Protein AF-A0AB35L772-F1 (afdb_monomer)

Organism: Providencia rettgeri (NCBI:txid587)

Radius of gyration: 48.25 Å; Cα contacts (8 Å, |Δi|>4): 2368; chains: 1; bounding box: 120×100×138 Å

Secondary structure (DSSP, 8-state):
----PPP-PPSS---HHHHHHHHHHHHHHHH--SSEEE-TTS-EEE-HHHHHHHHHHHHHHHHHHHHHHHHHTT-EEEEETTTEEEE-STTEEEE--TTTS-S-EEEE-SSSSEEE-TT--TGGGT-BSTTSEEESSSSHHHHHHTSTTGGGTS-SS-EETT-TTTTT----EEEEE-HHHHHHHHHHHHHHT--EE--TT-EEEEEES--EEE-S-EE-TT-EEEEEEE-S-EEE--SSPPEEEETTSHHHHHHHHH-SB-TT--TTTTT-TTTTTEEEEEEEEEEEEEETTEEEEEEEEEEE-GGG-BSS--SS-B-GGGEEEEEEEEPPSS-EEEEEEEEEEET----S-SEEEES--EEEEEEEEEE-S---SS--BSEEEES-EEEEEES-EEEPPPP-S-----EEEEEEEEEEEEEES-EEE-SSSEEEEEEEEEEEEEES-EES-EEESSPEEEEEEEES-EE-TT-EEE-EEEEEEEESSEEEE---TT-S--EEEEE-GGGTT---SEEEEES-EEEE--TTSPEEEEE---SS--PPPTT--S--BS-SEEEEES-EEEES-EE-SPBPPTT--PBPPSEEEEES--BS-EEEEE--TTTSBPSSPPP-BSS--TTSPPSEEEEEES-BEEEEEEEE--TT-S-BS--EEEEEES-B---SSS-SEEEESSEEEEEES-EES-EE-BSSSB--S-EEEEEESSEEEE--SSSS-SEET--TTEEEEEES-EEEESSHHHHHGGGGSEEES-EEEETTEEESSEEEE---SSEEEE-S--TTS-EEEEE--GGG--PEEEEEPPPPTT-EEEEE-SSS-EEEEEEETTEEEEEESSSPEEEEEE-

Sequence (855 aa):
MREVKPTQKPVPSSDIKDLFFNSGLLDIWATSLEHKYIDRFGNCHLTAAGMEWIFNELITKFKIDSEQALLAAGYAPAGTFQDGAEVVSRNGTVLWKLPDGDGDHYRWDGELPKQVPAGSTPQSTGGIGKGAWVSVGDASLRQELGTVSGADLVGGLGVYITGVKYSGGAKGDGVTDDFAALKSATEYANANKLPIMCPPGLTVKIKGSESITIKHGFDFNGSILDVSEYGGTINILRDEQTTVYNASSTVVQQLVAGGELNGRYFAGWSDNETLVNSFIRMKTSQPYYRYRGDIVNRQEMNVVIREGAMEAPLMFPLNPSLITEISVNPLPKKKLEYKNISIYVGSNENHSELLYIENSMSTYSNWTFIQDNYIYGSNPVFGSVLNSSHLIFENWNYSFPNINAEMKFTYGLYVGDSFDVVFKNVRGDGDGWGIFGGNSIQRLTFDNCKLNRIDCHKPFIEWMRILYCDIGLWGVLFTAIGDLSVIGGTHTLGRLKRKSTGAILQTRDELNGLCWGNLLVQDVAVRNYSNKYTMNMLAHSSIGTDDLPAGSPIPYTLFKTIKYENVSCLSGRVNLAPAIFEGSTIKYPESITADNCNVGEFIFNEQNYANIMPAFELPKVPTGSVDTPANCFITLNNVKINQLVSIVDSPSKATSRWLFHVKMNGVHGFNGKNPSIQLLVRGKADIDKSSIDGFNFYFGNSNNKHLDVNMSGGIINFTGTIANTILNGINTYTQVNLSGVSINAESVELLRLMSSAMMQGCTFSTNEGKLAWLTLNNDGTTSFTVPSLLAQNRYALCTGSQQNGTFKITPFAMPLDGCSAYIPVTSSTTCYVSRSGNTMSVTTNGDPIRYIIML

pLDDT: mean 86.58, std 11.35, range [39.56, 98.81]

Solvent-accessible surface area (backbone atoms only — not comparable to full-atom values): 42325 Å² total; per-residue (Å²): 129,84,86,69,76,55,63,90,66,61,89,87,51,90,48,69,47,37,47,53,45,51,51,54,50,50,49,44,28,72,68,34,78,52,43,58,49,68,50,92,85,70,51,79,43,71,10,52,46,25,50,52,51,53,51,54,51,50,56,52,50,53,53,53,54,52,56,50,52,39,46,75,72,65,33,42,84,44,40,27,28,59,77,21,30,60,33,74,49,75,46,20,23,34,33,29,53,66,88,90,40,86,59,48,36,30,26,58,54,48,79,72,68,38,80,39,60,57,70,48,45,60,63,82,70,64,26,76,43,93,58,18,28,37,75,68,81,75,69,66,66,61,59,50,49,70,41,96,56,12,60,72,76,54,78,86,86,51,39,53,31,57,31,57,88,17,78,65,18,31,77,32,76,60,74,59,73,22,37,64,7,44,45,47,33,33,54,51,17,52,77,68,72,31,26,40,30,39,68,64,82,30,26,37,19,32,55,52,54,75,64,44,62,45,56,48,37,33,38,27,53,62,13,33,41,34,39,46,60,34,45,31,30,44,32,40,43,58,87,76,67,72,44,77,38,44,48,88,31,69,77,44,45,30,33,43,75,46,41,74,38,49,53,37,63,42,76,40,27,45,83,42,72,89,50,43,49,14,42,34,38,39,36,34,73,43,37,39,38,40,55,81,83,44,80,40,50,38,66,49,61,46,37,25,35,76,60,34,22,40,78,55,57,51,94,59,76,39,65,42,82,40,41,50,34,37,41,38,32,70,55,73,99,59,74,40,47,42,29,28,34,28,40,33,34,42,73,49,73,64,46,58,44,36,34,40,35,34,61,41,48,32,38,37,36,43,38,35,41,43,44,41,84,58,79,60,96,55,61,34,32,43,20,41,35,33,57,26,37,62,35,37,40,30,46,33,39,42,48,54,40,81,78,73,96,75,80,45,54,33,27,52,32,35,39,32,56,26,27,41,39,37,37,31,44,31,36,34,51,60,79,58,56,18,51,35,34,37,28,43,30,30,34,38,37,39,34,52,22,35,35,27,21,44,32,20,68,40,36,34,27,62,27,39,38,38,33,44,28,34,31,24,53,66,21,37,34,27,22,32,48,26,31,41,38,39,35,35,36,42,40,35,36,50,83,58,101,81,70,96,77,66,26,52,33,26,30,27,35,63,38,46,20,44,22,22,38,39,38,40,39,31,53,28,36,33,35,33,65,43,86,86,55,76,31,32,47,32,29,45,30,56,77,57,70,78,63,69,42,83,76,30,86,70,64,63,21,54,23,50,34,39,38,38,32,49,35,29,32,79,33,48,36,40,24,70,34,69,44,71,50,84,68,36,79,56,11,40,44,38,29,40,37,36,36,48,34,51,49,57,36,32,32,33,63,46,72,55,52,61,58,48,39,55,59,53,81,49,79,71,38,65,70,67,78,72,84,59,87,57,43,30,36,39,37,34,33,40,25,24,35,52,63,38,41,35,44,28,34,46,54,87,51,44,50,43,52,60,29,34,37,36,37,31,37,37,30,28,59,54,79,24,45,46,44,23,40,30,50,25,47,33,21,40,35,44,34,36,51,24,42,40,17,27,36,25,21,54,62,102,34,49,39,61,25,47,24,44,36,41,34,39,38,36,35,34,42,29,54,68,69,76,46,98,50,49,58,29,47,68,47,97,30,44,48,44,40,38,34,47,26,37,40,35,22,68,39,61,74,57,51,36,58,55,40,52,35,45,65,40,79,56,46,44,32,34,82,90,43,79,46,96,56,52,54,62,43,79,52,79,41,44,61,54,73,44,69,58,40,39,66,88,44,52,34,28,44,30,40,60,59,82,90,76,77,58,72,48,78,47,74,50,77,61,46,56,74,76,32,70,38,81,46,89,73,53,100,79,26,54,33,39,40,33,22,52,80,42,26,41,36,39,40,37,81,49,68,34,35,43,35,35,31,45,102

InterPro domains:
  IPR011050 Pectin lyase fold/virulence factor [SSF51126] (164-570)
  IPR012334 Pectin lyase fold [G3DSA:2.160.20.10] (161-542)
  IPR040775 Tail spike TSP1/Gp66, N-terminal domain [PF18668] (79-138)

Nearest PDB structures (foldseek):
  8x8m-assembly1_B  TM=8.184E-01  e=3.444E-30  Klebsiella phage SH-Kp 152410
  5w6f-assembly1_C  TM=2.751E-01  e=7.595E-09  Kuttervirus CBA120
  4oj6-assembly1_C  TM=2.227E-01  e=5.811E-09  Kuttervirus CBA120
  5w6h-assembly1_C  TM=1.840E-01  e=4.861E-09  Kuttervirus CBA120
  1nhc-assembly6_F  TM=2.523E-01  e=1.799E+00  Aspergillus niger

Mean predicted aligned error: 14.22 Å

Structure (mmCIF, N/CA/C/O backbone):
data_AF-A0AB35L772-F1
#
_entry.id   AF-A0AB35L772-F1
#
loop_
_atom_site.group_PDB
_atom_site.id
_atom_site.type_symbol
_atom_site.label_atom_id
_atom_site.label_alt_id
_atom_site.label_comp_id
_atom_site.label_asym_id
_atom_site.label_entity_id
_atom_site.label_seq_id
_atom_site.pdbx_PDB_ins_code
_atom_site.Cartn_x
_atom_site.Cartn_y
_atom_site.Cartn_z
_atom_site.occupancy
_atom_site.B_iso_or_equiv
_atom_site.auth_seq_id
_atom_site.auth_comp_id
_atom_site.auth_asym_id
_atom_site.auth_atom_id
_atom_site.pdbx_PDB_model_num
ATOM 1 N N . MET A 1 1 ? -75.647 -71.895 58.885 1.00 47.03 1 MET A N 1
ATOM 2 C CA . MET A 1 1 ? -75.825 -72.043 57.421 1.00 47.03 1 MET A CA 1
ATOM 3 C C . MET A 1 1 ? -74.970 -73.214 56.953 1.00 47.03 1 MET A C 1
ATOM 5 O O . MET A 1 1 ? -73.902 -73.388 57.520 1.00 47.03 1 MET A O 1
ATOM 9 N N . ARG A 1 2 ? -75.439 -74.051 56.009 1.00 49.44 2 ARG A N 1
ATOM 10 C CA . ARG A 1 2 ? -74.635 -75.163 55.453 1.00 49.44 2 ARG A CA 1
ATOM 11 C C . ARG A 1 2 ? -73.313 -74.597 54.919 1.00 49.44 2 ARG A C 1
ATOM 13 O O . ARG A 1 2 ? -73.364 -73.677 54.111 1.00 49.44 2 ARG A O 1
ATOM 20 N N . GLU A 1 3 ? -72.168 -75.125 55.351 1.00 61.16 3 GLU A N 1
ATOM 21 C CA . GLU A 1 3 ? -70.870 -74.774 54.762 1.00 61.16 3 GLU A CA 1
ATOM 22 C C . GLU A 1 3 ? -70.886 -75.115 53.266 1.00 61.16 3 GLU A C 1
ATOM 24 O O . GLU A 1 3 ? -70.922 -76.285 52.875 1.00 61.16 3 GLU A O 1
ATOM 29 N N . VAL A 1 4 ? -70.895 -74.091 52.413 1.00 70.19 4 VAL A N 1
ATOM 30 C CA . VAL A 1 4 ? -70.734 -74.253 50.967 1.00 70.19 4 VAL A CA 1
ATOM 31 C C . VAL A 1 4 ? -69.250 -74.091 50.661 1.00 70.19 4 VAL A C 1
ATOM 33 O O . VAL A 1 4 ? -68.729 -72.982 50.696 1.00 70.19 4 VAL A O 1
ATOM 36 N N . LYS A 1 5 ? -68.556 -75.199 50.370 1.00 82.31 5 LYS A N 1
ATOM 37 C CA . LYS A 1 5 ? -67.177 -75.140 49.863 1.00 82.31 5 LYS A CA 1
ATOM 38 C C . LYS A 1 5 ? -67.194 -74.628 48.412 1.00 82.31 5 LYS A C 1
ATOM 40 O O . LYS A 1 5 ? -67.820 -75.298 47.579 1.00 82.31 5 LYS A O 1
ATOM 45 N N . PRO A 1 6 ? -66.549 -73.484 48.102 1.00 84.94 6 PRO A N 1
ATOM 46 C CA . PRO A 1 6 ? -66.444 -72.987 46.733 1.00 84.94 6 PRO A CA 1
ATOM 47 C C . PRO A 1 6 ? -65.616 -73.947 45.872 1.00 84.94 6 PRO A C 1
ATOM 49 O O . PRO A 1 6 ? -64.837 -74.762 46.374 1.00 84.94 6 PRO A O 1
ATOM 52 N N . THR A 1 7 ? -65.799 -73.868 44.561 1.00 85.75 7 THR A N 1
ATOM 53 C CA . THR A 1 7 ? -64.991 -74.598 43.586 1.00 85.75 7 THR A CA 1
ATOM 54 C C . THR A 1 7 ? -63.706 -73.829 43.263 1.00 85.75 7 THR A C 1
ATOM 56 O O . THR A 1 7 ? -63.577 -72.641 43.546 1.00 85.75 7 THR A O 1
ATOM 59 N N . GLN A 1 8 ? -62.741 -74.504 42.636 1.00 87.75 8 GLN A N 1
ATOM 60 C CA . GLN A 1 8 ? -61.509 -73.882 42.130 1.00 87.75 8 GLN A CA 1
ATOM 61 C C . GLN A 1 8 ? -61.640 -73.446 40.657 1.00 87.75 8 GLN A C 1
ATOM 63 O O . GLN A 1 8 ? -60.650 -73.368 39.934 1.00 87.75 8 GLN A O 1
ATOM 68 N N . LYS A 1 9 ? -62.864 -73.188 40.172 1.00 86.31 9 LYS A N 1
ATOM 69 C CA . LYS A 1 9 ? -63.074 -72.666 38.814 1.00 86.31 9 LYS A CA 1
ATOM 70 C C . LYS A 1 9 ? -62.546 -71.227 38.702 1.00 86.31 9 LYS A C 1
ATOM 72 O O . LYS A 1 9 ? -62.683 -70.471 39.670 1.00 86.31 9 LYS A O 1
ATOM 77 N N . PRO A 1 10 ? -62.009 -70.821 37.534 1.00 85.00 10 PRO A N 1
ATOM 78 C CA . PRO A 1 10 ? -61.502 -69.467 37.301 1.00 85.00 10 PRO A CA 1
ATOM 79 C C . PRO A 1 10 ? -62.515 -68.365 37.647 1.00 85.00 10 PRO A C 1
ATOM 81 O O . PRO A 1 10 ? -63.722 -68.603 37.673 1.00 85.00 10 PRO A O 1
ATOM 84 N N . VAL A 1 11 ? -62.038 -67.148 37.918 1.00 81.00 11 VAL A N 1
ATOM 85 C CA . VAL A 1 11 ? -62.904 -65.959 38.023 1.00 81.00 11 VAL A CA 1
ATOM 86 C C . VAL A 1 11 ? -63.038 -65.316 36.636 1.00 81.00 11 VAL A C 1
ATOM 88 O O . VAL A 1 11 ? -62.009 -65.044 36.021 1.00 81.00 11 VAL A O 1
ATOM 91 N N . PRO A 1 12 ? -64.268 -65.057 36.141 1.00 82.81 12 PRO A N 1
ATOM 92 C CA . PRO A 1 12 ? -65.560 -65.318 36.785 1.00 82.81 12 PRO A CA 1
ATOM 93 C C . PRO A 1 12 ? -65.997 -66.791 36.680 1.00 82.81 12 PRO A C 1
ATOM 95 O O . PRO A 1 12 ? -65.724 -67.466 35.692 1.00 82.81 12 PRO A O 1
ATOM 98 N N . SER A 1 13 ? -66.739 -67.271 37.684 1.00 83.75 13 SER A N 1
ATOM 99 C CA . SER A 1 13 ? -67.372 -68.598 37.668 1.00 83.75 13 SER A CA 1
ATOM 100 C C . SER A 1 13 ? -68.880 -68.436 37.799 1.00 83.75 13 SER A C 1
ATOM 102 O O . SER A 1 13 ? -69.347 -67.737 38.697 1.00 83.75 13 SER A O 1
ATOM 104 N N . SER A 1 14 ? -69.630 -69.090 36.912 1.00 87.31 14 SER A N 1
ATOM 105 C CA . SER A 1 14 ? -71.092 -69.195 36.976 1.00 87.31 14 SER A CA 1
ATOM 106 C C . SER A 1 14 ? -71.567 -70.373 37.834 1.00 87.31 14 SER A C 1
ATOM 108 O O . SER A 1 14 ? -72.765 -70.648 37.894 1.00 87.31 14 SER A O 1
ATOM 110 N N . ASP A 1 15 ? -70.649 -71.091 38.495 1.00 87.56 15 ASP A N 1
ATOM 111 C CA . ASP A 1 15 ? -71.013 -72.160 39.420 1.00 87.56 15 ASP A CA 1
ATOM 112 C C . ASP A 1 15 ? -71.770 -71.590 40.621 1.00 87.56 15 ASP A C 1
ATOM 114 O O . ASP A 1 15 ? -71.321 -70.644 41.269 1.00 87.56 15 ASP A O 1
ATOM 118 N N . ILE A 1 16 ? -72.916 -72.186 40.945 1.00 86.88 16 ILE A N 1
ATOM 119 C CA . ILE A 1 16 ? -73.789 -71.688 42.009 1.00 86.88 16 ILE A CA 1
ATOM 120 C C . ILE A 1 16 ? -73.091 -71.649 43.377 1.00 86.88 16 ILE A C 1
ATOM 122 O O . ILE A 1 16 ? -73.386 -70.768 44.184 1.00 86.88 16 ILE A O 1
ATOM 126 N N . LYS A 1 17 ? -72.133 -72.555 43.636 1.00 87.12 17 LYS A N 1
ATOM 127 C CA . LYS A 1 17 ? -71.352 -72.555 44.884 1.00 87.12 17 LYS A CA 1
ATOM 128 C C . LYS A 1 17 ? -70.397 -71.367 44.952 1.00 87.12 17 LYS A C 1
ATOM 130 O O . LYS A 1 17 ? -70.234 -70.781 46.017 1.00 87.12 17 LYS A O 1
ATOM 135 N N . ASP A 1 18 ? -69.809 -71.000 43.817 1.00 88.56 18 ASP A N 1
ATOM 136 C CA . ASP A 1 18 ? -68.897 -69.864 43.697 1.00 88.56 18 ASP A CA 1
ATOM 137 C C . ASP A 1 18 ? -69.645 -68.537 43.768 1.00 88.56 18 ASP A C 1
ATOM 139 O O . ASP A 1 18 ? -69.179 -67.614 44.428 1.00 88.56 18 ASP A O 1
ATOM 143 N N . LEU A 1 19 ? -70.818 -68.450 43.134 1.00 84.81 19 LEU A N 1
ATOM 144 C CA . LEU A 1 19 ? -71.688 -67.277 43.214 1.00 84.81 19 LEU A CA 1
ATOM 145 C C . LEU A 1 19 ? -72.156 -67.035 44.653 1.00 84.81 19 LEU A C 1
ATOM 147 O O . LEU A 1 19 ? -72.074 -65.910 45.144 1.00 84.81 19 LEU A O 1
ATOM 151 N N . PHE A 1 20 ? -72.578 -68.093 45.353 1.00 84.81 20 PHE A N 1
ATOM 152 C CA . PHE A 1 20 ? -72.980 -67.999 46.755 1.00 84.81 20 PHE A CA 1
ATOM 153 C C . PHE A 1 20 ? -71.806 -67.594 47.661 1.00 84.81 20 PHE A C 1
ATOM 155 O O . PHE A 1 20 ? -71.939 -66.657 48.446 1.00 84.81 20 PHE A O 1
ATOM 162 N N . PHE A 1 21 ? -70.636 -68.225 47.518 1.00 86.62 21 PHE A N 1
ATOM 163 C CA . PHE A 1 21 ? -69.445 -67.867 48.295 1.00 86.62 21 PHE A CA 1
ATOM 164 C C . PHE A 1 21 ? -69.003 -66.417 48.040 1.00 86.62 21 PHE A C 1
ATOM 166 O O . PHE A 1 21 ? -68.782 -65.660 48.983 1.00 86.62 21 PHE A O 1
ATOM 173 N N . ASN A 1 22 ? -68.957 -65.997 46.773 1.00 85.12 22 ASN A N 1
ATOM 174 C CA . ASN A 1 22 ? -68.596 -64.632 46.395 1.00 85.12 22 ASN A CA 1
ATOM 175 C C . ASN A 1 22 ? -69.590 -63.594 46.943 1.00 85.12 22 ASN A C 1
ATOM 177 O O . ASN A 1 22 ? -69.170 -62.499 47.303 1.00 85.12 22 ASN A O 1
ATOM 181 N N . SER A 1 23 ? -70.885 -63.925 47.041 1.00 84.25 23 SER A N 1
ATOM 182 C CA . SER A 1 23 ? -71.880 -63.022 47.640 1.00 84.25 23 SER A CA 1
ATOM 183 C C . SER A 1 23 ? -71.626 -62.768 49.131 1.00 84.25 23 SER A C 1
ATOM 185 O O . SER A 1 23 ? -71.763 -61.635 49.582 1.00 84.25 23 SER A O 1
ATOM 187 N N . GLY A 1 24 ? -71.155 -63.778 49.873 1.00 84.81 24 GLY A N 1
ATOM 188 C CA . GLY A 1 24 ? -70.724 -63.606 51.264 1.00 84.81 24 GLY A CA 1
ATOM 189 C C . GLY A 1 24 ? -69.434 -62.790 51.391 1.00 84.81 24 GLY A C 1
ATOM 190 O O . GLY A 1 24 ? -69.296 -61.999 52.317 1.00 84.81 24 GLY A O 1
ATOM 191 N N . LEU A 1 25 ? -68.504 -62.916 50.438 1.00 88.31 25 LEU A N 1
ATOM 192 C CA . LEU A 1 25 ? -67.306 -62.068 50.410 1.00 88.31 25 LEU A CA 1
ATOM 193 C C . LEU A 1 25 ? -67.618 -60.605 50.078 1.00 88.31 25 LEU A C 1
ATOM 195 O O . LEU A 1 25 ? -66.948 -59.720 50.597 1.00 88.31 25 LEU A O 1
ATOM 199 N N . LEU A 1 26 ? -68.629 -60.343 49.245 1.00 87.50 26 LEU A N 1
ATOM 200 C CA . LEU A 1 26 ? -69.126 -58.989 48.983 1.00 87.50 26 LEU A CA 1
ATOM 201 C C . LEU A 1 26 ? -69.721 -58.350 50.242 1.00 87.50 26 LEU A C 1
ATOM 203 O O . LEU A 1 26 ? -69.469 -57.175 50.494 1.00 87.50 26 LEU A O 1
ATOM 207 N N . ASP A 1 27 ? -70.453 -59.127 51.043 1.00 86.31 27 ASP A N 1
ATOM 208 C CA . ASP A 1 27 ? -70.955 -58.683 52.346 1.00 86.31 27 ASP A CA 1
ATOM 209 C C . ASP A 1 27 ? -69.798 -58.339 53.297 1.00 86.31 27 ASP A C 1
ATOM 211 O O . ASP A 1 27 ? -69.771 -57.249 53.863 1.00 86.31 27 ASP A O 1
ATOM 215 N N . ILE A 1 28 ? -68.768 -59.194 53.381 1.00 88.38 28 ILE A N 1
ATOM 216 C CA . ILE A 1 28 ? -67.540 -58.912 54.149 1.00 88.38 28 ILE A CA 1
ATOM 217 C C . ILE A 1 28 ? -66.827 -57.663 53.617 1.00 88.38 28 ILE A C 1
ATOM 219 O O . ILE A 1 28 ? -66.419 -56.816 54.404 1.00 88.38 28 ILE A O 1
ATOM 223 N N . TRP A 1 29 ? -66.673 -57.516 52.301 1.00 92.31 29 TRP A N 1
ATOM 224 C CA . TRP A 1 29 ? -66.039 -56.339 51.709 1.00 92.31 29 TRP A CA 1
ATOM 225 C C . TRP A 1 29 ? -66.769 -55.047 52.089 1.00 92.31 29 TRP A C 1
ATOM 227 O O . TRP A 1 29 ? -66.108 -54.061 52.412 1.00 92.31 29 TRP A O 1
ATOM 237 N N . ALA A 1 30 ? -68.105 -55.061 52.061 1.00 87.88 30 ALA A N 1
ATOM 238 C CA . ALA A 1 30 ? -68.930 -53.884 52.309 1.00 87.88 30 ALA A CA 1
ATOM 239 C C . ALA A 1 30 ? -69.108 -53.557 53.799 1.00 87.88 30 ALA A C 1
ATOM 241 O O . ALA A 1 30 ? -69.227 -52.384 54.143 1.00 87.88 30 ALA A O 1
ATOM 242 N N . THR A 1 31 ? -69.165 -54.568 54.671 1.00 86.31 31 THR A N 1
ATOM 243 C CA . THR A 1 31 ? -69.598 -54.395 56.072 1.00 86.31 31 THR A CA 1
ATOM 244 C C . THR A 1 31 ? -68.518 -54.681 57.108 1.00 86.31 31 THR A C 1
ATOM 246 O O . THR A 1 31 ? -68.645 -54.241 58.251 1.00 86.31 31 THR A O 1
ATOM 249 N N . SER A 1 32 ? -67.457 -55.407 56.747 1.00 89.88 32 SER A N 1
ATOM 250 C CA . SER A 1 32 ? -66.405 -55.747 57.702 1.00 89.88 32 SER A CA 1
ATOM 251 C C . SER A 1 32 ? -65.544 -54.533 58.034 1.00 89.88 32 SER A C 1
ATOM 253 O O . SER A 1 32 ? -65.130 -53.784 57.150 1.00 89.88 32 SER A O 1
ATOM 255 N N . LEU A 1 33 ? -65.219 -54.392 59.320 1.00 89.75 33 LEU A N 1
ATOM 256 C CA . LEU A 1 33 ? -64.250 -53.413 59.816 1.00 89.75 33 LEU A CA 1
ATOM 257 C C . LEU A 1 33 ? -62.800 -53.902 59.675 1.00 89.75 33 LEU A C 1
ATOM 259 O O . LEU A 1 33 ? -61.869 -53.109 59.776 1.00 89.75 33 LEU A O 1
ATOM 263 N N . GLU A 1 34 ? -62.594 -55.197 59.423 1.00 91.06 34 GLU A N 1
ATOM 264 C CA . GLU A 1 34 ? -61.271 -55.735 59.106 1.00 91.06 34 GLU A CA 1
ATOM 265 C C . GLU A 1 34 ? -60.792 -55.157 57.778 1.00 91.06 34 GLU A C 1
ATOM 267 O O . GLU A 1 34 ? -61.561 -55.096 56.824 1.00 91.06 34 GLU A O 1
ATOM 272 N N . HIS A 1 35 ? -59.518 -54.781 57.658 1.00 91.38 35 HIS A N 1
ATOM 273 C CA . HIS A 1 35 ? -59.015 -54.123 56.443 1.00 91.38 35 HIS A CA 1
ATOM 274 C C . HIS A 1 35 ? -58.939 -55.046 55.223 1.00 91.38 35 HIS A C 1
ATOM 276 O O . HIS A 1 35 ? -58.760 -54.580 54.096 1.00 91.38 35 HIS A O 1
ATOM 282 N N . LYS A 1 36 ? -58.996 -56.361 55.437 1.00 92.12 36 LYS A N 1
ATOM 283 C CA . LYS A 1 36 ? -58.699 -57.366 54.420 1.00 92.12 36 LYS A CA 1
ATOM 284 C C . LYS A 1 36 ? -59.625 -58.569 54.533 1.00 92.12 36 LYS A C 1
ATOM 286 O O . LYS A 1 36 ? -60.038 -58.941 55.626 1.00 92.12 36 LYS A O 1
ATOM 291 N N . TYR A 1 37 ? -59.880 -59.219 53.405 1.00 89.81 37 TYR A N 1
ATOM 292 C CA . TYR A 1 37 ? -60.526 -60.528 53.333 1.00 89.81 37 TYR A CA 1
ATOM 293 C C . TYR A 1 37 ? -59.767 -61.449 52.372 1.00 89.81 37 TYR A C 1
ATOM 295 O O . TYR A 1 37 ? -58.948 -60.990 51.573 1.00 89.81 37 TYR A O 1
ATOM 303 N N . ILE A 1 38 ? -60.006 -62.756 52.480 1.00 88.50 38 ILE A N 1
ATOM 304 C CA . ILE A 1 38 ? -59.361 -63.780 51.650 1.00 88.50 38 ILE A CA 1
ATOM 305 C C . ILE A 1 38 ? -60.389 -64.356 50.672 1.00 88.50 38 ILE A C 1
ATOM 307 O O . ILE A 1 38 ? -61.493 -64.722 51.077 1.00 88.50 38 ILE A O 1
ATOM 311 N N . ASP A 1 39 ? -60.037 -64.428 49.388 1.00 87.06 39 ASP A N 1
ATOM 312 C CA . ASP A 1 39 ? -60.889 -65.022 48.359 1.00 87.06 39 ASP A CA 1
ATOM 313 C C . ASP A 1 39 ? -60.828 -66.562 48.342 1.00 87.06 39 ASP A C 1
ATOM 315 O O . ASP A 1 39 ? -60.085 -67.203 49.086 1.00 87.06 39 ASP A O 1
ATOM 319 N N . ARG A 1 40 ? -61.612 -67.190 47.456 1.00 84.62 40 ARG A N 1
ATOM 320 C CA . ARG A 1 40 ? -61.686 -68.661 47.352 1.00 84.62 40 ARG A CA 1
ATOM 321 C C . ARG A 1 40 ? -60.396 -69.346 46.881 1.00 84.62 40 ARG A C 1
ATOM 323 O O . ARG A 1 40 ? -60.307 -70.572 46.964 1.00 84.62 40 ARG A O 1
ATOM 330 N N . PHE A 1 41 ? -59.430 -68.590 46.366 1.00 88.31 41 PHE A N 1
ATOM 331 C CA . PHE A 1 41 ? -58.117 -69.090 45.952 1.00 88.31 41 PHE A CA 1
ATOM 332 C C . PHE A 1 41 ? -57.030 -68.792 46.991 1.00 88.31 41 PHE A C 1
ATOM 334 O O . PHE A 1 41 ? -55.878 -69.161 46.782 1.00 88.31 41 PHE A O 1
ATOM 341 N N . GLY A 1 42 ? -57.378 -68.142 48.106 1.00 86.50 42 GLY A N 1
ATOM 342 C CA . GLY A 1 42 ? -56.426 -67.752 49.139 1.00 86.50 42 GLY A CA 1
ATOM 343 C C . GLY A 1 42 ? -55.790 -66.376 48.924 1.00 86.50 42 GLY A C 1
ATOM 344 O O . GLY A 1 42 ? -54.901 -66.014 49.693 1.00 86.50 42 GLY A O 1
ATOM 345 N N . ASN A 1 43 ? -56.221 -65.590 47.927 1.00 87.88 43 ASN A N 1
ATOM 346 C CA . ASN A 1 43 ? -55.662 -64.253 47.715 1.00 87.88 43 ASN A CA 1
ATOM 347 C C . ASN A 1 43 ? -56.296 -63.236 48.657 1.00 87.88 43 ASN A C 1
ATOM 349 O O . ASN A 1 43 ? -57.493 -63.276 48.937 1.00 87.88 43 ASN A O 1
ATOM 353 N N . CYS A 1 44 ? -55.482 -62.290 49.107 1.00 89.31 44 CYS A N 1
ATOM 354 C CA . CYS A 1 44 ? -55.897 -61.239 50.017 1.00 89.31 44 CYS A CA 1
ATOM 355 C C . CYS A 1 44 ? -56.348 -59.985 49.259 1.00 89.31 44 CYS A C 1
ATOM 357 O O . CYS A 1 44 ? -55.619 -59.481 48.408 1.00 89.31 44 CYS A O 1
ATOM 359 N N . HIS A 1 45 ? -57.517 -59.460 49.618 1.00 89.25 45 HIS A N 1
ATOM 360 C CA . HIS A 1 45 ? -58.123 -58.257 49.043 1.00 89.25 45 HIS A CA 1
ATOM 361 C C . HIS A 1 45 ? -58.478 -57.266 50.148 1.00 89.25 45 HIS A C 1
ATOM 363 O O . HIS A 1 45 ? -58.722 -57.671 51.283 1.00 89.25 45 HIS A O 1
ATOM 369 N N . LEU A 1 46 ? -58.519 -55.972 49.828 1.00 91.00 46 LEU A N 1
ATOM 370 C CA . LEU A 1 46 ? -58.954 -54.938 50.771 1.00 91.00 46 LEU A CA 1
ATOM 371 C C . LEU A 1 46 ? -60.478 -54.898 50.868 1.00 91.00 46 LEU A C 1
ATOM 373 O O . LEU A 1 46 ? -61.156 -55.006 49.849 1.00 91.00 46 LEU A O 1
ATOM 377 N N . THR A 1 47 ? -61.000 -54.697 52.074 1.00 93.62 47 THR A N 1
ATOM 378 C CA . THR A 1 47 ? -62.402 -54.312 52.315 1.00 93.62 47 THR A CA 1
ATOM 379 C C . THR A 1 47 ? -62.603 -52.816 52.046 1.00 93.62 47 THR A C 1
ATOM 381 O O . THR A 1 47 ? -61.632 -52.078 51.854 1.00 93.62 47 THR A O 1
ATOM 384 N N . ALA A 1 48 ? -63.851 -52.338 52.059 1.00 90.00 48 ALA A N 1
ATOM 385 C CA . ALA A 1 48 ? -64.154 -50.907 52.009 1.00 90.00 48 ALA A CA 1
ATOM 386 C C . ALA A 1 48 ? -63.473 -50.138 53.158 1.00 90.00 48 ALA A C 1
ATOM 388 O O . ALA A 1 48 ? -62.799 -49.139 52.904 1.00 90.00 48 ALA A O 1
ATOM 389 N N . ALA A 1 49 ? -63.538 -50.668 54.386 1.00 89.88 49 ALA A N 1
ATOM 390 C CA . ALA A 1 49 ? -62.850 -50.105 55.551 1.00 89.88 49 ALA A CA 1
ATOM 391 C C . ALA A 1 49 ? -61.321 -50.066 55.366 1.00 89.88 49 ALA A C 1
ATOM 393 O O . ALA A 1 49 ? -60.672 -49.076 55.698 1.00 89.88 49 ALA A O 1
ATOM 394 N N . GLY A 1 50 ? -60.731 -51.112 54.774 1.00 90.94 50 GLY A N 1
ATOM 395 C CA . GLY A 1 50 ? -59.299 -51.145 54.470 1.00 90.94 50 GLY A CA 1
ATOM 396 C C . GLY A 1 50 ? -58.861 -50.100 53.443 1.00 90.94 50 GLY A C 1
ATOM 397 O O . GLY A 1 50 ? -57.773 -49.539 53.566 1.00 90.94 50 GLY A O 1
ATOM 398 N N . MET A 1 51 ? -59.698 -49.811 52.443 1.00 91.19 51 MET A N 1
ATOM 399 C CA . MET A 1 51 ? -59.424 -48.754 51.462 1.00 91.19 51 MET A CA 1
ATOM 400 C C . MET A 1 51 ? -59.543 -47.354 52.070 1.00 91.19 51 MET A C 1
ATOM 402 O O . MET A 1 51 ? -58.685 -46.510 51.813 1.00 91.19 51 MET A O 1
ATOM 406 N N . GLU A 1 52 ? -60.558 -47.116 52.903 1.00 90.25 52 GLU A N 1
ATOM 407 C CA . GLU A 1 52 ? -60.724 -45.849 53.623 1.00 90.25 52 GLU A CA 1
ATOM 408 C C . GLU A 1 52 ? -59.558 -45.589 54.589 1.00 90.25 52 GLU A C 1
ATOM 410 O O . GLU A 1 52 ? -59.022 -44.480 54.634 1.00 90.25 52 GLU A O 1
ATOM 415 N N . TRP A 1 53 ? -59.093 -46.624 55.295 1.00 89.38 53 TRP A N 1
ATOM 416 C CA . TRP A 1 53 ? -57.913 -46.534 56.154 1.00 89.38 53 TRP A CA 1
ATOM 417 C C . TRP A 1 53 ? -56.660 -46.106 55.373 1.00 89.38 53 TRP A C 1
ATOM 419 O O . TRP A 1 53 ? -56.007 -45.137 55.758 1.00 89.38 53 TRP A O 1
ATOM 429 N N . ILE A 1 54 ? -56.360 -46.756 54.239 1.00 87.50 54 ILE A N 1
ATOM 430 C CA . ILE A 1 54 ? -55.213 -46.380 53.388 1.00 87.50 54 ILE A CA 1
ATOM 431 C C . ILE A 1 54 ? -55.333 -44.931 52.903 1.00 87.50 54 ILE A C 1
ATOM 433 O O . ILE A 1 54 ? -54.340 -44.201 52.886 1.00 87.50 54 ILE A O 1
ATOM 437 N N . PHE A 1 55 ? -56.533 -44.501 52.508 1.00 83.50 55 PHE A N 1
ATOM 438 C CA . PHE A 1 55 ? -56.762 -43.133 52.051 1.00 83.50 55 PHE A CA 1
ATOM 439 C C . PHE A 1 55 ? -56.493 -42.109 53.164 1.00 83.50 55 PHE A C 1
ATOM 441 O O . PHE A 1 55 ? -55.772 -41.135 52.947 1.00 83.50 55 PHE A O 1
ATOM 448 N N . ASN A 1 56 ? -56.997 -42.355 54.374 1.00 85.31 56 ASN A N 1
ATOM 449 C CA . ASN A 1 56 ? -56.786 -41.470 55.521 1.00 85.31 56 ASN A CA 1
ATOM 450 C C . ASN A 1 56 ? -55.311 -41.408 55.957 1.00 85.31 56 ASN A C 1
ATOM 452 O O . ASN A 1 56 ? -54.808 -40.328 56.284 1.00 85.31 56 ASN A O 1
ATOM 456 N N . GLU A 1 57 ? -54.591 -42.531 55.897 1.00 84.31 57 GLU A N 1
ATOM 457 C CA . GLU A 1 57 ? -53.142 -42.578 56.132 1.00 84.31 57 GLU A CA 1
ATOM 458 C C . GLU A 1 57 ? -52.370 -41.748 55.095 1.00 84.31 57 GLU A C 1
ATOM 460 O O . GLU A 1 57 ? -51.506 -40.946 55.455 1.00 84.31 57 GLU A O 1
ATOM 465 N N . LEU A 1 58 ? -52.718 -41.860 53.807 1.00 79.81 58 LEU A N 1
ATOM 466 C CA . LEU A 1 58 ? -52.101 -41.072 52.732 1.00 79.81 58 LEU A CA 1
ATOM 467 C C . LEU A 1 58 ? -52.320 -39.566 52.912 1.00 79.81 58 LEU A C 1
ATOM 469 O O . LEU A 1 58 ? -51.376 -38.789 52.760 1.00 79.81 58 LEU A O 1
ATOM 473 N N . ILE A 1 59 ? -53.535 -39.147 53.276 1.00 80.00 59 ILE A N 1
ATOM 474 C CA . ILE A 1 59 ? -53.844 -37.735 53.548 1.00 80.00 59 ILE A CA 1
ATOM 475 C C . ILE A 1 59 ? -53.051 -37.222 54.754 1.00 80.00 59 ILE A C 1
ATOM 477 O O . ILE A 1 59 ? -52.513 -36.114 54.717 1.00 80.00 59 ILE A O 1
ATOM 481 N N . THR A 1 60 ? -52.950 -38.022 55.816 1.00 79.25 60 THR A N 1
ATOM 482 C CA . THR A 1 60 ? -52.184 -37.659 57.017 1.00 79.25 60 THR A CA 1
ATOM 483 C C . THR A 1 60 ? -50.700 -37.516 56.693 1.00 79.25 60 THR A C 1
ATOM 485 O O . THR A 1 60 ? -50.077 -36.519 57.059 1.00 79.25 60 THR A O 1
ATOM 488 N N . LYS A 1 61 ? -50.145 -38.456 55.923 1.00 77.56 61 LYS A N 1
ATOM 489 C CA . LYS A 1 61 ? -48.750 -38.415 55.484 1.00 77.56 61 LYS A CA 1
ATOM 490 C C . LYS A 1 61 ? -48.447 -37.206 54.598 1.00 77.56 61 LYS A C 1
ATOM 492 O O . LYS A 1 61 ? -47.434 -36.548 54.809 1.00 77.56 61 LYS A O 1
ATOM 497 N N . PHE A 1 62 ? -49.333 -36.872 53.662 1.00 75.44 62 PHE A N 1
ATOM 498 C CA . PHE A 1 62 ? -49.160 -35.706 52.793 1.00 75.44 62 PHE A CA 1
ATOM 499 C C . PHE A 1 62 ? -49.094 -34.388 53.585 1.00 75.44 62 PHE A C 1
ATOM 501 O O . PHE A 1 62 ? -48.270 -33.523 53.282 1.00 75.44 62 PHE A O 1
ATOM 508 N N . LYS A 1 63 ? -49.922 -34.247 54.633 1.00 73.44 63 LYS A N 1
ATOM 509 C CA . LYS A 1 63 ? -49.886 -33.080 55.533 1.00 73.44 63 LYS A CA 1
ATOM 510 C C . LYS A 1 63 ? -48.550 -32.969 56.270 1.00 73.44 63 LYS A C 1
ATOM 512 O O . LYS A 1 63 ? -47.940 -31.906 56.249 1.00 73.44 63 LYS A O 1
ATOM 517 N N . ILE A 1 64 ? -48.077 -34.075 56.850 1.00 75.31 64 ILE A N 1
ATOM 518 C CA . ILE A 1 64 ? -46.800 -34.123 57.579 1.00 75.31 64 ILE A CA 1
ATOM 519 C C . ILE A 1 64 ? -45.626 -33.789 56.650 1.00 75.31 64 ILE A C 1
ATOM 521 O O . ILE A 1 64 ? -44.790 -32.955 56.991 1.00 75.31 64 ILE A O 1
ATOM 525 N N . ASP A 1 65 ? -45.570 -34.404 55.467 1.00 75.81 65 ASP A N 1
ATOM 526 C CA . ASP A 1 65 ? -44.466 -34.206 54.523 1.00 75.81 65 ASP A CA 1
ATOM 527 C C . ASP A 1 65 ? -44.418 -32.746 54.010 1.00 75.81 65 ASP A C 1
ATOM 529 O O . ASP A 1 65 ? -43.335 -32.183 53.843 1.00 75.81 65 ASP A O 1
ATOM 533 N N . SER A 1 66 ? -45.577 -32.097 53.839 1.00 70.31 66 SER A N 1
ATOM 534 C CA . SER A 1 66 ? -45.665 -30.684 53.439 1.00 70.31 66 SER A CA 1
ATOM 535 C C . SER A 1 66 ? -45.150 -29.734 54.530 1.00 70.31 66 SER A C 1
ATOM 537 O O . SER A 1 66 ? -44.364 -28.833 54.242 1.00 70.31 66 SER A O 1
ATOM 539 N N . GLU A 1 67 ? -45.533 -29.950 55.794 1.00 72.88 67 GLU A N 1
ATOM 540 C CA . GLU A 1 67 ? -45.042 -29.151 56.929 1.00 72.88 67 GLU A CA 1
ATOM 541 C C . GLU A 1 67 ? -43.531 -29.331 57.148 1.00 72.88 67 GLU A C 1
ATOM 543 O O . GLU A 1 67 ? -42.814 -28.364 57.414 1.00 72.88 67 GLU A O 1
ATOM 548 N N . GLN A 1 68 ? -43.018 -30.553 56.970 1.00 76.00 68 GLN A N 1
ATOM 549 C CA . GLN A 1 68 ? -41.583 -30.835 57.050 1.00 76.00 68 GLN A CA 1
ATOM 550 C C . GLN A 1 68 ? -40.790 -30.158 55.927 1.00 76.00 68 GLN A C 1
ATOM 552 O O . GLN A 1 68 ? -39.691 -29.666 56.177 1.00 76.00 68 GLN A O 1
ATOM 557 N N . ALA A 1 69 ? -41.335 -30.077 54.710 1.00 70.69 69 ALA A N 1
ATOM 558 C CA . ALA A 1 69 ? -40.684 -29.378 53.601 1.00 70.69 69 ALA A CA 1
ATOM 559 C C . ALA A 1 69 ? -40.524 -27.869 53.873 1.00 70.69 69 ALA A C 1
ATOM 561 O O . ALA A 1 69 ? -39.466 -27.305 53.590 1.00 70.69 69 ALA A O 1
ATOM 562 N N . LEU A 1 70 ? -41.528 -27.226 54.483 1.00 74.56 70 LEU A N 1
ATOM 563 C CA . LEU A 1 70 ? -41.458 -25.819 54.909 1.00 74.56 70 LEU A CA 1
ATOM 564 C C . LEU A 1 70 ? -40.392 -25.592 55.985 1.00 74.56 70 LEU A C 1
ATOM 566 O O . LEU A 1 70 ? -39.578 -24.674 55.861 1.00 74.56 70 LEU A O 1
ATOM 570 N N . LEU A 1 71 ? -40.351 -26.465 56.997 1.00 78.88 71 LEU A N 1
ATOM 571 C CA . LEU A 1 71 ? -39.344 -26.412 58.059 1.00 78.88 71 LEU A CA 1
ATOM 572 C C . LEU A 1 71 ? -37.928 -26.642 57.517 1.00 78.88 71 LEU A C 1
ATOM 574 O O . LEU A 1 71 ? -37.006 -25.908 57.875 1.00 78.88 71 LEU A O 1
ATOM 578 N N . ALA A 1 72 ? -37.750 -27.610 56.614 1.00 73.00 72 ALA A N 1
ATOM 579 C CA . ALA A 1 72 ? -36.472 -27.875 55.953 1.00 73.00 72 ALA A CA 1
ATOM 580 C C . ALA A 1 72 ? -36.003 -26.693 55.084 1.00 73.00 72 ALA A C 1
ATOM 582 O O . ALA A 1 72 ? -34.803 -26.443 54.985 1.00 73.00 72 ALA A O 1
ATOM 583 N N . ALA A 1 73 ? -36.936 -25.932 54.505 1.00 69.44 73 ALA A N 1
ATOM 584 C CA . ALA A 1 73 ? -36.659 -24.693 53.779 1.00 69.44 73 ALA A CA 1
ATOM 585 C C . ALA A 1 73 ? -36.396 -23.478 54.699 1.00 69.44 73 ALA A C 1
ATOM 587 O O . ALA A 1 73 ? -36.173 -22.372 54.207 1.00 69.44 73 ALA A O 1
ATOM 588 N N . GLY A 1 74 ? -36.397 -23.663 56.026 1.00 80.69 74 GLY A N 1
ATOM 589 C CA . GLY A 1 74 ? -36.097 -22.622 57.014 1.00 80.69 74 GLY A CA 1
ATOM 590 C C . GLY A 1 74 ? -37.286 -21.737 57.402 1.00 80.69 74 GLY A C 1
ATOM 591 O O . GLY A 1 74 ? -37.105 -20.766 58.145 1.00 80.69 74 GLY A O 1
ATOM 592 N N . TYR A 1 75 ? -38.494 -22.068 56.940 1.00 84.25 75 TYR A N 1
ATOM 593 C CA . TYR A 1 75 ? -39.728 -21.354 57.260 1.00 84.25 75 TYR A CA 1
ATOM 594 C C . TYR A 1 75 ? -40.504 -22.054 58.374 1.00 84.25 75 TYR A C 1
ATOM 596 O O . TYR A 1 75 ? -40.578 -23.277 58.434 1.00 84.25 75 TYR A O 1
ATOM 604 N N . ALA A 1 76 ? -41.111 -21.266 59.258 1.00 86.56 76 ALA A N 1
ATOM 605 C CA . ALA A 1 76 ? -41.958 -21.762 60.334 1.00 86.56 76 ALA A CA 1
ATOM 606 C C . ALA A 1 76 ? -43.425 -21.431 60.016 1.00 86.56 76 ALA A C 1
ATOM 608 O O . ALA A 1 76 ? -43.763 -20.250 59.905 1.00 86.56 76 ALA A O 1
ATOM 609 N N . PRO A 1 77 ? -44.313 -22.422 59.849 1.00 87.00 77 PRO A N 1
ATOM 610 C CA . PRO A 1 77 ? -45.744 -22.162 59.728 1.00 87.00 77 PRO A CA 1
ATOM 611 C C . PRO A 1 77 ? -46.272 -21.504 61.012 1.00 87.00 77 PRO A C 1
ATOM 613 O O . PRO A 1 77 ? -46.167 -22.070 62.097 1.00 87.00 77 PRO A O 1
ATOM 616 N N . ALA A 1 78 ? -46.808 -20.290 60.897 1.00 89.31 78 ALA A N 1
ATOM 617 C CA . ALA A 1 78 ? -47.361 -19.509 62.008 1.00 89.31 78 ALA A CA 1
ATOM 618 C C . ALA A 1 78 ? -48.893 -19.620 62.103 1.00 89.31 78 ALA A C 1
ATOM 620 O O . ALA A 1 78 ? -49.476 -19.302 63.136 1.00 89.31 78 ALA A O 1
ATOM 621 N N . GLY A 1 79 ? -49.553 -20.056 61.030 1.00 89.69 79 GLY A N 1
ATOM 622 C CA . GLY A 1 79 ? -51.004 -20.194 60.961 1.00 89.69 79 GLY A CA 1
ATOM 623 C C . GLY A 1 79 ? -51.513 -19.936 59.551 1.00 89.69 79 GLY A C 1
ATOM 624 O O . GLY A 1 79 ? -50.758 -20.035 58.582 1.00 89.69 79 GLY A O 1
ATOM 625 N N . THR A 1 80 ? -52.799 -19.607 59.426 1.00 93.50 80 THR A N 1
ATOM 626 C CA . THR A 1 80 ? -53.429 -19.333 58.126 1.00 93.50 80 THR A CA 1
ATOM 627 C C . THR A 1 80 ? -54.262 -18.064 58.168 1.00 93.50 80 THR A C 1
ATOM 629 O O . THR A 1 80 ? -54.695 -17.640 59.236 1.00 93.50 80 THR A O 1
ATOM 632 N N . PHE A 1 81 ? -54.495 -17.440 57.017 1.00 94.25 81 PHE A N 1
ATOM 633 C CA . PHE A 1 81 ? -55.292 -16.212 56.954 1.00 94.25 81 PHE A CA 1
ATOM 634 C C . PHE A 1 81 ? -56.757 -16.439 57.359 1.00 94.25 81 PHE A C 1
ATOM 636 O O . PHE A 1 81 ? -57.391 -15.554 57.936 1.00 94.25 81 PHE A O 1
ATOM 643 N N . GLN A 1 82 ? -57.280 -17.640 57.105 1.00 93.06 82 GLN A N 1
ATOM 644 C CA . GLN A 1 82 ? -58.637 -18.035 57.470 1.00 93.06 82 GLN A CA 1
ATOM 645 C C . GLN A 1 82 ? -58.808 -18.183 58.982 1.00 93.06 82 GLN A C 1
ATOM 647 O O . GLN A 1 82 ? -59.752 -17.631 59.541 1.00 93.06 82 GLN A O 1
ATOM 652 N N . ASP A 1 83 ? -57.876 -18.870 59.643 1.00 91.56 83 ASP A N 1
ATOM 653 C CA . ASP A 1 83 ? -57.964 -19.142 61.085 1.00 91.56 83 ASP A CA 1
ATOM 654 C C . ASP A 1 83 ? -57.397 -17.990 61.937 1.00 91.56 83 ASP A C 1
ATOM 656 O O . ASP A 1 83 ? -57.646 -17.910 63.140 1.00 91.56 83 ASP A O 1
ATOM 660 N N . GLY A 1 84 ? -56.660 -17.074 61.304 1.00 90.88 84 GLY A N 1
ATOM 661 C CA . GLY A 1 84 ? -55.861 -16.056 61.969 1.00 90.88 84 GLY A CA 1
ATOM 662 C C . GLY A 1 84 ? -54.492 -16.592 62.395 1.00 90.88 84 GLY A C 1
ATOM 663 O O . GLY A 1 84 ? -54.260 -17.799 62.494 1.00 90.88 84 GLY A O 1
ATOM 664 N N . ALA A 1 85 ? -53.553 -15.676 62.613 1.00 92.94 85 ALA A N 1
ATOM 665 C CA . ALA A 1 85 ? -52.186 -16.002 63.004 1.00 92.94 85 ALA A CA 1
ATOM 666 C C . ALA A 1 85 ? -51.507 -14.820 63.705 1.00 92.94 85 ALA A C 1
ATOM 668 O O . ALA A 1 85 ? -51.816 -13.657 63.440 1.00 92.94 85 ALA A O 1
ATOM 669 N N . GLU A 1 86 ? -50.516 -15.118 64.539 1.00 93.94 86 GLU A N 1
ATOM 670 C CA . GLU A 1 86 ? -49.553 -14.131 65.017 1.00 93.94 86 GLU A CA 1
ATOM 671 C C . GLU A 1 86 ? -48.174 -14.471 64.452 1.00 93.94 86 GLU A C 1
ATOM 673 O O . GLU A 1 86 ? -47.577 -15.498 64.772 1.00 93.94 86 GLU A O 1
ATOM 678 N N . VAL A 1 87 ? -47.649 -13.596 63.599 1.00 92.25 87 VAL A N 1
ATOM 679 C CA . VAL A 1 87 ? -46.300 -13.742 63.058 1.00 92.25 87 VAL A CA 1
ATOM 680 C C . VAL A 1 87 ? -45.338 -13.011 63.985 1.00 92.25 87 VAL A C 1
ATOM 682 O O . VAL A 1 87 ? -45.284 -11.783 63.992 1.00 92.25 87 VAL A O 1
ATOM 685 N N . VAL A 1 88 ? -44.583 -13.768 64.780 1.00 91.44 88 VAL A N 1
ATOM 686 C CA . VAL A 1 88 ? -43.609 -13.233 65.754 1.00 91.44 88 VAL A CA 1
ATOM 687 C C . VAL A 1 88 ? -42.164 -13.250 65.251 1.00 91.44 88 VAL A C 1
ATOM 689 O O . VAL A 1 88 ? -41.300 -12.599 65.834 1.00 91.44 88 VAL A O 1
ATOM 692 N N . SER A 1 89 ? -41.878 -13.979 64.170 1.00 88.81 89 SER A N 1
ATOM 693 C CA . SER A 1 89 ? -40.533 -14.133 63.610 1.00 88.81 89 SER A CA 1
ATOM 694 C C . SER A 1 89 ? -40.504 -13.844 62.111 1.00 88.81 89 SER A C 1
ATOM 696 O O . SER A 1 89 ? -41.495 -13.995 61.399 1.00 88.81 89 SER A O 1
ATOM 698 N N . ARG A 1 90 ? -39.328 -13.452 61.604 1.00 87.75 90 ARG A N 1
ATOM 699 C CA . ARG A 1 90 ? -39.132 -13.095 60.187 1.00 87.75 90 ARG A CA 1
ATOM 700 C C . ARG A 1 90 ? -39.316 -14.277 59.229 1.00 87.75 90 ARG A C 1
ATOM 702 O O . ARG A 1 90 ? -39.634 -14.078 58.061 1.00 87.75 90 ARG A O 1
ATOM 709 N N . ASN A 1 91 ? -39.094 -15.493 59.720 1.00 86.69 91 ASN A N 1
ATOM 710 C CA . ASN A 1 91 ? -39.303 -16.732 58.978 1.00 86.69 91 ASN A CA 1
ATOM 711 C C . ASN A 1 91 ? -40.688 -17.353 59.223 1.00 86.69 91 ASN A C 1
ATOM 713 O O . ASN A 1 91 ? -40.958 -18.435 58.706 1.00 86.69 91 ASN A O 1
ATOM 717 N N . GLY A 1 92 ? -41.549 -16.688 60.001 1.00 89.31 92 GLY A N 1
ATOM 718 C CA . GLY A 1 92 ? -42.938 -17.078 60.183 1.00 89.31 92 GLY A CA 1
ATOM 719 C C . GLY A 1 92 ? -43.725 -16.893 58.886 1.00 89.31 92 GLY A C 1
ATOM 720 O O . GLY A 1 92 ? -43.640 -15.843 58.244 1.00 89.31 92 GLY A O 1
ATOM 721 N N . THR A 1 93 ? -44.485 -17.913 58.499 1.00 91.88 93 THR A N 1
ATOM 722 C CA . THR A 1 93 ? -45.303 -17.907 57.282 1.00 91.88 93 THR A CA 1
ATOM 723 C C . THR A 1 93 ? -46.765 -18.159 57.599 1.00 91.88 93 THR A C 1
ATOM 725 O O . THR A 1 93 ? -47.095 -18.942 58.486 1.00 91.88 93 THR A O 1
ATOM 728 N N . VAL A 1 94 ? -47.647 -17.490 56.869 1.00 93.38 94 VAL A N 1
ATOM 729 C CA . VAL A 1 94 ? -49.093 -17.646 56.980 1.00 93.38 94 VAL A CA 1
ATOM 730 C C . VAL A 1 94 ? -49.610 -18.189 55.657 1.00 93.38 94 VAL A C 1
ATOM 732 O O . VAL A 1 94 ? -49.380 -17.585 54.611 1.00 93.38 94 VAL A O 1
ATOM 735 N N . LEU A 1 95 ? -50.272 -19.343 55.693 1.00 91.81 95 LEU A N 1
ATOM 736 C CA . LEU A 1 95 ? -50.860 -19.970 54.508 1.00 91.81 95 LEU A CA 1
ATOM 737 C C . LEU A 1 95 ? -52.195 -19.309 54.162 1.00 91.81 95 LEU A C 1
ATOM 739 O O . LEU A 1 95 ? -53.044 -19.118 55.035 1.00 91.81 95 LEU A O 1
ATOM 743 N N . TRP A 1 96 ? -52.420 -19.015 52.886 1.00 91.50 96 TRP A N 1
ATOM 744 C CA . TRP A 1 96 ? -53.735 -18.633 52.387 1.00 91.50 96 TRP A CA 1
ATOM 745 C C . TRP A 1 96 ? -54.427 -19.857 51.773 1.00 91.50 96 TRP A C 1
ATOM 747 O O . TRP A 1 96 ? -54.216 -20.198 50.615 1.00 91.50 96 TRP A O 1
ATOM 757 N N . LYS A 1 97 ? -55.222 -20.579 52.577 1.00 88.56 97 LYS A N 1
ATOM 758 C CA . LYS A 1 97 ? -55.791 -21.884 52.181 1.00 88.56 97 LYS A CA 1
ATOM 759 C C . LYS A 1 97 ? -56.749 -21.764 50.988 1.00 88.56 97 LYS A C 1
ATOM 761 O O . LYS A 1 97 ? -57.576 -20.856 50.955 1.00 88.56 97 LYS A O 1
ATOM 766 N N . LEU A 1 98 ? -56.722 -22.744 50.083 1.00 79.06 98 LEU A N 1
ATOM 767 C CA . LEU A 1 98 ? -57.813 -22.988 49.129 1.00 79.06 98 LEU A CA 1
ATOM 768 C C . LEU A 1 98 ? -59.085 -23.459 49.872 1.00 79.06 98 LEU A C 1
ATOM 770 O O . LEU A 1 98 ? -58.963 -24.135 50.898 1.00 79.06 98 LEU A O 1
ATOM 774 N N . PRO A 1 99 ? -60.298 -23.165 49.362 1.00 73.69 99 PRO A N 1
ATOM 775 C CA . PRO A 1 99 ? -60.583 -22.469 48.101 1.00 73.69 99 PRO A CA 1
ATOM 776 C C . PRO A 1 99 ? -60.593 -20.934 48.206 1.00 73.69 99 PRO A C 1
ATOM 778 O O . PRO A 1 99 ? -60.671 -20.272 47.178 1.00 73.69 99 PRO A O 1
ATOM 781 N N . ASP A 1 100 ? -60.527 -20.369 49.415 1.00 80.81 100 ASP A N 1
ATOM 782 C CA . ASP A 1 100 ? -60.688 -18.920 49.640 1.00 80.81 100 ASP A CA 1
ATOM 783 C C . ASP A 1 100 ? -59.429 -18.097 49.303 1.00 80.81 100 ASP A C 1
ATOM 785 O O . ASP A 1 100 ? -59.477 -16.867 49.264 1.00 80.81 100 ASP A O 1
ATOM 789 N N . GLY A 1 101 ? -58.296 -18.772 49.107 1.00 83.75 101 GLY A N 1
ATOM 790 C CA . GLY A 1 101 ? -57.004 -18.205 48.734 1.00 83.75 101 GLY A CA 1
ATOM 791 C C . GLY A 1 101 ? -56.353 -18.915 47.558 1.00 83.75 101 GLY A C 1
ATOM 792 O O . GLY A 1 101 ? -57.009 -19.631 46.810 1.00 83.75 101 GLY A O 1
ATOM 793 N N . ASP A 1 102 ? -55.051 -18.721 47.395 1.00 84.00 102 ASP A N 1
ATOM 794 C CA . ASP A 1 102 ? -54.244 -19.290 46.307 1.00 84.00 102 ASP A CA 1
ATOM 795 C C . ASP A 1 102 ? -53.512 -20.588 46.688 1.00 84.00 102 ASP A C 1
ATOM 797 O O . ASP A 1 102 ? -52.993 -21.280 45.816 1.00 84.00 102 ASP A O 1
ATOM 801 N N . GLY A 1 103 ? -53.520 -20.966 47.968 1.00 84.50 103 GLY A N 1
ATOM 802 C CA . GLY A 1 103 ? -52.776 -22.114 48.482 1.00 84.50 103 GLY A CA 1
ATOM 803 C C . GLY A 1 103 ? -51.316 -21.804 48.823 1.00 84.50 103 GLY A C 1
ATOM 804 O O . GLY A 1 103 ? -50.595 -22.728 49.204 1.00 84.50 103 GLY A O 1
ATOM 805 N N . ASP A 1 104 ? -50.889 -20.539 48.746 1.00 86.38 104 ASP A N 1
ATOM 806 C CA . ASP A 1 104 ? -49.501 -20.135 48.968 1.00 86.38 104 ASP A CA 1
ATOM 807 C C . ASP A 1 104 ? -49.222 -19.687 50.410 1.00 86.38 104 ASP A C 1
ATOM 809 O O . ASP A 1 104 ? -50.092 -19.226 51.159 1.00 86.38 104 ASP A O 1
ATOM 813 N N . HIS A 1 105 ? -47.952 -19.802 50.805 1.00 89.19 105 HIS A N 1
ATOM 814 C CA . HIS A 1 105 ? -47.443 -19.291 52.075 1.00 89.19 105 HIS A CA 1
ATOM 815 C C . HIS A 1 105 ? -46.904 -17.868 51.912 1.00 89.19 105 HIS A C 1
ATOM 817 O O . HIS A 1 105 ? -46.154 -17.577 50.983 1.00 89.19 105 HIS A O 1
ATOM 823 N N . TYR A 1 106 ? -47.215 -16.990 52.863 1.00 90.44 106 TYR A N 1
ATOM 824 C CA . TYR A 1 106 ? -46.770 -15.598 52.876 1.00 90.44 106 TYR A CA 1
ATOM 825 C C . TYR A 1 106 ? -45.959 -15.293 54.131 1.00 90.44 106 TYR A C 1
ATOM 827 O O . TYR A 1 106 ? -46.395 -15.582 55.243 1.00 90.44 106 TYR A O 1
ATOM 835 N N . ARG A 1 107 ? -44.797 -14.654 53.980 1.00 91.81 107 ARG A N 1
ATOM 836 C CA . ARG A 1 107 ? -44.012 -14.116 55.103 1.00 91.81 107 ARG A CA 1
ATOM 837 C C . ARG A 1 107 ? -44.253 -12.618 55.260 1.00 91.81 107 ARG A C 1
ATOM 839 O O . ARG A 1 107 ? -44.433 -11.914 54.266 1.00 91.81 107 ARG A O 1
ATOM 846 N N . TRP A 1 108 ? -44.207 -12.118 56.491 1.00 93.50 108 TRP A N 1
ATOM 847 C CA . TRP A 1 108 ? -44.332 -10.684 56.760 1.00 93.50 108 TRP A CA 1
ATOM 848 C C . TRP A 1 108 ? -42.966 -9.992 56.724 1.00 93.50 108 TRP A C 1
ATOM 850 O O . TRP A 1 108 ? -42.032 -10.379 57.428 1.00 93.50 108 TRP A O 1
ATOM 860 N N . ASP A 1 109 ? -42.842 -8.962 55.892 1.00 90.12 109 ASP A N 1
ATOM 861 C CA . ASP A 1 109 ? -41.613 -8.192 55.688 1.00 90.12 109 ASP A CA 1
ATOM 862 C C . ASP A 1 109 ? -41.623 -6.830 56.419 1.00 90.12 109 ASP A C 1
ATOM 864 O O . ASP A 1 109 ? -40.631 -6.099 56.378 1.00 90.12 109 ASP A O 1
ATOM 868 N N . GLY A 1 110 ? -42.716 -6.496 57.113 1.00 89.12 110 GLY A N 1
ATOM 869 C CA . GLY A 1 110 ? -42.855 -5.287 57.934 1.00 89.12 110 GLY A CA 1
ATOM 870 C C . GLY A 1 110 ? -42.363 -5.451 59.380 1.00 89.12 110 GLY A C 1
ATOM 871 O O . GLY A 1 110 ? -41.561 -6.339 59.688 1.00 89.12 110 GLY A O 1
ATOM 872 N N . GLU A 1 111 ? -42.844 -4.584 60.278 1.00 92.00 111 GLU A N 1
ATOM 873 C CA . GLU A 1 111 ? -42.556 -4.659 61.720 1.00 92.00 111 GLU A CA 1
ATOM 874 C C . GLU A 1 111 ? -43.286 -5.837 62.387 1.00 92.00 111 GLU A C 1
ATOM 876 O O . GLU A 1 111 ? -44.415 -6.169 62.018 1.00 92.00 111 GLU A O 1
ATOM 881 N N . LEU A 1 112 ? -42.622 -6.476 63.356 1.00 91.75 112 LEU A N 1
ATOM 882 C CA . LEU A 1 112 ? -43.110 -7.641 64.103 1.00 91.75 112 LEU A CA 1
ATOM 883 C C . LEU A 1 112 ? -43.358 -7.264 65.581 1.00 91.75 112 LEU A C 1
ATOM 885 O O . LEU A 1 112 ? -42.619 -6.428 66.105 1.00 91.75 112 LEU A O 1
ATOM 889 N N . PRO A 1 113 ? -44.327 -7.897 66.276 1.00 92.62 113 PRO A N 1
ATOM 890 C CA . PRO A 1 113 ? -45.185 -8.983 65.797 1.00 92.62 113 PRO A CA 1
ATOM 891 C C . PRO A 1 113 ? -46.304 -8.488 64.871 1.00 92.62 113 PRO A C 1
ATOM 893 O O . PRO A 1 113 ? -46.838 -7.391 65.035 1.00 92.62 113 PRO A O 1
ATOM 896 N N . LYS A 1 114 ? -46.685 -9.320 63.898 1.00 94.56 114 LYS A N 1
ATOM 897 C CA . LYS A 1 114 ? -47.789 -9.044 62.978 1.00 94.56 114 LYS A CA 1
ATOM 898 C C . LYS A 1 114 ? -49.001 -9.900 63.318 1.00 94.56 114 LYS A C 1
ATOM 900 O O . LYS A 1 114 ? -48.987 -11.114 63.146 1.00 94.56 114 LYS A O 1
ATOM 905 N N . GLN A 1 115 ? -50.067 -9.229 63.736 1.00 94.75 115 GLN A N 1
ATOM 906 C CA . GLN A 1 115 ? -51.376 -9.834 63.954 1.00 94.75 115 GLN A CA 1
ATOM 907 C C . GLN A 1 115 ? -52.141 -9.980 62.633 1.00 94.75 115 GLN A C 1
ATOM 909 O O . GLN A 1 115 ? -52.263 -9.019 61.861 1.00 94.75 115 GLN A O 1
ATOM 914 N N . VAL A 1 116 ? -52.659 -11.183 62.396 1.00 95.31 116 VAL A N 1
ATOM 915 C CA . VAL A 1 116 ? -53.482 -11.562 61.244 1.00 95.31 116 VAL A CA 1
ATOM 916 C C . VAL A 1 116 ? -54.856 -11.977 61.765 1.00 95.31 116 VAL A C 1
ATOM 918 O O . VAL A 1 116 ? -54.990 -13.071 62.314 1.00 95.31 116 VAL A O 1
ATOM 921 N N . PRO A 1 117 ? -55.884 -11.120 61.638 1.00 93.81 117 PRO A N 1
ATOM 922 C CA . PRO A 1 117 ? -57.245 -11.477 62.024 1.00 93.81 117 PRO A CA 1
ATOM 923 C C . PRO A 1 117 ? -57.766 -12.681 61.229 1.00 93.81 117 PRO A C 1
ATOM 925 O O . PRO A 1 117 ? -57.430 -12.839 60.054 1.00 93.81 117 PRO A O 1
ATOM 928 N N . ALA A 1 118 ? -58.616 -13.498 61.851 1.00 94.06 118 ALA A N 1
ATOM 929 C CA . ALA A 1 118 ? -59.303 -14.592 61.167 1.00 94.06 118 ALA A CA 1
ATOM 930 C C . ALA A 1 118 ? -60.186 -14.072 60.016 1.00 94.06 118 ALA A C 1
ATOM 932 O O . ALA A 1 118 ? -60.777 -12.992 60.112 1.00 94.06 118 ALA A O 1
ATOM 933 N N . GLY A 1 119 ? -60.269 -14.840 58.928 1.00 90.94 119 GLY A N 1
ATOM 934 C CA . GLY A 1 119 ? -61.014 -14.492 57.711 1.00 90.94 119 GLY A CA 1
ATOM 935 C C . GLY A 1 119 ? -60.395 -13.363 56.879 1.00 90.94 119 GLY A C 1
ATOM 936 O O . GLY A 1 119 ? -61.085 -12.752 56.064 1.00 90.94 119 GLY A O 1
ATOM 937 N N . SER A 1 120 ? -59.120 -13.042 57.099 1.00 93.31 120 SER A N 1
ATOM 938 C CA . SER A 1 120 ? -58.438 -11.964 56.384 1.00 93.31 120 SER A CA 1
ATOM 939 C C . SER A 1 120 ? -57.713 -12.457 55.123 1.00 93.31 120 SER A C 1
ATOM 941 O O . SER A 1 120 ? -57.807 -13.621 54.752 1.00 93.31 120 SER A O 1
ATOM 943 N N . THR A 1 121 ? -57.024 -11.561 54.414 1.00 93.38 121 THR A N 1
ATOM 944 C CA . THR A 1 121 ? -56.194 -11.873 53.237 1.00 93.38 121 THR A CA 1
ATOM 945 C C . THR A 1 121 ? -54.857 -11.135 53.345 1.00 93.38 121 THR A C 1
ATOM 947 O O . THR A 1 121 ? -54.772 -10.144 54.091 1.00 93.38 121 THR A O 1
ATOM 950 N N . PRO A 1 122 ? -53.818 -11.529 52.582 1.00 92.12 122 PRO A N 1
ATOM 951 C CA . PRO A 1 122 ? -52.586 -10.745 52.498 1.00 92.12 122 PRO A CA 1
ATOM 952 C C . PRO A 1 122 ? -52.879 -9.279 52.136 1.00 92.12 122 PRO A C 1
ATOM 954 O O . PRO A 1 122 ? -52.407 -8.342 52.784 1.00 92.12 122 PRO A O 1
ATOM 957 N N . GLN A 1 123 ? -53.768 -9.063 51.162 1.00 91.44 123 GLN A N 1
ATOM 958 C CA . GLN A 1 123 ? -54.136 -7.723 50.719 1.00 91.44 123 GLN A CA 1
ATOM 959 C C . GLN A 1 123 ? -54.827 -6.911 51.826 1.00 91.44 123 GLN A C 1
ATOM 961 O O . GLN A 1 123 ? -54.459 -5.763 52.067 1.00 91.44 123 GLN A O 1
ATOM 966 N N . SER A 1 124 ? -55.788 -7.503 52.542 1.00 92.06 124 SER A N 1
ATOM 967 C CA . SER A 1 124 ? -56.572 -6.802 53.569 1.00 92.06 124 SER A CA 1
ATOM 968 C C . SER A 1 124 ? -55.819 -6.568 54.882 1.00 92.06 124 SER A C 1
ATOM 970 O O . SER A 1 124 ? -56.320 -5.854 55.747 1.00 92.06 124 SER A O 1
ATOM 972 N N . THR A 1 125 ? -54.634 -7.160 55.060 1.00 91.19 125 THR A N 1
ATOM 973 C CA . THR A 1 125 ? -53.851 -7.064 56.306 1.00 91.19 125 THR A CA 1
ATOM 974 C C . THR A 1 125 ? -52.480 -6.431 56.127 1.00 91.19 125 THR A C 1
ATOM 976 O O . THR A 1 125 ? -51.657 -6.509 57.035 1.00 91.19 125 THR A O 1
ATOM 979 N N . GLY A 1 126 ? -52.221 -5.753 55.014 1.00 88.38 126 GLY A N 1
ATOM 980 C CA . GLY A 1 126 ? -50.972 -5.008 54.836 1.00 88.38 126 GLY A CA 1
ATOM 981 C C . GLY A 1 126 ? -50.526 -4.840 53.391 1.00 88.38 126 GLY A C 1
ATOM 982 O O . GLY A 1 126 ? -49.613 -4.059 53.150 1.00 88.38 126 GLY A O 1
ATOM 983 N N . GLY A 1 127 ? -51.169 -5.527 52.444 1.00 89.69 127 GLY A N 1
ATOM 984 C CA . GLY A 1 127 ? -50.762 -5.528 51.040 1.00 89.69 127 GLY A CA 1
ATOM 985 C C . GLY A 1 127 ? -49.652 -6.540 50.756 1.00 89.69 127 GLY A C 1
ATOM 986 O O . GLY A 1 127 ? -49.074 -7.129 51.671 1.00 89.69 127 GLY A O 1
ATOM 987 N N . ILE A 1 128 ? -49.365 -6.748 49.473 1.00 88.50 128 ILE A N 1
ATOM 988 C CA . ILE A 1 128 ? -48.305 -7.642 48.994 1.00 88.50 128 ILE A CA 1
ATOM 989 C C . ILE A 1 128 ? -47.153 -6.787 48.444 1.00 88.50 128 ILE A C 1
ATOM 991 O O . ILE A 1 128 ? -47.382 -5.924 47.597 1.00 88.50 128 ILE A O 1
ATOM 995 N N . GLY A 1 129 ? -45.923 -7.003 48.919 1.00 80.25 129 GLY A N 1
ATOM 996 C CA . GLY A 1 129 ? -44.733 -6.260 48.489 1.00 80.25 129 GLY A CA 1
ATOM 997 C C . GLY A 1 129 ? -43.670 -6.076 49.578 1.00 80.25 129 GLY A C 1
ATOM 998 O O . GLY A 1 129 ? -43.786 -6.585 50.692 1.00 80.25 129 GLY A O 1
ATOM 999 N N . LYS A 1 130 ? -42.607 -5.328 49.251 1.00 78.81 130 LYS A N 1
ATOM 1000 C CA . LYS A 1 130 ? -41.513 -5.010 50.187 1.00 78.81 130 LYS A CA 1
ATOM 1001 C C . LYS A 1 130 ? -42.045 -4.222 51.388 1.00 78.81 130 LYS A C 1
ATOM 1003 O O . LYS A 1 130 ? -42.735 -3.223 51.206 1.00 78.81 130 LYS A O 1
ATOM 1008 N N . GLY A 1 131 ? -41.705 -4.655 52.602 1.00 85.94 131 GLY A N 1
ATOM 1009 C CA . GLY A 1 131 ? -42.258 -4.093 53.842 1.00 85.94 131 GLY A CA 1
ATOM 1010 C C . GLY A 1 131 ? -43.680 -4.562 54.196 1.00 85.94 131 GLY A C 1
ATOM 1011 O O . GLY A 1 131 ? -44.219 -4.104 55.201 1.00 85.94 131 GLY A O 1
ATOM 1012 N N . ALA A 1 132 ? -44.273 -5.470 53.412 1.00 91.56 132 ALA A N 1
ATOM 1013 C CA . ALA A 1 132 ? -45.609 -6.036 53.616 1.00 91.56 132 ALA A CA 1
ATOM 1014 C C . ALA A 1 132 ? -45.587 -7.576 53.472 1.00 91.56 132 ALA A C 1
ATOM 1016 O O . ALA A 1 132 ? -44.590 -8.207 53.826 1.00 91.56 132 ALA A O 1
ATOM 1017 N N . TRP A 1 133 ? -46.662 -8.218 52.999 1.00 92.44 133 TRP A N 1
ATOM 1018 C CA . TRP A 1 133 ? -46.657 -9.665 52.753 1.00 92.44 133 TRP A CA 1
ATOM 1019 C C . TRP A 1 133 ? -45.851 -10.023 51.503 1.00 92.44 133 TRP A C 1
ATOM 1021 O O . TRP A 1 133 ? -45.988 -9.391 50.459 1.00 92.44 133 TRP A O 1
ATOM 1031 N N . VAL A 1 134 ? -45.036 -11.072 51.584 1.00 87.50 134 VAL A N 1
ATOM 1032 C CA . VAL A 1 134 ? -44.235 -11.585 50.463 1.00 87.50 134 VAL A CA 1
ATOM 1033 C C . VAL A 1 134 ? -44.507 -13.078 50.311 1.00 87.50 134 VAL A C 1
ATOM 1035 O O . VAL A 1 134 ? -44.339 -13.823 51.277 1.00 87.50 134 VAL A O 1
ATOM 1038 N N . SER A 1 135 ? -44.922 -13.512 49.117 1.00 86.06 135 SER A N 1
ATOM 1039 C CA . SER A 1 135 ? -45.132 -14.936 48.816 1.00 86.06 135 SER A CA 1
ATOM 1040 C C . SER A 1 135 ? -43.810 -15.707 48.906 1.00 86.06 135 SER A C 1
ATOM 1042 O O . SER A 1 135 ? -42.761 -15.253 48.437 1.00 86.06 135 SER A O 1
ATOM 1044 N N . VAL A 1 136 ? -43.864 -16.868 49.549 1.00 78.38 136 VAL A N 1
ATOM 1045 C CA . VAL A 1 136 ? -42.775 -17.834 49.675 1.00 78.38 136 VAL A CA 1
ATOM 1046 C C . VAL A 1 136 ? -42.966 -18.850 48.549 1.00 78.38 136 VAL A C 1
ATOM 1048 O O . VAL A 1 136 ? -43.649 -19.852 48.730 1.00 78.38 136 VAL A O 1
ATOM 1051 N N . GLY A 1 137 ? -42.449 -18.546 47.352 1.00 66.75 137 GLY A N 1
ATOM 1052 C CA . GLY A 1 137 ? -42.843 -19.296 46.153 1.00 66.75 137 GLY A CA 1
ATOM 1053 C C . GLY A 1 137 ? -42.219 -18.839 44.834 1.00 66.75 137 GLY A C 1
ATOM 1054 O O . GLY A 1 137 ? -41.150 -19.328 44.496 1.00 66.75 137 GLY A O 1
ATOM 1055 N N . ASP A 1 138 ? -42.882 -17.992 44.026 1.00 60.91 138 ASP A N 1
ATOM 1056 C CA . ASP A 1 138 ? -42.528 -17.920 42.583 1.00 60.91 138 ASP A CA 1
ATOM 1057 C C . ASP A 1 138 ? -42.966 -16.666 41.761 1.00 60.91 138 ASP A C 1
ATOM 1059 O O . ASP A 1 138 ? -42.759 -16.647 40.551 1.00 60.91 138 ASP A O 1
ATOM 1063 N N . ALA A 1 139 ? -43.553 -15.585 42.306 1.00 53.00 139 ALA A N 1
ATOM 1064 C CA . ALA A 1 139 ? -44.191 -14.569 41.429 1.00 53.00 139 ALA A CA 1
ATOM 1065 C C . ALA A 1 139 ? -43.310 -13.389 40.942 1.00 53.00 139 ALA A C 1
ATOM 1067 O O . ALA A 1 139 ? -43.415 -12.988 39.782 1.00 53.00 139 ALA A O 1
ATOM 1068 N N . SER A 1 140 ? -42.444 -12.802 41.776 1.00 60.72 140 SER A N 1
ATOM 1069 C CA . SER A 1 140 ? -41.789 -11.526 41.421 1.00 60.72 140 SER A CA 1
ATOM 1070 C C . SER A 1 140 ? -40.661 -11.680 40.393 1.00 60.72 140 SER A C 1
ATOM 1072 O O . SER A 1 140 ? -40.619 -10.946 39.409 1.00 60.72 140 SER A O 1
ATOM 1074 N N . LEU A 1 141 ? -39.790 -12.683 40.549 1.00 64.94 141 LEU A N 1
ATOM 1075 C CA . LEU A 1 141 ? -38.616 -12.847 39.683 1.00 64.94 141 LEU A CA 1
ATOM 1076 C C . LEU A 1 141 ? -38.991 -13.170 38.224 1.00 64.94 141 LEU A C 1
ATOM 1078 O O . LEU A 1 141 ? -38.385 -12.634 37.302 1.00 64.94 141 LEU A O 1
ATOM 1082 N N . ARG A 1 142 ? -40.010 -14.006 37.979 1.00 65.62 142 ARG A N 1
ATOM 1083 C CA . ARG A 1 142 ? -40.450 -14.343 36.608 1.00 65.62 142 ARG A CA 1
ATOM 1084 C C . ARG A 1 142 ? -41.054 -13.149 35.878 1.00 65.62 142 ARG A C 1
ATOM 1086 O O . ARG A 1 142 ? -40.846 -12.996 34.677 1.00 65.62 142 ARG A O 1
ATOM 1093 N N . GLN A 1 143 ? -41.797 -12.315 36.601 1.00 64.25 143 GLN A N 1
ATOM 1094 C CA . GLN A 1 143 ? -42.423 -11.121 36.046 1.00 64.25 143 GLN A CA 1
ATOM 1095 C C . GLN A 1 143 ? -41.370 -10.055 35.720 1.00 64.25 143 GLN A C 1
ATOM 1097 O O . GLN A 1 143 ? -41.424 -9.441 34.657 1.00 64.25 143 GLN A O 1
ATOM 1102 N N . GLU A 1 144 ? -40.363 -9.907 36.582 1.00 63.31 144 GLU A N 1
ATOM 1103 C CA . GLU A 1 144 ? -39.219 -9.021 36.363 1.00 63.31 144 GLU A CA 1
ATOM 1104 C C . GLU A 1 144 ? -38.358 -9.472 35.160 1.00 63.31 144 GLU A C 1
ATOM 1106 O O . GLU A 1 144 ? -38.009 -8.646 34.310 1.00 63.31 144 GLU A O 1
ATOM 1111 N N . LEU A 1 145 ? -38.114 -10.784 35.008 1.00 69.62 145 LEU A N 1
ATOM 1112 C CA . LEU A 1 145 ? -37.398 -11.381 33.865 1.00 69.62 145 LEU A CA 1
ATOM 1113 C C . LEU A 1 145 ? -38.134 -11.258 32.517 1.00 69.62 145 LEU A C 1
ATOM 1115 O O . LEU A 1 145 ? -37.491 -11.309 31.472 1.00 69.62 145 LEU A O 1
ATOM 1119 N N . GLY A 1 146 ? -39.461 -11.098 32.519 1.00 60.97 146 GLY A N 1
ATOM 1120 C CA . GLY A 1 146 ? -40.277 -10.968 31.304 1.00 60.97 146 GLY A CA 1
ATOM 1121 C C . GLY A 1 146 ? -40.325 -9.558 30.700 1.00 60.97 146 GLY A C 1
ATOM 1122 O O . GLY A 1 146 ? -40.915 -9.369 29.637 1.00 60.97 146 GLY A O 1
ATOM 1123 N N . THR A 1 147 ? -39.740 -8.557 31.365 1.00 64.62 147 THR A N 1
ATOM 1124 C CA . THR A 1 147 ? -39.693 -7.170 30.870 1.00 64.62 147 THR A CA 1
ATOM 1125 C C . THR A 1 147 ? -38.525 -6.944 29.903 1.00 64.62 147 THR A C 1
ATOM 1127 O O . THR A 1 147 ? -37.581 -7.730 29.861 1.00 64.62 147 THR A O 1
ATOM 1130 N N . VAL A 1 148 ? -38.520 -5.823 29.166 1.00 54.72 148 VAL A N 1
ATOM 1131 C CA . VAL A 1 148 ? -37.361 -5.407 28.339 1.00 54.72 148 VAL A CA 1
ATOM 1132 C C . VAL A 1 148 ? -36.084 -5.262 29.188 1.00 54.72 148 VAL A C 1
ATOM 1134 O O . VAL A 1 148 ? -34.985 -5.500 28.699 1.00 54.72 148 VAL A O 1
ATOM 1137 N N . SER A 1 149 ? -36.224 -4.940 30.479 1.00 58.34 149 SER A N 1
ATOM 1138 C CA . SER A 1 149 ? -35.123 -4.877 31.452 1.00 58.34 149 SER A CA 1
ATOM 1139 C C . SER A 1 149 ? -34.857 -6.208 32.168 1.00 58.34 149 SER A C 1
ATOM 1141 O O . SER A 1 149 ? -33.976 -6.277 33.017 1.00 58.34 149 SER A O 1
ATOM 1143 N N . GLY A 1 150 ? -35.567 -7.286 31.826 1.00 60.94 150 GLY A N 1
ATOM 1144 C CA . GLY A 1 150 ? -35.383 -8.601 32.439 1.00 60.94 150 GLY A CA 1
ATOM 1145 C C . GLY A 1 150 ? -34.000 -9.199 32.174 1.00 60.94 150 GLY A C 1
ATOM 1146 O O . GLY A 1 150 ? -33.433 -9.861 33.039 1.00 60.94 150 GLY A O 1
ATOM 1147 N N . ALA A 1 151 ? -33.396 -8.881 31.024 1.00 61.69 151 ALA A N 1
ATOM 1148 C CA . ALA A 1 151 ? -32.025 -9.275 30.701 1.00 61.69 151 ALA A CA 1
ATOM 1149 C C . ALA A 1 151 ? -30.974 -8.636 31.632 1.00 61.69 151 ALA A C 1
ATOM 1151 O O . ALA A 1 151 ? -29.924 -9.230 31.851 1.00 61.69 151 ALA A O 1
ATOM 1152 N N . ASP A 1 152 ? -31.258 -7.473 32.236 1.00 59.38 152 ASP A N 1
ATOM 1153 C CA . ASP A 1 152 ? -30.360 -6.830 33.208 1.00 59.38 152 ASP A CA 1
ATOM 1154 C C . ASP A 1 152 ? -30.290 -7.584 34.547 1.00 59.38 152 ASP A C 1
ATOM 1156 O O . ASP A 1 152 ? -29.346 -7.394 35.315 1.00 59.38 152 ASP A O 1
ATOM 1160 N N . LEU A 1 153 ? -31.291 -8.423 34.833 1.0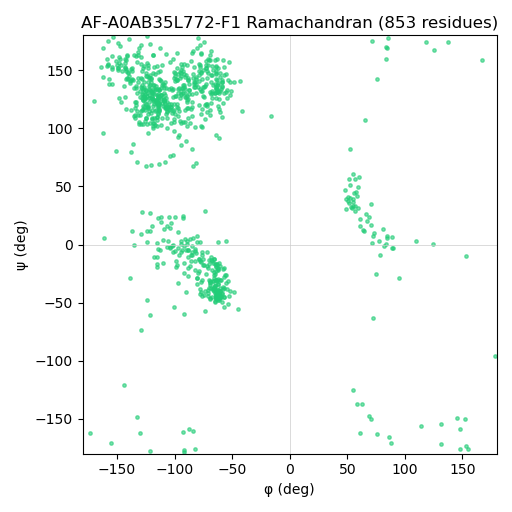0 61.97 153 LEU A N 1
ATOM 1161 C CA . LEU A 1 153 ? -31.384 -9.243 36.045 1.00 61.97 153 LEU A CA 1
ATOM 1162 C C . LEU A 1 153 ? -30.659 -10.584 35.883 1.00 61.97 153 LEU A C 1
ATOM 1164 O O . LEU A 1 153 ? -30.297 -11.222 36.870 1.00 61.97 153 LEU A O 1
ATOM 1168 N N . VAL A 1 154 ? -30.402 -10.986 34.634 1.00 61.44 154 VAL A N 1
ATOM 1169 C CA . VAL A 1 154 ? -29.580 -12.142 34.266 1.00 61.44 154 VAL A CA 1
ATOM 1170 C C . VAL A 1 154 ? -28.212 -11.614 33.846 1.00 61.44 154 VAL A C 1
ATOM 1172 O O . VAL A 1 154 ? -27.914 -11.469 32.663 1.00 61.44 154 VAL A O 1
ATOM 1175 N N . GLY A 1 155 ? -27.391 -11.236 34.828 1.00 51.16 155 GLY A N 1
ATOM 1176 C CA . GLY A 1 155 ? -26.088 -10.618 34.573 1.00 51.16 155 GLY A CA 1
ATOM 1177 C C . GLY A 1 155 ? -25.243 -11.385 33.541 1.00 51.16 155 GLY A C 1
ATOM 1178 O O . GLY A 1 155 ? -25.188 -12.612 33.564 1.00 51.16 155 GLY A O 1
ATOM 1179 N N . GLY A 1 156 ? -24.554 -10.652 32.654 1.00 57.59 156 GLY A N 1
ATOM 1180 C CA . GLY A 1 156 ? -23.473 -11.204 31.822 1.00 57.59 156 GLY A CA 1
ATOM 1181 C C . GLY A 1 156 ? -23.586 -11.055 30.299 1.00 57.59 156 GLY A C 1
ATOM 1182 O O . GLY A 1 156 ? -22.671 -11.500 29.613 1.00 57.59 156 GLY A O 1
ATOM 1183 N N . LEU A 1 157 ? -24.640 -10.434 29.750 1.00 66.38 157 LEU A N 1
ATOM 1184 C CA . LEU A 1 157 ? -24.838 -10.332 28.287 1.00 66.38 157 LEU A CA 1
ATOM 1185 C C . LEU A 1 157 ? -24.460 -8.973 27.656 1.00 66.38 157 LEU A C 1
ATOM 1187 O O . LEU A 1 157 ? -24.443 -8.863 26.434 1.00 66.38 157 LEU A O 1
ATOM 1191 N N . GLY A 1 158 ? -24.116 -7.964 28.463 1.00 80.88 158 GLY A N 1
ATOM 1192 C CA . GLY A 1 158 ? -23.812 -6.596 28.015 1.00 80.88 158 GLY A CA 1
ATOM 1193 C C . GLY A 1 158 ? -24.771 -5.558 28.605 1.00 80.88 158 GLY A C 1
ATOM 1194 O O . GLY A 1 158 ? -25.714 -5.904 29.313 1.00 80.88 158 GLY A O 1
ATOM 1195 N N . VAL A 1 159 ? -24.504 -4.278 28.354 1.00 90.19 159 VAL A N 1
ATOM 1196 C CA . VAL A 1 159 ? -25.285 -3.141 28.859 1.00 90.19 159 VAL A CA 1
ATOM 1197 C C . VAL A 1 159 ? -26.221 -2.633 27.769 1.00 90.19 159 VAL A C 1
ATOM 1199 O O . VAL A 1 159 ? -25.770 -2.008 26.812 1.00 90.19 159 VAL A O 1
ATOM 1202 N N . TYR A 1 160 ? -27.523 -2.881 27.917 1.00 91.38 160 TYR A N 1
ATOM 1203 C CA . TYR A 1 160 ? -28.528 -2.393 26.973 1.00 91.38 160 TYR A CA 1
ATOM 1204 C C . TYR A 1 160 ? -28.846 -0.918 27.220 1.00 91.38 160 TYR A C 1
ATOM 1206 O O . TYR A 1 160 ? -29.344 -0.558 28.286 1.00 91.38 160 TYR A O 1
ATOM 1214 N N . ILE A 1 161 ? -28.618 -0.061 26.222 1.00 92.38 161 ILE A N 1
ATOM 1215 C CA . ILE A 1 161 ? -28.808 1.399 26.357 1.00 92.38 161 ILE A CA 1
ATOM 1216 C C . ILE A 1 161 ? -30.259 1.810 26.665 1.00 92.38 161 ILE A C 1
ATOM 1218 O O . ILE A 1 161 ? -30.500 2.887 27.204 1.00 92.38 161 ILE A O 1
ATOM 1222 N N . THR A 1 162 ? -31.232 0.947 26.364 1.00 90.50 162 THR A N 1
ATOM 1223 C CA . THR A 1 162 ? -32.663 1.148 26.646 1.00 90.50 162 THR A CA 1
ATOM 1224 C C . THR A 1 162 ? -33.052 0.795 28.085 1.00 90.50 162 THR A C 1
ATOM 1226 O O . THR A 1 162 ? -34.212 0.949 28.467 1.00 90.50 162 THR A O 1
ATOM 1229 N N . GLY A 1 163 ? -32.117 0.284 28.894 1.00 83.06 163 GLY A N 1
ATOM 1230 C CA . GLY A 1 163 ? -32.366 -0.061 30.289 1.00 83.06 163 GLY A CA 1
ATOM 1231 C C . GLY A 1 163 ? -32.771 1.170 31.102 1.00 83.06 163 GLY A C 1
ATOM 1232 O O . GLY A 1 163 ? -32.039 2.157 31.163 1.00 83.06 163 GLY A O 1
ATOM 1233 N N . VAL A 1 164 ? -33.919 1.108 31.783 1.00 80.06 164 VAL A N 1
ATOM 1234 C CA . VAL A 1 164 ? -34.491 2.250 32.529 1.00 80.06 164 VAL A CA 1
ATOM 1235 C C . VAL A 1 164 ? -33.584 2.784 33.646 1.00 80.06 164 VAL A C 1
ATOM 1237 O O . VAL A 1 164 ? -33.732 3.928 34.070 1.00 80.06 164 VAL A O 1
ATOM 1240 N N . LYS A 1 165 ? -32.607 1.983 34.092 1.00 80.62 165 LYS A N 1
ATOM 1241 C CA . LYS A 1 165 ? -31.594 2.366 35.088 1.00 80.62 165 LYS A CA 1
ATOM 1242 C C . LYS A 1 165 ? -30.586 3.414 34.588 1.00 80.62 165 LYS A C 1
ATOM 1244 O O . LYS A 1 165 ? -29.872 3.989 35.402 1.00 80.62 165 LYS A O 1
ATOM 1249 N N . TYR A 1 166 ? -30.532 3.685 33.283 1.00 84.25 166 TYR A N 1
ATOM 1250 C CA . TYR A 1 166 ? -29.593 4.623 32.661 1.00 84.25 166 TYR A CA 1
ATOM 1251 C C . TYR A 1 166 ? -30.296 5.933 32.296 1.00 84.25 166 TYR A C 1
ATOM 1253 O O . TYR A 1 166 ? -30.651 6.154 31.143 1.00 84.25 166 TYR A O 1
ATOM 1261 N N . SER A 1 167 ? -30.563 6.787 33.288 1.00 85.94 167 SER A N 1
ATOM 1262 C CA . SER A 1 167 ? -31.234 8.086 33.079 1.00 85.94 167 SER A CA 1
ATOM 1263 C C . SER A 1 167 ? -32.586 7.980 32.348 1.00 85.94 167 SER A C 1
ATOM 1265 O O . SER A 1 167 ? -32.919 8.805 31.504 1.00 85.94 167 SER A O 1
ATOM 1267 N N . GLY A 1 168 ? -3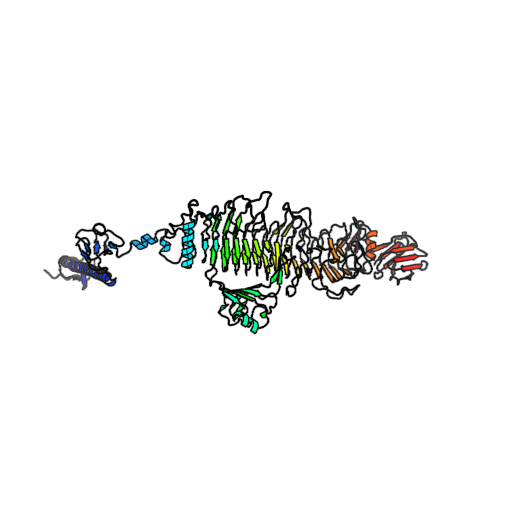3.376 6.947 32.667 1.00 84.12 168 GLY A N 1
ATOM 1268 C CA . GLY A 1 168 ? -34.674 6.682 32.033 1.00 84.12 168 GLY A CA 1
ATOM 1269 C C . GLY A 1 168 ? -34.616 5.802 30.777 1.00 84.12 168 GLY A C 1
ATOM 1270 O O . GLY A 1 168 ? -35.680 5.443 30.263 1.00 84.12 168 GLY A O 1
ATOM 1271 N N . GLY A 1 169 ? -33.411 5.408 30.345 1.00 90.12 169 GLY A N 1
ATOM 1272 C CA . GLY A 1 169 ? -33.155 4.558 29.181 1.00 90.12 169 GLY A CA 1
ATOM 1273 C C . GLY A 1 169 ? -33.322 5.304 27.857 1.00 90.12 169 GLY A C 1
ATOM 1274 O O . GLY A 1 169 ? -34.223 6.132 27.712 1.00 90.12 169 GLY A O 1
ATOM 1275 N N . ALA A 1 170 ? -32.466 4.992 26.881 1.00 94.25 170 ALA A N 1
ATOM 1276 C CA . ALA A 1 170 ? -32.581 5.551 25.538 1.00 94.25 170 ALA A CA 1
ATOM 1277 C C . ALA A 1 170 ? -33.934 5.155 24.929 1.00 94.25 170 ALA A C 1
ATOM 1279 O O . ALA A 1 170 ? -34.332 3.987 24.995 1.00 94.25 170 ALA A O 1
ATOM 1280 N N . LYS A 1 171 ? -34.649 6.121 24.350 1.00 95.38 171 LYS A N 1
ATOM 1281 C CA . LYS A 1 171 ? -35.914 5.884 23.649 1.00 95.38 171 LYS A CA 1
ATOM 1282 C C . LYS A 1 171 ? -35.677 5.305 22.265 1.00 95.38 171 LYS A C 1
ATOM 1284 O O . LYS A 1 171 ? -36.431 4.422 21.863 1.00 95.38 171 LYS A O 1
ATOM 1289 N N . GLY A 1 172 ? -34.636 5.757 21.563 1.00 95.50 172 GLY A N 1
ATOM 1290 C CA . GLY A 1 172 ? -34.302 5.247 20.238 1.00 95.50 172 GLY A CA 1
ATOM 1291 C C . GLY A 1 172 ? -35.355 5.568 19.171 1.00 95.50 172 GLY A C 1
ATOM 1292 O O . GLY A 1 172 ? -35.484 4.815 18.205 1.00 95.50 172 GLY A O 1
ATOM 1293 N N . ASP A 1 173 ? -36.126 6.644 19.354 1.00 96.69 173 ASP A N 1
ATOM 1294 C CA . ASP A 1 173 ? -37.229 7.063 18.476 1.00 96.69 173 ASP A CA 1
ATOM 1295 C C . ASP A 1 173 ? -36.802 8.056 17.374 1.00 96.69 173 ASP A C 1
ATOM 1297 O O . ASP A 1 173 ? -37.627 8.475 16.563 1.00 96.69 173 ASP A O 1
ATOM 1301 N N . GLY A 1 174 ? -35.521 8.440 17.337 1.00 96.06 174 GLY A N 1
ATOM 1302 C CA . GLY A 1 174 ? -34.966 9.422 16.403 1.00 96.06 174 GLY A CA 1
ATOM 1303 C C . GLY A 1 174 ? -35.370 10.875 16.675 1.00 96.06 174 GLY A C 1
ATOM 1304 O O . GLY A 1 174 ? -35.060 11.751 15.868 1.00 96.06 174 GLY A O 1
ATOM 1305 N N . VAL A 1 175 ? -36.052 11.155 17.789 1.00 96.44 175 VAL A N 1
ATOM 1306 C CA . VAL A 1 175 ? -36.554 12.492 18.148 1.00 96.44 175 VAL A CA 1
ATOM 1307 C C . VAL A 1 175 ? -36.040 12.922 19.518 1.00 96.44 175 VAL A C 1
ATOM 1309 O O . VAL A 1 175 ? -35.560 14.048 19.675 1.00 96.44 175 VAL A O 1
ATOM 1312 N N . THR A 1 176 ? -36.142 12.030 20.499 1.00 96.56 176 THR A N 1
ATOM 1313 C CA . THR A 1 176 ? -35.682 12.227 21.869 1.00 96.56 176 THR A CA 1
ATOM 1314 C C . THR A 1 176 ? -34.157 12.332 21.902 1.00 96.56 176 THR A C 1
ATOM 1316 O O . THR A 1 176 ? -33.464 11.578 21.226 1.00 96.56 176 THR A O 1
ATOM 1319 N N . ASP A 1 177 ? -33.626 13.276 22.686 1.00 97.38 177 ASP A N 1
ATOM 1320 C CA . ASP A 1 177 ? -32.188 13.346 22.954 1.00 97.38 177 ASP A CA 1
ATOM 1321 C C . ASP A 1 177 ? -31.793 12.262 23.966 1.00 97.38 177 ASP A C 1
ATOM 1323 O O . ASP A 1 177 ? -32.005 12.389 25.173 1.00 97.38 177 ASP A O 1
ATOM 1327 N N . ASP A 1 178 ? -31.224 11.183 23.447 1.00 98.00 178 ASP A N 1
ATOM 1328 C CA . ASP A 1 178 ? -30.774 10.012 24.186 1.00 98.00 178 ASP A CA 1
ATOM 1329 C C . ASP A 1 178 ? -29.360 10.190 24.774 1.00 98.00 178 ASP A C 1
ATOM 1331 O O . ASP A 1 178 ? -28.824 9.242 25.356 1.00 98.00 178 ASP A O 1
ATOM 1335 N N . PHE A 1 179 ? -28.739 11.377 24.662 1.00 97.69 179 PHE A N 1
ATOM 1336 C CA . PHE A 1 179 ? -27.357 11.613 25.105 1.00 97.69 179 PHE A CA 1
ATOM 1337 C C . PHE A 1 179 ? -27.128 11.199 26.564 1.00 97.69 179 PHE A C 1
ATOM 1339 O O . PHE A 1 179 ? -26.215 10.425 26.851 1.00 97.69 179 PHE A O 1
ATOM 1346 N N . ALA A 1 180 ? -27.981 11.660 27.485 1.00 97.31 180 ALA A N 1
ATOM 1347 C CA . ALA A 1 180 ? -27.838 11.361 28.911 1.00 97.31 180 ALA A CA 1
ATOM 1348 C C . ALA A 1 180 ? -27.960 9.856 29.208 1.00 97.31 180 ALA A C 1
ATOM 1350 O O . ALA A 1 180 ? -27.207 9.320 30.024 1.00 97.31 180 ALA A O 1
ATOM 1351 N N . ALA A 1 181 ? -28.872 9.160 28.524 1.00 95.94 181 ALA A N 1
ATOM 1352 C CA . ALA A 1 181 ? -29.054 7.723 28.690 1.00 95.94 181 ALA A CA 1
ATOM 1353 C C . ALA A 1 181 ? -27.864 6.930 28.135 1.00 95.94 181 ALA A C 1
ATOM 1355 O O . ALA A 1 181 ? -27.331 6.056 28.823 1.00 95.94 181 ALA A O 1
ATOM 1356 N N . LEU A 1 182 ? -27.394 7.277 26.930 1.00 97.19 182 LEU A N 1
ATOM 1357 C CA . LEU A 1 182 ? -26.214 6.662 26.327 1.00 97.19 182 LEU A CA 1
ATOM 1358 C C . LEU A 1 182 ? -24.971 6.898 27.193 1.00 97.19 182 LEU A C 1
ATOM 1360 O O . LEU A 1 182 ? -24.251 5.948 27.495 1.00 97.19 182 LEU A O 1
ATOM 1364 N N . LYS A 1 183 ? -24.748 8.131 27.663 1.00 97.38 183 LYS A N 1
ATOM 1365 C CA . LYS A 1 183 ? -23.625 8.475 28.544 1.00 97.38 183 LYS A CA 1
ATOM 1366 C C . LYS A 1 183 ? -23.638 7.627 29.818 1.00 97.38 183 LYS A C 1
ATOM 1368 O O . LYS A 1 183 ? -22.663 6.921 30.075 1.00 97.38 183 LYS A O 1
ATOM 1373 N N . SER A 1 184 ? -24.749 7.602 30.557 1.00 96.19 184 SER A N 1
ATOM 1374 C CA . SER A 1 184 ? -24.865 6.792 31.779 1.00 96.19 184 SER A CA 1
ATOM 1375 C C . SER A 1 184 ? -24.674 5.292 31.519 1.00 96.19 184 SER A C 1
ATOM 1377 O O . SER A 1 184 ? -24.038 4.602 32.319 1.00 96.19 184 SER A O 1
ATOM 1379 N N . ALA A 1 185 ? -25.176 4.775 30.392 1.00 95.00 185 ALA A N 1
ATOM 1380 C CA . ALA A 1 185 ? -24.958 3.387 29.994 1.00 95.00 185 ALA A CA 1
ATOM 1381 C C . ALA A 1 185 ? -23.469 3.103 29.723 1.00 95.00 185 ALA A C 1
ATOM 1383 O O . ALA A 1 185 ? -22.939 2.114 30.229 1.00 95.00 185 ALA A O 1
ATOM 1384 N N . THR A 1 186 ? -22.771 3.986 28.997 1.00 96.44 186 THR A N 1
ATOM 1385 C CA . THR A 1 186 ? -21.324 3.852 28.733 1.00 96.44 186 THR A CA 1
ATOM 1386 C C . THR A 1 186 ? -20.475 3.914 29.996 1.00 96.44 186 THR A C 1
ATOM 1388 O O . THR A 1 186 ? -19.571 3.097 30.162 1.00 96.44 186 THR A O 1
ATOM 1391 N N . GLU A 1 187 ? -20.782 4.811 30.931 1.00 95.88 187 GLU A N 1
ATOM 1392 C CA . GLU A 1 187 ? -20.074 4.910 32.211 1.00 95.88 187 GLU A CA 1
ATOM 1393 C C . GLU A 1 187 ? -20.238 3.640 33.045 1.00 95.88 187 GLU A C 1
ATOM 1395 O O . GLU A 1 187 ? -19.256 3.097 33.556 1.00 95.88 187 GLU A O 1
ATOM 1400 N N . TYR A 1 188 ? -21.462 3.112 33.118 1.00 93.62 188 TYR A N 1
ATOM 1401 C CA . TYR A 1 188 ? -21.727 1.852 33.800 1.00 93.62 188 TYR A CA 1
ATOM 1402 C C . TYR A 1 188 ? -21.026 0.673 33.113 1.00 93.62 188 TYR A C 1
ATOM 1404 O O . TYR A 1 188 ? -20.419 -0.160 33.788 1.00 93.62 188 TYR A O 1
ATOM 1412 N N . ALA A 1 189 ? -21.076 0.597 31.782 1.00 93.69 189 ALA A N 1
ATOM 1413 C CA . ALA A 1 189 ? -20.415 -0.450 31.008 1.00 93.69 189 ALA A CA 1
ATOM 1414 C C . ALA A 1 189 ? -18.897 -0.444 31.218 1.00 93.69 189 ALA A C 1
ATOM 1416 O O . ALA A 1 189 ? -18.310 -1.496 31.472 1.00 93.69 189 ALA A O 1
ATOM 1417 N N . ASN A 1 190 ? -18.278 0.739 31.217 1.00 94.88 190 ASN A N 1
ATOM 1418 C CA . ASN A 1 190 ? -16.857 0.912 31.511 1.00 94.88 190 ASN A CA 1
ATOM 1419 C C . ASN A 1 190 ? -16.513 0.499 32.948 1.00 94.88 190 ASN A C 1
ATOM 1421 O O . ASN A 1 190 ? -15.568 -0.253 33.159 1.00 94.88 190 ASN A O 1
ATOM 1425 N N . ALA A 1 191 ? -17.303 0.922 33.939 1.00 93.56 191 ALA A N 1
ATOM 1426 C CA . ALA A 1 191 ? -17.070 0.555 35.338 1.00 93.56 191 ALA A CA 1
ATOM 1427 C C . ALA A 1 191 ? -17.173 -0.963 35.586 1.00 93.56 191 ALA A C 1
ATOM 1429 O O . ALA A 1 191 ? -16.499 -1.493 36.468 1.00 93.56 191 ALA A O 1
ATOM 1430 N N . ASN A 1 192 ? -17.993 -1.663 34.796 1.00 90.75 192 ASN A N 1
ATOM 1431 C CA . ASN A 1 192 ? -18.267 -3.094 34.955 1.00 90.75 192 ASN A CA 1
ATOM 1432 C C . ASN A 1 192 ? -17.591 -3.984 33.901 1.00 90.75 192 ASN A C 1
ATOM 1434 O O . ASN A 1 192 ? -17.769 -5.200 33.936 1.00 90.75 192 ASN A O 1
ATOM 1438 N N . LYS A 1 193 ? -16.793 -3.411 32.992 1.00 91.44 193 LYS A N 1
ATOM 1439 C CA . LYS A 1 193 ? -16.074 -4.132 31.928 1.00 91.44 193 LYS A CA 1
ATOM 1440 C C . LYS A 1 193 ? -16.987 -4.933 30.995 1.00 91.44 193 LYS A C 1
ATOM 1442 O O . LYS A 1 193 ? -16.680 -6.068 30.631 1.00 91.44 193 LYS A O 1
ATOM 1447 N N . LEU A 1 194 ? -18.119 -4.341 30.624 1.00 90.94 194 LEU A N 1
ATOM 1448 C CA . LEU A 1 194 ? -19.139 -4.952 29.770 1.00 90.94 194 LEU A CA 1
ATOM 1449 C C . LEU A 1 194 ? -19.249 -4.215 28.428 1.00 90.94 194 LEU A C 1
ATOM 1451 O O . LEU A 1 194 ? -19.052 -3.000 28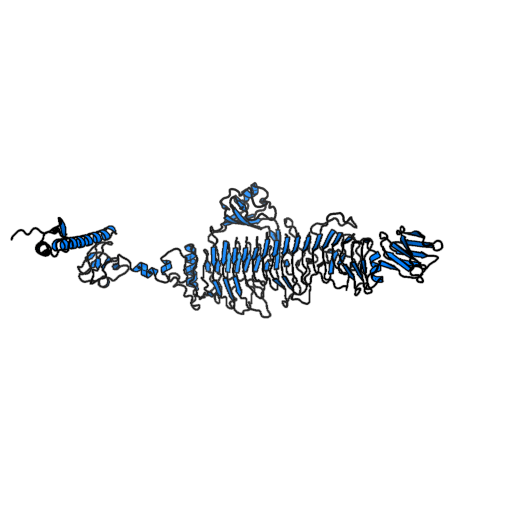.397 1.00 90.94 194 LEU A O 1
ATOM 1455 N N . PRO A 1 195 ? -19.596 -4.909 27.330 1.00 93.31 195 PRO A N 1
ATOM 1456 C CA . PRO A 1 195 ? -19.893 -4.253 26.062 1.00 93.31 195 PRO A CA 1
ATOM 1457 C C . PRO A 1 195 ? -21.223 -3.495 26.128 1.00 93.31 195 PRO A C 1
ATOM 1459 O O . PRO A 1 195 ? -22.128 -3.866 26.882 1.00 93.31 195 PRO A O 1
ATOM 1462 N N . ILE A 1 196 ? -21.360 -2.463 25.297 1.00 95.56 196 ILE A N 1
ATOM 1463 C CA . ILE A 1 196 ? -22.634 -1.770 25.071 1.00 95.56 196 ILE A CA 1
ATOM 1464 C C . ILE A 1 196 ? -23.465 -2.526 24.035 1.00 95.56 196 ILE A C 1
ATOM 1466 O O . ILE A 1 196 ? -22.953 -2.919 22.991 1.00 95.56 196 ILE A O 1
ATOM 1470 N N . MET A 1 197 ? -24.756 -2.685 24.301 1.00 94.12 197 MET A N 1
ATOM 1471 C CA . MET A 1 197 ? -25.705 -3.361 23.423 1.00 94.12 197 MET A CA 1
ATOM 1472 C C . MET A 1 197 ? -26.845 -2.410 23.052 1.00 94.12 197 MET A C 1
ATOM 1474 O O . MET A 1 197 ? -27.389 -1.703 23.905 1.00 94.12 197 MET A O 1
ATOM 1478 N N . CYS A 1 198 ? -27.245 -2.421 21.784 1.00 93.81 198 CYS A N 1
ATOM 1479 C CA . CYS A 1 198 ? -28.454 -1.755 21.310 1.00 93.81 198 CYS A CA 1
ATOM 1480 C C . CYS A 1 198 ? -29.436 -2.801 20.758 1.00 93.81 198 CYS A C 1
ATOM 1482 O O . CYS A 1 198 ? -29.024 -3.679 19.994 1.00 93.81 198 CYS A O 1
ATOM 1484 N N . PRO A 1 199 ? -30.732 -2.742 21.109 1.00 91.12 199 PRO A N 1
ATOM 1485 C CA . PRO A 1 199 ? -31.758 -3.485 20.387 1.00 91.12 199 PRO A CA 1
ATOM 1486 C C . PRO A 1 199 ? -31.768 -3.115 18.893 1.00 91.12 199 PRO A C 1
ATOM 1488 O O . PRO A 1 199 ? -31.397 -1.993 18.542 1.00 91.12 199 PRO A O 1
ATOM 1491 N N . PRO A 1 200 ? -32.198 -4.025 18.003 1.00 92.88 200 PRO A N 1
ATOM 1492 C CA . PRO A 1 200 ? -32.247 -3.738 16.575 1.00 92.88 200 PRO A CA 1
ATOM 1493 C C . PRO A 1 200 ? -33.371 -2.747 16.242 1.00 92.88 200 PRO A C 1
ATOM 1495 O O . PRO A 1 200 ? -34.429 -2.761 16.871 1.00 92.88 200 PRO A O 1
ATOM 1498 N N . GLY A 1 201 ? -33.169 -1.939 15.199 1.00 92.62 201 GLY A N 1
ATOM 1499 C CA . GLY A 1 201 ? -34.206 -1.072 14.625 1.00 92.62 201 GLY A CA 1
ATOM 1500 C C . GLY A 1 201 ? -34.439 0.252 15.358 1.00 92.62 201 GLY A C 1
ATOM 1501 O O . GLY A 1 201 ? -35.442 0.911 15.095 1.00 92.62 201 GLY A O 1
ATOM 1502 N N . LEU A 1 202 ? -33.535 0.650 16.256 1.00 96.62 202 LEU A N 1
ATOM 1503 C CA . LEU A 1 202 ? -33.607 1.936 16.949 1.00 96.62 202 LEU A CA 1
ATOM 1504 C C . LEU A 1 202 ? -32.882 3.042 16.174 1.00 96.62 202 LEU A C 1
ATOM 1506 O O . LEU A 1 202 ? -31.930 2.788 15.434 1.00 96.62 202 LEU A O 1
ATOM 1510 N N . THR A 1 203 ? -33.306 4.285 16.396 1.00 98.12 203 THR A N 1
ATOM 1511 C CA . THR A 1 203 ? -32.562 5.496 16.023 1.00 98.12 203 THR A CA 1
ATOM 1512 C C . THR A 1 203 ? -32.244 6.285 17.287 1.00 98.12 203 THR A C 1
ATOM 1514 O O . THR A 1 203 ? -33.098 6.974 17.837 1.00 98.12 203 THR A O 1
ATOM 1517 N N . VAL A 1 204 ? -31.014 6.156 17.771 1.00 98.06 204 VAL A N 1
ATOM 1518 C CA . VAL A 1 204 ? -30.515 6.803 18.987 1.00 98.06 204 VAL A CA 1
ATOM 1519 C C . VAL A 1 204 ? -30.009 8.187 18.608 1.00 98.06 204 VAL A C 1
ATOM 1521 O O . VAL A 1 204 ? -28.947 8.304 17.997 1.00 98.06 204 VAL A O 1
ATOM 1524 N N . LYS A 1 205 ? -30.766 9.233 18.932 1.00 97.88 205 LYS A N 1
ATOM 1525 C CA . LYS A 1 205 ? -30.387 10.613 18.610 1.00 97.88 205 LYS A CA 1
ATOM 1526 C C . LYS A 1 205 ? -29.679 11.249 19.792 1.00 97.88 205 LYS A C 1
ATOM 1528 O O . LYS A 1 205 ? -30.223 11.254 20.886 1.00 97.88 205 LYS A O 1
ATOM 1533 N N . ILE A 1 206 ? -28.485 11.797 19.581 1.00 96.81 206 ILE A N 1
ATOM 1534 C CA . ILE A 1 206 ? -27.720 12.478 20.633 1.00 96.81 206 ILE A CA 1
ATOM 1535 C C . ILE A 1 206 ? -27.409 13.924 20.249 1.00 96.81 206 ILE A C 1
ATOM 1537 O O . ILE A 1 206 ? -27.174 14.231 19.078 1.00 96.81 206 ILE A O 1
ATOM 1541 N N . LYS A 1 207 ? -27.411 14.820 21.240 1.00 94.88 207 LYS A N 1
ATOM 1542 C CA . LYS A 1 207 ? -27.124 16.252 21.062 1.00 94.88 207 LYS A CA 1
ATOM 1543 C C . LYS A 1 207 ? -26.060 16.750 22.042 1.00 94.88 207 LYS A C 1
ATOM 1545 O O . LYS A 1 207 ? -25.647 16.043 22.956 1.00 94.88 207 LYS A O 1
ATOM 1550 N N . GLY A 1 208 ? -25.614 17.991 21.846 1.00 93.06 208 GLY A N 1
ATOM 1551 C CA . GLY A 1 208 ? -24.628 18.646 22.715 1.00 93.06 208 GLY A CA 1
ATOM 1552 C C . GLY A 1 208 ? -23.186 18.373 22.289 1.00 93.06 208 GLY A C 1
ATOM 1553 O O . GLY A 1 208 ? -22.950 17.858 21.205 1.00 93.06 208 GLY A O 1
ATOM 1554 N N . SER A 1 209 ? -22.205 18.753 23.108 1.00 93.19 209 SER A N 1
ATOM 1555 C CA . SER A 1 209 ? -20.775 18.715 22.743 1.00 93.19 209 SER A CA 1
ATOM 1556 C C . SER A 1 209 ? -19.893 17.907 23.696 1.00 93.19 209 SER A C 1
ATOM 1558 O O . SER A 1 209 ? -18.678 17.850 23.520 1.00 93.19 209 SER A O 1
ATOM 1560 N N . GLU A 1 210 ? -20.471 17.285 24.722 1.00 95.25 210 GLU A N 1
ATOM 1561 C CA . GLU A 1 210 ? -19.701 16.496 25.679 1.00 95.25 210 GLU A CA 1
ATOM 1562 C C . GLU A 1 210 ? -19.345 15.120 25.094 1.00 95.25 210 GLU A C 1
ATOM 1564 O O . GLU A 1 210 ? -20.195 14.432 24.533 1.00 95.25 210 GLU A O 1
ATOM 1569 N N . SER A 1 211 ? -18.089 14.696 25.245 1.00 95.69 211 SER A N 1
ATOM 1570 C CA . SER A 1 211 ? -17.589 13.422 24.719 1.00 95.69 211 SER A CA 1
ATOM 1571 C C . SER A 1 211 ? -18.125 12.186 25.457 1.00 95.69 211 SER A C 1
ATOM 1573 O O . SER A 1 211 ? -18.318 12.176 26.679 1.00 95.69 211 SER A O 1
ATOM 1575 N N . ILE A 1 212 ? -18.287 11.092 24.714 1.00 96.94 212 ILE A N 1
ATOM 1576 C CA . ILE A 1 212 ? -18.669 9.766 25.218 1.00 96.94 212 ILE A CA 1
ATOM 1577 C C . ILE A 1 212 ? -17.454 8.844 25.117 1.00 96.94 212 ILE A C 1
ATOM 1579 O O . ILE A 1 212 ? -16.768 8.850 24.103 1.00 96.94 212 ILE A O 1
ATOM 1583 N N . THR A 1 213 ? -17.187 8.032 26.141 1.00 97.38 213 THR A N 1
ATOM 1584 C CA . THR A 1 213 ? -16.047 7.098 26.145 1.00 97.38 213 THR A CA 1
ATOM 1585 C C . THR A 1 213 ? -16.533 5.660 26.252 1.00 97.38 213 THR A C 1
ATOM 1587 O O . THR A 1 213 ? -17.297 5.336 27.157 1.00 97.38 213 THR A O 1
ATOM 1590 N N . ILE A 1 214 ? -16.052 4.778 25.376 1.00 96.75 214 ILE A N 1
ATOM 1591 C CA . ILE A 1 214 ? -16.392 3.350 25.324 1.00 96.75 214 ILE A CA 1
ATOM 1592 C C . ILE A 1 214 ? -15.103 2.529 25.374 1.00 96.75 214 ILE A C 1
ATOM 1594 O O . ILE A 1 214 ? -14.215 2.726 24.545 1.00 96.75 214 ILE A O 1
ATOM 1598 N N . LYS A 1 215 ? -15.004 1.578 26.312 1.00 94.00 215 LYS A N 1
ATOM 1599 C CA . LYS A 1 215 ? -13.765 0.806 26.520 1.00 94.00 215 LYS A CA 1
ATOM 1600 C C . LYS A 1 215 ? -13.824 -0.693 26.243 1.00 94.00 215 LYS A C 1
ATOM 1602 O O . LYS A 1 215 ? -12.780 -1.322 26.106 1.00 94.00 215 LYS A O 1
ATOM 1607 N N . HIS A 1 216 ? -15.018 -1.279 26.165 1.00 92.81 216 HIS A N 1
ATOM 1608 C CA . HIS A 1 216 ? -15.180 -2.743 26.158 1.00 92.81 216 HIS A CA 1
ATOM 1609 C C . HIS A 1 216 ? -16.029 -3.268 24.996 1.00 92.81 216 HIS A C 1
ATOM 1611 O O . HIS A 1 216 ? -16.638 -4.329 25.104 1.00 92.81 216 HIS A O 1
ATOM 1617 N N . GLY A 1 217 ? -16.034 -2.546 23.875 1.00 94.44 217 GLY A N 1
ATOM 1618 C CA . GLY A 1 217 ? -16.772 -2.929 22.673 1.00 94.44 217 GLY A CA 1
ATOM 1619 C C . GLY A 1 217 ? -18.241 -2.511 22.678 1.00 94.44 217 GLY A C 1
ATOM 1620 O O . GLY A 1 217 ? -18.794 -2.077 23.695 1.00 94.44 217 GLY A O 1
ATOM 1621 N N . PHE A 1 218 ? -18.870 -2.645 21.514 1.00 96.81 218 PHE A N 1
ATOM 1622 C CA . PHE A 1 218 ? -20.313 -2.500 21.371 1.00 96.81 218 PHE A CA 1
ATOM 1623 C C . PHE A 1 218 ? -20.873 -3.344 20.227 1.00 96.81 218 PHE A C 1
ATOM 1625 O O . PHE A 1 218 ? -20.177 -3.644 19.254 1.00 96.81 218 PHE A O 1
ATOM 1632 N N . ASP A 1 219 ? -22.167 -3.630 20.308 1.00 97.06 219 ASP A N 1
ATOM 1633 C CA . ASP A 1 219 ? -22.981 -4.087 19.187 1.00 97.06 219 ASP A CA 1
ATOM 1634 C C . ASP A 1 219 ? -24.258 -3.243 19.115 1.00 97.06 219 ASP A C 1
ATOM 1636 O O . ASP A 1 219 ? -25.113 -3.310 20.003 1.00 97.06 219 ASP A O 1
ATOM 1640 N N . PHE A 1 220 ? -24.381 -2.424 18.067 1.00 97.00 220 PHE A N 1
ATOM 1641 C CA . PHE A 1 220 ? -25.582 -1.612 17.851 1.00 97.00 220 PHE A CA 1
ATOM 1642 C C . PHE A 1 220 ? -26.691 -2.377 17.113 1.00 97.00 220 PHE A C 1
ATOM 1644 O O . PHE A 1 220 ? -27.774 -1.836 16.904 1.00 97.00 220 PHE A O 1
ATOM 1651 N N . ASN A 1 221 ? -26.443 -3.633 16.734 1.00 95.31 221 ASN A N 1
ATOM 1652 C CA . ASN A 1 221 ? -27.404 -4.531 16.102 1.00 95.31 221 ASN A CA 1
ATOM 1653 C C . ASN A 1 221 ? -28.117 -3.925 14.874 1.00 95.31 221 ASN A C 1
ATOM 1655 O O . ASN A 1 221 ? -29.306 -4.140 14.640 1.00 95.31 221 ASN A O 1
ATOM 1659 N N . GLY A 1 222 ? -27.382 -3.120 14.102 1.00 94.88 222 GLY A N 1
ATOM 1660 C CA . GLY A 1 222 ? -27.854 -2.439 12.897 1.00 94.88 222 GLY A CA 1
ATOM 1661 C C . GLY A 1 222 ? -28.585 -1.116 13.146 1.00 94.88 222 GLY A C 1
ATOM 1662 O O . GLY A 1 222 ? -29.005 -0.482 12.181 1.00 94.88 222 GLY A O 1
ATOM 1663 N N . SER A 1 223 ? -28.735 -0.688 14.400 1.00 97.56 223 SER A N 1
ATOM 1664 C CA . SER A 1 223 ? -29.394 0.570 14.762 1.00 97.56 223 SER A CA 1
ATOM 1665 C C . SER A 1 223 ? -28.590 1.807 14.342 1.00 97.56 223 SER A C 1
ATOM 1667 O O . SER A 1 223 ? -27.376 1.752 14.107 1.00 97.56 223 SER A O 1
ATOM 1669 N N . ILE A 1 224 ? -29.292 2.936 14.240 1.00 97.81 224 ILE A N 1
ATOM 1670 C CA . ILE A 1 224 ? -28.733 4.223 13.822 1.00 97.81 224 ILE A CA 1
ATOM 1671 C C . ILE A 1 224 ? -28.334 5.033 15.059 1.00 97.81 224 ILE A C 1
ATOM 1673 O O . ILE A 1 224 ? -29.127 5.178 15.984 1.00 97.81 224 ILE A O 1
ATOM 1677 N N . LEU A 1 225 ? -27.128 5.595 15.055 1.00 97.38 225 LEU A N 1
ATOM 1678 C CA . LEU A 1 225 ? -26.698 6.668 15.944 1.00 97.38 225 LEU A CA 1
ATOM 1679 C C . LEU A 1 225 ? -26.770 7.993 15.168 1.00 97.38 225 LEU A C 1
ATOM 1681 O O . LEU A 1 225 ? -25.946 8.246 14.287 1.00 97.38 225 LEU A O 1
ATOM 1685 N N . ASP A 1 226 ? -27.774 8.815 15.465 1.00 96.25 226 ASP A N 1
ATOM 1686 C CA . ASP A 1 226 ? -27.949 10.149 14.884 1.00 96.25 226 ASP A CA 1
ATOM 1687 C C . ASP A 1 226 ? -27.119 11.174 15.674 1.00 96.25 226 ASP A C 1
ATOM 1689 O O . ASP A 1 226 ? -27.418 11.491 16.827 1.00 96.25 226 ASP A O 1
ATOM 1693 N N . VAL A 1 227 ? -26.071 11.685 15.020 1.00 94.00 227 VAL A N 1
ATOM 1694 C CA . VAL A 1 227 ? -25.127 12.698 15.524 1.00 94.00 227 VAL A CA 1
ATOM 1695 C C . VAL A 1 227 ? -25.256 14.035 14.776 1.00 94.00 227 VAL A C 1
ATOM 1697 O O . VAL A 1 227 ? -24.347 14.872 14.811 1.00 94.00 227 VAL A O 1
ATOM 1700 N N . SER A 1 228 ? -26.382 14.264 14.094 1.00 91.31 228 SER A N 1
ATOM 1701 C CA . SER A 1 228 ? -26.638 15.475 13.295 1.00 91.31 228 SER A CA 1
ATOM 1702 C C . SER A 1 228 ? -26.689 16.774 14.108 1.00 91.31 228 SER A C 1
ATOM 1704 O O . SER A 1 228 ? -26.497 17.851 13.553 1.00 91.31 228 SER A O 1
ATOM 1706 N N . GLU A 1 229 ? -26.876 16.682 15.426 1.00 92.31 229 GLU A N 1
ATOM 1707 C CA . GLU A 1 229 ? -26.873 17.814 16.369 1.00 92.31 229 GLU A CA 1
ATOM 1708 C C . GLU A 1 229 ? -25.846 17.638 17.507 1.00 92.31 229 GLU A C 1
ATOM 1710 O O . GLU A 1 229 ? -25.859 18.367 18.502 1.00 92.31 229 GLU A O 1
ATOM 1715 N N . TYR A 1 230 ? -24.953 16.657 17.376 1.00 92.25 230 TYR A N 1
ATOM 1716 C CA . TYR A 1 230 ? -23.877 16.389 18.325 1.00 92.25 230 TYR A CA 1
ATOM 1717 C C . TYR A 1 230 ? -22.591 17.088 17.872 1.00 92.25 230 TYR A C 1
ATOM 1719 O O . TYR A 1 230 ? -22.355 17.226 16.683 1.00 92.25 230 TYR A O 1
ATOM 1727 N N . GLY A 1 231 ? -21.744 17.536 18.786 1.00 89.94 231 GLY A N 1
ATOM 1728 C CA . GLY A 1 231 ? -20.449 18.157 18.487 1.00 89.94 231 GLY A CA 1
ATOM 1729 C C . GLY A 1 231 ? -19.328 17.667 19.399 1.00 89.94 231 GLY A C 1
ATOM 1730 O O . GLY A 1 231 ? -18.281 18.300 19.459 1.00 89.94 231 GLY A O 1
ATOM 1731 N N . GLY A 1 232 ? -19.575 16.599 20.166 1.00 92.56 232 GLY A N 1
ATOM 1732 C CA . GLY A 1 232 ? -18.562 15.947 20.992 1.00 92.56 232 GLY A CA 1
ATOM 1733 C C . GLY A 1 232 ? -17.862 14.812 20.248 1.00 92.56 232 GLY A C 1
ATOM 1734 O O . GLY A 1 232 ? -18.152 14.534 19.084 1.00 92.56 232 GLY A O 1
ATOM 1735 N N . THR A 1 233 ? -16.966 14.120 20.948 1.00 94.75 233 THR A N 1
ATOM 1736 C CA . THR A 1 233 ? -16.199 12.992 20.396 1.00 94.75 233 THR A CA 1
ATOM 1737 C C . THR A 1 233 ? -16.634 11.673 21.028 1.00 94.75 233 THR A C 1
ATOM 1739 O O . THR A 1 233 ? -16.802 11.569 22.245 1.00 94.75 233 THR A O 1
ATOM 1742 N N . ILE A 1 234 ? -16.768 10.637 20.207 1.00 95.75 234 ILE A N 1
ATOM 1743 C CA . ILE A 1 234 ? -16.920 9.247 20.628 1.00 95.75 234 ILE A CA 1
ATOM 1744 C C . ILE A 1 234 ? -15.516 8.651 20.749 1.00 95.75 234 ILE A C 1
ATOM 1746 O O . ILE A 1 234 ? -14.872 8.303 19.759 1.00 95.75 234 ILE A O 1
ATOM 1750 N N . ASN A 1 235 ? -15.038 8.547 21.982 1.00 96.44 235 ASN A N 1
ATOM 1751 C CA . ASN A 1 235 ? -13.732 8.003 22.310 1.00 96.44 235 ASN A CA 1
ATOM 1752 C C . ASN A 1 235 ? -13.816 6.485 22.493 1.00 96.44 235 ASN A C 1
ATOM 1754 O O . ASN A 1 235 ? -14.553 5.986 23.344 1.00 96.44 235 ASN A O 1
ATOM 1758 N N . ILE A 1 236 ? -12.999 5.749 21.753 1.00 95.81 236 ILE A N 1
ATOM 1759 C CA . ILE A 1 236 ? -12.753 4.324 21.930 1.00 95.81 236 ILE A CA 1
ATOM 1760 C C . ILE A 1 236 ? -11.356 4.170 22.528 1.00 95.81 236 ILE A C 1
ATOM 1762 O O . ILE A 1 236 ? -10.345 4.268 21.834 1.00 95.81 236 ILE A O 1
ATOM 1766 N N . LEU A 1 237 ? -11.320 3.963 23.843 1.00 92.75 237 LEU A N 1
ATOM 1767 C CA . LEU A 1 237 ? -10.097 3.935 24.653 1.00 92.75 237 LEU A CA 1
ATOM 1768 C C . LEU A 1 237 ? -9.964 2.591 25.373 1.00 92.75 237 LEU A C 1
ATOM 1770 O O . LEU A 1 237 ? -10.896 1.794 25.379 1.00 92.75 237 LEU A O 1
ATOM 1774 N N . ARG A 1 238 ? -8.832 2.344 26.038 1.00 85.94 238 ARG A N 1
ATOM 1775 C CA . ARG A 1 238 ? -8.653 1.165 26.906 1.00 85.94 238 ARG A CA 1
ATOM 1776 C C . ARG A 1 238 ? -8.530 1.544 28.382 1.00 85.94 238 ARG A C 1
ATOM 1778 O O . ARG A 1 238 ? -8.445 2.720 28.738 1.00 85.94 238 ARG A O 1
ATOM 1785 N N . ASP A 1 239 ? -8.584 0.539 29.255 1.00 84.69 239 ASP A N 1
ATOM 1786 C CA . ASP A 1 239 ? -8.337 0.721 30.690 1.00 84.69 239 ASP A CA 1
ATOM 1787 C C . ASP A 1 239 ? -6.844 0.846 30.988 1.00 84.69 239 ASP A C 1
ATOM 1789 O O . ASP A 1 239 ? -6.427 1.655 31.821 1.00 84.69 239 ASP A O 1
ATOM 1793 N N . GLU A 1 240 ? -6.055 0.026 30.303 1.00 84.25 240 GLU A N 1
ATOM 1794 C CA . GLU A 1 240 ? -4.625 -0.099 30.489 1.00 84.25 240 GLU A CA 1
ATOM 1795 C C . GLU A 1 240 ? -3.919 1.200 30.111 1.00 84.25 240 GLU A C 1
ATOM 1797 O O . GLU A 1 240 ? -4.141 1.777 29.047 1.00 84.25 240 GLU A O 1
ATOM 1802 N N . GLN A 1 241 ? -3.061 1.653 31.018 1.00 82.69 241 GLN A N 1
ATOM 1803 C CA . GLN A 1 241 ? -2.284 2.867 30.848 1.00 82.69 241 GLN A CA 1
ATOM 1804 C C . GLN A 1 241 ? -0.949 2.550 30.181 1.00 82.69 241 GLN A C 1
ATOM 1806 O O . GLN A 1 241 ? -0.334 1.513 30.445 1.00 82.69 241 GLN A O 1
ATOM 1811 N N . THR A 1 242 ? -0.478 3.482 29.359 1.00 90.94 242 THR A N 1
ATOM 1812 C CA . THR A 1 242 ? 0.878 3.457 28.816 1.00 90.94 242 THR A CA 1
ATOM 1813 C C . THR A 1 242 ? 1.892 3.592 29.945 1.00 90.94 242 THR A C 1
ATOM 1815 O O . THR A 1 242 ? 1.850 4.551 30.716 1.00 90.94 242 THR A O 1
ATOM 1818 N N . THR A 1 243 ? 2.842 2.663 30.022 1.00 94.75 243 THR A N 1
ATOM 1819 C CA . THR A 1 243 ? 4.017 2.800 30.892 1.00 94.75 243 THR A CA 1
ATOM 1820 C C . THR A 1 243 ? 5.190 3.325 30.076 1.00 94.75 243 THR A C 1
ATOM 1822 O O . THR A 1 243 ? 5.485 2.796 29.008 1.00 94.75 243 THR A O 1
ATOM 1825 N N . VAL A 1 244 ? 5.863 4.366 30.565 1.00 96.50 244 VAL A N 1
ATOM 1826 C CA . VAL A 1 244 ? 6.978 5.011 29.861 1.00 96.50 244 VAL A CA 1
ATOM 1827 C C . VAL A 1 244 ? 8.291 4.731 30.585 1.00 96.50 244 VAL A C 1
ATOM 1829 O O . VAL A 1 244 ? 8.464 5.080 31.751 1.00 96.50 244 VAL A O 1
ATOM 1832 N N . TYR A 1 245 ? 9.233 4.124 29.870 1.00 97.00 245 TYR A N 1
ATOM 1833 C CA . TYR A 1 245 ? 10.568 3.784 30.341 1.00 97.00 245 TYR A CA 1
ATOM 1834 C C . TYR A 1 245 ? 11.593 4.711 29.692 1.00 97.00 245 TYR A C 1
ATOM 1836 O O . TYR A 1 245 ? 11.817 4.656 28.486 1.00 97.00 245 TYR A O 1
ATOM 1844 N N . ASN A 1 246 ? 12.221 5.577 30.484 1.00 97.81 246 ASN A N 1
ATOM 1845 C CA . ASN A 1 246 ? 13.275 6.466 29.992 1.00 97.81 246 ASN A CA 1
ATOM 1846 C C . ASN A 1 246 ? 14.598 5.708 29.750 1.00 97.81 246 ASN A C 1
ATOM 1848 O O . ASN A 1 246 ? 14.744 4.536 30.110 1.00 97.81 246 ASN A O 1
ATOM 1852 N N . ALA A 1 247 ? 15.586 6.406 29.190 1.00 97.31 247 ALA A N 1
ATOM 1853 C CA . ALA A 1 247 ? 16.898 5.846 28.874 1.00 97.31 247 ALA A CA 1
ATOM 1854 C C . ALA A 1 247 ? 17.616 5.162 30.057 1.00 97.31 247 ALA A C 1
ATOM 1856 O O . ALA A 1 247 ? 18.355 4.209 29.833 1.00 97.31 247 ALA A O 1
ATOM 1857 N N . SER A 1 248 ? 17.417 5.600 31.308 1.00 97.12 248 SER A N 1
ATOM 1858 C CA . SER A 1 248 ? 18.082 5.013 32.487 1.00 97.12 248 SER A CA 1
ATOM 1859 C C . SER A 1 248 ? 17.324 3.841 33.119 1.00 97.12 248 SER A C 1
ATOM 1861 O O . SER A 1 248 ? 17.832 3.213 34.048 1.00 97.12 248 SER A O 1
ATOM 1863 N N . SER A 1 249 ? 16.124 3.526 32.630 1.00 96.81 249 SER A N 1
ATOM 1864 C CA . SER A 1 249 ? 15.318 2.409 33.124 1.00 96.81 249 SER A CA 1
ATOM 1865 C C . SER A 1 249 ? 15.982 1.048 32.890 1.00 96.81 249 SER A C 1
ATOM 1867 O O . SER A 1 249 ? 16.707 0.847 31.916 1.00 96.81 249 SER A O 1
ATOM 1869 N N . THR A 1 250 ? 15.668 0.067 33.739 1.00 94.62 250 THR A N 1
ATOM 1870 C CA . THR A 1 250 ? 16.165 -1.312 33.589 1.00 94.62 250 THR A CA 1
ATOM 1871 C C . THR A 1 250 ? 15.789 -1.925 32.240 1.00 94.62 250 THR A C 1
ATOM 1873 O O . THR A 1 250 ? 16.620 -2.595 31.637 1.00 94.62 250 THR A O 1
ATOM 1876 N N . VAL A 1 251 ? 14.587 -1.632 31.731 1.00 94.38 251 VAL A N 1
ATOM 1877 C CA . VAL A 1 251 ? 14.098 -2.085 30.417 1.00 94.38 251 VAL A CA 1
ATOM 1878 C C . VAL A 1 251 ? 15.031 -1.652 29.284 1.00 94.38 251 VAL A C 1
ATOM 1880 O O . VAL A 1 251 ? 15.363 -2.466 28.423 1.00 94.38 251 VAL A O 1
ATOM 1883 N N . VAL A 1 252 ? 15.479 -0.392 29.284 1.00 95.75 252 VAL A N 1
ATOM 1884 C CA . VAL A 1 252 ? 16.396 0.127 28.256 1.00 95.75 252 VAL A CA 1
ATOM 1885 C C . VAL A 1 252 ? 17.830 -0.337 28.515 1.00 95.75 252 VAL A C 1
ATOM 1887 O O . VAL A 1 252 ? 18.513 -0.770 27.591 1.00 95.75 252 VAL A O 1
ATOM 1890 N N . GLN A 1 253 ? 18.290 -0.314 29.768 1.00 96.25 253 GLN A N 1
ATOM 1891 C CA . GLN A 1 253 ? 19.659 -0.714 30.118 1.00 96.25 253 GLN A CA 1
ATOM 1892 C C . GLN A 1 253 ? 19.946 -2.193 29.813 1.00 96.25 253 GLN A C 1
ATOM 1894 O O . GLN A 1 253 ? 21.066 -2.533 29.435 1.00 96.25 253 GLN A O 1
ATOM 1899 N N . GLN A 1 254 ? 18.935 -3.062 29.890 1.00 94.19 254 GLN A N 1
ATOM 1900 C CA . GLN A 1 254 ? 19.036 -4.450 29.436 1.00 94.19 254 GLN A CA 1
ATOM 1901 C C . GLN A 1 254 ? 19.343 -4.558 27.935 1.00 94.19 254 GLN A C 1
ATOM 1903 O O . GLN A 1 254 ? 20.195 -5.356 27.545 1.00 94.19 254 GLN A O 1
ATOM 1908 N N . LEU A 1 255 ? 18.703 -3.740 27.089 1.00 94.06 255 LEU A N 1
ATOM 1909 C CA . LEU A 1 255 ? 19.014 -3.692 25.655 1.00 94.06 255 LEU A CA 1
ATOM 1910 C C . LEU A 1 255 ? 20.438 -3.197 25.412 1.00 94.06 255 LEU A C 1
ATOM 1912 O O . LEU A 1 255 ? 21.159 -3.785 24.614 1.00 94.06 255 LEU A O 1
ATOM 1916 N N . VAL A 1 256 ? 20.860 -2.155 26.135 1.00 96.00 256 VAL A N 1
ATOM 1917 C CA . VAL A 1 256 ? 22.221 -1.605 26.031 1.00 96.00 256 VAL A CA 1
ATOM 1918 C C . VAL A 1 256 ? 23.275 -2.658 26.371 1.00 96.00 256 VAL A C 1
ATOM 1920 O O . VAL A 1 256 ? 24.243 -2.811 25.629 1.00 96.00 256 VAL A O 1
ATOM 1923 N N . ALA A 1 257 ? 23.072 -3.425 27.445 1.00 94.81 257 ALA A N 1
ATOM 1924 C CA . ALA A 1 257 ? 23.959 -4.524 27.820 1.00 94.81 257 ALA A CA 1
ATOM 1925 C C . ALA A 1 257 ? 23.955 -5.678 26.796 1.00 94.81 257 ALA A C 1
ATOM 1927 O O . ALA A 1 257 ? 24.965 -6.362 26.644 1.00 94.81 257 ALA A O 1
ATOM 1928 N N . GLY A 1 258 ? 22.836 -5.878 26.090 1.00 91.50 258 GLY A N 1
ATOM 1929 C CA . GLY A 1 258 ? 22.667 -6.899 25.054 1.00 91.50 258 GLY A CA 1
ATOM 1930 C C . GLY A 1 258 ? 23.348 -6.592 23.713 1.00 91.50 258 GLY A C 1
ATOM 1931 O O . GLY A 1 258 ? 23.476 -7.498 22.892 1.00 91.50 258 GLY A O 1
ATOM 1932 N N . GLY A 1 259 ? 23.813 -5.358 23.494 1.00 92.88 259 GLY A N 1
ATOM 1933 C CA . GLY A 1 259 ? 24.505 -4.945 22.269 1.00 92.88 259 GLY A CA 1
ATOM 1934 C C . GLY A 1 259 ? 23.576 -4.486 21.139 1.00 92.88 259 GLY A C 1
ATOM 1935 O O . GLY A 1 259 ? 22.409 -4.175 21.358 1.00 92.88 259 GLY A O 1
ATOM 1936 N N . GLU A 1 260 ? 24.117 -4.379 19.920 1.00 94.75 260 GLU A N 1
ATOM 1937 C CA . GLU A 1 260 ? 23.375 -3.883 18.751 1.00 94.75 260 GLU A CA 1
ATOM 1938 C C . GLU A 1 260 ? 22.086 -4.682 18.509 1.00 94.75 260 GLU A C 1
ATOM 1940 O O . GLU A 1 260 ? 22.089 -5.913 18.465 1.00 94.75 260 GLU A O 1
ATOM 1945 N N . LEU A 1 261 ? 20.977 -3.966 18.327 1.00 94.44 261 LEU A N 1
ATOM 1946 C CA . LEU A 1 261 ? 19.677 -4.566 18.072 1.00 94.44 261 LEU A CA 1
ATOM 1947 C C . LEU A 1 261 ? 19.536 -4.847 16.580 1.00 94.44 261 LEU A C 1
ATOM 1949 O O . LEU A 1 261 ? 19.619 -3.934 15.757 1.00 94.44 261 LEU A O 1
ATOM 1953 N N . ASN A 1 262 ? 19.288 -6.106 16.233 1.00 93.19 262 ASN A N 1
ATOM 1954 C CA . ASN A 1 262 ? 19.079 -6.533 14.856 1.00 93.19 262 ASN A CA 1
ATOM 1955 C C . ASN A 1 262 ? 18.055 -7.674 14.789 1.00 93.19 262 ASN A C 1
ATOM 1957 O O . ASN A 1 262 ? 17.929 -8.482 15.710 1.00 93.19 262 ASN A O 1
ATOM 1961 N N . GLY A 1 263 ? 17.313 -7.752 13.686 1.00 92.94 263 GLY A N 1
ATOM 1962 C CA . GLY A 1 263 ? 16.258 -8.740 13.510 1.00 92.94 263 GLY A CA 1
ATOM 1963 C C . GLY A 1 263 ? 15.139 -8.566 14.537 1.00 92.94 263 GLY A C 1
ATOM 1964 O O . GLY A 1 263 ? 14.679 -7.450 14.769 1.00 92.94 263 GLY A O 1
ATOM 1965 N N . ARG A 1 264 ? 14.665 -9.683 15.103 1.00 92.69 264 ARG A N 1
ATOM 1966 C CA . ARG A 1 264 ? 13.475 -9.725 15.973 1.00 92.69 264 ARG A CA 1
ATOM 1967 C C . ARG A 1 264 ? 13.744 -10.135 17.425 1.00 92.69 264 ARG A C 1
ATOM 1969 O O . ARG A 1 264 ? 12.834 -10.055 18.236 1.00 92.69 264 ARG A O 1
ATOM 1976 N N . TYR A 1 265 ? 14.941 -10.624 17.744 1.00 90.94 265 TYR A N 1
ATOM 1977 C CA . TYR A 1 265 ? 15.280 -11.134 19.077 1.00 90.94 265 TYR A CA 1
ATOM 1978 C C . TYR A 1 265 ? 16.317 -10.220 19.715 1.00 90.94 265 TYR A C 1
ATOM 1980 O O . TYR A 1 265 ? 17.411 -10.068 19.174 1.00 90.94 265 TYR A O 1
ATOM 1988 N N . PHE A 1 266 ? 15.985 -9.627 20.861 1.00 90.69 266 PHE A N 1
ATOM 1989 C CA . PHE A 1 266 ? 16.892 -8.743 21.589 1.00 90.69 266 PHE A CA 1
ATOM 1990 C C . PHE A 1 266 ? 17.382 -9.432 22.859 1.00 90.69 266 PHE A C 1
ATOM 1992 O O . PHE A 1 266 ? 16.587 -9.763 23.736 1.00 90.69 266 PHE A O 1
ATOM 1999 N N . ALA A 1 267 ? 18.698 -9.627 22.969 1.00 86.75 267 ALA A N 1
ATOM 2000 C CA . ALA A 1 267 ? 19.318 -10.397 24.050 1.00 86.75 267 ALA A CA 1
ATOM 2001 C C . ALA A 1 267 ? 18.969 -9.890 25.465 1.00 86.75 267 ALA A C 1
ATOM 2003 O O . ALA A 1 267 ? 18.965 -10.670 26.407 1.00 86.75 267 ALA A O 1
ATOM 2004 N N . GLY A 1 268 ? 18.645 -8.603 25.625 1.00 85.38 268 GLY A N 1
ATOM 2005 C CA . GLY A 1 268 ? 18.255 -8.023 26.914 1.00 85.38 268 GLY A CA 1
ATOM 2006 C C . GLY A 1 268 ? 16.817 -8.310 27.357 1.00 85.38 268 GLY A C 1
ATOM 2007 O O . GLY A 1 268 ? 16.478 -8.054 28.509 1.00 85.38 268 GLY A O 1
ATOM 2008 N N . TRP A 1 269 ? 15.952 -8.795 26.466 1.00 91.25 269 TRP A N 1
ATOM 2009 C CA . TRP A 1 269 ? 14.509 -8.889 26.715 1.00 91.25 269 TRP A CA 1
ATOM 2010 C C . TRP A 1 269 ? 13.964 -10.313 26.811 1.00 91.25 269 TRP A C 1
ATOM 2012 O O . TRP A 1 269 ? 12.795 -10.460 27.159 1.00 91.25 269 TRP A O 1
ATOM 2022 N N . SER A 1 270 ? 14.785 -11.343 26.575 1.00 82.56 270 SER A N 1
ATOM 2023 C CA . SER A 1 270 ? 14.364 -12.756 26.575 1.00 82.56 270 SER A CA 1
ATOM 2024 C C . SER A 1 270 ? 13.532 -13.154 27.793 1.00 82.56 270 SER A C 1
ATOM 2026 O O . SER A 1 270 ? 12.521 -13.837 27.658 1.00 82.56 270 SER A O 1
ATOM 2028 N N . ASP A 1 271 ? 13.920 -12.662 28.968 1.00 79.56 271 ASP A N 1
ATOM 2029 C CA . ASP A 1 271 ? 13.326 -13.030 30.256 1.00 79.56 271 ASP A CA 1
ATOM 2030 C C . ASP A 1 271 ? 12.487 -11.895 30.872 1.00 79.56 271 ASP A C 1
ATOM 2032 O O . ASP A 1 271 ? 12.142 -11.927 32.054 1.00 79.56 271 ASP A O 1
ATOM 2036 N N . ASN A 1 272 ? 12.165 -10.849 30.098 1.00 82.12 272 ASN A N 1
ATOM 2037 C CA . ASN A 1 272 ? 11.435 -9.692 30.610 1.00 82.12 272 ASN A CA 1
ATOM 2038 C C . ASN A 1 272 ? 9.912 -9.869 30.481 1.00 82.12 272 ASN A C 1
ATOM 2040 O O . ASN A 1 272 ? 9.289 -9.444 29.506 1.00 82.12 272 ASN A O 1
ATOM 2044 N N . GLU A 1 273 ? 9.295 -10.450 31.514 1.00 79.69 273 GLU A N 1
ATOM 2045 C CA . GLU A 1 273 ? 7.845 -10.693 31.568 1.00 79.69 273 GLU A CA 1
ATOM 2046 C C . GLU A 1 273 ? 6.990 -9.414 31.526 1.00 79.69 273 GLU A C 1
ATOM 2048 O O . GLU A 1 273 ? 5.828 -9.473 31.130 1.00 79.69 273 GLU A O 1
ATOM 2053 N N . THR A 1 274 ? 7.546 -8.249 31.885 1.00 80.06 274 THR A N 1
ATOM 2054 C CA . THR A 1 274 ? 6.781 -6.985 31.937 1.00 80.06 274 THR A CA 1
ATOM 2055 C C . THR A 1 274 ? 6.420 -6.433 30.560 1.00 80.06 274 THR A C 1
ATOM 2057 O O . THR A 1 274 ? 5.513 -5.613 30.447 1.00 80.06 274 THR A O 1
ATOM 2060 N N . LEU A 1 275 ? 7.114 -6.889 29.514 1.00 87.88 275 LEU A N 1
ATOM 2061 C CA . LEU A 1 275 ? 6.924 -6.424 28.140 1.00 87.88 275 LEU A CA 1
ATOM 2062 C C . LEU A 1 275 ? 6.040 -7.365 27.321 1.00 87.88 275 LEU A C 1
ATOM 2064 O O . LEU A 1 275 ? 5.502 -6.963 26.293 1.00 87.88 275 LEU A O 1
ATOM 2068 N N . VAL A 1 276 ? 5.893 -8.616 27.761 1.00 87.38 276 VAL A N 1
ATOM 2069 C CA . VAL A 1 276 ? 5.208 -9.662 26.998 1.00 87.38 276 VAL A CA 1
ATOM 2070 C C . VAL A 1 276 ? 3.767 -9.254 26.703 1.00 87.38 276 VAL A C 1
ATOM 2072 O O . VAL A 1 276 ? 3.042 -8.798 27.585 1.00 87.38 276 VAL A O 1
ATOM 2075 N N . ASN A 1 277 ? 3.341 -9.477 25.458 1.00 89.44 277 ASN A N 1
ATOM 2076 C CA . ASN A 1 277 ? 2.007 -9.145 24.966 1.00 89.44 277 ASN A CA 1
ATOM 2077 C C . ASN A 1 277 ? 1.697 -7.646 25.095 1.00 89.44 277 ASN A C 1
ATOM 2079 O O . ASN A 1 277 ? 0.651 -7.265 25.621 1.00 89.44 277 ASN A O 1
ATOM 2083 N N . SER A 1 278 ? 2.620 -6.805 24.627 1.00 92.94 278 SER A N 1
ATOM 2084 C CA . SER A 1 278 ? 2.474 -5.347 24.637 1.00 92.94 278 SER A CA 1
ATOM 2085 C C . SER A 1 278 ? 2.822 -4.744 23.281 1.00 92.94 278 SER A C 1
ATOM 2087 O O . SER A 1 278 ? 3.808 -5.132 22.654 1.00 92.94 278 SER A O 1
ATOM 2089 N N . PHE A 1 279 ? 2.044 -3.754 22.850 1.00 94.94 279 PHE A N 1
ATOM 2090 C CA . PHE A 1 279 ? 2.457 -2.832 21.802 1.00 94.94 279 PHE A CA 1
ATOM 2091 C C . PHE A 1 279 ? 3.448 -1.837 22.391 1.00 94.94 279 PHE A C 1
ATOM 2093 O O . PHE A 1 279 ? 3.220 -1.267 23.457 1.00 94.94 279 PHE A O 1
ATOM 2100 N N . ILE A 1 280 ? 4.563 -1.631 21.708 1.00 95.00 280 ILE A N 1
ATOM 2101 C CA . ILE A 1 280 ? 5.619 -0.746 22.164 1.00 95.00 280 ILE A CA 1
ATOM 2102 C C . ILE A 1 280 ? 5.937 0.324 21.134 1.00 95.00 280 ILE A C 1
ATOM 2104 O O . ILE A 1 280 ? 5.769 0.148 19.924 1.00 95.00 280 ILE A O 1
ATOM 2108 N N . ARG A 1 281 ? 6.495 1.417 21.639 1.00 95.56 281 ARG A N 1
ATOM 2109 C CA . ARG A 1 281 ? 7.106 2.459 20.831 1.00 95.56 281 ARG A CA 1
ATOM 2110 C C . ARG A 1 281 ? 8.462 2.825 21.398 1.00 95.56 281 ARG A C 1
ATOM 2112 O O . ARG A 1 281 ? 8.524 3.373 22.495 1.00 95.56 281 ARG A O 1
ATOM 2119 N N . MET A 1 282 ? 9.528 2.565 20.648 1.00 95.75 282 MET A N 1
ATOM 2120 C CA . MET A 1 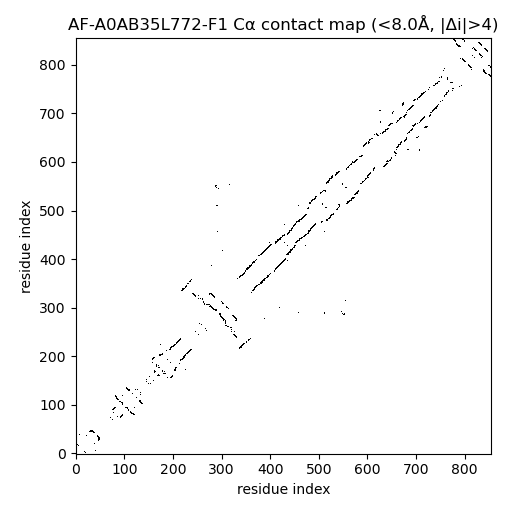282 ? 10.871 3.011 21.016 1.00 95.75 282 MET A CA 1
ATOM 2121 C C . MET A 1 282 ? 11.188 4.310 20.288 1.00 95.75 282 MET A C 1
ATOM 2123 O O . MET A 1 282 ? 11.245 4.330 19.061 1.00 95.75 282 MET A O 1
ATOM 2127 N N . LYS A 1 283 ? 11.408 5.391 21.031 1.00 97.75 283 LYS A N 1
ATOM 2128 C CA . LYS A 1 283 ? 11.932 6.650 20.497 1.00 97.75 283 LYS A CA 1
ATOM 2129 C C . LYS A 1 283 ? 13.443 6.680 20.674 1.00 97.75 283 LYS A C 1
ATOM 2131 O O . LYS A 1 283 ? 13.978 6.184 21.668 1.00 97.75 283 LYS A O 1
ATOM 2136 N N . THR A 1 284 ? 14.132 7.285 19.714 1.00 98.38 284 THR A N 1
ATOM 2137 C CA . THR A 1 284 ? 15.593 7.376 19.721 1.00 98.38 284 THR A CA 1
ATOM 2138 C C . THR A 1 284 ? 16.074 8.800 19.451 1.00 98.38 284 THR A C 1
ATOM 2140 O O . THR A 1 284 ? 15.308 9.673 19.038 1.00 98.38 284 THR A O 1
ATOM 2143 N N . SER A 1 285 ? 17.365 9.035 19.661 1.00 97.81 285 SER A N 1
ATOM 2144 C CA . SER A 1 285 ? 18.081 10.226 19.203 1.00 97.81 285 SER A CA 1
ATOM 2145 C C . SER A 1 285 ? 18.678 10.072 17.796 1.00 97.81 285 SER A C 1
ATOM 2147 O O . SER A 1 285 ? 19.306 11.011 17.313 1.00 97.81 285 SER A O 1
ATOM 2149 N N . GLN A 1 286 ? 18.495 8.924 17.125 1.00 98.00 286 GLN A N 1
ATOM 2150 C CA . GLN A 1 286 ? 19.015 8.687 15.775 1.00 98.00 286 GLN A CA 1
ATOM 2151 C C . GLN A 1 286 ? 18.194 9.485 14.747 1.00 98.00 286 GLN A C 1
ATOM 2153 O O . GLN A 1 286 ? 16.997 9.222 14.624 1.00 98.00 286 GLN A O 1
ATOM 2158 N N . PRO A 1 287 ? 18.787 10.409 13.968 1.00 97.00 287 PRO A N 1
ATOM 2159 C CA . PRO A 1 287 ? 18.080 11.070 12.872 1.00 97.00 287 PRO A CA 1
ATOM 2160 C C . PRO A 1 287 ? 17.572 10.048 11.851 1.00 97.00 287 PRO A C 1
ATOM 2162 O O . PRO A 1 287 ? 18.289 9.101 11.531 1.00 97.00 287 PRO A O 1
ATOM 2165 N N . TYR A 1 288 ? 16.360 10.233 11.322 1.00 94.75 288 TYR A N 1
ATOM 2166 C CA . TYR A 1 288 ? 15.764 9.278 10.382 1.00 94.75 288 TYR A CA 1
ATOM 2167 C C . TYR A 1 288 ? 15.418 9.922 9.044 1.00 94.75 288 TYR A C 1
ATOM 2169 O O . TYR A 1 288 ? 16.005 9.566 8.027 1.00 94.75 288 TYR A O 1
ATOM 2177 N N . TYR A 1 289 ? 14.540 10.920 9.034 1.00 93.50 289 TYR A N 1
ATOM 2178 C CA . TYR A 1 289 ? 14.169 11.662 7.826 1.00 93.50 289 TYR A CA 1
ATOM 2179 C C . TYR A 1 289 ? 13.796 13.106 8.160 1.00 93.50 289 TYR A C 1
ATOM 2181 O O . TYR A 1 289 ? 13.719 13.477 9.331 1.00 93.50 289 TYR A O 1
ATOM 2189 N N . ARG A 1 290 ? 13.574 13.934 7.134 1.00 90.50 290 ARG A N 1
ATOM 2190 C CA . ARG A 1 290 ? 13.045 15.293 7.297 1.00 90.50 290 ARG A CA 1
ATOM 2191 C C . ARG A 1 290 ? 11.572 15.341 6.930 1.00 90.50 290 ARG A C 1
ATOM 2193 O O . ARG A 1 290 ? 11.179 14.791 5.907 1.00 90.50 290 ARG A O 1
ATOM 2200 N N . TYR A 1 291 ? 10.772 16.003 7.756 1.00 89.44 291 TYR A N 1
ATOM 2201 C CA . TYR A 1 291 ? 9.366 16.277 7.477 1.00 89.44 291 TYR A CA 1
ATOM 2202 C C . TYR A 1 291 ? 9.144 17.782 7.531 1.00 89.44 291 TYR A C 1
ATOM 2204 O O . TYR A 1 291 ? 9.260 18.377 8.598 1.00 89.44 291 TYR A O 1
ATOM 2212 N N . ARG A 1 292 ? 8.845 18.400 6.378 1.00 85.62 292 ARG A N 1
ATOM 2213 C CA . ARG A 1 292 ? 8.659 19.862 6.258 1.00 85.62 292 ARG A CA 1
ATOM 2214 C C . ARG A 1 292 ? 9.835 20.680 6.832 1.00 85.62 292 ARG A C 1
ATOM 2216 O O . ARG A 1 292 ? 9.627 21.708 7.465 1.00 85.62 292 ARG A O 1
ATOM 2223 N N . GLY A 1 293 ? 11.063 20.210 6.599 1.00 84.44 293 GLY A N 1
ATOM 2224 C CA . GLY A 1 293 ? 12.320 20.836 7.040 1.00 84.44 293 GLY A CA 1
ATOM 2225 C C . GLY A 1 293 ? 12.877 20.296 8.365 1.00 84.44 293 GLY A C 1
ATOM 2226 O O . GLY A 1 293 ? 14.100 20.230 8.539 1.00 84.44 293 GLY A O 1
ATOM 2227 N N . ASP A 1 294 ? 12.010 19.814 9.257 1.00 90.31 294 ASP A N 1
ATOM 2228 C CA . ASP A 1 294 ? 12.400 19.358 10.594 1.00 90.31 294 ASP A CA 1
ATOM 2229 C C . ASP A 1 294 ? 12.931 17.924 10.594 1.00 90.31 294 ASP A C 1
ATOM 2231 O O . ASP A 1 294 ? 12.393 17.043 9.918 1.00 90.31 294 ASP A O 1
ATOM 2235 N N . ILE A 1 295 ? 13.981 17.671 11.383 1.00 93.19 295 ILE A N 1
ATOM 2236 C CA . ILE A 1 295 ? 14.521 16.320 11.581 1.00 93.19 295 ILE A CA 1
ATOM 2237 C C . ILE A 1 295 ? 13.553 15.521 12.452 1.00 93.19 295 ILE A C 1
ATOM 2239 O O . ILE A 1 295 ? 13.295 15.866 13.603 1.00 93.19 295 ILE A O 1
ATOM 2243 N N . VAL A 1 296 ? 13.075 14.408 11.906 1.00 94.31 296 VAL A N 1
ATOM 2244 C CA . VAL A 1 296 ? 12.334 13.383 12.634 1.00 94.31 296 VAL A CA 1
ATOM 2245 C C . VAL A 1 296 ? 13.309 12.272 13.003 1.00 94.31 296 VAL A C 1
ATOM 2247 O O . VAL A 1 296 ? 13.948 11.671 12.133 1.00 94.31 296 VAL A O 1
ATOM 2250 N N . ASN A 1 297 ? 13.433 12.009 14.302 1.00 97.12 297 ASN A N 1
ATOM 2251 C CA . ASN A 1 297 ? 14.251 10.911 14.802 1.00 97.12 297 ASN A CA 1
ATOM 2252 C C . ASN A 1 297 ? 13.527 9.572 14.664 1.00 97.12 297 ASN A C 1
ATOM 2254 O O . ASN A 1 297 ? 12.298 9.497 14.621 1.00 97.12 297 ASN A O 1
ATOM 2258 N N . ARG A 1 298 ? 14.318 8.505 14.604 1.00 96.19 298 ARG A N 1
ATOM 2259 C CA . ARG A 1 298 ? 13.854 7.144 14.392 1.00 96.19 298 ARG A CA 1
ATOM 2260 C C . ARG A 1 298 ? 12.968 6.709 15.551 1.00 96.19 298 ARG A C 1
ATOM 2262 O O . ARG A 1 298 ? 13.341 6.845 16.722 1.00 96.19 298 ARG A O 1
ATOM 2269 N N . GLN A 1 299 ? 11.820 6.159 15.181 1.00 95.19 299 GLN A N 1
ATOM 2270 C CA . GLN A 1 299 ? 10.845 5.567 16.077 1.00 95.19 299 GLN A CA 1
ATOM 2271 C C . GLN A 1 299 ? 10.530 4.153 15.594 1.00 95.19 299 GLN A C 1
ATOM 2273 O O . GLN A 1 299 ? 10.204 3.966 14.424 1.00 95.19 299 GLN A O 1
ATOM 2278 N N . GLU A 1 300 ? 10.601 3.184 16.499 1.00 94.44 300 GLU A N 1
ATOM 2279 C CA . GLU A 1 300 ? 10.193 1.799 16.248 1.00 94.44 300 GLU A CA 1
ATOM 2280 C C . GLU A 1 300 ? 8.816 1.555 16.862 1.00 94.44 300 GLU A C 1
ATOM 2282 O O . GLU A 1 300 ? 8.590 1.945 18.008 1.00 94.44 300 GLU A O 1
ATOM 2287 N N . MET A 1 301 ? 7.901 0.920 16.126 1.00 95.25 301 MET A N 1
ATOM 2288 C CA . MET A 1 301 ? 6.543 0.594 16.586 1.00 95.25 301 MET A CA 1
ATOM 2289 C C . MET A 1 301 ? 6.280 -0.876 16.344 1.00 95.25 301 MET A C 1
ATOM 2291 O O . MET A 1 301 ? 6.293 -1.324 15.208 1.00 95.25 301 MET A O 1
ATOM 2295 N N . ASN A 1 302 ? 6.078 -1.660 17.390 1.00 95.25 302 ASN A N 1
ATOM 2296 C CA . ASN A 1 302 ? 6.097 -3.108 17.222 1.00 95.25 302 ASN A CA 1
ATOM 2297 C C . ASN A 1 302 ? 5.425 -3.783 18.417 1.00 95.25 302 ASN A C 1
ATOM 2299 O O . ASN A 1 302 ? 5.135 -3.129 19.417 1.00 95.25 302 ASN A O 1
ATOM 2303 N N . VAL A 1 303 ? 5.166 -5.079 18.321 1.00 95.12 303 VAL A N 1
ATOM 2304 C CA . VAL A 1 303 ? 4.543 -5.852 19.394 1.00 95.12 303 VAL A CA 1
ATOM 2305 C C . VAL A 1 303 ? 5.554 -6.836 19.952 1.00 95.12 303 VAL A C 1
ATOM 2307 O O . VAL A 1 303 ? 6.199 -7.573 19.206 1.00 95.12 303 VAL A O 1
ATOM 2310 N N . VAL A 1 304 ? 5.702 -6.827 21.275 1.00 93.38 304 VAL A N 1
ATOM 2311 C CA . VAL A 1 304 ? 6.529 -7.789 22.000 1.00 93.38 304 VAL A CA 1
ATOM 2312 C C . VAL A 1 304 ? 5.679 -9.022 22.285 1.00 93.38 304 VAL A C 1
ATOM 2314 O O . VAL A 1 304 ? 4.671 -8.957 22.993 1.00 93.38 304 VAL A O 1
ATOM 2317 N N . ILE A 1 305 ? 6.082 -10.154 21.720 1.00 88.12 305 ILE A N 1
ATOM 2318 C CA . ILE A 1 305 ? 5.469 -11.463 21.947 1.00 88.12 305 ILE A CA 1
ATOM 2319 C C . ILE A 1 305 ? 6.196 -12.194 23.093 1.00 88.12 305 ILE A C 1
ATOM 2321 O O . ILE A 1 305 ? 6.850 -11.579 23.935 1.00 88.12 305 ILE A O 1
ATOM 2325 N N . ARG A 1 306 ? 6.032 -13.518 23.195 1.00 83.19 306 ARG A N 1
ATOM 2326 C CA . ARG A 1 306 ? 6.699 -14.330 24.224 1.00 83.19 306 ARG A CA 1
ATOM 2327 C C . ARG A 1 306 ? 8.229 -14.271 24.062 1.00 83.19 306 ARG A C 1
ATOM 2329 O O . ARG A 1 306 ? 8.720 -14.092 22.951 1.00 83.19 306 ARG A O 1
ATOM 2336 N N . GLU A 1 307 ? 8.955 -14.436 25.171 1.00 79.31 307 GLU A N 1
ATOM 2337 C CA . GLU A 1 307 ? 10.431 -14.436 25.214 1.00 79.31 307 GLU A CA 1
ATOM 2338 C C . GLU A 1 307 ? 11.059 -13.123 24.704 1.00 79.31 307 GLU A C 1
ATOM 2340 O O . GLU A 1 307 ? 12.120 -13.123 24.085 1.00 79.31 307 GLU A O 1
ATOM 2345 N N . GLY A 1 308 ? 10.371 -11.989 24.890 1.00 77.88 308 GLY A N 1
ATOM 2346 C CA . GLY A 1 308 ? 10.885 -10.667 24.511 1.00 77.88 308 GLY A CA 1
ATOM 2347 C C . GLY A 1 308 ? 11.111 -10.460 23.012 1.00 77.88 308 GLY A C 1
ATOM 2348 O O . GLY A 1 308 ? 11.761 -9.490 22.621 1.00 77.88 308 GLY A O 1
ATOM 2349 N N . ALA A 1 309 ? 10.612 -11.369 22.172 1.00 87.88 309 ALA A N 1
ATOM 2350 C CA . ALA A 1 309 ? 10.755 -11.279 20.731 1.00 87.88 309 ALA A CA 1
ATOM 2351 C C . ALA A 1 309 ? 9.777 -10.257 20.144 1.00 87.88 309 ALA A C 1
ATOM 2353 O O . ALA A 1 309 ? 8.663 -10.080 20.631 1.00 87.88 309 ALA A O 1
ATOM 2354 N N . MET A 1 310 ? 10.187 -9.615 19.059 1.00 92.69 310 MET A N 1
ATOM 2355 C CA . MET A 1 310 ? 9.374 -8.676 18.299 1.00 92.69 310 MET A CA 1
ATOM 2356 C C . MET A 1 310 ? 8.568 -9.409 17.220 1.00 92.69 310 MET A C 1
ATOM 2358 O O . MET A 1 310 ? 9.064 -10.336 16.574 1.00 92.69 310 MET A O 1
ATOM 2362 N N . GLU A 1 311 ? 7.336 -8.972 16.971 1.00 95.44 311 GLU A N 1
ATOM 2363 C CA . GLU A 1 311 ? 6.496 -9.525 15.904 1.00 95.44 311 GLU A CA 1
ATOM 2364 C C . GLU A 1 311 ? 7.020 -9.177 14.498 1.00 95.44 311 GLU A C 1
ATOM 2366 O O . GLU A 1 311 ? 6.885 -9.961 13.549 1.00 95.44 311 GLU A O 1
ATOM 2371 N N . ALA A 1 312 ? 7.655 -8.013 14.359 1.00 94.69 312 ALA A N 1
ATOM 2372 C CA . ALA A 1 312 ? 8.383 -7.608 13.161 1.00 94.69 312 ALA A CA 1
ATOM 2373 C C . ALA A 1 312 ? 9.891 -7.500 13.421 1.00 94.69 312 ALA A C 1
ATOM 2375 O O . ALA A 1 312 ? 10.285 -7.031 14.491 1.00 94.69 312 ALA A O 1
ATOM 2376 N N . PRO A 1 313 ? 10.758 -7.889 12.467 1.00 93.19 313 PRO A N 1
ATOM 2377 C CA . PRO A 1 313 ? 12.173 -7.554 12.558 1.00 93.19 313 PRO A CA 1
ATOM 2378 C C . PRO A 1 313 ? 12.385 -6.041 12.395 1.00 93.19 313 PRO A C 1
ATOM 2380 O O . PRO A 1 313 ? 11.608 -5.370 11.717 1.00 93.19 313 PRO A O 1
ATOM 2383 N N . LEU A 1 314 ? 13.466 -5.504 12.966 1.00 94.00 314 LEU A N 1
ATOM 2384 C CA . LEU A 1 314 ? 13.900 -4.142 12.651 1.00 94.00 314 LEU A CA 1
ATOM 2385 C C . LEU A 1 314 ? 14.290 -4.031 11.170 1.00 94.00 314 LEU A C 1
ATOM 2387 O O . LEU A 1 314 ? 15.009 -4.888 10.654 1.00 94.00 314 LEU A O 1
ATOM 2391 N N . MET A 1 315 ? 13.880 -2.941 10.511 1.00 93.75 315 MET A N 1
ATOM 2392 C CA . MET A 1 315 ? 14.272 -2.664 9.118 1.00 93.75 315 MET A CA 1
ATOM 2393 C C . MET A 1 315 ? 15.773 -2.378 8.984 1.00 93.75 315 MET A C 1
ATOM 2395 O O . MET A 1 315 ? 16.383 -2.699 7.967 1.00 93.75 315 MET A O 1
ATOM 2399 N N . PHE A 1 316 ? 16.364 -1.784 10.023 1.00 95.12 316 PHE A N 1
ATOM 2400 C CA . PHE A 1 316 ? 17.783 -1.445 10.101 1.00 95.12 316 PHE A CA 1
ATOM 2401 C C . PHE A 1 316 ? 18.326 -1.803 11.490 1.00 95.12 316 PHE A C 1
ATOM 2403 O O . PHE A 1 316 ? 17.582 -1.682 12.467 1.00 95.12 316 PHE A O 1
ATOM 2410 N N . PRO A 1 317 ? 19.608 -2.173 11.637 1.00 96.06 317 PRO A N 1
ATOM 2411 C CA . PRO A 1 317 ? 20.219 -2.311 12.956 1.00 96.06 317 PRO A CA 1
ATOM 2412 C C . PRO A 1 317 ? 20.091 -1.021 13.781 1.00 96.06 317 PRO A C 1
ATOM 2414 O O . PRO A 1 317 ? 20.079 0.083 13.225 1.00 96.06 317 PRO A O 1
ATOM 2417 N N . LEU A 1 318 ? 19.957 -1.140 15.100 1.00 96.44 318 LEU A N 1
ATOM 2418 C CA . LEU A 1 318 ? 19.835 -0.009 16.023 1.00 96.44 318 LEU A CA 1
ATOM 2419 C C . LEU A 1 318 ? 20.848 -0.143 17.159 1.00 96.44 318 LEU A C 1
ATOM 2421 O O . LEU A 1 318 ? 20.852 -1.132 17.887 1.00 96.44 318 LEU A O 1
ATOM 2425 N N . ASN A 1 319 ? 21.662 0.894 17.359 1.00 96.56 319 ASN A N 1
ATOM 2426 C CA . ASN A 1 319 ? 22.456 1.021 18.574 1.00 96.56 319 ASN A CA 1
ATOM 2427 C C . ASN A 1 319 ? 21.522 1.369 19.754 1.00 96.56 319 ASN A C 1
ATOM 2429 O O . ASN A 1 319 ? 20.965 2.473 19.766 1.00 96.56 319 ASN A O 1
ATOM 2433 N N . PRO A 1 320 ? 21.353 0.481 20.751 1.00 96.44 320 PRO A N 1
ATOM 2434 C CA . PRO A 1 320 ? 20.418 0.700 21.854 1.00 96.44 320 PRO A CA 1
ATOM 2435 C C . PRO A 1 320 ? 20.777 1.902 22.738 1.00 96.44 320 PRO A C 1
ATOM 2437 O O . PRO A 1 320 ? 19.896 2.425 23.413 1.00 96.44 320 PRO A O 1
ATOM 2440 N N . SER A 1 321 ? 22.024 2.396 22.721 1.00 96.94 321 SER A N 1
ATOM 2441 C CA . SER A 1 321 ? 22.398 3.596 23.489 1.00 96.94 321 SER A CA 1
ATOM 2442 C C . SER A 1 321 ? 21.744 4.883 22.972 1.00 96.94 321 SER A C 1
ATOM 2444 O O . SER A 1 321 ? 21.748 5.897 23.668 1.00 96.94 321 SER A O 1
ATOM 2446 N N . LEU A 1 322 ? 21.173 4.848 21.763 1.00 97.88 322 LEU A N 1
ATOM 2447 C CA . LEU A 1 322 ? 20.418 5.955 21.180 1.00 97.88 322 LEU A CA 1
ATOM 2448 C C . LEU A 1 322 ? 18.950 5.967 21.627 1.00 97.88 322 LEU A C 1
ATOM 2450 O O . LEU A 1 322 ? 18.245 6.926 21.318 1.00 97.88 322 LEU A O 1
ATOM 2454 N N . ILE A 1 323 ? 18.464 4.931 22.319 1.00 98.25 323 ILE A N 1
ATOM 2455 C CA . ILE A 1 323 ? 17.084 4.871 22.814 1.00 98.25 323 ILE A CA 1
ATOM 2456 C C . ILE A 1 323 ? 16.906 5.908 23.923 1.00 98.25 323 ILE A C 1
ATOM 2458 O O . ILE A 1 323 ? 17.595 5.886 24.942 1.00 98.25 323 ILE A O 1
ATOM 2462 N N . THR A 1 324 ? 15.956 6.816 23.727 1.00 98.31 324 THR A N 1
ATOM 2463 C CA . THR A 1 324 ? 15.628 7.864 24.700 1.00 98.31 324 THR A CA 1
ATOM 2464 C C . THR A 1 324 ? 14.445 7.468 25.573 1.00 98.31 324 THR A C 1
ATOM 2466 O O . THR A 1 324 ? 14.401 7.822 26.754 1.00 98.31 324 THR A O 1
ATOM 2469 N N . GLU A 1 325 ? 13.502 6.715 25.005 1.00 97.88 325 GLU A N 1
ATOM 2470 C CA . GLU A 1 325 ? 12.252 6.330 25.651 1.00 97.88 325 GLU A CA 1
ATOM 2471 C C . GLU A 1 325 ? 11.663 5.067 25.010 1.00 97.88 325 GLU A C 1
ATOM 2473 O O . GLU A 1 325 ? 11.683 4.921 23.788 1.00 97.88 325 GLU A O 1
ATOM 2478 N N . ILE A 1 326 ? 11.073 4.189 25.822 1.00 96.75 326 ILE A N 1
ATOM 2479 C CA . ILE A 1 326 ? 10.205 3.099 25.373 1.00 96.75 326 ILE A CA 1
ATOM 2480 C C . ILE A 1 326 ? 8.847 3.250 26.052 1.00 96.75 326 ILE A C 1
ATOM 2482 O O . ILE A 1 326 ? 8.734 3.138 27.270 1.00 96.75 326 ILE A O 1
ATOM 2486 N N . SER A 1 327 ? 7.811 3.506 25.260 1.00 95.94 327 SER A N 1
ATOM 2487 C CA . SER A 1 327 ? 6.421 3.432 25.714 1.00 95.94 327 SER A CA 1
ATOM 2488 C C . SER A 1 327 ? 5.916 2.002 25.548 1.00 95.94 327 SER A C 1
ATOM 2490 O O . SER A 1 327 ? 6.121 1.407 24.491 1.00 95.94 327 SER A O 1
ATOM 2492 N N . VAL A 1 328 ? 5.263 1.461 26.573 1.00 94.75 328 VAL A N 1
ATOM 2493 C CA . VAL A 1 328 ? 4.731 0.096 26.616 1.00 94.75 328 VAL A CA 1
ATOM 2494 C C . VAL A 1 328 ? 3.238 0.156 26.908 1.00 94.75 328 VAL A C 1
ATOM 2496 O O . VAL A 1 328 ? 2.814 0.639 27.958 1.00 94.75 328 VAL A O 1
ATOM 2499 N N . ASN A 1 329 ? 2.456 -0.357 25.965 1.00 92.50 329 ASN A N 1
ATOM 2500 C CA . ASN A 1 329 ? 1.009 -0.492 26.018 1.00 92.50 329 ASN A CA 1
ATOM 2501 C C . ASN A 1 329 ? 0.665 -1.982 26.093 1.00 92.50 329 ASN A C 1
ATOM 2503 O O . ASN A 1 329 ? 0.723 -2.659 25.063 1.00 92.50 329 ASN A O 1
ATOM 2507 N N . PRO A 1 330 ? 0.296 -2.516 27.270 1.00 90.44 330 PRO A N 1
ATOM 2508 C CA . PRO A 1 330 ? -0.174 -3.893 27.374 1.00 90.44 330 PRO A CA 1
ATOM 2509 C C . PRO A 1 330 ? -1.317 -4.142 26.391 1.00 90.44 330 PRO A C 1
ATOM 2511 O O . PRO A 1 330 ? -2.154 -3.260 26.200 1.00 90.44 330 PRO A O 1
ATOM 2514 N N . LEU A 1 331 ? -1.372 -5.318 25.768 1.00 88.31 331 LEU A N 1
ATOM 2515 C CA . LEU A 1 331 ? -2.459 -5.712 24.872 1.00 88.31 331 LEU A CA 1
ATOM 2516 C C . LEU A 1 331 ? -3.555 -6.464 25.635 1.00 88.31 331 LEU A C 1
ATOM 2518 O O . LEU A 1 331 ? -3.259 -7.200 26.585 1.00 88.31 331 LEU A O 1
ATOM 2522 N N . PRO A 1 332 ? -4.832 -6.322 25.232 1.00 84.00 332 PRO A N 1
ATOM 2523 C CA . PRO A 1 332 ? -5.901 -7.093 25.841 1.00 84.00 332 PRO A CA 1
ATOM 2524 C C . PRO A 1 332 ? -5.703 -8.588 25.576 1.00 84.00 332 PRO A C 1
ATOM 2526 O O . PRO A 1 332 ? -5.165 -9.006 24.554 1.00 84.00 332 PRO A O 1
ATOM 2529 N N . LYS A 1 333 ? -6.230 -9.424 26.476 1.00 82.19 333 LYS A N 1
ATOM 2530 C CA . LYS A 1 333 ? -6.218 -10.889 26.300 1.00 82.19 333 LYS A CA 1
ATOM 2531 C C . LYS A 1 333 ? -7.039 -11.359 25.095 1.00 82.19 333 LYS A C 1
ATOM 2533 O O . LYS A 1 333 ? -6.861 -12.482 24.634 1.00 82.19 333 LYS A O 1
ATOM 2538 N N . LYS A 1 334 ? -7.997 -10.543 24.652 1.00 85.12 334 LYS A N 1
ATOM 2539 C CA . LYS A 1 334 ? -8.879 -10.807 23.517 1.00 85.12 334 LYS A CA 1
ATOM 2540 C C . LYS A 1 334 ? -9.097 -9.516 22.749 1.00 85.12 334 LYS A C 1
ATOM 2542 O O . LYS A 1 334 ? -9.232 -8.456 23.356 1.00 85.12 334 LYS A O 1
ATOM 2547 N N . LYS A 1 335 ? -9.182 -9.636 21.431 1.00 89.81 335 LYS A N 1
ATOM 2548 C CA . LYS A 1 335 ? -9.549 -8.532 20.553 1.00 89.81 335 LYS A CA 1
ATOM 2549 C C . LYS A 1 335 ? -10.966 -8.061 20.884 1.00 89.81 335 LYS A C 1
ATOM 2551 O O . LYS A 1 335 ? -11.855 -8.896 21.041 1.00 89.81 335 LYS A O 1
ATOM 2556 N N . LEU A 1 336 ? -11.155 -6.752 21.029 1.00 92.31 336 LEU A N 1
ATOM 2557 C CA . LEU A 1 336 ? -12.478 -6.167 21.255 1.00 92.31 336 LEU A CA 1
ATOM 2558 C C . LEU A 1 336 ? -13.210 -5.973 19.924 1.00 92.31 336 LEU A C 1
ATOM 2560 O O . LEU A 1 336 ? -12.579 -5.797 18.881 1.00 92.31 336 LEU A O 1
ATOM 2564 N N . GLU A 1 337 ? -14.540 -5.994 19.967 1.00 95.12 337 GLU A N 1
ATOM 2565 C CA . GLU A 1 337 ? -15.397 -5.826 18.793 1.00 95.12 337 GLU A CA 1
ATOM 2566 C C . GLU A 1 337 ? -16.293 -4.596 18.946 1.00 95.12 337 GLU A C 1
ATOM 2568 O O . GLU A 1 337 ? -16.927 -4.396 19.983 1.00 95.12 337 GLU A O 1
ATOM 2573 N N . TYR A 1 338 ? -16.360 -3.788 17.891 1.00 97.25 338 TYR A N 1
ATOM 2574 C CA . TYR A 1 338 ? -17.230 -2.620 17.790 1.00 97.25 338 TYR A CA 1
ATOM 2575 C C . TYR A 1 338 ? -17.994 -2.735 16.476 1.00 97.25 338 TYR A C 1
ATOM 2577 O O . TYR A 1 338 ? -17.406 -2.558 15.405 1.00 97.25 338 TYR A O 1
ATOM 2585 N N . LYS A 1 339 ? -19.272 -3.118 16.518 1.00 97.62 339 LYS A N 1
ATOM 2586 C CA . LYS A 1 339 ? -19.947 -3.619 15.314 1.00 97.62 339 LYS A CA 1
ATOM 2587 C C . LYS A 1 339 ? -21.397 -3.190 15.131 1.00 97.62 339 LYS A C 1
ATOM 2589 O O . LYS A 1 339 ? -22.074 -2.783 16.074 1.00 97.62 339 LYS A O 1
ATOM 2594 N N . ASN A 1 340 ? -21.846 -3.343 13.884 1.00 98.00 340 ASN A N 1
ATOM 2595 C CA . ASN A 1 340 ? -23.231 -3.229 13.428 1.00 98.00 340 ASN A CA 1
ATOM 2596 C C . ASN A 1 340 ? -23.867 -1.873 13.758 1.00 98.00 340 ASN A C 1
ATOM 2598 O O . ASN A 1 340 ? -24.902 -1.816 14.419 1.00 98.00 340 ASN A O 1
ATOM 2602 N N . ILE A 1 341 ? -23.250 -0.785 13.303 1.00 97.00 341 ILE A N 1
ATOM 2603 C CA . ILE A 1 341 ? -23.728 0.577 13.560 1.00 97.00 341 ILE A CA 1
ATOM 2604 C C . ILE A 1 341 ? -23.883 1.360 12.259 1.00 97.00 341 ILE A C 1
ATOM 2606 O O . ILE A 1 341 ? -23.041 1.289 11.362 1.00 97.00 341 ILE A O 1
ATOM 2610 N N . SER A 1 342 ? -24.950 2.148 12.177 1.00 95.88 342 SER A N 1
ATOM 2611 C CA . SER A 1 342 ? -25.067 3.214 11.183 1.00 95.88 342 SER A CA 1
ATOM 2612 C C . SER A 1 342 ? -24.948 4.559 11.886 1.00 95.88 342 SER A C 1
ATOM 2614 O O . SER A 1 342 ? -25.681 4.819 12.829 1.00 95.88 342 SER A O 1
ATOM 2616 N N . ILE A 1 343 ? -24.034 5.418 11.457 1.00 93.56 343 ILE A N 1
ATOM 2617 C CA . ILE A 1 343 ? -23.846 6.757 12.013 1.00 93.56 343 ILE A CA 1
ATOM 2618 C C . ILE A 1 343 ? -24.425 7.760 11.024 1.00 93.56 343 ILE A C 1
ATOM 2620 O O . ILE A 1 343 ? -23.934 7.887 9.902 1.00 93.56 343 ILE A O 1
ATOM 2624 N N . TYR A 1 344 ? -25.472 8.466 11.443 1.00 91.94 344 TYR A N 1
ATOM 2625 C CA . TYR A 1 344 ? -26.096 9.526 10.663 1.00 91.94 344 TYR A CA 1
ATOM 2626 C C . TYR A 1 344 ? -25.550 10.885 11.101 1.00 91.94 344 TYR A C 1
ATOM 2628 O O . TYR A 1 344 ? -25.810 11.349 12.207 1.00 91.94 344 TYR A O 1
ATOM 2636 N N . VAL A 1 345 ? -24.765 11.510 10.226 1.00 85.94 345 VAL A N 1
ATOM 2637 C CA . VAL A 1 345 ? -24.077 12.789 10.469 1.00 85.94 345 VAL A CA 1
ATOM 2638 C C . VAL A 1 345 ? -24.925 13.976 10.004 1.00 85.94 345 VAL A C 1
ATOM 2640 O O . VAL A 1 345 ? -24.763 15.091 10.498 1.00 85.94 345 VAL A O 1
ATOM 2643 N N . GLY A 1 346 ? -25.839 13.752 9.056 1.00 82.19 346 GLY A N 1
ATOM 2644 C CA . GLY A 1 346 ? -26.634 14.807 8.429 1.00 82.19 346 GLY A CA 1
ATOM 2645 C C . GLY A 1 346 ? -25.758 15.865 7.745 1.00 82.19 346 GLY A C 1
ATOM 2646 O O . GLY A 1 346 ? -24.759 15.535 7.104 1.00 82.19 346 GLY A O 1
ATOM 2647 N N . SER A 1 347 ? -26.108 17.144 7.907 1.00 77.56 347 SER A N 1
ATOM 2648 C CA . SER A 1 347 ? -25.353 18.307 7.409 1.00 77.56 347 SER A CA 1
ATOM 2649 C C . SER A 1 347 ? -24.480 18.980 8.482 1.00 77.56 347 SER A C 1
ATOM 2651 O O . SER A 1 347 ? -24.226 20.182 8.414 1.00 77.56 347 SER A O 1
ATOM 2653 N N . ASN A 1 348 ? -24.092 18.246 9.526 1.00 75.31 348 ASN A N 1
ATOM 2654 C CA . ASN A 1 348 ? -23.408 18.812 10.684 1.00 75.31 348 ASN A CA 1
ATOM 2655 C C . ASN A 1 348 ? -21.929 19.120 10.395 1.00 75.31 348 ASN A C 1
ATOM 2657 O O . ASN A 1 348 ? -21.127 18.215 10.151 1.00 75.31 348 ASN A O 1
ATOM 2661 N N . GLU A 1 349 ? -21.561 20.400 10.464 1.00 72.00 349 GLU A N 1
ATOM 2662 C CA . GLU A 1 349 ? -20.189 20.880 10.251 1.00 72.00 349 GLU A CA 1
ATOM 2663 C C . GLU A 1 349 ? -19.361 21.032 11.533 1.00 72.00 349 GLU A C 1
ATOM 2665 O O . GLU A 1 349 ? -18.162 21.298 11.457 1.00 72.00 349 GLU A O 1
ATOM 2670 N N . ASN A 1 350 ? -19.971 20.844 12.706 1.00 69.31 350 ASN A N 1
ATOM 2671 C CA . ASN A 1 350 ? -19.301 21.047 13.992 1.00 69.31 350 ASN A CA 1
ATOM 2672 C C . ASN A 1 350 ? -18.342 19.905 14.363 1.00 69.31 350 ASN A C 1
ATOM 2674 O O . ASN A 1 350 ? -17.611 20.009 15.345 1.00 69.31 350 ASN A O 1
ATOM 2678 N N . HIS A 1 351 ? -18.320 18.820 13.586 1.00 72.25 351 HIS A N 1
ATOM 2679 C CA . HIS A 1 351 ? -17.438 17.682 13.823 1.00 72.25 351 HIS A CA 1
ATOM 2680 C C . HIS A 1 351 ? -16.044 17.940 13.254 1.00 72.25 351 HIS A C 1
ATOM 2682 O O . HIS A 1 351 ? -15.813 17.769 12.057 1.00 72.25 351 HIS A O 1
ATOM 2688 N N . SER A 1 352 ? -15.094 18.310 14.115 1.00 70.94 352 SER A N 1
ATOM 2689 C CA . SER A 1 352 ? -13.668 18.290 13.758 1.00 70.94 352 SER A CA 1
ATOM 2690 C C . SER A 1 352 ? -13.052 16.892 13.860 1.00 70.94 352 SER A C 1
ATOM 2692 O O . SER A 1 352 ? -12.098 16.626 13.133 1.00 70.94 352 SER A O 1
ATOM 2694 N N . GLU A 1 353 ? -13.593 16.047 14.752 1.00 85.38 353 GLU A N 1
ATOM 2695 C CA . GLU A 1 353 ? -13.211 14.650 15.015 1.00 85.38 353 GLU A CA 1
ATOM 2696 C C . GLU A 1 353 ? -14.342 13.928 15.774 1.00 85.38 353 GLU A C 1
ATOM 2698 O O . GLU A 1 353 ? -14.460 14.052 16.995 1.00 85.38 353 GLU A O 1
ATOM 2703 N N . LEU A 1 354 ? -15.210 13.200 15.055 1.00 88.69 354 LEU A N 1
ATOM 2704 C CA . LEU A 1 354 ? -16.329 12.476 15.677 1.00 88.69 354 LEU A CA 1
ATOM 2705 C C . LEU A 1 354 ? -15.838 11.228 16.411 1.00 88.69 354 LEU A C 1
ATOM 2707 O O . LEU A 1 354 ? -16.318 10.927 17.499 1.00 88.69 354 LEU A O 1
ATOM 2711 N N . LEU A 1 355 ? -14.930 10.470 15.798 1.00 93.19 355 LEU A N 1
ATOM 2712 C CA . LEU A 1 355 ? -14.450 9.196 16.325 1.00 93.19 355 LEU A CA 1
ATOM 2713 C C . LEU A 1 355 ? -12.971 9.300 16.688 1.00 93.19 355 LEU A C 1
ATOM 2715 O O . LEU A 1 355 ? -12.149 9.593 15.829 1.00 93.19 355 LEU A O 1
ATOM 2719 N N . TYR A 1 356 ? -12.614 8.982 17.927 1.00 95.94 356 TYR A N 1
ATOM 2720 C CA . TYR A 1 356 ? -11.217 8.933 18.356 1.00 95.94 356 TYR A CA 1
ATOM 2721 C C . TYR A 1 356 ? -10.893 7.559 18.936 1.00 95.94 356 TYR A C 1
ATOM 2723 O O . TYR A 1 356 ? -11.498 7.134 19.916 1.00 95.94 356 TYR A O 1
ATOM 2731 N N . ILE A 1 357 ? -9.957 6.844 18.318 1.00 95.50 357 ILE A N 1
ATOM 2732 C CA . ILE A 1 357 ? -9.503 5.512 18.719 1.00 95.50 357 ILE A CA 1
ATOM 2733 C C . ILE A 1 357 ? -8.048 5.619 19.165 1.00 95.50 357 ILE A C 1
ATOM 2735 O O . ILE A 1 357 ? -7.189 6.042 18.394 1.00 95.50 357 ILE A O 1
ATOM 2739 N N . GLU A 1 358 ? -7.742 5.159 20.374 1.00 93.62 358 GLU A N 1
ATOM 2740 C CA . GLU A 1 358 ? -6.367 5.163 20.873 1.00 93.62 358 GLU A CA 1
ATOM 2741 C C . GLU A 1 358 ? -6.028 3.904 21.672 1.00 93.62 358 GLU A C 1
ATOM 2743 O O . GLU A 1 358 ? -6.879 3.338 22.362 1.00 93.62 358 GLU A O 1
ATOM 2748 N N . ASN A 1 359 ? -4.760 3.474 21.590 1.00 90.44 359 ASN A N 1
ATOM 2749 C CA . ASN A 1 359 ? -4.215 2.331 22.332 1.00 90.44 359 ASN A CA 1
ATOM 2750 C C . ASN A 1 359 ? -5.019 1.040 22.120 1.00 90.44 359 ASN A C 1
ATOM 2752 O O . ASN A 1 359 ? -5.121 0.204 23.017 1.00 90.44 359 ASN A O 1
ATOM 2756 N N . SER A 1 360 ? -5.612 0.887 20.937 1.00 90.88 360 SER A N 1
ATOM 2757 C CA . SER A 1 360 ? -6.617 -0.127 20.644 1.00 90.88 360 SER A CA 1
ATOM 2758 C C . SER A 1 360 ? -6.016 -1.379 20.005 1.00 90.88 360 SER A C 1
ATOM 2760 O O . SER A 1 360 ? -5.052 -1.306 19.246 1.00 90.88 360 SER A O 1
ATOM 2762 N N . MET A 1 361 ? -6.639 -2.525 20.291 1.00 92.94 361 MET A N 1
ATOM 2763 C CA . MET A 1 361 ? -6.437 -3.805 19.607 1.00 92.94 361 MET A CA 1
ATOM 2764 C C . MET A 1 361 ? -7.813 -4.424 19.359 1.00 92.94 361 MET A C 1
ATOM 2766 O O . MET A 1 361 ? -8.342 -5.173 20.187 1.00 92.94 361 MET A O 1
ATOM 2770 N N . SER A 1 362 ? -8.425 -4.041 18.239 1.00 95.00 362 SER A N 1
ATOM 2771 C CA . SER A 1 362 ? -9.865 -4.223 18.033 1.00 95.00 362 SER A CA 1
ATOM 2772 C C . SER A 1 362 ? -10.234 -4.480 16.575 1.00 95.00 362 SER A C 1
ATOM 2774 O O . SER A 1 362 ? -9.476 -4.167 15.652 1.00 95.00 362 SER A O 1
ATOM 2776 N N . THR A 1 363 ? -11.412 -5.066 16.383 1.00 97.44 363 THR A N 1
ATOM 2777 C CA . THR A 1 363 ? -12.083 -5.197 15.090 1.00 97.44 363 THR A CA 1
ATOM 2778 C C . THR A 1 363 ? -13.300 -4.275 15.065 1.00 97.44 363 THR A C 1
ATOM 2780 O O . THR A 1 363 ? -14.085 -4.246 16.016 1.00 97.44 363 THR A O 1
ATOM 2783 N N . TYR A 1 364 ? -13.464 -3.544 13.966 1.00 97.12 364 TYR A N 1
ATOM 2784 C CA . TYR A 1 364 ? -14.586 -2.653 13.722 1.00 97.12 364 TYR A CA 1
ATOM 2785 C C . TYR A 1 364 ? -15.357 -3.125 12.491 1.00 97.12 364 TYR A C 1
ATOM 2787 O O . TYR A 1 364 ? -14.865 -2.985 11.369 1.00 97.12 364 TYR A O 1
ATOM 2795 N N . SER A 1 365 ? -16.560 -3.664 12.686 1.00 98.12 365 SER A N 1
ATOM 2796 C CA . SER A 1 365 ? -17.264 -4.426 11.643 1.00 98.12 365 SER A CA 1
ATOM 2797 C C . SER A 1 365 ? -18.629 -3.850 11.302 1.00 98.12 365 SER A C 1
ATOM 2799 O O . SER A 1 365 ? -19.415 -3.551 12.199 1.00 98.12 365 SER A O 1
ATOM 2801 N N . ASN A 1 366 ? -18.954 -3.766 10.013 1.00 97.75 366 ASN A N 1
ATOM 2802 C CA . ASN A 1 366 ? -20.283 -3.376 9.523 1.00 97.75 366 ASN A CA 1
ATOM 2803 C C . ASN A 1 366 ? -20.691 -1.965 9.986 1.00 97.75 366 ASN A C 1
ATOM 2805 O O . ASN A 1 366 ? -21.702 -1.785 10.669 1.00 97.75 366 ASN A O 1
ATOM 2809 N N . TRP A 1 367 ? -19.870 -0.972 9.639 1.00 95.25 367 TRP A N 1
ATOM 2810 C CA . TRP A 1 367 ? -20.147 0.437 9.921 1.00 95.25 367 TRP A CA 1
ATOM 2811 C C . TRP A 1 367 ? -20.636 1.138 8.661 1.00 95.25 367 TRP A C 1
ATOM 2813 O O . TRP A 1 367 ? -20.025 1.019 7.600 1.00 95.25 367 TRP A O 1
ATOM 2823 N N . THR A 1 368 ? -21.710 1.909 8.781 1.00 92.62 368 THR A N 1
ATOM 2824 C CA . THR A 1 368 ? -22.186 2.775 7.698 1.00 92.62 368 THR A CA 1
ATOM 2825 C C . THR A 1 368 ? -22.170 4.222 8.154 1.00 92.62 368 THR A C 1
ATOM 2827 O O . THR A 1 368 ? -22.753 4.541 9.181 1.00 92.62 368 THR A O 1
ATOM 2830 N N . PHE A 1 369 ? -21.538 5.105 7.387 1.00 87.94 369 PHE A N 1
ATOM 2831 C CA . PHE A 1 369 ? -21.549 6.546 7.630 1.00 87.94 369 PHE A CA 1
ATOM 2832 C C . PHE A 1 369 ? -22.454 7.210 6.602 1.00 87.94 369 PHE A C 1
ATOM 2834 O O . PHE A 1 369 ? -22.197 7.115 5.399 1.00 87.94 369 PHE A O 1
ATOM 2841 N N . ILE A 1 370 ? -23.512 7.855 7.091 1.00 85.19 370 ILE A N 1
ATOM 2842 C CA . ILE A 1 370 ? -24.549 8.497 6.288 1.00 85.19 370 ILE A CA 1
ATOM 2843 C C . ILE A 1 370 ? -24.414 10.008 6.451 1.00 85.19 370 ILE A C 1
ATOM 2845 O O . ILE A 1 370 ? -24.544 10.532 7.559 1.00 85.19 370 ILE A O 1
ATOM 2849 N N . GLN A 1 371 ? -24.164 10.701 5.345 1.00 78.50 371 GLN A N 1
ATOM 2850 C CA . GLN A 1 371 ? -23.994 12.146 5.308 1.00 78.50 371 GLN A CA 1
ATOM 2851 C C . GLN A 1 371 ? -24.901 12.764 4.237 1.00 78.50 371 GLN A C 1
ATOM 2853 O O . GLN A 1 371 ? -24.993 12.242 3.125 1.00 78.50 371 GLN A O 1
ATOM 2858 N N . ASP A 1 372 ? -25.550 13.882 4.569 1.00 76.88 372 ASP A N 1
ATOM 2859 C CA . ASP A 1 372 ? -26.395 14.627 3.629 1.00 76.88 372 ASP A CA 1
ATOM 2860 C C . ASP A 1 372 ? -25.549 15.453 2.650 1.00 76.88 372 ASP A C 1
ATOM 2862 O O . ASP A 1 372 ? -24.377 15.723 2.901 1.00 76.88 372 ASP A O 1
ATOM 2866 N N . ASN A 1 373 ? -26.147 15.914 1.543 1.00 69.12 373 ASN A N 1
ATOM 2867 C CA . ASN A 1 373 ? -25.488 16.798 0.574 1.00 69.12 373 ASN A CA 1
ATOM 2868 C C . ASN A 1 373 ? -25.060 18.136 1.194 1.00 69.12 373 ASN A C 1
ATOM 2870 O O . ASN A 1 373 ? -25.818 19.104 1.187 1.00 69.12 373 ASN A O 1
ATOM 2874 N N . TYR A 1 374 ? -23.827 18.186 1.698 1.00 65.38 374 TYR A N 1
ATOM 2875 C CA . TYR A 1 374 ? -23.277 19.326 2.417 1.00 65.38 374 TYR A CA 1
ATOM 2876 C C . TYR A 1 374 ? -21.824 19.623 2.020 1.00 65.38 374 TYR A C 1
ATOM 2878 O O . TYR A 1 374 ? -21.070 18.731 1.634 1.00 65.38 374 TYR A O 1
ATOM 2886 N N . ILE A 1 375 ? -21.429 20.896 2.120 1.00 63.19 375 ILE A N 1
ATOM 2887 C CA . ILE A 1 375 ? -20.075 21.375 1.819 1.00 63.19 375 ILE A CA 1
ATOM 2888 C C . ILE A 1 375 ? -19.472 21.950 3.087 1.00 63.19 375 ILE A C 1
ATOM 2890 O O . ILE A 1 375 ? -19.928 22.979 3.574 1.00 63.19 375 ILE A O 1
ATOM 2894 N N . TYR A 1 376 ? -18.416 21.311 3.580 1.00 63.66 376 TYR A N 1
ATOM 2895 C CA . TYR A 1 376 ? -17.687 21.786 4.748 1.00 63.66 376 TYR A CA 1
ATOM 2896 C C . TYR A 1 376 ? -17.030 23.149 4.503 1.00 63.66 376 TYR A C 1
ATOM 2898 O O . TYR A 1 376 ? -16.339 23.347 3.502 1.00 63.66 376 TYR A O 1
ATOM 2906 N N . GLY A 1 377 ? -17.180 24.070 5.460 1.00 61.81 377 GLY A N 1
ATOM 2907 C CA . GLY A 1 377 ? -16.393 25.307 5.518 1.00 61.81 377 GLY A CA 1
ATOM 2908 C C . GLY A 1 377 ? -14.938 25.094 5.976 1.00 61.81 377 GLY A C 1
ATOM 2909 O O . GLY A 1 377 ? -14.080 25.947 5.724 1.00 61.81 377 GLY A O 1
ATOM 2910 N N . SER A 1 378 ? -14.645 23.950 6.607 1.00 68.25 378 SER A N 1
ATOM 2911 C CA . SER A 1 378 ? -13.358 23.570 7.209 1.00 68.25 378 SER A CA 1
ATOM 2912 C C . SER A 1 378 ? -12.776 22.277 6.596 1.00 68.25 378 SER A C 1
ATOM 2914 O O . SER A 1 378 ? -13.339 21.718 5.658 1.00 68.25 378 SER A O 1
ATOM 2916 N N . ASN A 1 379 ? -11.625 21.816 7.104 1.00 72.06 379 ASN A N 1
ATOM 2917 C CA . ASN A 1 379 ? -10.948 20.573 6.703 1.00 72.06 379 ASN A CA 1
ATOM 2918 C C . ASN A 1 379 ? -11.066 19.510 7.824 1.00 72.06 379 ASN A C 1
ATOM 2920 O O . ASN A 1 379 ? -10.076 19.282 8.525 1.00 72.06 379 ASN A O 1
ATOM 2924 N N . PRO A 1 380 ? -12.251 18.921 8.083 1.00 73.50 380 PRO A N 1
ATOM 2925 C CA . PRO A 1 380 ? -12.416 17.989 9.197 1.00 73.50 380 PRO A CA 1
ATOM 2926 C C . PRO A 1 380 ? -11.703 16.652 8.959 1.00 73.50 380 PRO A C 1
ATOM 2928 O O . PRO A 1 380 ? -11.427 16.256 7.823 1.00 73.50 380 PRO A O 1
ATOM 2931 N N . VAL A 1 381 ? -11.445 15.931 10.048 1.00 78.94 381 VAL A N 1
ATOM 2932 C CA . VAL A 1 381 ? -11.078 14.513 10.033 1.00 78.94 381 VAL A CA 1
ATOM 2933 C C . VAL A 1 381 ? -12.196 13.783 10.750 1.00 78.94 381 VAL A C 1
ATOM 2935 O O . VAL A 1 381 ? -12.430 14.028 11.921 1.00 78.94 381 VAL A O 1
ATOM 2938 N N . PHE A 1 382 ? -12.933 12.917 10.064 1.00 81.75 382 PHE A N 1
ATOM 2939 C CA . PHE A 1 382 ? -14.132 12.341 10.668 1.00 81.75 382 PHE A CA 1
ATOM 2940 C C . PHE A 1 382 ? -13.803 11.391 11.830 1.00 81.75 382 PHE A C 1
ATOM 2942 O O . PHE A 1 382 ? -14.481 11.409 12.859 1.00 81.75 382 PHE A O 1
ATOM 2949 N N . GLY A 1 383 ? -12.724 10.619 11.711 1.00 89.25 383 GLY A N 1
ATOM 2950 C CA . GLY A 1 383 ? -12.165 9.909 12.849 1.00 89.25 383 GLY A CA 1
ATOM 2951 C C . GLY A 1 383 ? -10.658 9.737 12.791 1.00 89.25 383 GLY A C 1
ATOM 2952 O O . GLY A 1 383 ? -10.071 9.725 11.710 1.00 89.25 383 GLY A O 1
ATOM 2953 N N . SER A 1 384 ? -10.053 9.552 13.957 1.00 94.25 384 SER A N 1
ATOM 2954 C CA . SER A 1 384 ? -8.622 9.326 14.122 1.00 94.25 384 SER A CA 1
ATOM 2955 C C . SER A 1 384 ? -8.346 8.040 14.876 1.00 94.25 384 SER A C 1
ATOM 2957 O O . SER A 1 384 ? -9.059 7.670 15.805 1.00 94.25 384 SER A O 1
ATOM 2959 N N . VAL A 1 385 ? -7.263 7.379 14.488 1.00 95.75 385 VAL A N 1
ATOM 2960 C CA . VAL A 1 385 ? -6.735 6.187 15.137 1.00 95.75 385 VAL A CA 1
ATOM 2961 C C . VAL A 1 385 ? -5.271 6.424 15.449 1.00 95.75 385 VAL A C 1
ATOM 2963 O O . VAL A 1 385 ? -4.476 6.633 14.536 1.00 95.75 385 VAL A O 1
ATOM 2966 N N . LEU A 1 386 ? -4.907 6.374 16.723 1.00 94.62 386 LEU A N 1
ATOM 2967 C CA . LEU A 1 386 ? -3.548 6.622 17.184 1.00 94.62 386 LEU A CA 1
ATOM 2968 C C . LEU A 1 386 ? -3.042 5.478 18.058 1.00 94.62 386 LEU A C 1
ATOM 2970 O O . LEU A 1 386 ? -3.808 4.805 18.748 1.00 94.62 386 LEU A O 1
ATOM 2974 N N . ASN A 1 387 ? -1.725 5.282 18.064 1.00 93.00 387 ASN A N 1
ATOM 2975 C CA . ASN A 1 387 ? -1.029 4.486 19.079 1.00 93.00 387 ASN A CA 1
ATOM 2976 C C . ASN A 1 387 ? -1.571 3.053 19.250 1.00 93.00 387 ASN A C 1
ATOM 2978 O O . ASN A 1 387 ? -1.578 2.517 20.354 1.00 93.00 387 ASN A O 1
ATOM 2982 N N . SER A 1 388 ? -2.042 2.435 18.170 1.00 94.62 388 SER A N 1
ATOM 2983 C CA . SER A 1 388 ? -2.819 1.194 18.214 1.00 94.62 388 SER A CA 1
ATOM 2984 C C . SER A 1 388 ? -2.123 0.056 17.467 1.00 94.62 388 SER A C 1
ATOM 2986 O O . SER A 1 388 ? -1.230 0.294 16.652 1.00 94.62 388 SER A O 1
ATOM 2988 N N . SER A 1 389 ? -2.534 -1.187 17.721 1.00 95.44 389 SER A N 1
ATOM 2989 C CA . SER A 1 389 ? -1.973 -2.361 17.047 1.00 95.44 389 SER A CA 1
ATOM 2990 C C . SER A 1 389 ? -3.027 -3.381 16.622 1.00 95.44 389 SER A C 1
ATOM 2992 O O . SER A 1 389 ? -4.065 -3.517 17.267 1.00 95.44 389 SER A O 1
ATOM 2994 N N . HIS A 1 390 ? -2.748 -4.147 15.565 1.00 96.12 390 HIS A N 1
ATOM 2995 C CA . HIS A 1 390 ? -3.605 -5.229 15.061 1.00 96.12 390 HIS A CA 1
ATOM 2996 C C . HIS A 1 390 ? -5.049 -4.782 14.828 1.00 96.12 390 HIS A C 1
ATOM 2998 O O . HIS A 1 390 ? -5.997 -5.416 15.303 1.00 96.12 390 HIS A O 1
ATOM 3004 N N . LEU A 1 391 ? -5.246 -3.686 14.107 1.00 97.12 391 LEU A N 1
ATOM 3005 C CA . LEU A 1 391 ? -6.573 -3.140 13.832 1.00 97.12 391 LEU A CA 1
ATOM 3006 C C . LEU A 1 391 ? -7.176 -3.766 12.580 1.00 97.12 391 LEU A C 1
ATOM 3008 O O . LEU A 1 391 ? -6.497 -3.929 11.568 1.00 97.12 391 LEU A O 1
ATOM 3012 N N . ILE A 1 392 ? -8.469 -4.087 12.636 1.00 98.06 392 ILE A N 1
ATOM 3013 C CA . ILE A 1 392 ? -9.228 -4.532 11.462 1.00 98.06 392 ILE A CA 1
ATOM 3014 C C . ILE A 1 392 ? -10.465 -3.652 11.314 1.00 98.06 392 ILE A C 1
ATOM 3016 O O . ILE A 1 392 ? -11.302 -3.619 12.209 1.00 98.06 392 ILE A O 1
ATOM 3020 N N . PHE A 1 393 ? -10.590 -2.987 10.172 1.00 97.44 393 PHE A N 1
ATOM 3021 C CA . PHE A 1 393 ? -11.794 -2.286 9.733 1.00 97.44 393 PHE A CA 1
ATOM 3022 C C . PHE A 1 393 ? -12.427 -3.106 8.611 1.00 97.44 393 PHE A C 1
ATOM 3024 O O . PHE A 1 393 ? -11.811 -3.266 7.557 1.00 97.44 393 PHE A O 1
ATOM 3031 N N . GLU A 1 394 ? -13.619 -3.659 8.828 1.00 97.94 394 GLU A N 1
ATOM 3032 C CA . GLU A 1 394 ? -14.258 -4.563 7.867 1.00 97.94 394 GLU A CA 1
ATOM 3033 C C . GLU A 1 394 ? -15.695 -4.165 7.521 1.00 97.94 394 GLU A C 1
ATOM 3035 O O . GLU A 1 394 ? -16.506 -3.865 8.397 1.00 97.94 394 GLU A O 1
ATOM 3040 N N . ASN A 1 395 ? -16.024 -4.194 6.226 1.00 97.38 395 ASN A N 1
ATOM 3041 C CA . ASN A 1 395 ? -17.353 -3.855 5.702 1.00 97.38 395 ASN A CA 1
ATOM 3042 C C . ASN A 1 395 ? -17.804 -2.438 6.087 1.00 97.38 395 ASN A C 1
ATOM 3044 O O . ASN A 1 395 ? -18.933 -2.227 6.535 1.00 97.38 395 ASN A O 1
ATOM 3048 N N . TRP A 1 396 ? -16.903 -1.467 5.953 1.00 94.19 396 TRP A N 1
ATOM 3049 C CA . TRP A 1 396 ? -17.235 -0.063 6.176 1.00 94.19 396 TRP A CA 1
ATOM 3050 C C . TRP A 1 396 ? -17.766 0.557 4.890 1.00 94.19 396 TRP A C 1
ATOM 3052 O O . TRP A 1 396 ? -17.160 0.399 3.830 1.00 94.19 396 TRP A O 1
ATOM 3062 N N . ASN A 1 397 ? -18.871 1.290 4.982 1.00 91.25 397 ASN A N 1
ATOM 3063 C CA . ASN A 1 397 ? -19.440 2.025 3.863 1.00 91.25 397 ASN A CA 1
ATOM 3064 C C . ASN A 1 397 ? -19.578 3.508 4.203 1.00 91.25 397 ASN A C 1
ATOM 3066 O O . ASN A 1 397 ? -20.335 3.885 5.094 1.00 91.25 397 ASN A O 1
ATOM 3070 N N . TYR A 1 398 ? -18.883 4.346 3.445 1.00 85.19 398 TYR A N 1
ATOM 3071 C CA . TYR A 1 398 ? -19.006 5.793 3.504 1.00 85.19 398 TYR A CA 1
ATOM 3072 C C . TYR A 1 398 ? -19.834 6.288 2.319 1.00 85.19 398 TYR A C 1
ATOM 3074 O O . TYR A 1 398 ? -19.420 6.134 1.166 1.00 85.19 398 TYR A O 1
ATOM 3082 N N . SER A 1 399 ? -20.982 6.913 2.581 1.00 72.31 399 SER A N 1
ATOM 3083 C CA . SER A 1 399 ? -21.698 7.689 1.566 1.00 72.31 399 SER A CA 1
ATOM 3084 C C . SER A 1 399 ? -21.329 9.166 1.713 1.00 72.31 399 SER A C 1
ATOM 3086 O O . SER A 1 399 ? -21.937 9.857 2.530 1.00 72.31 399 SER A O 1
ATOM 3088 N N . PHE A 1 400 ? -20.334 9.647 0.958 1.00 68.06 400 PHE A N 1
ATOM 3089 C CA . PHE A 1 400 ? -20.055 11.083 0.900 1.00 68.06 400 PHE A CA 1
ATOM 3090 C C . PHE A 1 400 ? -20.880 11.752 -0.209 1.00 68.06 400 PHE A C 1
ATOM 3092 O O . PHE A 1 400 ? -21.058 11.178 -1.288 1.00 68.06 400 PHE A O 1
ATOM 3099 N N . PRO A 1 401 ? -21.376 12.971 0.030 1.00 55.44 401 PRO A N 1
ATOM 3100 C CA . PRO A 1 401 ? -22.080 13.749 -0.978 1.00 55.44 401 PRO A CA 1
ATOM 3101 C C . PRO A 1 401 ? -21.167 14.319 -2.080 1.00 55.44 401 PRO A C 1
ATOM 3103 O O . PRO A 1 401 ? -19.968 14.520 -1.891 1.00 55.44 401 PRO A O 1
ATOM 3106 N N . ASN A 1 402 ? -21.771 14.633 -3.234 1.00 53.12 402 ASN A N 1
ATOM 3107 C CA . ASN A 1 402 ? -21.121 15.274 -4.390 1.00 53.12 402 ASN A CA 1
ATOM 3108 C C . ASN A 1 402 ? -20.942 16.795 -4.196 1.00 53.12 402 ASN A C 1
ATOM 3110 O O . ASN A 1 402 ? -21.804 17.464 -3.629 1.00 53.12 402 ASN A O 1
ATOM 3114 N N . ILE A 1 403 ? -19.847 17.352 -4.728 1.00 52.62 403 ILE A N 1
ATOM 3115 C CA . ILE A 1 403 ? -19.373 18.715 -4.427 1.00 52.62 403 ILE A CA 1
ATOM 3116 C C . ILE A 1 403 ? -19.854 19.808 -5.402 1.00 52.62 403 ILE A C 1
ATOM 3118 O O . ILE A 1 403 ? -19.963 19.598 -6.614 1.00 52.62 403 ILE A O 1
ATOM 3122 N N . ASN A 1 404 ? -19.942 21.041 -4.880 1.00 50.19 404 ASN A N 1
ATOM 3123 C CA . ASN A 1 404 ? -19.840 22.294 -5.644 1.00 50.19 404 ASN A CA 1
ATOM 3124 C C . ASN A 1 404 ? -18.359 22.709 -5.892 1.00 50.19 404 ASN A C 1
ATOM 3126 O O . ASN A 1 404 ? -17.409 22.008 -5.559 1.00 50.19 404 ASN A O 1
ATOM 3130 N N . ALA A 1 405 ? -18.126 23.873 -6.512 1.00 50.22 405 ALA A N 1
ATOM 3131 C CA . ALA A 1 405 ? -16.820 24.294 -7.049 1.00 50.22 405 ALA A CA 1
ATOM 3132 C C . ALA A 1 405 ? -15.720 24.676 -6.020 1.00 50.22 405 ALA A C 1
ATOM 3134 O O . ALA A 1 405 ? -14.574 24.914 -6.420 1.00 50.22 405 ALA A O 1
ATOM 3135 N N . GLU A 1 406 ? -16.032 24.731 -4.723 1.00 55.16 406 GLU A N 1
ATOM 3136 C CA . GLU A 1 406 ? -15.145 25.200 -3.645 1.00 55.16 406 GLU A CA 1
ATOM 3137 C C . GLU A 1 406 ? -14.771 24.058 -2.684 1.00 55.16 406 GLU A C 1
ATOM 3139 O O . GLU A 1 406 ? -15.206 24.009 -1.541 1.00 55.16 406 GLU A O 1
ATOM 3144 N N . MET A 1 407 ? -13.974 23.100 -3.166 1.00 54.72 407 MET A N 1
ATOM 3145 C CA . MET A 1 407 ? -13.501 21.960 -2.365 1.00 54.72 407 MET A CA 1
ATOM 3146 C C . MET A 1 407 ? -12.688 22.388 -1.130 1.00 54.72 407 MET A C 1
ATOM 3148 O O . MET A 1 407 ? -11.734 23.166 -1.251 1.00 54.72 407 MET A O 1
ATOM 3152 N N . LYS A 1 408 ? -13.000 21.778 0.019 1.00 60.12 408 LYS A N 1
ATOM 3153 C CA . LYS A 1 408 ? -12.145 21.678 1.214 1.00 60.12 408 LYS A CA 1
ATOM 3154 C C . LYS A 1 408 ? -11.622 20.241 1.373 1.00 60.12 408 LYS A C 1
ATOM 3156 O O . LYS A 1 408 ? -12.078 19.333 0.681 1.00 60.12 408 LYS A O 1
ATOM 3161 N N . PHE A 1 409 ? -10.597 20.048 2.196 1.00 68.31 409 PHE A N 1
ATOM 3162 C CA . PHE A 1 409 ? -9.797 18.825 2.254 1.00 68.31 409 PHE A CA 1
ATOM 3163 C C . PHE A 1 409 ? -10.098 17.998 3.518 1.00 68.31 409 PHE A C 1
ATOM 3165 O O . PHE A 1 409 ? -9.694 18.389 4.606 1.00 68.31 409 PHE A O 1
ATOM 3172 N N . THR A 1 410 ? -10.771 16.854 3.373 1.00 69.25 410 THR A N 1
ATOM 3173 C CA . THR A 1 410 ? -11.274 16.028 4.494 1.00 69.25 410 THR A CA 1
ATOM 3174 C C . THR A 1 410 ? -10.766 14.588 4.416 1.00 69.25 410 THR A C 1
ATOM 3176 O O . THR A 1 410 ? -10.615 14.063 3.307 1.00 69.25 410 THR A O 1
ATOM 3179 N N . TYR A 1 411 ? -10.552 13.955 5.578 1.00 79.81 411 TYR A N 1
ATOM 3180 C CA . TYR A 1 411 ? -10.359 12.503 5.705 1.00 79.81 411 TYR A CA 1
ATOM 3181 C C . TYR A 1 411 ? -11.563 11.827 6.361 1.00 79.81 411 TYR A C 1
ATOM 3183 O O . TYR A 1 411 ? -12.094 12.332 7.349 1.00 79.81 411 TYR A O 1
ATOM 3191 N N . GLY A 1 412 ? -11.940 10.647 5.859 1.00 80.69 412 GLY A N 1
ATOM 3192 C CA . GLY A 1 412 ? -12.891 9.766 6.546 1.00 80.69 412 GLY A CA 1
ATOM 3193 C C . GLY A 1 412 ? -12.285 9.122 7.799 1.00 80.69 412 GLY A C 1
ATOM 3194 O O . GLY A 1 412 ? -12.900 9.105 8.859 1.00 80.69 412 GLY A O 1
ATOM 3195 N N . LEU A 1 413 ? -11.057 8.626 7.694 1.00 88.50 413 LEU A N 1
ATOM 3196 C CA . LEU A 1 413 ? -10.296 8.074 8.799 1.00 88.50 413 LEU A CA 1
ATOM 3197 C C . LEU A 1 413 ? -8.820 8.434 8.645 1.00 88.50 413 LEU A C 1
ATOM 3199 O O . LEU A 1 413 ? -8.196 8.174 7.613 1.00 88.50 413 LEU A O 1
ATOM 3203 N N . TYR A 1 414 ? -8.270 9.015 9.698 1.00 92.81 414 TYR A N 1
ATOM 3204 C CA . TYR A 1 414 ? -6.850 9.222 9.879 1.00 92.81 414 TYR A CA 1
ATOM 3205 C C . TYR A 1 414 ? -6.266 8.100 10.741 1.00 92.81 414 TYR A C 1
ATOM 3207 O O . TYR A 1 414 ? -6.820 7.772 11.786 1.00 92.81 414 TYR A O 1
ATOM 3215 N N . VAL A 1 415 ? -5.138 7.520 10.336 1.00 95.69 415 VAL A N 1
ATOM 3216 C CA . VAL A 1 415 ? -4.425 6.498 11.110 1.00 95.69 415 VAL A CA 1
ATOM 3217 C C . VAL A 1 415 ? -2.973 6.915 11.306 1.00 95.69 415 VAL A C 1
ATOM 3219 O O . VAL A 1 415 ? -2.254 7.193 10.346 1.00 95.69 415 VAL A O 1
ATOM 3222 N N . GLY A 1 416 ? -2.543 6.956 12.563 1.00 95.94 416 GLY A N 1
ATOM 3223 C CA . GLY A 1 416 ? -1.245 7.448 12.995 1.00 95.94 416 GLY A CA 1
ATOM 3224 C C . GLY A 1 416 ? -0.538 6.501 13.961 1.00 95.94 416 GLY A C 1
ATOM 3225 O O . GLY A 1 416 ? -1.174 5.887 14.819 1.00 95.94 416 GLY A O 1
ATOM 3226 N N . ASP A 1 417 ? 0.785 6.409 13.847 1.00 95.31 417 ASP A N 1
ATOM 3227 C CA . ASP A 1 417 ? 1.682 5.801 14.841 1.00 95.31 417 ASP A CA 1
ATOM 3228 C C . ASP A 1 417 ? 1.227 4.414 15.347 1.00 95.31 417 ASP A C 1
ATOM 3230 O O . ASP A 1 417 ? 1.168 4.150 16.555 1.00 95.31 417 ASP A O 1
ATOM 3234 N N . SER A 1 418 ? 0.858 3.543 14.408 1.00 96.56 418 SER A N 1
ATOM 3235 C CA . SER A 1 418 ? 0.183 2.267 14.670 1.00 96.56 418 SER A CA 1
ATOM 3236 C C . SER A 1 418 ? 0.870 1.091 13.965 1.00 96.56 418 SER A C 1
ATOM 3238 O O . SER A 1 418 ? 1.636 1.278 13.018 1.00 96.56 418 SER A O 1
ATOM 3240 N N . PHE A 1 419 ? 0.591 -0.127 14.429 1.00 97.75 419 PHE A N 1
ATOM 3241 C CA . PHE A 1 419 ? 1.177 -1.373 13.923 1.00 97.75 419 PHE A CA 1
ATOM 3242 C C . PHE A 1 419 ? 0.103 -2.345 13.423 1.00 97.75 419 PHE A C 1
ATOM 3244 O O . PHE A 1 419 ? -0.867 -2.600 14.120 1.00 97.75 419 PHE A O 1
ATOM 3251 N N . ASP A 1 420 ? 0.289 -2.925 12.244 1.00 97.88 420 ASP A N 1
ATOM 3252 C CA . ASP A 1 420 ? -0.605 -3.895 11.607 1.00 97.88 420 ASP A CA 1
ATOM 3253 C C . ASP A 1 420 ? -2.065 -3.426 11.520 1.00 97.88 420 ASP A C 1
ATOM 3255 O O . ASP A 1 420 ? -2.922 -3.750 12.346 1.00 97.88 420 ASP A O 1
ATOM 3259 N N . VAL A 1 421 ? -2.340 -2.616 10.497 1.00 98.38 421 VAL A N 1
ATOM 3260 C CA . VAL A 1 421 ? -3.666 -2.045 10.234 1.00 98.38 421 VAL A CA 1
ATOM 3261 C C . VAL A 1 421 ? -4.225 -2.615 8.937 1.00 98.38 421 VAL A C 1
ATOM 3263 O O . VAL A 1 421 ? -3.590 -2.539 7.883 1.00 98.38 421 VAL A O 1
ATOM 3266 N N . VAL A 1 422 ? -5.438 -3.164 9.006 1.00 98.56 422 VAL A N 1
ATOM 3267 C CA . VAL A 1 422 ? -6.087 -3.838 7.880 1.00 98.56 422 VAL A CA 1
ATOM 3268 C C . VAL A 1 422 ? -7.465 -3.242 7.603 1.00 98.56 422 VAL A C 1
ATOM 3270 O O . VAL A 1 422 ? -8.328 -3.216 8.476 1.00 98.56 422 VAL A O 1
ATOM 3273 N N . PHE A 1 423 ? -7.691 -2.834 6.359 1.00 98.25 423 PHE A N 1
ATOM 3274 C CA . PHE A 1 423 ? -8.990 -2.446 5.817 1.00 98.25 423 PHE A CA 1
ATOM 3275 C C . PHE A 1 423 ? -9.482 -3.543 4.874 1.00 98.25 423 PHE A C 1
ATOM 3277 O O . PHE A 1 423 ? -8.789 -3.875 3.913 1.00 98.25 423 PHE A O 1
ATOM 3284 N N . LYS A 1 424 ? -10.667 -4.101 5.133 1.00 98.31 424 LYS A N 1
ATOM 3285 C CA . LYS A 1 424 ? -11.279 -5.164 4.325 1.00 98.31 424 LYS A CA 1
ATOM 3286 C C . LYS A 1 424 ? -12.656 -4.756 3.839 1.00 98.31 424 LYS A C 1
ATOM 3288 O O . LYS A 1 424 ? -13.510 -4.400 4.649 1.00 98.31 424 LYS A O 1
ATOM 3293 N N . ASN A 1 425 ? -12.897 -4.859 2.535 1.00 97.50 425 ASN A N 1
ATOM 3294 C CA . ASN A 1 425 ? -14.195 -4.530 1.943 1.00 97.50 425 ASN A CA 1
ATOM 3295 C C . ASN A 1 425 ? -14.699 -3.140 2.382 1.00 97.50 425 ASN A C 1
ATOM 3297 O O . ASN A 1 425 ? -15.864 -2.953 2.734 1.00 97.50 425 ASN A O 1
ATOM 3301 N N . VAL A 1 426 ? -13.785 -2.169 2.433 1.00 94.88 426 VAL A N 1
ATOM 3302 C CA . VAL A 1 426 ? -14.117 -0.786 2.771 1.00 94.88 426 VAL A CA 1
ATOM 3303 C C . VAL A 1 426 ? -14.438 -0.039 1.494 1.00 94.88 426 VAL A C 1
ATOM 3305 O O . VAL A 1 426 ? -13.657 -0.039 0.540 1.00 94.88 426 VAL A O 1
ATOM 3308 N N . ARG A 1 427 ? -15.600 0.604 1.483 1.00 91.00 427 ARG A N 1
ATOM 3309 C CA . ARG A 1 427 ? -16.079 1.411 0.376 1.00 91.00 427 ARG A CA 1
ATOM 3310 C C . ARG A 1 427 ? -16.235 2.853 0.811 1.00 91.00 427 ARG A C 1
ATOM 3312 O O . ARG A 1 427 ? -16.895 3.150 1.800 1.00 91.00 427 ARG A O 1
ATOM 3319 N N . GLY A 1 428 ? -15.730 3.748 -0.015 1.00 83.25 428 GLY A N 1
ATOM 3320 C CA . GLY A 1 428 ? -16.209 5.113 -0.050 1.00 83.25 428 GLY A CA 1
ATOM 3321 C C . GLY A 1 428 ? -15.859 5.763 -1.377 1.00 83.25 428 GLY A C 1
ATOM 3322 O O . GLY A 1 428 ? -14.896 5.399 -2.054 1.00 83.25 428 GLY A O 1
ATOM 3323 N N . ASP A 1 429 ? -16.665 6.742 -1.731 1.00 69.81 429 ASP A N 1
ATOM 3324 C CA . ASP A 1 429 ? -16.492 7.567 -2.915 1.00 69.81 429 ASP A CA 1
ATOM 3325 C C . ASP A 1 429 ? -16.794 9.008 -2.508 1.00 69.81 429 ASP A C 1
ATOM 3327 O O . ASP A 1 429 ? -17.667 9.209 -1.667 1.00 69.81 429 ASP A O 1
ATOM 3331 N N . GLY A 1 430 ? -16.046 9.984 -3.024 1.00 63.91 430 GLY A N 1
ATOM 3332 C CA . GLY A 1 430 ? -16.189 11.385 -2.627 1.00 63.91 430 GLY A CA 1
ATOM 3333 C C . GLY A 1 430 ? -15.058 12.316 -3.078 1.00 63.91 430 GLY A C 1
ATOM 3334 O O . GLY A 1 430 ? -13.936 11.896 -3.373 1.00 63.91 430 GLY A O 1
ATOM 3335 N N . ASP A 1 431 ? -15.387 13.605 -3.111 1.00 60.81 431 ASP A N 1
ATOM 3336 C CA . ASP A 1 431 ? -14.525 14.778 -3.278 1.00 60.81 431 ASP A CA 1
ATOM 3337 C C . ASP A 1 431 ? -13.574 15.096 -2.095 1.00 60.81 431 ASP A C 1
ATOM 3339 O O . ASP A 1 431 ? -14.075 15.468 -1.040 1.00 60.81 431 ASP A O 1
ATOM 3343 N N . GLY A 1 432 ? -12.232 15.045 -2.210 1.00 65.62 432 GLY A N 1
ATOM 3344 C CA . GLY A 1 432 ? -11.337 15.531 -1.134 1.00 65.62 432 GLY A CA 1
ATOM 3345 C C . GLY A 1 432 ? -9.955 14.869 -1.033 1.00 65.62 432 GLY A C 1
ATOM 3346 O O . GLY A 1 432 ? -9.381 14.447 -2.038 1.00 65.62 432 GLY A O 1
ATOM 3347 N N . TRP A 1 433 ? -9.393 14.806 0.187 1.00 69.50 433 TRP A N 1
ATOM 3348 C CA . TRP A 1 433 ? -8.114 14.126 0.471 1.00 69.50 433 TRP A CA 1
ATOM 3349 C C . TRP A 1 433 ? -8.227 12.599 0.538 1.00 69.50 433 TRP A C 1
ATOM 3351 O O . TRP A 1 433 ? -7.205 11.932 0.416 1.00 69.50 433 TRP A O 1
ATOM 3361 N N . GLY A 1 434 ? -9.434 12.043 0.641 1.00 74.88 434 GLY A N 1
ATOM 3362 C CA . GLY A 1 434 ? -9.654 10.598 0.599 1.00 74.88 434 GLY A CA 1
ATOM 3363 C C . GLY A 1 434 ? -10.419 10.079 1.807 1.00 74.88 434 GLY A C 1
ATOM 3364 O O . GLY A 1 434 ? -10.547 10.760 2.818 1.00 74.88 434 GLY A O 1
ATOM 3365 N N . ILE A 1 435 ? -10.893 8.839 1.736 1.00 79.31 435 ILE A N 1
ATOM 3366 C CA . ILE A 1 435 ? -11.404 8.146 2.933 1.00 79.31 435 ILE A CA 1
ATOM 3367 C C . ILE A 1 435 ? -10.274 7.871 3.914 1.00 79.31 435 ILE A C 1
ATOM 3369 O O . ILE A 1 435 ? -10.510 7.884 5.112 1.00 79.31 435 ILE A O 1
ATOM 3373 N N . PHE A 1 436 ? -9.058 7.645 3.422 1.00 90.00 436 PHE A N 1
ATOM 3374 C CA . PHE A 1 436 ? -7.935 7.229 4.244 1.00 90.00 436 PHE A CA 1
ATOM 3375 C C . PHE A 1 436 ? -6.785 8.238 4.200 1.00 90.00 436 PHE A C 1
ATOM 3377 O O . PHE A 1 436 ? -6.267 8.548 3.124 1.00 90.00 436 PHE A O 1
ATOM 3384 N N . GLY A 1 437 ? -6.363 8.678 5.387 1.00 90.56 437 GLY A N 1
ATOM 3385 C CA . GLY A 1 437 ? -5.109 9.383 5.632 1.00 90.56 437 GLY A CA 1
ATOM 3386 C C . GLY A 1 437 ? -4.220 8.575 6.578 1.00 90.56 437 GLY A C 1
ATOM 3387 O O . GLY A 1 437 ? -4.675 8.163 7.639 1.00 90.56 437 GLY A O 1
ATOM 3388 N N . GLY A 1 438 ? -2.955 8.351 6.230 1.00 91.69 438 GLY A N 1
ATOM 3389 C CA . GLY A 1 438 ? -2.018 7.557 7.029 1.00 91.69 438 GLY A CA 1
ATOM 3390 C C . GLY A 1 438 ? -0.732 8.301 7.385 1.00 91.69 438 GLY A C 1
ATOM 3391 O O . GLY A 1 438 ? -0.214 9.078 6.584 1.00 91.69 438 GLY A O 1
ATOM 3392 N N . ASN A 1 439 ? -0.186 8.042 8.572 1.00 92.75 439 ASN A N 1
ATOM 3393 C CA . ASN A 1 439 ? 1.106 8.563 9.018 1.00 92.75 439 ASN A CA 1
ATOM 3394 C C . ASN A 1 439 ? 1.810 7.572 9.949 1.00 92.75 439 ASN A C 1
ATOM 3396 O O . ASN A 1 439 ? 1.255 7.216 10.981 1.00 92.75 439 ASN A O 1
ATOM 3400 N N . SER A 1 440 ? 3.057 7.194 9.655 1.00 94.81 440 SER A N 1
ATOM 3401 C CA . SER A 1 440 ? 3.855 6.339 10.551 1.00 94.81 440 SER A CA 1
ATOM 3402 C C . SER A 1 440 ? 3.128 5.029 10.897 1.00 94.81 440 SER A C 1
ATOM 3404 O O . SER A 1 440 ? 2.809 4.767 12.054 1.00 94.81 440 SER A O 1
ATOM 3406 N N . ILE A 1 441 ? 2.814 4.214 9.891 1.00 96.81 441 ILE A N 1
ATOM 3407 C CA . ILE A 1 441 ? 2.106 2.941 10.095 1.00 96.81 441 ILE A CA 1
ATOM 3408 C C . ILE A 1 441 ? 3.040 1.805 9.715 1.00 96.81 441 ILE A C 1
ATOM 3410 O O . ILE A 1 441 ? 3.469 1.719 8.566 1.00 96.81 441 ILE A O 1
ATOM 3414 N N . GLN A 1 442 ? 3.351 0.925 10.659 1.00 96.00 442 GLN A N 1
ATOM 3415 C CA . GLN A 1 442 ? 4.108 -0.283 10.363 1.00 96.00 442 GLN A CA 1
ATOM 3416 C C . GLN A 1 442 ? 3.135 -1.387 9.958 1.00 96.00 442 GLN A C 1
ATOM 3418 O O . GLN A 1 442 ? 2.310 -1.774 10.771 1.00 96.00 442 GLN A O 1
ATOM 3423 N N . ARG A 1 443 ? 3.235 -1.886 8.720 1.00 97.88 443 ARG A N 1
ATOM 3424 C CA . ARG A 1 443 ? 2.310 -2.852 8.090 1.00 97.88 443 ARG A CA 1
ATOM 3425 C C . ARG A 1 443 ? 0.898 -2.293 7.874 1.00 97.88 443 ARG A C 1
ATOM 3427 O O . ARG A 1 443 ? 0.096 -2.167 8.797 1.00 97.88 443 ARG A O 1
ATOM 3434 N N . LEU A 1 444 ? 0.573 -2.008 6.617 1.00 98.44 444 LEU A N 1
ATOM 3435 C CA . LEU A 1 444 ? -0.739 -1.505 6.206 1.00 98.44 444 LEU A CA 1
ATOM 3436 C C . LEU A 1 444 ? -1.308 -2.357 5.069 1.00 98.44 444 LEU A C 1
ATOM 3438 O O . LEU A 1 444 ? -0.625 -2.601 4.077 1.00 98.44 444 LEU A O 1
ATOM 3442 N N . THR A 1 445 ? -2.552 -2.814 5.198 1.00 98.81 445 THR A N 1
ATOM 3443 C CA . THR A 1 445 ? -3.210 -3.645 4.178 1.00 98.81 445 THR A CA 1
ATOM 3444 C C . THR A 1 445 ? -4.593 -3.108 3.830 1.00 98.81 445 THR A C 1
ATOM 3446 O O . THR A 1 445 ? -5.410 -2.869 4.712 1.00 98.81 445 THR A O 1
ATOM 3449 N N . PHE A 1 446 ? -4.868 -2.989 2.536 1.00 98.56 446 PHE A N 1
ATOM 3450 C CA . PHE A 1 446 ? -6.192 -2.792 1.958 1.00 98.56 446 PHE A CA 1
ATOM 3451 C C . PHE A 1 446 ? -6.540 -4.034 1.142 1.00 98.56 446 PHE A C 1
ATOM 3453 O O . PHE A 1 446 ? -5.746 -4.451 0.302 1.00 98.56 446 PHE A O 1
ATOM 3460 N N . ASP A 1 447 ? -7.701 -4.625 1.396 1.00 98.62 447 ASP A N 1
ATOM 3461 C CA . ASP A 1 447 ? -8.144 -5.869 0.769 1.00 98.62 447 ASP A CA 1
ATOM 3462 C C . ASP A 1 447 ? -9.593 -5.741 0.291 1.00 98.62 447 ASP A C 1
ATOM 3464 O O . ASP A 1 447 ? -10.506 -5.484 1.081 1.00 98.62 447 ASP A O 1
ATOM 3468 N N . ASN A 1 448 ? -9.802 -5.903 -1.017 1.00 98.12 448 ASN A N 1
ATOM 3469 C CA . ASN A 1 448 ? -11.100 -5.801 -1.680 1.00 98.12 448 ASN A CA 1
ATOM 3470 C C . ASN A 1 448 ? -11.825 -4.465 -1.405 1.00 98.12 448 ASN A C 1
ATOM 3472 O O . ASN A 1 448 ? -13.043 -4.416 -1.237 1.00 98.12 448 ASN A O 1
ATOM 3476 N N . CYS A 1 449 ? -11.075 -3.365 -1.311 1.00 96.31 449 CYS A N 1
ATOM 3477 C CA . CYS A 1 449 ? -11.617 -2.038 -1.020 1.00 96.31 449 CYS A CA 1
ATOM 3478 C C . CYS A 1 449 ? -11.962 -1.257 -2.298 1.00 96.31 449 CYS A C 1
ATOM 3480 O O . CYS A 1 449 ? -11.376 -1.463 -3.359 1.00 96.31 449 CYS A O 1
ATOM 3482 N N . LYS A 1 450 ? -12.885 -0.299 -2.184 1.00 93.06 450 LYS A N 1
ATOM 3483 C CA . LYS A 1 450 ? -13.191 0.687 -3.232 1.00 93.06 450 LYS A CA 1
ATOM 3484 C C . LYS A 1 450 ? -13.032 2.082 -2.659 1.00 93.06 450 LYS A C 1
ATOM 3486 O O . LYS A 1 450 ? -13.881 2.516 -1.884 1.00 93.06 450 LYS A O 1
ATOM 3491 N N . LEU A 1 451 ? -11.938 2.750 -3.001 1.00 88.88 451 LEU A N 1
ATOM 3492 C CA . LEU A 1 451 ? -11.524 3.998 -2.363 1.00 88.88 451 LEU A CA 1
ATOM 3493 C C . LEU A 1 451 ? -11.259 5.062 -3.419 1.00 88.88 451 LEU A C 1
ATOM 3495 O O . LEU A 1 451 ? -10.668 4.781 -4.454 1.00 88.88 451 LEU A O 1
ATOM 3499 N N . ASN A 1 452 ? -11.614 6.312 -3.142 1.00 82.38 452 ASN A N 1
ATOM 3500 C CA . ASN A 1 452 ? -11.297 7.433 -4.028 1.00 82.38 452 ASN A CA 1
ATOM 3501 C C . ASN A 1 452 ? -9.789 7.763 -4.081 1.00 82.38 452 ASN A C 1
ATOM 3503 O O . ASN A 1 452 ? -9.299 8.223 -5.115 1.00 82.38 452 ASN A O 1
ATOM 3507 N N . ARG A 1 453 ? -9.066 7.546 -2.973 1.00 85.94 453 ARG A N 1
ATOM 3508 C CA . ARG A 1 453 ? -7.624 7.789 -2.807 1.00 85.94 453 ARG A CA 1
ATOM 3509 C C . ARG A 1 453 ? -7.093 7.057 -1.569 1.00 85.94 453 ARG A C 1
ATOM 3511 O O . ARG A 1 453 ? -7.823 6.898 -0.593 1.00 85.94 453 ARG A O 1
ATOM 3518 N N . ILE A 1 454 ? -5.808 6.703 -1.591 1.00 90.75 454 ILE A N 1
ATOM 3519 C CA . ILE A 1 454 ? -5.005 6.399 -0.394 1.00 90.75 454 ILE A CA 1
ATOM 3520 C C . ILE A 1 454 ? -3.957 7.509 -0.247 1.00 90.75 454 ILE A C 1
ATOM 3522 O O . ILE A 1 454 ? -3.270 7.811 -1.224 1.00 90.75 454 ILE A O 1
ATOM 3526 N N . ASP A 1 455 ? -3.846 8.136 0.929 1.00 90.00 455 ASP A N 1
ATOM 3527 C CA . ASP A 1 455 ? -2.871 9.205 1.184 1.00 90.00 455 ASP A CA 1
ATOM 3528 C C . ASP A 1 455 ? -2.048 8.960 2.453 1.00 90.00 455 ASP A C 1
ATOM 3530 O O . ASP A 1 455 ? -2.581 8.998 3.557 1.00 90.00 455 ASP A O 1
ATOM 3534 N N . CYS A 1 456 ? -0.738 8.761 2.323 1.00 92.00 456 CYS A N 1
ATOM 3535 C CA . CYS A 1 456 ? 0.188 8.630 3.446 1.00 92.00 456 CYS A CA 1
ATOM 3536 C C . CYS A 1 456 ? 1.254 9.720 3.406 1.00 92.00 456 CYS A C 1
ATOM 3538 O O . CYS A 1 456 ? 2.140 9.657 2.557 1.00 92.00 456 CYS A O 1
ATOM 3540 N N . HIS A 1 457 ? 1.195 10.699 4.320 1.00 89.56 457 HIS A N 1
ATOM 3541 C CA . HIS A 1 457 ? 2.167 11.805 4.351 1.00 89.56 457 HIS A CA 1
ATOM 3542 C C . HIS A 1 457 ? 3.507 11.313 4.887 1.00 89.56 457 HIS A C 1
ATOM 3544 O O . HIS A 1 457 ? 4.510 11.396 4.187 1.00 89.56 457 HIS A O 1
ATOM 3550 N N . LYS A 1 458 ? 3.515 10.758 6.100 1.00 92.56 458 LYS A N 1
ATOM 3551 C CA . LYS A 1 458 ? 4.675 10.090 6.702 1.00 92.56 458 LYS A CA 1
ATOM 3552 C C . LYS A 1 458 ? 4.738 8.618 6.284 1.00 92.56 458 LYS A C 1
ATOM 3554 O O . LYS A 1 458 ? 3.692 8.044 5.967 1.00 92.56 458 LYS A O 1
ATOM 3559 N N . PRO A 1 459 ? 5.924 7.987 6.352 1.00 93.69 459 PRO A N 1
ATOM 3560 C CA . PRO A 1 459 ? 6.111 6.684 5.746 1.00 93.69 459 PRO A CA 1
ATOM 3561 C C . PRO A 1 459 ? 5.233 5.609 6.369 1.00 93.69 459 PRO A C 1
ATOM 3563 O O . PRO A 1 459 ? 5.075 5.553 7.593 1.00 93.69 459 PRO A O 1
ATOM 3566 N N . PHE A 1 460 ? 4.724 4.710 5.529 1.00 95.88 460 PHE A N 1
ATOM 3567 C CA . PHE A 1 460 ? 4.485 3.358 6.014 1.00 95.88 460 PHE A CA 1
ATOM 3568 C C . PHE A 1 460 ? 5.834 2.647 6.180 1.00 95.88 460 PHE A C 1
ATOM 3570 O O . PHE A 1 460 ? 6.808 2.957 5.486 1.00 95.88 460 PHE A O 1
ATOM 3577 N N . ILE A 1 461 ? 5.885 1.693 7.101 1.00 95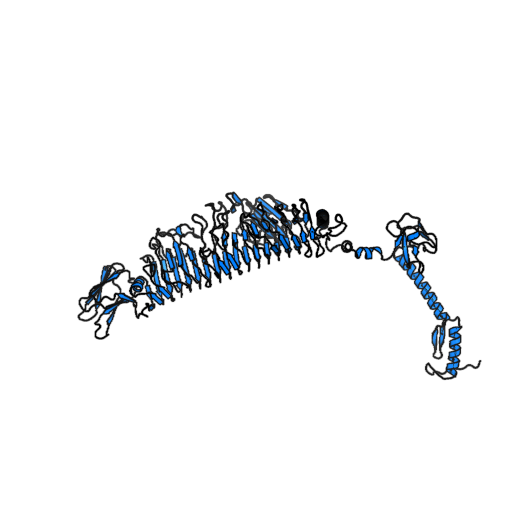.69 461 ILE A N 1
ATOM 3578 C CA . ILE A 1 461 ? 7.087 0.937 7.446 1.00 95.69 461 ILE A CA 1
ATOM 3579 C C . ILE A 1 461 ? 6.822 -0.549 7.186 1.00 95.69 461 ILE A C 1
ATOM 3581 O O . ILE A 1 461 ? 5.714 -1.036 7.419 1.00 95.69 461 ILE A O 1
ATOM 3585 N N . GLU A 1 462 ? 7.843 -1.265 6.718 1.00 96.31 462 GLU A N 1
ATOM 3586 C CA . GLU A 1 462 ? 7.839 -2.701 6.397 1.00 96.31 462 GLU A CA 1
ATOM 3587 C C . GLU A 1 462 ? 7.045 -3.044 5.130 1.00 96.31 462 GLU A C 1
ATOM 3589 O O . GLU A 1 462 ? 7.651 -3.476 4.149 1.00 96.31 462 GLU A O 1
ATOM 3594 N N . TRP A 1 463 ? 5.729 -2.802 5.098 1.00 98.12 463 TRP A N 1
ATOM 3595 C CA . TRP A 1 463 ? 4.951 -2.902 3.861 1.00 98.12 463 TRP A CA 1
ATOM 3596 C C . TRP A 1 463 ? 3.642 -2.114 3.842 1.00 98.12 463 TRP A C 1
ATOM 3598 O O . TRP A 1 463 ? 2.978 -1.923 4.864 1.00 98.12 463 TRP A O 1
ATOM 3608 N N . MET A 1 464 ? 3.221 -1.782 2.622 1.00 98.69 464 MET A N 1
ATOM 3609 C CA . MET A 1 464 ? 1.838 -1.480 2.271 1.00 98.69 464 MET A CA 1
ATOM 3610 C C . MET A 1 464 ? 1.360 -2.461 1.194 1.00 98.69 464 MET A C 1
ATOM 3612 O O . MET A 1 464 ? 2.030 -2.671 0.182 1.00 98.69 464 MET A O 1
ATOM 3616 N N . ARG A 1 465 ? 0.190 -3.065 1.405 1.00 98.81 465 ARG A N 1
ATOM 3617 C CA . ARG A 1 465 ? -0.442 -4.004 0.470 1.00 98.81 465 ARG A CA 1
ATOM 3618 C C . ARG A 1 465 ? -1.798 -3.470 0.042 1.00 98.81 465 ARG A C 1
ATOM 3620 O O . ARG A 1 465 ? -2.631 -3.169 0.888 1.00 98.81 465 ARG A O 1
ATOM 3627 N N . ILE A 1 466 ? -2.014 -3.368 -1.260 1.00 98.62 466 ILE A N 1
ATOM 3628 C CA . ILE A 1 466 ? -3.274 -2.967 -1.881 1.00 98.62 466 ILE A CA 1
ATOM 3629 C C . ILE A 1 466 ? -3.713 -4.148 -2.740 1.00 98.62 466 ILE A C 1
ATOM 3631 O O . ILE A 1 466 ? -3.134 -4.400 -3.793 1.00 98.62 466 ILE A O 1
ATOM 3635 N N . LEU A 1 467 ? -4.674 -4.919 -2.241 1.00 98.75 467 LEU A N 1
ATOM 3636 C CA . LEU A 1 467 ? -5.070 -6.214 -2.785 1.00 98.75 467 LEU A CA 1
ATOM 3637 C C . LEU A 1 467 ? -6.499 -6.124 -3.318 1.00 98.75 467 LEU A C 1
ATOM 3639 O O . LEU A 1 467 ? -7.422 -5.789 -2.580 1.00 98.75 467 LEU A O 1
ATOM 3643 N N . TYR A 1 468 ? -6.677 -6.402 -4.604 1.00 98.06 468 TYR A N 1
ATOM 3644 C CA . TYR A 1 468 ? -7.956 -6.437 -5.311 1.00 98.06 468 TYR A CA 1
ATOM 3645 C C . TYR A 1 468 ? -8.807 -5.178 -5.095 1.00 98.06 468 TYR A C 1
ATOM 3647 O O . TYR A 1 468 ? -10.027 -5.254 -4.965 1.00 98.06 468 TYR A O 1
ATOM 3655 N N . CYS A 1 469 ? -8.161 -4.012 -5.023 1.00 96.81 469 CYS A N 1
ATOM 3656 C CA . CYS A 1 469 ? -8.831 -2.750 -4.727 1.00 96.81 469 CYS A CA 1
ATOM 3657 C C . CYS A 1 469 ? -9.141 -1.952 -5.999 1.00 96.81 469 CYS A C 1
ATOM 3659 O O . CYS A 1 469 ? -8.313 -1.853 -6.902 1.00 96.81 469 CYS A O 1
ATOM 3661 N N . ASP A 1 470 ? -10.302 -1.298 -6.028 1.00 93.69 470 ASP A N 1
ATOM 3662 C CA . ASP A 1 470 ? -10.577 -0.245 -7.003 1.00 93.69 470 ASP A CA 1
ATOM 3663 C C . ASP A 1 470 ? -10.168 1.105 -6.404 1.00 93.69 470 ASP A C 1
ATOM 3665 O O . ASP A 1 470 ? -10.750 1.550 -5.410 1.00 93.69 470 ASP A O 1
ATOM 3669 N N . ILE A 1 471 ? -9.172 1.761 -7.004 1.00 90.25 471 ILE A N 1
ATOM 3670 C CA . ILE A 1 471 ? -8.678 3.065 -6.545 1.00 90.25 471 ILE A CA 1
ATOM 3671 C C . ILE A 1 471 ? -9.091 4.158 -7.529 1.00 90.25 471 ILE A C 1
ATOM 3673 O O . ILE A 1 471 ? -8.889 4.046 -8.740 1.00 90.25 471 ILE A O 1
ATOM 3677 N N . GLY A 1 472 ? -9.694 5.213 -6.993 1.00 81.31 472 GLY A N 1
ATOM 3678 C CA . GLY A 1 472 ? -10.243 6.342 -7.727 1.00 81.31 472 GLY A CA 1
ATOM 3679 C C . GLY A 1 472 ? -9.230 7.434 -8.079 1.00 81.31 472 GLY A C 1
ATOM 3680 O O . GLY A 1 472 ? -8.015 7.235 -8.100 1.00 81.31 472 GLY A O 1
ATOM 3681 N N . LEU A 1 473 ? -9.783 8.615 -8.374 1.00 72.50 473 LEU A N 1
ATOM 3682 C CA . LEU A 1 473 ? -9.213 9.655 -9.241 1.00 72.50 473 LEU A CA 1
ATOM 3683 C C . LEU A 1 473 ? -7.813 10.172 -8.886 1.00 72.50 473 LEU A C 1
ATOM 3685 O O . LEU A 1 473 ? -7.125 10.661 -9.783 1.00 72.50 473 LEU A O 1
ATOM 3689 N N . TRP A 1 474 ? -7.399 10.106 -7.622 1.00 73.62 474 TRP A N 1
ATOM 3690 C CA . TRP A 1 474 ? -6.100 10.621 -7.179 1.00 73.62 474 TRP A CA 1
ATOM 3691 C C . TRP A 1 474 ? -5.028 9.537 -7.027 1.00 73.62 474 TRP A C 1
ATOM 3693 O O . TRP A 1 474 ? -3.880 9.878 -6.768 1.00 73.62 474 TRP A O 1
ATOM 3703 N N . GLY A 1 475 ? -5.370 8.257 -7.195 1.00 86.62 475 GLY A N 1
ATOM 3704 C CA . GLY A 1 475 ? -4.418 7.157 -7.059 1.00 86.62 475 GLY A CA 1
ATOM 3705 C C . GLY A 1 475 ? -3.942 6.930 -5.619 1.00 86.62 475 GLY A C 1
ATOM 3706 O O . GLY A 1 475 ? -4.689 7.117 -4.653 1.00 86.62 475 GLY A O 1
ATOM 3707 N N . VAL A 1 476 ? -2.693 6.482 -5.490 1.00 92.12 476 VAL A N 1
ATOM 3708 C CA . VAL A 1 476 ? -2.033 6.170 -4.216 1.00 92.12 476 VAL A CA 1
ATOM 3709 C C . VAL A 1 476 ? -0.903 7.163 -4.000 1.00 92.12 476 VAL A C 1
ATOM 3711 O O . VAL A 1 476 ? 0.058 7.203 -4.769 1.00 92.12 476 VAL A O 1
ATOM 3714 N N . LEU A 1 477 ? -1.023 7.962 -2.947 1.00 91.00 477 LEU A N 1
ATOM 3715 C CA . LEU A 1 477 ? -0.052 8.971 -2.558 1.00 91.00 477 LEU A CA 1
ATOM 3716 C C . LEU A 1 477 ? 0.648 8.516 -1.277 1.00 91.00 477 LEU A C 1
ATOM 3718 O O . LEU A 1 477 ? -0.025 8.212 -0.299 1.00 91.00 477 LEU A O 1
ATOM 3722 N N . PHE A 1 478 ? 1.979 8.418 -1.270 1.00 93.56 478 PHE A N 1
ATOM 3723 C CA . PHE A 1 478 ? 2.683 7.757 -0.163 1.00 93.56 478 PHE A CA 1
ATOM 3724 C C . PHE A 1 478 ? 4.124 8.226 0.053 1.00 93.56 478 PHE A C 1
ATOM 3726 O O . PHE A 1 478 ? 4.765 8.785 -0.829 1.00 93.56 478 PHE A O 1
ATOM 3733 N N . THR A 1 479 ? 4.665 7.940 1.229 1.00 93.31 479 THR A N 1
ATOM 3734 C CA . THR A 1 479 ? 6.108 7.782 1.457 1.00 93.31 479 THR A CA 1
ATOM 3735 C C . THR A 1 479 ? 6.346 6.400 2.050 1.00 93.31 479 THR A C 1
ATOM 3737 O O . THR A 1 479 ? 5.426 5.806 2.621 1.00 93.31 479 THR A O 1
ATOM 3740 N N . ALA A 1 480 ? 7.543 5.847 1.867 1.00 94.62 480 ALA A N 1
ATOM 3741 C CA . ALA A 1 480 ? 7.789 4.431 2.139 1.00 94.62 480 ALA A CA 1
ATOM 3742 C C . ALA A 1 480 ? 9.132 4.168 2.825 1.00 94.62 480 ALA A C 1
ATOM 3744 O O . ALA A 1 480 ? 10.163 4.715 2.441 1.00 94.62 480 ALA A O 1
ATOM 3745 N N . ILE A 1 481 ? 9.119 3.259 3.797 1.00 95.44 481 ILE A N 1
ATOM 3746 C CA . ILE A 1 481 ? 10.299 2.558 4.312 1.00 95.44 481 ILE A CA 1
ATOM 3747 C C . ILE A 1 481 ? 9.938 1.068 4.379 1.00 95.44 481 ILE A C 1
ATOM 3749 O O . ILE A 1 481 ? 9.690 0.507 5.445 1.00 95.44 481 ILE A O 1
ATOM 3753 N N . GLY A 1 482 ? 9.829 0.432 3.218 1.00 95.75 482 GLY A N 1
ATOM 3754 C CA . GLY A 1 482 ? 9.358 -0.938 3.070 1.00 95.75 482 GLY A CA 1
ATOM 3755 C C . GLY A 1 482 ? 8.754 -1.210 1.695 1.00 95.75 482 GLY A C 1
ATOM 3756 O O . GLY A 1 482 ? 8.744 -0.357 0.807 1.00 95.75 482 GLY A O 1
ATOM 3757 N N . ASP A 1 483 ? 8.228 -2.415 1.523 1.00 98.31 483 ASP A N 1
ATOM 3758 C CA . ASP A 1 483 ? 7.725 -2.885 0.235 1.00 98.31 483 ASP A CA 1
ATOM 3759 C C . ASP A 1 483 ? 6.303 -2.376 -0.055 1.00 98.31 483 ASP A C 1
ATOM 3761 O O . ASP A 1 483 ? 5.423 -2.397 0.808 1.00 98.31 483 ASP A O 1
ATOM 3765 N N . LEU A 1 484 ? 6.046 -1.961 -1.297 1.00 98.69 484 LEU A N 1
ATOM 3766 C CA . LEU A 1 484 ? 4.709 -1.630 -1.791 1.00 98.69 484 LEU A CA 1
ATOM 3767 C C . LEU A 1 484 ? 4.245 -2.713 -2.768 1.00 98.69 484 LEU A C 1
ATOM 3769 O O . LEU A 1 484 ? 4.889 -2.962 -3.785 1.00 98.69 484 LEU A O 1
ATOM 3773 N N . SER A 1 485 ? 3.112 -3.347 -2.473 1.00 98.69 485 SER A N 1
ATOM 3774 C CA . SER A 1 485 ? 2.473 -4.326 -3.360 1.00 98.69 485 SER A CA 1
ATOM 3775 C C . SER A 1 485 ? 1.082 -3.855 -3.765 1.00 98.69 485 SER A C 1
ATOM 3777 O O . SER A 1 485 ? 0.242 -3.612 -2.901 1.00 98.69 485 SER A O 1
ATOM 3779 N N . VAL A 1 486 ? 0.832 -3.763 -5.068 1.00 98.62 486 VAL A N 1
ATOM 3780 C CA . VAL A 1 486 ? -0.467 -3.426 -5.661 1.00 98.62 486 VAL A CA 1
ATOM 3781 C C . VAL A 1 486 ? -0.878 -4.579 -6.565 1.00 98.62 486 VAL A C 1
ATOM 3783 O O . VAL A 1 486 ? -0.297 -4.769 -7.629 1.00 98.62 486 VAL A O 1
ATOM 3786 N N . ILE A 1 487 ? -1.823 -5.396 -6.113 1.00 98.69 487 ILE A N 1
ATOM 3787 C CA . ILE A 1 487 ? -2.160 -6.670 -6.752 1.00 98.69 487 ILE A CA 1
ATOM 3788 C C . ILE A 1 487 ? -3.648 -6.686 -7.072 1.00 98.69 487 ILE A C 1
ATOM 3790 O O . ILE A 1 487 ? -4.460 -6.603 -6.158 1.00 98.69 487 ILE A O 1
ATOM 3794 N N . GLY A 1 488 ? -4.012 -6.836 -8.342 1.00 97.75 488 GLY A N 1
ATOM 3795 C CA . GLY A 1 488 ? -5.402 -6.884 -8.788 1.00 97.75 488 GLY A CA 1
ATOM 3796 C C . GLY A 1 488 ? -6.140 -5.540 -8.714 1.00 97.75 488 GLY A C 1
ATOM 3797 O O . GLY A 1 488 ? -5.640 -4.544 -8.199 1.00 97.75 488 GLY A O 1
ATOM 3798 N N . GLY A 1 489 ? -7.382 -5.532 -9.205 1.00 95.88 489 GLY A N 1
ATOM 3799 C CA . GLY A 1 489 ? -8.278 -4.370 -9.143 1.00 95.88 489 GLY A CA 1
ATOM 3800 C C . GLY A 1 489 ? -8.105 -3.365 -10.288 1.00 95.88 489 GLY A C 1
ATOM 3801 O O . GLY A 1 489 ? -7.281 -3.545 -11.192 1.00 95.88 489 GLY A O 1
ATOM 3802 N N . THR A 1 490 ? -8.938 -2.315 -10.294 1.00 93.69 490 THR A N 1
ATOM 3803 C CA . THR A 1 490 ? -8.866 -1.247 -11.303 1.00 93.69 490 THR A CA 1
ATOM 3804 C C . THR A 1 490 ? -8.515 0.108 -10.701 1.00 93.69 490 THR A C 1
ATOM 3806 O O . THR A 1 490 ? -9.250 0.663 -9.888 1.00 93.69 490 THR A O 1
ATOM 3809 N N . HIS A 1 491 ? -7.449 0.716 -11.210 1.00 90.62 491 HIS A N 1
ATOM 3810 C CA . HIS A 1 491 ? -7.006 2.049 -10.831 1.00 90.62 491 HIS A CA 1
ATOM 3811 C C . HIS A 1 491 ? -7.438 3.061 -11.893 1.00 90.62 491 HIS A C 1
ATOM 3813 O O . HIS A 1 491 ? -7.022 3.004 -13.054 1.00 90.62 491 HIS A O 1
ATOM 3819 N N . THR A 1 492 ? -8.314 3.981 -11.501 1.00 84.69 492 THR A N 1
ATOM 3820 C CA . THR A 1 492 ? -8.921 4.966 -12.393 1.00 84.69 492 THR A CA 1
ATOM 3821 C C . THR A 1 492 ? -8.376 6.352 -12.111 1.00 84.69 492 THR A C 1
ATOM 3823 O O . THR A 1 492 ? -8.525 6.882 -11.020 1.00 84.69 492 THR A O 1
ATOM 3826 N N . LEU A 1 493 ? -7.830 6.984 -13.142 1.00 73.62 493 LEU A N 1
ATOM 3827 C CA . LEU A 1 493 ? -7.322 8.346 -13.096 1.00 73.62 493 LEU A CA 1
ATOM 3828 C C . LEU A 1 493 ? -8.158 9.223 -14.027 1.00 73.62 493 LEU A C 1
ATOM 3830 O O . LEU A 1 493 ? -8.359 8.898 -15.200 1.00 73.62 493 LEU A O 1
ATOM 3834 N N . GLY A 1 494 ? -8.652 10.348 -13.515 1.00 62.84 494 GLY A N 1
ATOM 3835 C CA . GLY A 1 494 ? -9.547 11.235 -14.256 1.00 62.84 494 GLY A CA 1
ATOM 3836 C C . GLY A 1 494 ? -9.379 12.707 -13.890 1.00 62.84 494 GLY A C 1
ATOM 3837 O O . GLY A 1 494 ? -8.652 13.079 -12.973 1.00 62.84 494 GLY A O 1
ATOM 3838 N N . ARG A 1 495 ? -10.028 13.573 -14.671 1.00 53.97 495 ARG A N 1
ATOM 3839 C CA . ARG A 1 495 ? -9.860 15.027 -14.611 1.00 53.97 495 ARG A CA 1
ATOM 3840 C C . ARG A 1 495 ? -10.615 15.623 -13.421 1.00 53.97 495 ARG A C 1
ATOM 3842 O O . ARG A 1 495 ? -11.798 15.921 -13.543 1.00 53.97 495 ARG A O 1
ATOM 3849 N N . LEU A 1 496 ? -9.913 15.946 -12.340 1.00 49.00 496 LEU A N 1
ATOM 3850 C CA . LEU A 1 496 ? -10.352 17.042 -11.476 1.00 49.00 496 LEU A CA 1
ATOM 3851 C C . LEU A 1 496 ? -9.867 18.358 -12.073 1.00 49.00 496 LEU A C 1
ATOM 3853 O O . LEU A 1 496 ? -8.758 18.452 -12.596 1.00 49.00 496 LEU A O 1
ATOM 3857 N N . LYS A 1 497 ? -10.717 19.387 -12.027 1.00 48.12 497 LYS A N 1
ATOM 3858 C CA . LYS A 1 497 ? -10.532 20.707 -12.662 1.00 48.12 497 LYS A CA 1
ATOM 3859 C C . LYS A 1 497 ? -9.228 21.454 -12.280 1.00 48.12 497 LYS A C 1
ATOM 3861 O O . LYS A 1 497 ? -9.071 22.590 -12.714 1.00 48.12 497 LYS A O 1
ATOM 3866 N N . ARG A 1 498 ? -8.315 20.887 -11.472 1.00 48.41 498 ARG A N 1
ATOM 3867 C CA . ARG A 1 498 ? -7.240 21.632 -10.790 1.00 48.41 498 ARG A CA 1
ATOM 3868 C C . ARG A 1 498 ? -5.816 21.046 -10.788 1.00 48.41 498 ARG A C 1
ATOM 3870 O O . ARG A 1 498 ? -4.948 21.743 -10.278 1.00 48.41 498 ARG A O 1
ATOM 3877 N N . LYS A 1 499 ? -5.501 19.877 -11.369 1.00 46.88 499 LYS A N 1
ATOM 3878 C CA . LYS A 1 499 ? -4.084 19.461 -11.549 1.00 46.88 499 LYS A CA 1
ATOM 3879 C C . LYS A 1 499 ? -3.840 18.703 -12.857 1.00 46.88 499 LYS A C 1
ATOM 3881 O O . LYS A 1 499 ? -4.621 17.842 -13.244 1.00 46.88 499 LYS A O 1
ATOM 3886 N N . SER A 1 500 ? -2.747 19.058 -13.532 1.00 39.56 500 SER A N 1
ATOM 3887 C CA . SER A 1 500 ? -2.279 18.499 -14.809 1.00 39.56 500 SER A CA 1
ATOM 3888 C C . SER A 1 500 ? -1.205 17.415 -14.651 1.00 39.56 500 SER A C 1
ATOM 3890 O O . SER A 1 500 ? -0.597 17.022 -15.641 1.00 39.56 500 SER A O 1
ATOM 3892 N N . THR A 1 501 ? -0.949 16.932 -13.435 1.00 50.75 501 THR A N 1
ATOM 3893 C CA . THR A 1 501 ? 0.069 15.912 -13.160 1.00 50.75 501 THR A CA 1
ATOM 3894 C C . THR A 1 501 ? -0.444 14.952 -12.092 1.00 50.75 501 THR A C 1
ATOM 3896 O O . THR A 1 50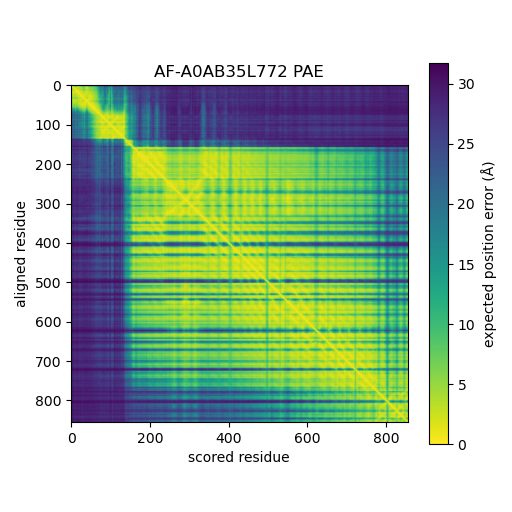1 ? -0.719 15.351 -10.964 1.00 50.75 501 THR A O 1
ATOM 3899 N N . GLY A 1 502 ? -0.610 13.686 -12.459 1.00 66.31 502 GLY A N 1
ATOM 3900 C CA . GLY A 1 502 ? -0.850 12.602 -11.515 1.00 66.31 502 GLY A CA 1
ATOM 3901 C C . GLY A 1 502 ? -0.130 11.352 -12.002 1.00 66.31 502 GLY A C 1
ATOM 3902 O O . GLY A 1 502 ? 0.106 11.188 -13.200 1.00 66.31 502 GLY A O 1
ATOM 3903 N N . ALA A 1 503 ? 0.246 10.487 -11.077 1.00 83.88 503 ALA A N 1
ATOM 3904 C CA . ALA A 1 503 ? 0.641 9.119 -11.370 1.00 83.88 503 ALA A CA 1
ATOM 3905 C C . ALA A 1 503 ? -0.326 8.173 -10.660 1.00 83.88 503 ALA A C 1
ATOM 3907 O O . ALA A 1 503 ? -1.057 8.595 -9.766 1.00 83.88 503 ALA A O 1
ATOM 3908 N N . ILE A 1 504 ? -0.351 6.904 -11.065 1.00 88.81 504 ILE A N 1
ATOM 3909 C CA . ILE A 1 504 ? -1.129 5.886 -10.337 1.00 88.81 504 ILE A CA 1
ATOM 3910 C C . ILE A 1 504 ? -0.577 5.763 -8.918 1.00 88.81 504 ILE A C 1
ATOM 3912 O O . ILE A 1 504 ? -1.334 5.724 -7.948 1.00 88.81 504 ILE A O 1
ATOM 3916 N N . LEU A 1 505 ? 0.751 5.740 -8.837 1.00 93.88 505 LEU A N 1
ATOM 3917 C CA . LEU A 1 505 ? 1.544 5.710 -7.625 1.00 93.88 505 LEU A CA 1
ATOM 3918 C C . LEU A 1 505 ? 2.382 6.986 -7.590 1.00 93.88 505 LEU A C 1
ATOM 3920 O O . LEU A 1 505 ? 3.161 7.245 -8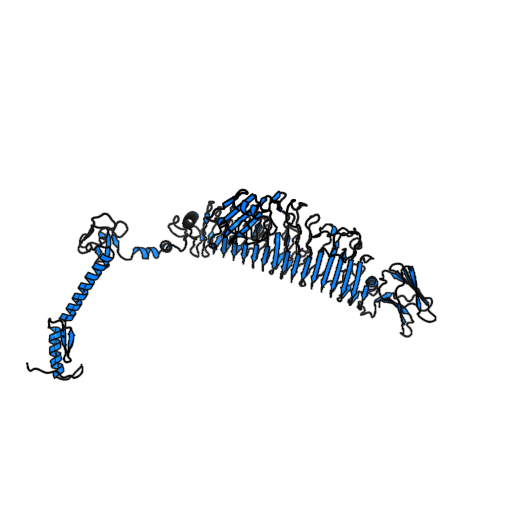.509 1.00 93.88 505 LEU A O 1
ATOM 3924 N N . GLN A 1 506 ? 2.222 7.798 -6.553 1.00 91.94 506 GLN A N 1
ATOM 3925 C CA . GLN A 1 506 ? 2.947 9.054 -6.427 1.00 91.94 506 GLN A CA 1
ATOM 3926 C C . GLN A 1 506 ? 3.548 9.206 -5.036 1.00 91.94 506 GLN A C 1
ATOM 3928 O O . GLN A 1 506 ? 2.858 9.066 -4.028 1.00 91.94 506 GLN A O 1
ATOM 3933 N N . THR A 1 507 ? 4.833 9.541 -4.973 1.00 92.31 507 THR A N 1
ATOM 3934 C CA . THR A 1 507 ? 5.459 9.839 -3.685 1.00 92.31 507 THR A CA 1
ATOM 3935 C C . THR A 1 507 ? 4.983 11.191 -3.150 1.00 92.31 507 THR A C 1
ATOM 3937 O O . THR A 1 507 ? 4.647 12.087 -3.931 1.00 92.31 507 THR A O 1
ATOM 3940 N N . ARG A 1 508 ? 4.966 11.385 -1.828 1.00 88.62 508 ARG A N 1
ATOM 3941 C CA . ARG A 1 508 ? 4.630 12.687 -1.234 1.00 88.62 508 ARG A CA 1
ATOM 3942 C C . ARG A 1 508 ? 5.814 13.632 -1.230 1.00 88.62 508 ARG A C 1
ATOM 3944 O O . ARG A 1 508 ? 6.950 13.251 -0.964 1.00 88.62 508 ARG A O 1
ATOM 3951 N N . ASP A 1 509 ? 5.507 14.888 -1.481 1.00 86.50 509 ASP A N 1
ATOM 3952 C CA . ASP A 1 509 ? 6.456 15.970 -1.621 1.00 86.50 509 ASP A CA 1
ATOM 3953 C C . ASP A 1 509 ? 6.942 16.510 -0.267 1.00 86.50 509 ASP A C 1
ATOM 3955 O O . ASP A 1 509 ? 8.075 16.971 -0.187 1.00 86.50 509 ASP A O 1
ATOM 3959 N N . GLU A 1 510 ? 6.177 16.357 0.822 1.00 84.00 510 GLU A N 1
ATOM 3960 C CA . GLU A 1 510 ? 6.550 16.844 2.164 1.00 84.00 510 GLU A CA 1
ATOM 3961 C C . GLU A 1 510 ? 7.795 16.178 2.780 1.00 84.00 510 GLU A C 1
ATOM 3963 O O . GLU A 1 510 ? 8.346 16.704 3.755 1.00 84.00 510 GLU A O 1
ATOM 3968 N N . LEU A 1 511 ? 8.217 15.026 2.246 1.00 86.06 511 LEU A N 1
ATOM 3969 C CA . LEU A 1 511 ? 9.460 14.328 2.606 1.00 86.06 511 LEU A CA 1
ATOM 3970 C C . LEU A 1 511 ? 10.370 14.149 1.379 1.00 86.06 511 LEU A C 1
ATOM 3972 O O . LEU A 1 511 ? 11.105 13.166 1.300 1.00 86.06 511 LEU A O 1
ATOM 3976 N N . ASN A 1 512 ? 10.265 15.045 0.390 1.00 84.81 512 ASN A N 1
ATOM 3977 C CA . ASN A 1 512 ? 11.011 14.984 -0.873 1.00 84.81 512 ASN A CA 1
ATOM 3978 C C . ASN A 1 512 ? 10.947 13.607 -1.543 1.00 84.81 512 ASN A C 1
ATOM 3980 O O . ASN A 1 512 ? 11.939 13.103 -2.059 1.00 84.81 512 ASN A O 1
ATOM 3984 N N . GLY A 1 513 ? 9.771 12.984 -1.472 1.00 87.75 513 GLY A N 1
ATOM 3985 C CA . GLY A 1 513 ? 9.495 11.703 -2.090 1.00 87.75 513 GLY A CA 1
ATOM 3986 C C . GLY A 1 513 ? 10.204 10.505 -1.475 1.00 87.75 513 GLY A C 1
ATOM 3987 O O . GLY A 1 513 ? 10.334 9.490 -2.160 1.00 87.75 513 GLY A O 1
ATOM 3988 N N . LEU A 1 514 ? 10.606 10.596 -0.198 1.00 90.31 514 LEU A N 1
ATOM 3989 C CA . LEU A 1 514 ? 11.208 9.505 0.567 1.00 90.31 514 LEU A CA 1
ATOM 3990 C C . LEU A 1 514 ? 10.501 8.173 0.317 1.00 90.31 514 LEU A C 1
ATOM 3992 O O . LEU A 1 514 ? 9.350 7.969 0.714 1.00 90.31 514 LEU A O 1
ATOM 3996 N N . CYS A 1 515 ? 11.242 7.259 -0.290 1.00 91.75 515 CYS A N 1
ATOM 3997 C CA . CYS A 1 515 ? 10.863 5.873 -0.466 1.00 91.75 515 CYS A CA 1
ATOM 3998 C C . CYS A 1 515 ? 12.109 4.995 -0.320 1.00 91.75 515 CYS A C 1
ATOM 4000 O O . CYS A 1 515 ? 13.228 5.450 -0.567 1.00 91.75 515 CYS A O 1
ATOM 4002 N N . TRP A 1 516 ? 11.902 3.754 0.105 1.00 92.69 516 TRP A N 1
ATOM 4003 C CA . TRP A 1 516 ? 12.880 2.674 0.083 1.00 92.69 516 TRP A CA 1
ATOM 4004 C C . TRP A 1 516 ? 12.144 1.339 0.220 1.00 92.69 516 TRP A C 1
ATOM 4006 O O . TRP A 1 516 ? 11.163 1.278 0.953 1.00 92.69 516 TRP A O 1
ATOM 4016 N N . GLY A 1 517 ? 12.615 0.285 -0.451 1.00 95.56 517 GLY A N 1
ATOM 4017 C CA . GLY A 1 517 ? 11.984 -1.044 -0.491 1.00 95.56 517 GLY A CA 1
ATOM 4018 C C . GLY A 1 517 ? 11.867 -1.572 -1.921 1.00 95.56 517 GLY A C 1
ATOM 4019 O O . GLY A 1 517 ? 12.633 -1.161 -2.795 1.00 95.56 517 GLY A O 1
ATOM 4020 N N . ASN A 1 518 ? 10.903 -2.449 -2.183 1.00 98.12 518 ASN A N 1
ATOM 4021 C CA . ASN A 1 518 ? 10.567 -2.962 -3.513 1.00 98.12 518 ASN A CA 1
ATOM 4022 C C . ASN A 1 518 ? 9.127 -2.601 -3.897 1.00 98.12 518 ASN A C 1
ATOM 4024 O O . ASN A 1 518 ? 8.242 -2.561 -3.044 1.00 98.12 518 ASN A O 1
ATOM 4028 N N . LEU A 1 519 ? 8.890 -2.380 -5.190 1.00 98.69 519 LEU A N 1
ATOM 4029 C CA . LEU A 1 519 ? 7.560 -2.147 -5.746 1.00 98.69 519 LEU A CA 1
ATOM 4030 C C . LEU A 1 519 ? 7.138 -3.321 -6.634 1.00 98.69 519 LEU A C 1
ATOM 4032 O O . LEU A 1 519 ? 7.819 -3.634 -7.611 1.00 98.69 519 LEU A O 1
ATOM 4036 N N . LEU A 1 520 ? 5.977 -3.902 -6.336 1.00 98.81 520 LEU A N 1
ATOM 4037 C CA . LEU A 1 520 ? 5.277 -4.863 -7.187 1.00 98.81 520 LEU A CA 1
ATOM 4038 C C . LEU A 1 520 ? 3.908 -4.303 -7.587 1.00 98.81 520 LEU A C 1
ATOM 4040 O O . LEU A 1 520 ? 3.096 -3.982 -6.722 1.00 98.81 520 LEU A O 1
ATOM 4044 N N . VAL A 1 521 ? 3.633 -4.238 -8.889 1.00 98.75 521 VAL A N 1
ATOM 4045 C CA . VAL A 1 521 ? 2.292 -4.012 -9.443 1.00 98.75 521 VAL A CA 1
ATOM 4046 C C . VAL A 1 521 ? 1.934 -5.216 -10.304 1.00 98.75 521 VAL A C 1
ATOM 4048 O O . VAL A 1 521 ? 2.595 -5.459 -11.310 1.00 98.75 521 VAL A O 1
ATOM 4051 N N . GLN A 1 522 ? 0.915 -5.974 -9.919 1.00 98.69 522 GLN A N 1
ATOM 4052 C CA . GLN A 1 522 ? 0.588 -7.259 -10.535 1.00 98.69 522 GLN A CA 1
ATOM 4053 C C . GLN A 1 522 ? -0.908 -7.360 -10.830 1.00 98.69 522 GLN A C 1
ATOM 4055 O O . GLN A 1 522 ? -1.726 -7.027 -9.982 1.00 98.69 522 GLN A O 1
ATOM 4060 N N . ASP A 1 523 ? -1.275 -7.822 -12.024 1.00 98.38 523 ASP A N 1
ATOM 4061 C CA . ASP A 1 523 ? -2.670 -8.061 -12.431 1.00 98.38 523 ASP A CA 1
ATOM 4062 C C . ASP A 1 523 ? -3.580 -6.815 -12.309 1.00 98.38 523 ASP A C 1
ATOM 4064 O O . ASP A 1 523 ? -4.789 -6.914 -12.090 1.00 98.38 523 ASP A O 1
ATOM 4068 N N . VAL A 1 524 ? -3.001 -5.617 -12.449 1.00 97.50 524 VAL A N 1
ATOM 4069 C CA . VAL A 1 524 ? -3.712 -4.335 -12.311 1.00 97.50 524 VAL A CA 1
ATOM 4070 C C . VAL A 1 524 ? -4.212 -3.827 -13.660 1.00 97.50 524 VAL A C 1
ATOM 4072 O O . VAL A 1 524 ? -3.466 -3.740 -14.640 1.00 97.50 524 VAL A O 1
ATOM 4075 N N . ALA A 1 525 ? -5.467 -3.380 -13.686 1.00 96.19 525 ALA A N 1
ATOM 4076 C CA . ALA A 1 525 ? -6.014 -2.607 -14.791 1.00 96.19 525 ALA A CA 1
ATOM 4077 C C . ALA A 1 525 ? -5.951 -1.101 -14.501 1.00 96.19 525 ALA A C 1
ATOM 4079 O O . ALA A 1 525 ? -6.360 -0.634 -13.441 1.00 96.19 525 ALA A O 1
ATOM 4080 N N . VAL A 1 526 ? -5.505 -0.315 -15.477 1.00 92.50 526 VAL A N 1
ATOM 4081 C CA . VAL A 1 526 ? -5.426 1.145 -15.395 1.00 92.50 526 VAL A CA 1
ATOM 4082 C C . VAL A 1 526 ? -6.397 1.773 -16.381 1.00 92.50 526 VAL A C 1
ATOM 4084 O O . VAL A 1 526 ? -6.403 1.426 -17.563 1.00 92.50 526 VAL A O 1
ATOM 4087 N N . ARG A 1 527 ? -7.166 2.764 -15.928 1.00 88.81 527 ARG A N 1
ATOM 4088 C CA . ARG A 1 527 ? -7.955 3.652 -16.792 1.00 88.81 527 ARG A CA 1
ATOM 4089 C C . ARG A 1 527 ? -7.438 5.077 -16.686 1.00 88.81 527 ARG A C 1
ATOM 4091 O O . ARG A 1 527 ? -7.630 5.726 -15.664 1.00 88.81 527 ARG A O 1
ATOM 4098 N N . ASN A 1 528 ? -6.799 5.573 -17.742 1.00 81.00 528 ASN A N 1
ATOM 4099 C CA . ASN A 1 528 ? -6.456 6.983 -17.885 1.00 81.00 528 ASN A CA 1
ATOM 4100 C C . ASN A 1 528 ? -7.554 7.671 -18.720 1.00 81.00 528 ASN A C 1
ATOM 4102 O O . ASN A 1 528 ? -7.652 7.455 -19.928 1.00 81.00 528 ASN A O 1
ATOM 4106 N N . TYR A 1 529 ? -8.400 8.478 -18.073 1.00 77.12 529 TYR A N 1
ATOM 4107 C CA . TYR A 1 529 ? -9.437 9.296 -18.725 1.00 77.12 529 TYR A CA 1
ATOM 4108 C C . TYR A 1 529 ? -8.946 10.708 -19.100 1.00 77.12 529 TYR A C 1
ATOM 4110 O O . TYR A 1 529 ? -9.716 11.553 -19.562 1.00 77.12 529 TYR A O 1
ATOM 4118 N N . SER A 1 530 ? -7.659 11.000 -18.899 1.00 66.50 530 SER A N 1
ATOM 4119 C CA . SER A 1 530 ? -7.020 12.220 -19.379 1.00 66.50 530 SER A CA 1
ATOM 4120 C C . SER A 1 530 ? -6.564 12.013 -20.823 1.00 66.50 530 SER A C 1
ATOM 4122 O O . SER A 1 530 ? -5.403 11.731 -21.101 1.00 66.50 530 SER A O 1
ATOM 4124 N N . ASN A 1 531 ? -7.479 12.180 -21.780 1.00 58.72 531 ASN A N 1
ATOM 4125 C CA . ASN A 1 531 ? -7.230 11.950 -23.215 1.00 58.72 531 ASN A CA 1
ATOM 4126 C C . ASN A 1 531 ? -6.143 12.870 -23.832 1.00 58.72 531 ASN A C 1
ATOM 4128 O O . ASN A 1 531 ? -5.927 12.838 -25.040 1.00 58.72 531 ASN A O 1
ATOM 4132 N N . LYS A 1 532 ? -5.508 13.744 -23.036 1.00 62.06 532 LYS A N 1
ATOM 4133 C CA . LYS A 1 532 ? -4.525 14.747 -23.471 1.00 62.06 532 LYS A CA 1
ATOM 4134 C C . LYS A 1 532 ? -3.084 14.461 -23.030 1.00 62.06 532 LYS A C 1
ATOM 4136 O O . LYS A 1 532 ? -2.187 15.082 -23.590 1.00 62.06 532 LYS A O 1
ATOM 4141 N N . TYR A 1 533 ? -2.846 13.570 -22.061 1.00 71.81 533 TYR A N 1
ATOM 4142 C CA . TYR A 1 533 ? -1.515 13.392 -21.464 1.00 71.81 533 TYR A CA 1
ATOM 4143 C C . TYR A 1 533 ? -1.181 11.920 -21.199 1.00 71.81 533 TYR A C 1
ATOM 4145 O O . TYR A 1 533 ? -2.031 11.139 -20.766 1.00 71.81 533 TYR A O 1
ATOM 4153 N N . THR A 1 534 ? 0.086 11.559 -21.412 1.00 82.50 534 THR A N 1
ATOM 4154 C CA . THR A 1 534 ? 0.651 10.317 -20.876 1.00 82.50 534 THR A CA 1
ATOM 4155 C C . THR A 1 534 ? 0.755 10.432 -19.359 1.00 82.50 534 THR A C 1
ATOM 4157 O O . THR A 1 534 ? 1.313 11.406 -18.859 1.00 82.50 534 THR A O 1
ATOM 4160 N N . MET A 1 535 ? 0.248 9.437 -18.633 1.00 84.88 535 MET A N 1
ATOM 4161 C CA . MET A 1 535 ? 0.363 9.364 -17.172 1.00 84.88 535 MET A CA 1
ATOM 4162 C C . MET A 1 535 ? 1.531 8.464 -16.782 1.00 84.88 535 MET A C 1
ATOM 4164 O O . MET A 1 535 ? 1.792 7.483 -17.469 1.00 84.88 535 MET A O 1
ATOM 4168 N N . ASN A 1 536 ? 2.217 8.752 -15.678 1.00 89.56 536 ASN A N 1
ATOM 4169 C CA . ASN A 1 536 ? 3.248 7.848 -15.166 1.00 89.56 536 ASN A CA 1
ATOM 4170 C C . ASN A 1 536 ? 2.612 6.748 -14.307 1.00 89.56 536 ASN A C 1
ATOM 4172 O O . ASN A 1 536 ? 1.663 7.006 -13.563 1.00 89.56 536 ASN A O 1
ATOM 4176 N N . MET A 1 537 ? 3.146 5.529 -14.389 1.00 92.88 537 MET A N 1
ATOM 4177 C CA . MET A 1 537 ? 2.807 4.472 -13.435 1.00 92.88 537 MET A CA 1
ATOM 4178 C C . MET A 1 537 ? 3.288 4.854 -12.032 1.00 92.88 537 MET A C 1
ATOM 4180 O O . MET A 1 537 ? 2.501 4.856 -11.089 1.00 92.88 537 MET A O 1
ATOM 4184 N N . LEU A 1 538 ? 4.550 5.279 -11.936 1.00 94.44 538 LEU A N 1
ATOM 4185 C CA . LEU A 1 538 ? 5.167 5.805 -10.724 1.00 94.44 538 LEU A CA 1
ATOM 4186 C C . LEU A 1 538 ? 5.739 7.202 -10.984 1.00 94.44 538 LEU A C 1
ATOM 4188 O O . LEU A 1 538 ? 6.494 7.396 -11.940 1.00 94.44 538 LEU A O 1
ATOM 4192 N N . ALA A 1 539 ? 5.419 8.162 -10.120 1.00 91.62 539 ALA A N 1
ATOM 4193 C CA . ALA A 1 539 ? 6.062 9.472 -10.113 1.00 91.62 539 ALA A CA 1
ATOM 4194 C C . ALA A 1 539 ? 6.618 9.820 -8.735 1.00 91.62 539 ALA A C 1
ATOM 4196 O O . ALA A 1 539 ? 5.947 9.691 -7.712 1.00 91.62 539 ALA A O 1
ATOM 4197 N N . HIS A 1 540 ? 7.838 10.332 -8.740 1.00 90.88 540 HIS A N 1
ATOM 4198 C CA . HIS A 1 540 ? 8.464 10.955 -7.594 1.00 90.88 540 HIS A CA 1
ATOM 4199 C C . HIS A 1 540 ? 8.107 12.451 -7.551 1.00 90.88 540 HIS A C 1
ATOM 4201 O O . HIS A 1 540 ? 8.262 13.170 -8.541 1.00 90.88 540 HIS A O 1
ATOM 4207 N N . SER A 1 541 ? 7.635 12.913 -6.396 1.00 87.25 541 SER A N 1
ATOM 4208 C CA . SER A 1 541 ? 7.297 14.306 -6.102 1.00 87.25 541 SER A CA 1
ATOM 4209 C C . SER A 1 541 ? 8.209 14.854 -5.009 1.00 87.25 541 SER A C 1
ATOM 4211 O O . SER A 1 541 ? 8.416 14.187 -3.999 1.00 87.25 541 SER A O 1
ATOM 4213 N N . SER A 1 542 ? 8.704 16.081 -5.185 1.00 79.94 542 SER A N 1
ATOM 4214 C CA . SER A 1 542 ? 9.555 16.784 -4.218 1.00 79.94 542 SER A CA 1
ATOM 4215 C C . SER A 1 542 ? 9.216 18.278 -4.173 1.00 79.94 542 SER A C 1
ATOM 4217 O O . SER A 1 542 ? 8.812 18.835 -5.195 1.00 79.94 542 SER A O 1
ATOM 4219 N N . ILE A 1 543 ? 9.393 18.922 -3.012 1.00 72.69 543 ILE A N 1
ATOM 4220 C CA . ILE A 1 543 ? 9.312 20.389 -2.852 1.00 72.69 543 ILE A CA 1
ATOM 4221 C C . ILE A 1 543 ? 10.689 21.064 -2.724 1.00 72.69 543 ILE A C 1
ATOM 4223 O O . ILE A 1 543 ? 10.754 22.290 -2.650 1.00 72.69 543 ILE A O 1
ATOM 4227 N N . GLY A 1 544 ? 11.790 20.305 -2.701 1.00 65.56 544 GLY A N 1
ATOM 4228 C CA . GLY A 1 544 ? 13.131 20.863 -2.526 1.00 65.56 544 GLY A CA 1
ATOM 4229 C C . GLY A 1 544 ? 14.264 19.848 -2.683 1.00 65.56 544 GLY A C 1
ATOM 4230 O O . GLY A 1 544 ? 14.092 18.774 -3.261 1.00 65.56 544 GLY A O 1
ATOM 4231 N N . THR A 1 545 ? 15.442 20.217 -2.176 1.00 58.69 545 THR A N 1
ATOM 4232 C CA . THR A 1 545 ? 16.675 19.412 -2.218 1.00 58.69 545 THR A CA 1
ATOM 4233 C C . THR A 1 545 ? 17.041 18.820 -0.856 1.00 58.69 545 THR A C 1
ATOM 4235 O O . THR A 1 545 ? 18.195 18.449 -0.663 1.00 58.69 545 THR A O 1
ATOM 4238 N N . ASP A 1 546 ? 16.125 18.792 0.123 1.00 66.38 546 ASP A N 1
ATOM 4239 C CA . ASP A 1 546 ? 16.496 18.300 1.454 1.00 66.38 546 ASP A CA 1
ATOM 4240 C C . ASP A 1 546 ? 16.747 16.793 1.404 1.00 66.38 546 ASP A C 1
ATOM 4242 O O . ASP A 1 546 ? 15.833 15.985 1.221 1.00 66.38 546 ASP A O 1
ATOM 4246 N N . ASP A 1 547 ? 18.013 16.448 1.587 1.00 76.19 547 ASP A N 1
ATOM 4247 C CA . ASP A 1 547 ? 18.497 15.092 1.762 1.00 76.19 547 ASP A CA 1
ATOM 4248 C C . ASP A 1 547 ? 18.053 14.484 3.095 1.00 76.19 547 ASP A C 1
ATOM 4250 O O . ASP A 1 547 ? 17.648 15.172 4.045 1.00 76.19 547 ASP A O 1
ATOM 4254 N N . LEU A 1 548 ? 18.222 13.163 3.195 1.00 89.19 548 LEU A N 1
ATOM 4255 C CA . LEU A 1 548 ? 18.205 12.488 4.486 1.00 89.19 548 LEU A CA 1
ATOM 4256 C C . LEU A 1 548 ? 19.184 13.166 5.463 1.00 89.19 548 LEU A C 1
ATOM 4258 O O . LEU A 1 548 ? 20.297 13.537 5.079 1.00 89.19 548 LEU A O 1
ATOM 4262 N N . PRO A 1 549 ? 18.804 13.323 6.744 1.00 92.75 549 PRO A N 1
ATOM 4263 C CA . PRO A 1 549 ? 19.704 13.883 7.738 1.00 92.75 549 PRO A CA 1
ATOM 4264 C C . PRO A 1 549 ? 20.919 12.965 7.941 1.00 92.75 549 PRO A C 1
ATOM 4266 O O . PRO A 1 549 ? 20.810 11.738 7.879 1.00 92.75 549 PRO A O 1
ATOM 4269 N N . ALA A 1 550 ? 22.081 13.562 8.220 1.00 92.88 550 ALA A N 1
ATOM 4270 C CA . ALA A 1 550 ? 23.292 12.811 8.534 1.00 92.88 550 ALA A CA 1
ATOM 4271 C C . ALA A 1 550 ? 23.039 11.837 9.701 1.00 92.88 550 ALA A C 1
ATOM 4273 O O . ALA A 1 550 ? 22.455 12.216 10.715 1.00 92.88 550 ALA A O 1
ATOM 4274 N N . GLY A 1 551 ? 23.473 10.584 9.547 1.00 93.00 551 GLY A N 1
ATOM 4275 C CA . GLY A 1 551 ? 23.214 9.511 10.515 1.00 93.00 551 GLY A CA 1
ATOM 4276 C C . GLY A 1 551 ? 21.928 8.711 10.270 1.00 93.00 551 GLY A C 1
ATOM 4277 O O . GLY A 1 551 ? 21.702 7.729 10.982 1.00 93.00 551 GLY A O 1
ATOM 4278 N N . SER A 1 552 ? 21.125 9.073 9.259 1.00 95.12 552 SER A N 1
ATOM 4279 C CA . SER A 1 552 ? 20.006 8.239 8.813 1.00 95.12 552 SER A CA 1
ATOM 4280 C C . SER A 1 552 ? 20.498 6.892 8.263 1.00 95.12 552 SER A C 1
ATOM 4282 O O . SER A 1 552 ? 21.398 6.876 7.420 1.00 95.12 552 SER A O 1
ATOM 4284 N N . PRO A 1 553 ? 19.916 5.758 8.699 1.00 94.88 553 PRO A N 1
ATOM 4285 C CA . PRO A 1 553 ? 20.221 4.439 8.158 1.00 94.88 553 PRO A CA 1
ATOM 4286 C C . PRO A 1 553 ? 19.475 4.128 6.847 1.00 94.88 553 PRO A C 1
ATOM 4288 O O . PRO A 1 553 ? 19.742 3.091 6.244 1.00 94.88 553 PRO A O 1
ATOM 4291 N N . ILE A 1 554 ? 18.532 4.976 6.409 1.00 93.62 554 ILE A N 1
ATOM 4292 C CA . ILE A 1 554 ? 17.685 4.696 5.240 1.00 93.62 554 ILE A CA 1
ATOM 4293 C C . ILE A 1 554 ? 18.499 4.890 3.949 1.00 93.62 554 ILE A C 1
ATOM 4295 O O . ILE A 1 554 ? 19.066 5.962 3.735 1.00 93.62 554 ILE A O 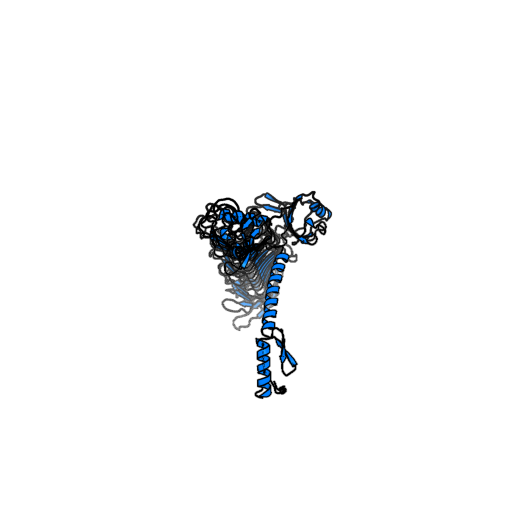1
ATOM 4299 N N . PRO A 1 555 ? 18.530 3.916 3.025 1.00 90.19 555 PRO A N 1
ATOM 4300 C CA . PRO A 1 555 ? 19.064 4.157 1.690 1.00 90.19 555 PRO A CA 1
ATOM 4301 C C . PRO A 1 555 ? 18.103 5.038 0.878 1.00 90.19 555 PRO A C 1
ATOM 4303 O O . PRO A 1 555 ? 16.963 4.658 0.630 1.00 90.19 555 PRO A O 1
ATOM 4306 N N . TYR A 1 556 ? 18.561 6.203 0.415 1.00 87.94 556 TYR A N 1
ATOM 4307 C CA . TYR A 1 556 ? 17.718 7.172 -0.302 1.00 87.94 556 TYR A CA 1
ATOM 4308 C C . TYR A 1 556 ? 17.534 6.821 -1.789 1.00 87.94 556 TYR A C 1
ATOM 4310 O O . TYR A 1 556 ? 18.120 7.443 -2.674 1.00 87.94 556 TYR A O 1
ATOM 4318 N N . THR A 1 557 ? 16.779 5.757 -2.072 1.00 90.62 557 THR A N 1
ATOM 4319 C CA . THR A 1 557 ? 16.511 5.235 -3.427 1.00 90.62 557 THR A CA 1
ATOM 4320 C C . THR A 1 557 ? 15.016 5.023 -3.600 1.00 90.62 557 THR A C 1
ATOM 4322 O O . THR A 1 557 ? 14.448 4.292 -2.799 1.00 90.62 557 THR A O 1
ATOM 4325 N N . LEU A 1 558 ? 14.406 5.580 -4.656 1.00 91.81 558 LEU A N 1
ATOM 4326 C CA . LEU A 1 558 ? 12.951 5.562 -4.880 1.00 91.81 558 LEU A CA 1
ATOM 4327 C C . LEU A 1 558 ? 12.336 4.179 -4.611 1.00 91.81 558 LEU A C 1
ATOM 4329 O O . LEU A 1 558 ? 11.464 4.035 -3.773 1.00 91.81 558 LEU A O 1
ATOM 4333 N N . PHE A 1 559 ? 12.847 3.150 -5.272 1.00 95.94 559 PHE A N 1
ATOM 4334 C CA . PHE A 1 559 ? 12.688 1.753 -4.879 1.00 95.94 559 PHE A CA 1
ATOM 4335 C C . PHE A 1 559 ? 13.935 1.019 -5.344 1.00 95.94 559 PHE A C 1
ATOM 4337 O O . PHE A 1 559 ? 14.522 1.400 -6.351 1.00 95.94 559 PHE A O 1
ATOM 4344 N N . LYS A 1 560 ? 14.346 -0.044 -4.658 1.00 95.38 560 LYS A N 1
ATOM 4345 C CA . LYS A 1 560 ? 15.449 -0.887 -5.124 1.00 95.38 560 LYS A CA 1
ATOM 4346 C C . LYS A 1 560 ? 15.073 -1.579 -6.433 1.00 95.38 560 LYS A C 1
ATOM 4348 O O . LYS A 1 560 ? 15.820 -1.528 -7.409 1.00 95.38 560 LYS A O 1
ATOM 4353 N N . THR A 1 561 ? 13.897 -2.200 -6.448 1.00 97.69 561 THR A N 1
ATOM 4354 C CA . THR A 1 561 ? 13.349 -2.890 -7.615 1.00 97.69 561 THR A CA 1
ATOM 4355 C C . THR A 1 561 ? 11.924 -2.427 -7.887 1.00 97.69 561 THR A C 1
ATOM 4357 O O . THR A 1 561 ? 11.163 -2.151 -6.958 1.00 97.69 561 THR A O 1
ATOM 4360 N N . ILE A 1 562 ? 11.577 -2.325 -9.167 1.00 98.69 562 ILE A N 1
ATOM 4361 C CA . ILE A 1 562 ? 10.216 -2.079 -9.640 1.00 98.69 562 ILE A CA 1
ATOM 4362 C C . ILE A 1 562 ? 9.827 -3.220 -10.568 1.00 98.69 562 ILE A C 1
ATOM 4364 O O . ILE A 1 562 ? 10.522 -3.485 -11.552 1.00 98.69 562 ILE A O 1
ATOM 4368 N N . LYS A 1 563 ? 8.698 -3.866 -10.284 1.00 98.81 563 LYS A N 1
ATOM 4369 C CA . LYS A 1 563 ? 8.149 -4.929 -11.115 1.00 98.81 563 LYS A CA 1
ATOM 4370 C C . LYS A 1 563 ? 6.698 -4.648 -11.483 1.00 98.81 563 LYS A C 1
ATOM 4372 O O . LYS A 1 563 ? 5.866 -4.421 -10.609 1.00 98.81 563 LYS A O 1
ATOM 4377 N N . TYR A 1 564 ? 6.411 -4.688 -12.776 1.00 98.75 564 TYR A N 1
ATOM 4378 C CA . TYR A 1 564 ? 5.071 -4.635 -13.344 1.00 98.75 564 TYR A CA 1
ATOM 4379 C C . TYR A 1 564 ? 4.771 -5.985 -13.999 1.00 98.75 564 TYR A C 1
ATOM 4381 O O . TYR A 1 564 ? 5.506 -6.399 -14.889 1.00 98.75 564 TYR A O 1
ATOM 4389 N N . GLU A 1 565 ? 3.710 -6.668 -13.582 1.00 98.62 565 GLU A N 1
ATOM 4390 C CA . GLU A 1 565 ? 3.305 -7.974 -14.109 1.00 98.62 565 GLU A CA 1
ATOM 4391 C C . GLU A 1 565 ? 1.847 -7.934 -14.563 1.00 98.62 565 GLU A C 1
ATOM 4393 O O . GLU A 1 565 ? 0.966 -7.545 -13.799 1.00 98.62 565 GLU A O 1
ATOM 4398 N N . ASN A 1 566 ? 1.578 -8.347 -15.803 1.00 98.25 566 ASN A N 1
ATOM 4399 C CA . ASN A 1 566 ? 0.222 -8.453 -16.360 1.00 98.25 566 ASN A CA 1
ATOM 4400 C C . ASN A 1 566 ? -0.603 -7.151 -16.236 1.00 98.25 566 ASN A C 1
ATOM 4402 O O . ASN A 1 566 ? -1.827 -7.176 -16.083 1.00 98.25 566 ASN A O 1
ATOM 4406 N N . VAL A 1 567 ? 0.059 -5.992 -16.293 1.00 97.94 567 VAL A N 1
ATOM 4407 C CA . VAL A 1 567 ? -0.614 -4.693 -16.198 1.00 97.94 567 VAL A CA 1
ATOM 4408 C C . VAL A 1 567 ? -1.298 -4.363 -17.523 1.00 97.94 567 VAL A C 1
ATOM 4410 O O . VAL A 1 567 ? -0.690 -4.435 -18.592 1.00 97.94 567 VAL A O 1
ATOM 4413 N N . SER A 1 568 ? -2.560 -3.940 -17.450 1.00 96.44 568 SER A N 1
ATOM 4414 C CA . SER A 1 568 ? -3.362 -3.548 -18.614 1.00 96.44 568 SER A CA 1
ATOM 4415 C C . SER A 1 568 ? -3.697 -2.057 -18.589 1.00 96.44 568 SER A C 1
ATOM 4417 O O . SER A 1 568 ? -4.168 -1.538 -17.582 1.00 96.44 568 SER A O 1
ATOM 4419 N N . CYS A 1 569 ? -3.524 -1.358 -19.709 1.00 92.81 569 CYS A N 1
ATOM 4420 C CA . CYS A 1 569 ? -3.971 0.020 -19.903 1.00 92.81 569 CYS A CA 1
ATOM 4421 C C . CYS A 1 569 ? -5.279 0.021 -20.712 1.00 92.81 569 CYS A C 1
ATOM 4423 O O . CYS A 1 569 ? -5.287 -0.087 -21.935 1.00 92.81 569 CYS A O 1
ATOM 4425 N N . LEU A 1 570 ? -6.414 0.113 -20.022 1.00 92.69 570 LEU A N 1
ATOM 4426 C CA . LEU A 1 570 ? -7.742 0.001 -20.633 1.00 92.69 570 LEU A CA 1
ATOM 4427 C C . LEU A 1 570 ? -8.193 1.284 -21.348 1.00 92.69 570 LEU A C 1
ATOM 4429 O O . LEU A 1 570 ? -9.062 1.231 -22.215 1.00 92.69 570 LEU A O 1
ATOM 4433 N N . SER A 1 571 ? -7.638 2.438 -20.978 1.00 89.00 571 SER A N 1
ATOM 4434 C CA . SER A 1 571 ? -7.883 3.718 -21.647 1.00 89.00 571 SER A CA 1
ATOM 4435 C C . SER A 1 571 ? -6.704 4.666 -21.448 1.00 89.00 571 SER A C 1
ATOM 4437 O O . SER A 1 571 ? -6.042 4.617 -20.409 1.00 89.00 571 SER A O 1
ATOM 4439 N N . GLY A 1 572 ? -6.483 5.560 -22.415 1.00 86.75 572 GLY A N 1
ATOM 4440 C CA . GLY A 1 572 ? -5.390 6.532 -22.396 1.00 86.75 572 GLY A CA 1
ATOM 4441 C C . GLY A 1 572 ? -4.023 5.878 -22.602 1.00 86.75 572 GLY A C 1
ATOM 4442 O O . GLY A 1 572 ? -3.916 4.872 -23.296 1.00 86.75 572 GLY A O 1
ATOM 4443 N N . ARG A 1 573 ? -2.978 6.481 -22.027 1.00 87.75 573 ARG A N 1
ATOM 4444 C CA . ARG A 1 573 ? -1.582 6.034 -22.164 1.00 87.75 573 ARG A CA 1
ATOM 4445 C C . ARG A 1 573 ? -0.838 6.082 -20.838 1.00 87.75 573 ARG A C 1
ATOM 4447 O O . ARG A 1 573 ? -1.032 7.036 -20.074 1.00 87.75 573 ARG A O 1
ATOM 4454 N N . VAL A 1 574 ? 0.031 5.097 -20.601 1.00 90.00 574 VAL A N 1
ATOM 4455 C CA . VAL A 1 574 ? 0.839 4.973 -19.376 1.00 90.00 574 VAL A CA 1
ATOM 4456 C C . VAL A 1 574 ? 2.334 4.867 -19.695 1.00 90.00 574 VAL A C 1
ATOM 4458 O O . VAL A 1 574 ? 2.744 4.084 -20.549 1.00 90.00 574 VAL A O 1
ATOM 4461 N N . ASN A 1 575 ? 3.157 5.646 -18.994 1.00 93.12 575 ASN A N 1
ATOM 4462 C CA . ASN A 1 575 ? 4.610 5.526 -18.977 1.00 93.12 575 ASN A CA 1
ATOM 4463 C C . ASN A 1 575 ? 5.036 4.562 -17.866 1.00 93.12 575 ASN A C 1
ATOM 4465 O O . ASN A 1 575 ? 4.708 4.774 -16.697 1.00 93.12 575 ASN A O 1
ATOM 4469 N N . LEU A 1 576 ? 5.764 3.513 -18.241 1.00 95.88 576 LEU A N 1
ATOM 4470 C CA . LEU A 1 576 ? 6.299 2.521 -17.308 1.00 95.88 576 LEU A CA 1
ATOM 4471 C C . LEU A 1 576 ? 7.603 2.992 -16.648 1.00 95.88 576 LEU A C 1
ATOM 4473 O O . LEU A 1 576 ? 7.940 2.520 -15.563 1.00 95.88 576 LEU A O 1
ATOM 4477 N N . ALA A 1 577 ? 8.324 3.935 -17.260 1.00 95.56 577 ALA A N 1
ATOM 4478 C CA . ALA A 1 577 ? 9.503 4.515 -16.632 1.00 95.56 577 ALA A CA 1
ATOM 4479 C C . ALA A 1 577 ? 9.086 5.353 -15.402 1.00 95.56 577 ALA A C 1
ATOM 4481 O O . ALA A 1 577 ? 8.168 6.172 -15.518 1.00 95.56 577 ALA A O 1
ATOM 4482 N N . PRO A 1 578 ? 9.719 5.166 -14.228 1.00 94.50 578 PRO A N 1
ATOM 4483 C CA . PRO A 1 578 ? 9.457 6.007 -13.070 1.00 94.50 578 PRO A CA 1
ATOM 4484 C C . PRO A 1 578 ? 9.953 7.429 -13.340 1.00 94.50 578 PRO A C 1
ATOM 4486 O O . PRO A 1 578 ? 11.119 7.626 -13.678 1.00 94.50 578 PRO A O 1
ATOM 4489 N N . ALA A 1 579 ? 9.073 8.413 -13.171 1.00 91.19 579 ALA A N 1
ATOM 4490 C CA . ALA A 1 579 ? 9.409 9.814 -13.392 1.00 91.19 579 ALA A CA 1
ATOM 4491 C C . ALA A 1 579 ? 10.045 10.417 -12.136 1.00 91.19 579 ALA A C 1
ATOM 4493 O O . ALA A 1 579 ? 9.385 10.487 -11.096 1.00 91.19 579 ALA A O 1
ATOM 4494 N N . ILE A 1 580 ? 11.295 10.879 -12.231 1.00 88.62 580 ILE A N 1
ATOM 4495 C CA . ILE A 1 580 ? 11.993 11.542 -11.121 1.00 88.62 580 ILE A CA 1
ATOM 4496 C C . ILE A 1 580 ? 12.002 13.061 -11.290 1.00 88.62 580 ILE A C 1
ATOM 4498 O O . ILE A 1 580 ? 12.422 13.583 -12.318 1.00 88.62 580 ILE A O 1
ATOM 4502 N N . PHE A 1 581 ? 11.549 13.771 -10.250 1.00 84.19 581 PHE A N 1
ATOM 4503 C CA . PHE A 1 581 ? 11.669 15.227 -10.144 1.00 84.19 581 PHE A CA 1
ATOM 4504 C C . PHE A 1 581 ? 13.114 15.716 -10.366 1.00 84.19 581 PHE A C 1
ATOM 4506 O O . PHE A 1 581 ? 14.050 15.245 -9.716 1.00 84.19 581 PHE A O 1
ATOM 4513 N N . GLU A 1 582 ? 13.288 16.683 -11.266 1.00 78.62 582 GLU A N 1
ATOM 4514 C CA . GLU A 1 582 ? 14.596 17.231 -11.628 1.00 78.62 582 GLU A CA 1
ATOM 4515 C C . GLU A 1 582 ? 15.271 17.940 -10.443 1.00 78.62 582 GLU A C 1
ATOM 4517 O O . GLU A 1 582 ? 14.647 18.721 -9.730 1.00 78.62 582 GLU A O 1
ATOM 4522 N N . GLY A 1 583 ? 16.561 17.670 -10.226 1.00 74.75 583 GLY A N 1
ATOM 4523 C CA . GLY A 1 583 ? 17.324 18.243 -9.111 1.00 74.75 583 GLY A CA 1
ATOM 4524 C C . GLY A 1 583 ? 17.134 17.522 -7.774 1.00 74.75 583 GLY A C 1
ATOM 4525 O O . GLY A 1 583 ? 17.780 17.892 -6.796 1.00 74.75 583 GLY A O 1
ATOM 4526 N N . SER A 1 584 ? 16.302 16.476 -7.723 1.00 81.81 584 SER A N 1
ATOM 4527 C CA . SER A 1 584 ? 16.243 15.593 -6.561 1.00 81.81 584 SER A CA 1
ATOM 4528 C C . SER A 1 584 ? 17.532 14.783 -6.407 1.00 81.81 584 SER A C 1
ATOM 4530 O O . SER A 1 584 ? 18.161 14.360 -7.378 1.00 81.81 584 SER A O 1
ATOM 4532 N N . THR A 1 585 ? 17.896 14.536 -5.158 1.00 83.19 585 THR A N 1
ATOM 4533 C CA . THR A 1 585 ? 19.014 13.690 -4.741 1.00 83.19 585 THR A CA 1
ATOM 4534 C C . THR A 1 585 ? 18.612 12.228 -4.531 1.00 83.19 585 THR A C 1
ATOM 4536 O O . THR A 1 585 ? 19.481 11.385 -4.290 1.00 83.19 585 THR A O 1
ATOM 4539 N N . ILE A 1 586 ? 17.317 11.901 -4.649 1.00 88.44 586 ILE A N 1
ATOM 4540 C CA . ILE A 1 586 ? 16.844 10.520 -4.570 1.00 88.44 586 ILE A CA 1
ATOM 4541 C C . ILE A 1 586 ? 17.440 9.696 -5.712 1.00 88.44 586 ILE A C 1
ATOM 4543 O O . ILE A 1 586 ? 17.522 10.131 -6.866 1.00 88.44 586 ILE A O 1
ATOM 4547 N N . LYS A 1 587 ? 17.872 8.481 -5.389 1.00 91.31 587 LYS A N 1
ATOM 4548 C CA . LYS A 1 587 ? 18.471 7.582 -6.369 1.00 91.31 587 LYS A CA 1
ATOM 4549 C C . LYS A 1 587 ? 17.406 6.815 -7.149 1.00 91.31 587 LYS A C 1
ATOM 4551 O O . LYS A 1 587 ? 16.357 6.450 -6.616 1.00 91.31 587 LYS A O 1
ATOM 4556 N N . TYR A 1 588 ? 17.704 6.547 -8.412 1.00 93.31 588 TYR A N 1
ATOM 4557 C CA . TYR A 1 588 ? 16.884 5.743 -9.312 1.00 93.31 588 TYR A CA 1
ATOM 4558 C C . TYR A 1 588 ? 16.948 4.253 -8.949 1.00 93.31 588 TYR A C 1
ATOM 4560 O O . TYR A 1 588 ? 17.971 3.814 -8.414 1.00 93.31 588 TYR A O 1
ATOM 4568 N N . PRO A 1 589 ? 15.917 3.462 -9.290 1.00 95.69 589 PRO A N 1
ATOM 4569 C CA . PRO A 1 589 ? 15.933 2.022 -9.062 1.00 95.69 589 PRO A CA 1
ATOM 4570 C C . PRO A 1 589 ? 17.098 1.273 -9.713 1.00 95.69 589 PRO A C 1
ATOM 4572 O O . PRO A 1 589 ? 17.518 1.591 -10.828 1.00 95.69 589 PRO A O 1
ATOM 4575 N N . GLU A 1 590 ? 17.575 0.225 -9.031 1.00 95.12 590 GLU A N 1
ATOM 4576 C CA . GLU A 1 590 ? 18.582 -0.702 -9.567 1.00 95.12 590 GLU A CA 1
ATOM 4577 C C . GLU A 1 590 ? 18.008 -1.509 -10.731 1.00 95.12 590 GLU A C 1
ATOM 4579 O O . GLU A 1 590 ? 18.706 -1.769 -11.711 1.00 95.12 590 GLU A O 1
ATOM 4584 N N . SER A 1 591 ? 16.737 -1.913 -10.631 1.00 97.44 591 SER A N 1
ATOM 4585 C CA . SER A 1 591 ? 16.072 -2.677 -11.683 1.00 97.44 591 SER A CA 1
ATOM 4586 C C . SER A 1 591 ? 14.609 -2.301 -11.876 1.00 97.44 591 SER A C 1
ATOM 4588 O O . SER A 1 591 ? 13.877 -2.042 -10.920 1.00 97.44 591 SER A O 1
ATOM 4590 N N . ILE A 1 592 ? 14.191 -2.306 -13.140 1.00 98.69 592 ILE A N 1
ATOM 4591 C CA . ILE A 1 592 ? 12.809 -2.137 -13.578 1.00 98.69 592 ILE A CA 1
ATOM 4592 C C . ILE A 1 592 ? 12.480 -3.299 -14.508 1.00 98.69 592 ILE A C 1
ATOM 4594 O O . ILE A 1 592 ? 13.172 -3.515 -15.503 1.00 98.69 592 ILE A O 1
ATOM 4598 N N . THR A 1 593 ? 11.427 -4.045 -14.193 1.00 98.81 593 THR A N 1
ATOM 4599 C CA . THR A 1 593 ? 10.944 -5.159 -15.014 1.00 98.81 593 THR A CA 1
ATOM 4600 C C . THR A 1 593 ? 9.473 -4.957 -15.344 1.00 98.81 593 THR A C 1
ATOM 4602 O O . THR A 1 593 ? 8.672 -4.712 -14.447 1.00 98.81 593 THR A O 1
ATOM 4605 N N . ALA A 1 594 ? 9.118 -5.062 -16.622 1.00 98.69 594 ALA A N 1
ATOM 4606 C CA . ALA A 1 594 ? 7.739 -5.100 -17.087 1.00 98.69 594 ALA A CA 1
ATOM 4607 C C . ALA A 1 594 ? 7.495 -6.410 -17.840 1.00 98.69 594 ALA A C 1
ATOM 4609 O O . ALA A 1 594 ? 8.052 -6.617 -18.917 1.00 98.69 594 ALA A O 1
ATOM 4610 N N . ASP A 1 595 ? 6.651 -7.265 -17.277 1.00 98.56 595 ASP A N 1
ATOM 4611 C CA . ASP A 1 595 ? 6.280 -8.571 -17.807 1.00 98.56 595 ASP A CA 1
ATOM 4612 C C . ASP A 1 595 ? 4.810 -8.547 -18.249 1.00 98.56 595 ASP A C 1
ATOM 4614 O O . ASP A 1 595 ? 3.923 -8.148 -17.492 1.00 98.56 595 ASP A O 1
ATOM 4618 N N . ASN A 1 596 ? 4.539 -8.974 -19.486 1.00 97.88 596 ASN A N 1
ATOM 4619 C CA . ASN A 1 596 ? 3.189 -9.126 -20.049 1.00 97.88 596 ASN A CA 1
ATOM 4620 C C . ASN A 1 596 ? 2.325 -7.850 -20.015 1.00 97.88 596 ASN A C 1
ATOM 4622 O O . ASN A 1 596 ? 1.102 -7.912 -19.895 1.00 97.88 596 ASN A O 1
ATOM 4626 N N . CYS A 1 597 ? 2.940 -6.676 -20.153 1.00 97.06 597 CYS A N 1
ATOM 4627 C CA . CYS A 1 597 ? 2.226 -5.405 -20.296 1.00 97.06 597 CYS A CA 1
ATOM 4628 C C . CYS A 1 597 ? 1.830 -5.188 -21.772 1.00 97.06 597 CYS A C 1
ATOM 4630 O O . CYS A 1 597 ? 2.396 -4.336 -22.461 1.00 97.06 597 CYS A O 1
ATOM 4632 N N . ASN A 1 598 ? 0.918 -6.013 -22.303 1.00 95.12 598 ASN A N 1
ATOM 4633 C CA . ASN A 1 598 ? 0.594 -6.066 -23.742 1.00 95.12 598 ASN A CA 1
ATOM 4634 C C . ASN A 1 598 ? -0.834 -5.623 -24.117 1.00 95.12 598 ASN A C 1
ATOM 4636 O O . ASN A 1 598 ? -1.158 -5.515 -25.303 1.00 95.12 598 ASN A O 1
ATOM 4640 N N . VAL A 1 599 ? -1.675 -5.301 -23.132 1.00 95.38 599 VAL A N 1
ATOM 4641 C CA . VAL A 1 599 ? -3.033 -4.782 -23.347 1.00 95.38 599 VAL A CA 1
ATOM 4642 C C . VAL A 1 599 ? -3.043 -3.270 -23.127 1.00 95.38 599 VAL A C 1
ATOM 4644 O O . VAL A 1 599 ? -2.869 -2.813 -22.002 1.00 95.38 599 VAL A O 1
ATOM 4647 N N . GLY A 1 600 ? -3.274 -2.488 -24.188 1.00 91.25 600 GLY A N 1
ATOM 4648 C CA . GLY A 1 600 ? -3.407 -1.025 -24.110 1.00 91.25 600 GLY A CA 1
ATOM 4649 C C . GLY A 1 600 ? -2.315 -0.218 -24.813 1.00 91.25 600 GLY A C 1
ATOM 4650 O O . GLY A 1 600 ? -1.689 -0.701 -25.762 1.00 91.25 600 GLY A O 1
ATOM 4651 N N . GLU A 1 601 ? -2.118 1.030 -24.369 1.00 89.62 601 GLU A N 1
ATOM 4652 C CA . GLU A 1 601 ? -1.024 1.903 -24.816 1.00 89.62 601 GLU A CA 1
ATOM 4653 C C . GLU A 1 601 ? 0.007 2.146 -23.705 1.00 89.62 601 GLU A C 1
ATOM 4655 O O . GLU A 1 601 ? -0.231 2.920 -22.770 1.00 89.62 601 GLU A O 1
ATOM 4660 N N . PHE A 1 602 ? 1.196 1.560 -23.862 1.00 93.12 602 PHE A N 1
ATOM 4661 C CA . PHE A 1 602 ? 2.344 1.840 -23.003 1.00 93.12 602 PHE A CA 1
ATOM 4662 C C . PHE A 1 602 ? 3.451 2.590 -23.745 1.00 93.12 602 PHE A C 1
ATOM 4664 O O . PHE A 1 602 ? 3.598 2.491 -24.969 1.00 93.12 602 PHE A O 1
ATOM 4671 N N . ILE A 1 603 ? 4.246 3.329 -22.973 1.00 93.50 603 ILE A N 1
ATOM 4672 C CA . ILE A 1 603 ? 5.563 3.833 -23.366 1.00 93.50 603 ILE A CA 1
ATOM 4673 C C . ILE A 1 603 ? 6.578 3.541 -22.261 1.00 93.50 603 ILE A C 1
ATOM 4675 O O . ILE A 1 603 ? 6.207 3.302 -21.110 1.00 93.50 603 ILE A O 1
ATOM 4679 N N . PHE A 1 604 ? 7.859 3.621 -22.603 1.00 95.56 604 PHE A N 1
ATOM 4680 C CA . PHE A 1 604 ? 8.935 3.705 -21.624 1.00 95.56 604 PHE A CA 1
ATOM 4681 C C . PHE A 1 604 ? 9.781 4.919 -21.986 1.00 95.56 604 PHE A C 1
ATOM 4683 O O . PHE A 1 604 ? 10.507 4.880 -22.974 1.00 95.56 604 PHE A O 1
ATOM 4690 N N . ASN A 1 605 ? 9.643 6.019 -21.253 1.00 93.62 605 ASN A N 1
ATOM 4691 C CA . ASN A 1 605 ? 10.315 7.270 -21.586 1.00 93.62 605 ASN A CA 1
ATOM 4692 C C . ASN A 1 605 ? 10.945 7.914 -20.350 1.00 93.62 605 ASN A C 1
ATOM 4694 O O . ASN A 1 605 ? 10.224 8.433 -19.498 1.00 93.62 605 ASN A O 1
ATOM 4698 N N . GLU A 1 606 ? 12.276 7.915 -20.304 1.00 92.56 606 GLU A N 1
ATOM 4699 C CA . GLU A 1 606 ? 13.086 8.682 -19.356 1.00 92.56 606 GLU A CA 1
ATOM 4700 C C . GLU A 1 606 ? 14.284 9.296 -20.096 1.00 92.56 606 GLU A C 1
ATOM 4702 O O . GLU A 1 606 ? 15.138 8.594 -20.647 1.00 92.56 606 GLU A O 1
ATOM 4707 N N . GLN A 1 607 ? 14.320 10.629 -20.141 1.00 89.88 607 GLN A N 1
ATOM 4708 C CA . GLN A 1 607 ? 15.300 11.401 -20.913 1.00 89.88 607 GLN A CA 1
ATOM 4709 C C . GLN A 1 607 ? 16.235 12.254 -20.051 1.00 89.88 607 GLN A C 1
ATOM 4711 O O . GLN A 1 607 ? 17.077 12.982 -20.577 1.00 89.88 607 GLN A O 1
ATOM 4716 N N . ASN A 1 608 ? 16.090 12.181 -18.729 1.00 86.94 608 ASN A N 1
ATOM 4717 C CA . ASN A 1 608 ? 16.753 13.061 -17.783 1.00 86.94 608 ASN A CA 1
ATOM 4718 C C . ASN A 1 608 ? 17.762 12.327 -16.884 1.00 86.94 608 ASN A C 1
ATOM 4720 O O . ASN A 1 608 ? 18.137 12.838 -15.828 1.00 86.94 608 ASN A O 1
ATOM 4724 N N . TYR A 1 609 ? 18.284 11.163 -17.301 1.00 90.06 609 TYR A N 1
ATOM 4725 C CA . TYR A 1 609 ? 19.299 10.420 -16.528 1.00 90.06 609 TYR A CA 1
ATOM 4726 C C . TYR A 1 609 ? 20.569 11.241 -16.245 1.00 90.06 609 TYR A C 1
ATOM 4728 O O . TYR A 1 609 ? 21.286 10.977 -15.277 1.00 90.06 609 TYR A O 1
ATOM 4736 N N . ALA A 1 610 ? 20.820 12.288 -17.039 1.00 86.81 610 ALA A N 1
ATOM 4737 C CA . ALA A 1 610 ? 21.871 13.271 -16.791 1.00 86.81 610 ALA A CA 1
ATOM 4738 C C . ALA A 1 610 ? 21.774 13.909 -15.395 1.00 86.81 610 ALA A C 1
ATOM 4740 O O . ALA A 1 610 ? 22.801 14.129 -14.750 1.00 86.81 610 ALA A O 1
ATOM 4741 N N . ASN A 1 611 ? 20.549 14.177 -14.940 1.00 85.81 611 ASN A N 1
ATOM 4742 C CA . ASN A 1 611 ? 20.235 14.887 -13.703 1.00 85.81 611 ASN A CA 1
ATOM 4743 C C . ASN A 1 611 ? 19.773 13.953 -12.575 1.00 85.81 611 ASN A C 1
ATOM 4745 O O . ASN A 1 611 ? 19.559 14.410 -11.459 1.00 85.81 611 ASN A O 1
ATOM 4749 N N . ILE A 1 612 ? 19.675 12.650 -12.845 1.00 88.25 612 ILE A N 1
ATOM 4750 C CA . ILE A 1 612 ? 19.270 11.622 -11.884 1.00 88.25 612 ILE A CA 1
ATOM 4751 C C . ILE A 1 612 ? 20.510 10.888 -11.344 1.00 88.25 612 ILE A C 1
ATOM 4753 O O . ILE A 1 612 ? 21.516 10.724 -12.044 1.00 88.25 612 ILE A O 1
ATOM 4757 N N . MET A 1 613 ? 20.445 10.436 -10.091 1.00 87.75 613 MET A N 1
ATOM 4758 C CA . MET A 1 613 ? 21.484 9.629 -9.441 1.00 87.75 613 MET A CA 1
ATOM 4759 C C . MET A 1 613 ? 21.196 8.121 -9.596 1.00 87.75 613 MET A C 1
ATOM 4761 O O . MET A 1 613 ? 20.062 7.713 -9.350 1.00 87.75 613 MET A O 1
ATOM 4765 N N . PRO A 1 614 ? 22.171 7.265 -9.956 1.00 90.19 614 PRO A N 1
ATOM 4766 C CA . PRO A 1 614 ? 21.998 5.810 -9.897 1.00 90.19 614 PRO A CA 1
ATOM 4767 C C . PRO A 1 614 ? 21.952 5.302 -8.447 1.00 90.19 614 PRO A C 1
ATOM 4769 O O . PRO A 1 614 ? 22.479 5.948 -7.538 1.00 90.19 614 PRO A O 1
ATOM 4772 N N . ALA A 1 615 ? 21.376 4.115 -8.227 1.00 86.56 615 ALA A N 1
ATOM 4773 C CA . ALA A 1 615 ? 21.339 3.447 -6.917 1.00 86.56 615 ALA A CA 1
ATOM 4774 C C . ALA A 1 615 ? 22.735 3.323 -6.267 1.00 86.56 615 ALA A C 1
ATOM 4776 O O . ALA A 1 615 ? 22.928 3.572 -5.069 1.00 86.56 615 ALA A O 1
ATOM 4777 N N . PHE A 1 616 ? 23.739 3.023 -7.089 1.00 85.19 616 PHE A N 1
ATOM 4778 C CA . PHE A 1 616 ? 25.147 3.093 -6.725 1.00 85.19 616 PHE A CA 1
ATOM 4779 C C . PHE A 1 616 ? 25.965 3.679 -7.878 1.00 85.19 616 PHE A C 1
ATOM 4781 O O . PHE A 1 616 ? 25.708 3.413 -9.056 1.00 85.19 616 PHE A O 1
ATOM 4788 N N . GLU A 1 617 ? 26.945 4.513 -7.540 1.00 76.81 617 GLU A N 1
ATOM 4789 C CA . GLU A 1 617 ? 27.765 5.191 -8.537 1.00 76.81 617 GLU A CA 1
ATOM 4790 C C . GLU A 1 617 ? 28.886 4.285 -9.042 1.00 76.81 617 GLU A C 1
ATOM 4792 O O . GLU A 1 617 ? 29.599 3.645 -8.269 1.00 76.81 617 GLU A O 1
ATOM 4797 N N . LEU A 1 618 ? 29.073 4.285 -10.358 1.00 73.94 618 LEU A N 1
ATOM 4798 C CA . LEU A 1 618 ? 30.310 3.832 -10.978 1.00 73.94 618 LEU A CA 1
ATOM 4799 C C . LEU A 1 618 ? 31.218 5.051 -11.212 1.00 73.94 618 LEU A C 1
ATOM 4801 O O . LEU A 1 618 ? 30.702 6.149 -11.459 1.00 73.94 618 LEU A O 1
ATOM 4805 N N . PRO A 1 619 ? 32.557 4.891 -11.185 1.00 72.38 619 PRO A N 1
ATOM 4806 C CA . PRO A 1 619 ? 33.471 5.965 -11.552 1.00 72.38 619 PRO A CA 1
ATOM 4807 C C . PRO A 1 619 ? 33.083 6.556 -12.909 1.00 72.38 619 PRO A C 1
ATOM 4809 O O . PRO A 1 619 ? 32.866 5.815 -13.871 1.00 72.38 619 PRO A O 1
ATOM 4812 N N . LYS A 1 620 ? 33.008 7.891 -12.995 1.00 73.06 620 LYS A N 1
ATOM 4813 C CA . LYS A 1 620 ? 32.762 8.598 -14.259 1.00 73.06 620 LYS A CA 1
ATOM 4814 C C . LYS A 1 620 ? 33.935 8.340 -15.196 1.00 73.06 620 LYS A C 1
ATOM 4816 O O . LYS A 1 620 ? 34.947 9.033 -15.137 1.00 73.06 620 LYS A O 1
ATOM 4821 N N . VAL A 1 621 ? 33.805 7.336 -16.049 1.00 66.44 621 VAL A N 1
ATOM 4822 C CA . VAL A 1 621 ? 34.839 6.989 -17.022 1.00 66.44 621 VAL A CA 1
ATOM 4823 C C . VAL A 1 621 ? 34.570 7.695 -18.353 1.00 66.44 621 VAL A C 1
ATOM 4825 O O . VAL A 1 621 ? 33.412 7.749 -18.772 1.00 66.44 621 VAL A O 1
ATOM 4828 N N . PRO A 1 622 ? 35.608 8.247 -19.016 1.00 57.47 622 PRO A N 1
ATOM 4829 C CA . PRO A 1 622 ? 35.483 8.919 -20.316 1.00 57.47 622 PRO A CA 1
ATOM 4830 C C . PRO A 1 622 ? 34.887 8.010 -21.389 1.00 57.47 622 PRO A C 1
ATOM 4832 O O . PRO A 1 622 ? 34.092 8.460 -22.200 1.00 57.47 622 PRO A O 1
ATOM 4835 N N . THR A 1 623 ? 35.283 6.738 -21.333 1.00 59.62 623 THR A N 1
ATOM 4836 C CA . THR A 1 623 ? 34.938 5.610 -22.200 1.00 59.62 623 THR A CA 1
ATOM 4837 C C . THR A 1 623 ? 35.490 4.370 -21.490 1.00 59.62 623 THR A C 1
ATOM 4839 O O . THR A 1 623 ? 36.675 4.348 -21.158 1.00 59.62 623 THR A O 1
ATOM 4842 N N . GLY A 1 624 ? 34.681 3.358 -21.193 1.00 59.34 624 GLY A N 1
ATOM 4843 C CA . GLY A 1 624 ? 35.154 2.149 -20.509 1.00 59.34 624 GLY A CA 1
ATOM 4844 C C . GLY A 1 624 ? 34.356 0.927 -20.935 1.00 59.34 624 GLY A C 1
ATOM 4845 O O . GLY A 1 624 ? 33.184 1.079 -21.289 1.00 59.34 624 GLY A O 1
ATOM 4846 N N . SER A 1 625 ? 34.997 -0.249 -20.882 1.00 65.44 625 SER A N 1
ATOM 4847 C CA . SER A 1 625 ? 34.424 -1.549 -21.267 1.00 65.44 625 SER A CA 1
ATOM 4848 C C . SER A 1 625 ? 32.994 -1.720 -20.736 1.00 65.44 625 SER A C 1
ATOM 4850 O O . SER A 1 625 ? 32.662 -1.297 -19.624 1.00 65.44 625 SER A O 1
ATOM 4852 N N . VAL A 1 626 ? 32.147 -2.321 -21.568 1.00 70.31 626 VAL A N 1
ATOM 4853 C CA . VAL A 1 626 ? 30.772 -2.716 -21.241 1.00 70.31 626 VAL A CA 1
ATOM 4854 C C . VAL A 1 626 ? 30.714 -4.040 -20.455 1.00 70.31 626 VAL A C 1
ATOM 4856 O O . VAL A 1 626 ? 29.633 -4.578 -20.228 1.00 70.31 626 VAL A O 1
ATOM 4859 N N . ASP A 1 627 ? 31.863 -4.584 -20.040 1.00 72.00 627 ASP A N 1
ATOM 4860 C CA . ASP A 1 627 ? 31.984 -5.877 -19.346 1.00 72.00 627 ASP A CA 1
ATOM 4861 C C . ASP A 1 627 ? 32.011 -5.755 -17.816 1.00 72.00 627 ASP A C 1
ATOM 4863 O O . ASP A 1 627 ? 32.089 -6.757 -17.109 1.00 72.00 627 ASP A O 1
ATOM 4867 N N . THR A 1 628 ? 31.913 -4.536 -17.280 1.00 72.12 628 THR A N 1
ATOM 4868 C CA . THR A 1 628 ? 31.669 -4.311 -15.848 1.00 72.12 628 THR A CA 1
ATOM 4869 C C . THR A 1 628 ? 30.189 -4.519 -15.496 1.00 72.12 628 THR A C 1
ATOM 4871 O O . THR A 1 628 ? 29.333 -4.280 -16.348 1.00 72.12 628 THR A O 1
ATOM 4874 N N . PRO A 1 629 ? 29.846 -4.907 -14.251 1.00 81.25 629 PRO A N 1
ATOM 4875 C CA . PRO A 1 629 ? 28.452 -5.037 -13.828 1.00 81.25 629 PRO A CA 1
ATOM 4876 C C . PRO A 1 629 ? 27.664 -3.733 -14.008 1.00 81.25 629 PRO A C 1
ATOM 4878 O O . PRO A 1 629 ? 28.111 -2.667 -13.580 1.00 81.25 629 PRO A O 1
ATOM 4881 N N . ALA A 1 630 ? 26.494 -3.826 -14.643 1.00 90.31 630 ALA A N 1
ATOM 4882 C CA . ALA A 1 630 ? 25.570 -2.708 -14.811 1.00 90.31 630 ALA A CA 1
ATOM 4883 C C . ALA A 1 630 ? 25.031 -2.218 -13.456 1.00 90.31 630 ALA A C 1
ATOM 4885 O O . ALA A 1 630 ? 24.877 -3.001 -12.518 1.00 90.31 630 ALA A O 1
ATOM 4886 N N . ASN A 1 631 ? 24.724 -0.922 -13.367 1.00 91.31 631 ASN A N 1
ATOM 4887 C CA . ASN A 1 631 ? 24.104 -0.302 -12.190 1.00 91.31 631 ASN A CA 1
ATOM 4888 C C . ASN A 1 631 ? 22.651 0.139 -12.422 1.00 91.31 631 ASN A C 1
ATOM 4890 O O . ASN A 1 631 ? 22.038 0.717 -11.527 1.00 91.31 631 ASN A O 1
ATOM 4894 N N . CYS A 1 632 ? 22.098 -0.151 -13.604 1.00 95.00 632 CYS A N 1
ATOM 4895 C CA . CYS A 1 632 ? 20.677 -0.023 -13.898 1.00 95.00 632 CYS A CA 1
ATOM 4896 C C . CYS A 1 632 ? 20.240 -1.105 -14.897 1.00 95.00 632 CYS A C 1
ATOM 4898 O O . CYS A 1 632 ? 20.778 -1.200 -16.004 1.00 95.00 632 CYS A O 1
ATOM 4900 N N . PHE A 1 633 ? 19.262 -1.918 -14.505 1.00 97.38 633 PHE A N 1
ATOM 4901 C CA . PHE A 1 633 ? 18.702 -2.995 -15.318 1.00 97.38 633 PHE A CA 1
ATOM 4902 C C . PHE A 1 633 ? 17.280 -2.640 -15.746 1.00 97.38 633 PHE A C 1
ATOM 4904 O O . PHE A 1 633 ? 16.423 -2.378 -14.906 1.00 97.38 633 PHE A O 1
ATOM 4911 N N . ILE A 1 634 ? 17.003 -2.665 -17.046 1.00 98.56 634 ILE A N 1
ATOM 4912 C CA . ILE A 1 634 ? 15.661 -2.417 -17.585 1.00 98.56 634 ILE A CA 1
ATOM 4913 C C . ILE A 1 634 ? 15.267 -3.634 -18.407 1.00 98.56 634 ILE A C 1
ATOM 4915 O O . ILE A 1 634 ? 15.927 -3.940 -19.392 1.00 98.56 634 ILE A O 1
ATOM 4919 N N . THR A 1 635 ? 14.212 -4.338 -18.010 1.00 98.69 635 THR A N 1
ATOM 4920 C CA . THR A 1 635 ? 13.737 -5.547 -18.693 1.00 98.69 635 THR A CA 1
ATOM 4921 C C . THR A 1 635 ? 12.285 -5.378 -19.122 1.00 98.69 635 THR A C 1
ATOM 4923 O O . THR A 1 635 ? 11.419 -5.125 -18.291 1.00 98.69 635 THR A O 1
ATOM 4926 N N . LEU A 1 636 ? 12.013 -5.531 -20.416 1.00 98.56 636 LEU A N 1
ATOM 4927 C CA . LEU A 1 636 ? 10.677 -5.484 -21.007 1.00 98.56 636 LEU A CA 1
ATOM 4928 C C . LEU A 1 636 ? 10.393 -6.830 -21.684 1.00 98.56 636 LEU A C 1
ATOM 4930 O O . LEU A 1 636 ? 10.976 -7.129 -22.726 1.00 98.56 636 LEU A O 1
ATOM 4934 N N . ASN A 1 637 ? 9.507 -7.641 -21.109 1.00 98.38 637 ASN A N 1
ATOM 4935 C CA . ASN A 1 637 ? 9.130 -8.951 -21.634 1.00 98.38 637 ASN A CA 1
ATOM 4936 C C . ASN A 1 637 ? 7.668 -8.944 -22.084 1.00 98.38 637 ASN A C 1
ATOM 4938 O O . ASN A 1 637 ? 6.769 -8.698 -21.281 1.00 98.38 637 ASN A O 1
ATOM 4942 N N . ASN A 1 638 ? 7.424 -9.250 -23.360 1.00 97.38 638 ASN A N 1
ATOM 4943 C CA . ASN A 1 638 ? 6.093 -9.296 -23.961 1.00 97.38 638 ASN A CA 1
ATOM 4944 C C . ASN A 1 638 ? 5.300 -8.004 -23.680 1.00 97.38 638 ASN A C 1
ATOM 4946 O O . ASN A 1 638 ? 4.224 -8.022 -23.082 1.00 97.38 638 ASN A O 1
ATOM 4950 N N . VAL A 1 639 ? 5.876 -6.862 -24.068 1.00 96.62 639 VAL A N 1
ATOM 4951 C CA . VAL A 1 639 ? 5.316 -5.528 -23.807 1.00 96.62 639 VAL A CA 1
ATOM 4952 C C . VAL A 1 639 ? 4.873 -4.876 -25.113 1.00 96.62 639 VAL A C 1
ATOM 4954 O O . VAL A 1 639 ? 5.617 -4.869 -26.096 1.00 96.62 639 VAL A O 1
ATOM 4957 N N . LYS A 1 640 ? 3.679 -4.279 -25.114 1.00 94.44 640 LYS A N 1
ATOM 4958 C CA . LYS A 1 640 ? 3.168 -3.506 -26.250 1.00 94.44 640 LYS A CA 1
ATOM 4959 C C . LYS A 1 640 ? 3.479 -2.015 -26.074 1.00 94.44 640 LYS A C 1
ATOM 4961 O O . LYS A 1 640 ? 2.813 -1.328 -25.303 1.00 94.44 640 LYS A O 1
ATOM 4966 N N . ILE A 1 641 ? 4.466 -1.508 -26.808 1.00 91.75 641 ILE A N 1
ATOM 4967 C CA . ILE A 1 641 ? 4.874 -0.100 -26.844 1.00 91.75 641 ILE A CA 1
ATOM 4968 C C . ILE A 1 641 ? 4.432 0.526 -28.174 1.00 91.75 641 ILE A C 1
ATOM 4970 O O . ILE A 1 641 ? 4.915 0.140 -29.233 1.00 91.75 641 ILE A O 1
ATOM 4974 N N . ASN A 1 642 ? 3.550 1.532 -28.131 1.00 82.56 642 ASN A N 1
ATOM 4975 C CA . ASN A 1 642 ? 2.969 2.121 -29.355 1.00 82.56 642 ASN A CA 1
ATOM 4976 C C . ASN A 1 642 ? 3.657 3.408 -29.845 1.00 82.56 642 ASN A C 1
ATOM 4978 O O . ASN A 1 642 ? 3.255 3.979 -30.860 1.00 82.56 642 ASN A O 1
ATOM 4982 N N . GLN A 1 643 ? 4.660 3.907 -29.118 1.00 81.94 643 GLN A N 1
ATOM 4983 C CA . GLN A 1 643 ? 5.420 5.094 -29.524 1.00 81.94 643 GLN A CA 1
ATOM 4984 C C . GLN A 1 643 ? 6.925 4.861 -29.482 1.00 81.94 643 GLN A C 1
ATOM 4986 O O . GLN A 1 643 ? 7.559 4.799 -30.527 1.00 81.94 643 GLN A O 1
ATOM 4991 N N . LEU A 1 644 ? 7.505 4.799 -28.286 1.00 86.62 644 LEU A N 1
ATOM 4992 C CA . LEU A 1 644 ? 8.951 4.874 -28.128 1.00 86.62 644 LEU A CA 1
ATOM 4993 C C . LEU A 1 644 ? 9.371 4.221 -26.813 1.00 86.62 644 LEU A C 1
ATOM 4995 O O . LEU A 1 644 ? 8.734 4.435 -25.776 1.00 86.62 644 LEU A O 1
ATOM 4999 N N . VAL A 1 645 ? 10.461 3.462 -26.873 1.00 94.81 645 VAL A N 1
ATOM 5000 C CA . VAL A 1 645 ? 11.327 3.197 -25.724 1.00 94.81 645 VAL A CA 1
ATOM 5001 C C . VAL A 1 645 ? 12.467 4.202 -25.797 1.00 94.81 645 VAL A C 1
ATOM 5003 O O . VAL A 1 645 ? 13.233 4.182 -26.752 1.00 94.81 645 VAL A O 1
ATOM 5006 N N . SER A 1 646 ? 12.553 5.108 -24.832 1.00 94.25 646 SER A N 1
ATOM 5007 C CA . SER A 1 646 ? 13.512 6.210 -24.800 1.00 94.25 646 SER A CA 1
ATOM 5008 C C . SER A 1 646 ? 14.252 6.213 -23.473 1.00 94.25 646 SER A C 1
ATOM 5010 O O . SER A 1 646 ? 13.643 6.383 -22.415 1.00 94.25 646 SER A O 1
ATOM 5012 N N . ILE A 1 647 ? 15.563 5.993 -23.559 1.00 95.56 647 ILE A N 1
ATOM 5013 C CA . ILE A 1 647 ? 16.497 5.962 -22.435 1.00 95.56 647 ILE A CA 1
ATOM 5014 C C . ILE A 1 647 ? 17.667 6.868 -22.821 1.00 95.56 647 ILE A C 1
ATOM 5016 O O . ILE A 1 647 ? 18.499 6.507 -23.660 1.00 95.56 647 ILE A O 1
ATOM 5020 N N . VAL A 1 648 ? 17.703 8.075 -22.256 1.00 93.06 648 VAL A N 1
ATOM 5021 C CA . VAL A 1 648 ? 18.693 9.100 -22.625 1.00 93.06 648 VAL A CA 1
ATOM 5022 C C . VAL A 1 648 ? 19.444 9.591 -21.393 1.00 93.06 648 VAL A C 1
ATOM 5024 O O . VAL A 1 648 ? 18.882 10.218 -20.497 1.00 93.06 648 VAL A O 1
ATOM 5027 N N . ASP A 1 649 ? 20.749 9.324 -21.375 1.00 89.19 649 ASP A N 1
ATOM 5028 C CA . ASP A 1 649 ? 21.719 9.934 -20.471 1.00 89.19 649 ASP A CA 1
ATOM 5029 C C . ASP A 1 649 ? 22.458 11.066 -21.201 1.00 89.19 649 ASP A C 1
ATOM 5031 O O . ASP A 1 649 ? 22.747 10.954 -22.388 1.00 89.19 649 ASP A O 1
ATOM 5035 N N . SER A 1 650 ? 22.807 12.137 -20.478 1.00 82.56 650 SER A N 1
ATOM 5036 C CA . SER A 1 650 ? 23.313 13.439 -20.957 1.00 82.56 650 SER A CA 1
ATOM 5037 C C . SER A 1 650 ? 23.816 13.457 -22.414 1.00 82.56 650 SER A C 1
ATOM 5039 O O . SER A 1 650 ? 24.885 12.894 -22.674 1.00 82.56 650 SER A O 1
ATOM 5041 N N . PRO A 1 651 ? 23.120 14.136 -23.352 1.00 69.38 651 PRO A N 1
ATOM 5042 C CA . PRO A 1 651 ? 23.461 14.095 -24.778 1.00 69.38 651 PRO A CA 1
ATOM 5043 C C . PRO A 1 651 ? 24.769 14.829 -25.118 1.00 69.38 651 PRO A C 1
ATOM 5045 O O . PRO A 1 651 ? 25.291 14.683 -26.216 1.00 69.38 651 PRO A O 1
ATOM 5048 N N . SER A 1 652 ? 25.317 15.634 -24.203 1.00 73.06 652 SER A N 1
ATOM 5049 C CA . SER A 1 652 ? 26.506 16.466 -24.437 1.00 73.06 652 SER A CA 1
ATOM 5050 C C . SER A 1 652 ? 27.783 15.966 -23.752 1.00 73.06 652 SER A C 1
ATOM 5052 O O . SER A 1 652 ? 28.837 16.578 -23.926 1.00 73.06 652 SER A O 1
ATOM 5054 N N . LYS A 1 653 ? 27.732 14.875 -22.975 1.00 75.69 653 LYS A N 1
ATOM 5055 C CA . LYS A 1 653 ? 28.864 14.404 -22.155 1.00 75.69 653 LYS A CA 1
ATOM 5056 C C . LYS A 1 653 ? 29.278 12.986 -22.531 1.00 75.69 653 LYS A C 1
ATOM 5058 O O . LYS A 1 653 ? 28.460 12.082 -22.458 1.00 75.69 653 LYS A O 1
ATOM 5063 N N . ALA A 1 654 ? 30.562 12.798 -22.847 1.00 75.56 654 ALA A N 1
ATOM 5064 C CA . ALA A 1 654 ? 31.139 11.474 -23.111 1.00 75.56 654 ALA A CA 1
ATOM 5065 C C . ALA A 1 654 ? 31.236 10.606 -21.844 1.00 75.56 654 ALA A C 1
ATOM 5067 O O . ALA A 1 654 ? 31.101 9.388 -21.897 1.00 75.56 654 ALA A O 1
ATOM 5068 N N . THR A 1 655 ? 31.420 11.231 -20.676 1.00 80.25 655 THR A N 1
ATOM 5069 C CA . THR A 1 655 ? 31.428 10.516 -19.398 1.00 80.25 655 THR A CA 1
ATOM 5070 C C . THR A 1 655 ? 30.015 10.151 -18.962 1.00 80.25 655 THR A C 1
ATOM 5072 O O . THR A 1 655 ? 29.080 10.943 -19.090 1.00 80.25 655 THR A O 1
ATOM 5075 N N . SER A 1 656 ? 29.872 8.967 -18.369 1.00 84.56 656 SER A N 1
ATOM 5076 C CA . SER A 1 656 ? 28.631 8.540 -17.728 1.00 84.56 656 SER A CA 1
ATOM 5077 C C . SER A 1 656 ? 28.911 7.871 -16.387 1.00 84.56 656 SER A C 1
ATOM 5079 O O . SER A 1 656 ? 29.886 7.133 -16.237 1.00 84.56 656 SER A O 1
ATOM 5081 N N . ARG A 1 657 ? 28.037 8.145 -15.415 1.00 87.19 657 ARG A N 1
ATOM 5082 C CA . ARG A 1 657 ? 27.941 7.419 -14.134 1.00 87.19 657 ARG A CA 1
ATOM 5083 C C . ARG A 1 657 ? 27.014 6.203 -14.223 1.00 87.19 657 ARG A C 1
ATOM 5085 O O . ARG A 1 657 ? 26.881 5.458 -13.255 1.00 87.19 657 ARG A O 1
ATOM 5092 N N . TRP A 1 658 ? 26.363 6.036 -15.369 1.00 89.75 658 TRP A N 1
ATOM 5093 C CA . TRP A 1 658 ? 25.448 4.950 -15.654 1.00 89.75 658 TRP A CA 1
ATOM 5094 C C . TRP A 1 658 ? 26.134 3.882 -16.497 1.00 89.75 658 TRP A C 1
ATOM 5096 O O . TRP A 1 658 ? 26.932 4.174 -17.393 1.00 89.75 658 TRP A O 1
ATOM 5106 N N . LEU A 1 659 ? 25.783 2.636 -16.218 1.00 91.38 659 LEU A N 1
ATOM 5107 C CA . LEU A 1 659 ? 26.009 1.505 -17.092 1.00 91.38 659 LEU A CA 1
ATOM 5108 C C . LEU A 1 659 ? 24.721 0.692 -17.121 1.00 91.38 659 LEU A C 1
ATOM 5110 O O . LEU A 1 659 ? 24.352 0.073 -16.122 1.00 91.38 659 LEU A O 1
ATOM 5114 N N . PHE A 1 660 ? 24.034 0.734 -18.257 1.00 94.50 660 PHE A N 1
ATOM 5115 C CA . PHE A 1 660 ? 22.736 0.097 -18.421 1.00 94.50 660 PHE A CA 1
ATOM 5116 C C . PHE A 1 660 ? 22.875 -1.330 -18.945 1.00 94.50 660 PHE A C 1
ATOM 5118 O O . PHE A 1 660 ? 23.695 -1.611 -19.820 1.00 94.50 660 PHE A O 1
ATOM 5125 N N . HIS A 1 661 ? 22.004 -2.214 -18.468 1.00 96.19 661 HIS A N 1
ATOM 5126 C CA . HIS A 1 661 ? 21.660 -3.442 -19.176 1.00 96.19 661 HIS A CA 1
ATOM 5127 C C . HIS A 1 661 ? 20.174 -3.404 -19.506 1.00 96.19 661 HIS A C 1
ATOM 5129 O O . HIS A 1 661 ? 19.323 -3.569 -18.632 1.00 96.19 661 HIS A O 1
ATOM 5135 N N . VAL A 1 662 ? 19.871 -3.151 -20.775 1.00 98.12 662 VAL A N 1
ATOM 5136 C CA . VAL A 1 662 ? 18.507 -3.110 -21.296 1.00 98.12 662 VAL A CA 1
ATOM 5137 C C . VAL A 1 662 ? 18.204 -4.445 -21.969 1.00 98.12 662 VAL A C 1
ATOM 5139 O O . VAL A 1 662 ? 18.970 -4.898 -22.812 1.00 98.12 662 VAL A O 1
ATOM 5142 N N . LYS A 1 663 ? 17.097 -5.085 -21.605 1.00 98.44 663 LYS A N 1
ATOM 5143 C CA . LYS A 1 663 ? 16.607 -6.325 -22.208 1.00 98.44 663 LYS A CA 1
ATOM 5144 C C . LYS A 1 663 ? 15.202 -6.111 -22.745 1.00 98.44 663 LYS A C 1
ATOM 5146 O O . LYS A 1 663 ? 14.334 -5.634 -22.020 1.00 98.44 663 LYS A O 1
ATOM 5151 N N . MET A 1 664 ? 14.971 -6.474 -23.999 1.00 98.44 664 MET A N 1
ATOM 5152 C CA . MET A 1 664 ? 13.669 -6.364 -24.655 1.00 98.44 664 MET A CA 1
ATOM 5153 C C . MET A 1 664 ? 13.336 -7.683 -25.342 1.00 98.44 664 MET A C 1
ATOM 5155 O O . MET A 1 664 ? 13.895 -8.000 -26.386 1.00 98.44 664 MET A O 1
ATOM 5159 N N . ASN A 1 665 ? 12.417 -8.454 -24.771 1.00 97.75 665 ASN A N 1
ATOM 5160 C CA . ASN A 1 665 ? 12.038 -9.766 -25.286 1.00 97.75 665 ASN A CA 1
ATOM 5161 C C . ASN A 1 665 ? 10.580 -9.719 -25.747 1.00 97.75 665 ASN A C 1
ATOM 5163 O O . ASN A 1 665 ? 9.673 -9.662 -24.921 1.00 97.75 665 ASN A O 1
ATOM 5167 N N . GLY A 1 666 ? 10.328 -9.731 -27.055 1.00 96.00 666 GLY A N 1
ATOM 5168 C CA . GLY A 1 666 ? 8.964 -9.665 -27.594 1.00 96.00 666 GLY A CA 1
ATOM 5169 C C . GLY A 1 666 ? 8.274 -8.303 -27.432 1.00 96.00 666 GLY A C 1
ATOM 5170 O O . GLY A 1 666 ? 7.061 -8.244 -27.214 1.00 96.00 666 GLY A O 1
ATOM 5171 N N . VAL A 1 667 ? 9.022 -7.200 -27.527 1.00 95.81 667 VAL A N 1
ATOM 5172 C CA . VAL A 1 667 ? 8.445 -5.845 -27.569 1.00 95.81 667 VAL A CA 1
ATOM 5173 C C . VAL A 1 667 ? 7.839 -5.581 -28.953 1.00 95.81 667 VAL A C 1
ATOM 5175 O O . VAL A 1 667 ? 8.442 -5.926 -29.966 1.00 95.81 667 VAL A O 1
ATOM 5178 N N . HIS A 1 668 ? 6.637 -5.004 -29.017 1.00 92.75 668 HIS A N 1
ATOM 5179 C CA . HIS A 1 668 ? 5.894 -4.770 -30.269 1.00 92.75 668 HIS A CA 1
ATOM 5180 C C . HIS A 1 668 ? 4.921 -3.581 -30.148 1.00 92.75 668 HIS A C 1
ATOM 5182 O O . HIS A 1 668 ? 4.795 -3.013 -29.072 1.00 92.75 668 HIS A O 1
ATOM 5188 N N . GLY A 1 669 ? 4.190 -3.227 -31.216 1.00 82.44 669 GLY A N 1
ATOM 5189 C CA . GLY A 1 669 ? 3.126 -2.200 -31.179 1.00 82.44 669 GLY A CA 1
ATOM 5190 C C . GLY A 1 669 ? 3.430 -0.889 -31.913 1.00 82.44 669 GLY A C 1
ATOM 5191 O O . GLY A 1 669 ? 2.606 0.022 -31.907 1.00 82.44 669 GLY A O 1
ATOM 5192 N N . PHE A 1 670 ? 4.578 -0.790 -32.574 1.00 83.31 670 PHE A N 1
ATOM 5193 C CA . PHE A 1 670 ? 5.017 0.428 -33.255 1.00 83.31 670 PHE A CA 1
ATOM 5194 C C . PHE A 1 670 ? 4.310 0.678 -34.599 1.00 83.31 670 PHE A C 1
ATOM 5196 O O . PHE A 1 670 ? 3.614 -0.196 -35.121 1.00 83.31 670 PHE A O 1
ATOM 5203 N N . ASN A 1 671 ? 4.428 1.903 -35.125 1.00 73.69 671 ASN A N 1
ATOM 5204 C CA . ASN A 1 671 ? 3.590 2.407 -36.221 1.00 73.69 671 ASN A CA 1
ATOM 5205 C C . ASN A 1 671 ? 4.365 2.855 -37.473 1.00 73.69 671 ASN A C 1
ATOM 5207 O O . ASN A 1 671 ? 3.772 3.502 -38.337 1.00 73.69 671 ASN A O 1
ATOM 5211 N N . GLY A 1 672 ? 5.659 2.537 -37.570 1.00 68.25 672 GLY A N 1
ATOM 5212 C CA . GLY A 1 672 ? 6.510 2.767 -38.740 1.00 68.25 672 GLY A CA 1
ATOM 5213 C C . GLY A 1 672 ? 7.021 4.200 -38.920 1.00 68.25 672 GLY A C 1
ATOM 5214 O O . GLY A 1 672 ? 7.878 4.442 -39.772 1.00 68.25 672 GLY A O 1
ATOM 5215 N N . LYS A 1 673 ? 6.539 5.175 -38.135 1.00 67.25 673 LYS A N 1
ATOM 5216 C CA . LYS A 1 673 ? 6.774 6.606 -38.416 1.00 67.25 673 LYS A CA 1
ATOM 5217 C C . LYS A 1 673 ? 8.168 7.107 -38.035 1.00 67.25 673 LYS A C 1
ATOM 5219 O O . LYS A 1 673 ? 8.659 8.038 -38.672 1.00 67.25 673 LYS A O 1
ATOM 5224 N N . ASN A 1 674 ? 8.772 6.553 -36.983 1.00 72.19 674 ASN A N 1
ATOM 5225 C CA . ASN A 1 674 ? 10.067 6.968 -36.434 1.00 72.19 674 ASN A CA 1
ATOM 5226 C C . ASN A 1 674 ? 10.787 5.776 -35.799 1.00 72.19 674 ASN A C 1
ATOM 5228 O O . ASN A 1 674 ? 10.103 4.888 -35.301 1.00 72.19 674 ASN A O 1
ATOM 5232 N N . PRO A 1 675 ? 12.132 5.780 -35.715 1.00 80.12 675 PRO A N 1
ATOM 5233 C CA . PRO A 1 675 ? 12.852 4.741 -34.995 1.00 80.12 675 PRO A CA 1
ATOM 5234 C C . PRO A 1 675 ? 12.376 4.692 -33.541 1.00 80.12 675 PRO A C 1
ATOM 5236 O O . PRO A 1 675 ? 12.416 5.693 -32.820 1.00 80.12 675 PRO A O 1
ATOM 5239 N N . SER A 1 676 ? 11.881 3.527 -33.138 1.00 86.44 676 SER A N 1
ATOM 5240 C CA . SER A 1 676 ? 11.095 3.377 -31.922 1.00 86.44 676 SER A CA 1
ATOM 5241 C C . SER A 1 676 ? 11.900 2.992 -30.683 1.00 86.44 676 SER A C 1
ATOM 5243 O O . SER A 1 676 ? 11.348 2.952 -29.580 1.00 86.44 676 SER A O 1
ATOM 5245 N N . ILE A 1 677 ? 13.201 2.744 -30.849 1.00 93.44 677 ILE A N 1
ATOM 5246 C CA . ILE A 1 677 ? 14.152 2.481 -29.771 1.00 93.44 677 ILE A CA 1
ATOM 5247 C C . ILE A 1 677 ? 15.186 3.608 -29.741 1.00 93.44 677 ILE A C 1
ATOM 5249 O O . ILE A 1 677 ? 16.100 3.643 -30.561 1.00 93.44 677 ILE A O 1
ATOM 5253 N N . GLN A 1 678 ? 15.045 4.540 -28.801 1.00 93.25 678 GLN A N 1
ATOM 5254 C CA . GLN A 1 678 ? 15.976 5.640 -28.579 1.00 93.25 678 GLN A CA 1
ATOM 5255 C C . GLN A 1 678 ? 16.903 5.341 -27.399 1.00 93.25 678 GLN A C 1
ATOM 5257 O O . GLN A 1 678 ? 16.455 5.254 -26.257 1.00 93.25 678 GLN A O 1
ATOM 5262 N N . LEU A 1 679 ? 18.202 5.217 -27.677 1.00 94.12 679 LEU A N 1
ATOM 5263 C CA . LEU A 1 679 ? 19.225 4.877 -26.690 1.00 94.12 679 LEU A CA 1
ATOM 5264 C C . LEU A 1 679 ? 20.400 5.847 -26.807 1.00 94.12 679 LEU A C 1
ATOM 5266 O O . LEU A 1 679 ? 21.144 5.831 -27.783 1.00 94.12 679 LEU A O 1
ATOM 5270 N N . LEU A 1 680 ? 20.589 6.689 -25.797 1.00 92.69 680 LEU A N 1
ATOM 5271 C CA . LEU A 1 680 ? 21.768 7.552 -25.673 1.00 92.69 680 LEU A CA 1
ATOM 5272 C C . LEU A 1 680 ? 22.424 7.294 -24.323 1.00 92.69 680 LEU A C 1
ATOM 5274 O O . LEU A 1 680 ? 22.385 8.113 -23.407 1.00 92.69 680 LEU A O 1
ATOM 5278 N N . VAL A 1 681 ? 22.969 6.093 -24.181 1.00 91.88 681 VAL A N 1
ATOM 5279 C CA . VAL A 1 681 ? 23.454 5.559 -22.911 1.00 91.88 681 VAL A CA 1
ATOM 5280 C C . VAL A 1 681 ? 24.739 4.771 -23.103 1.00 91.88 681 VAL A C 1
ATOM 5282 O O . VAL A 1 681 ? 25.068 4.352 -24.209 1.00 91.88 681 VAL A O 1
ATOM 5285 N N . ARG A 1 682 ? 25.454 4.541 -22.001 1.00 90.44 682 ARG A N 1
ATOM 5286 C CA . ARG A 1 682 ? 26.537 3.559 -21.934 1.00 90.44 682 ARG A CA 1
ATOM 5287 C C . ARG A 1 682 ? 25.969 2.210 -21.490 1.00 90.44 682 ARG A C 1
ATOM 5289 O O . ARG A 1 682 ? 25.252 2.177 -20.489 1.00 90.44 682 ARG A O 1
ATOM 5296 N N . GLY A 1 683 ? 26.327 1.109 -22.149 1.00 92.94 683 GLY A N 1
ATOM 5297 C CA . GLY A 1 683 ? 25.946 -0.229 -21.686 1.00 92.94 683 GLY A CA 1
ATOM 5298 C C . GLY A 1 683 ? 25.651 -1.244 -22.781 1.00 92.94 683 GLY A C 1
ATOM 5299 O O . GLY A 1 683 ? 26.247 -1.200 -23.853 1.00 92.94 683 GLY A O 1
ATOM 5300 N N . LYS A 1 684 ? 24.745 -2.175 -22.474 1.00 95.12 684 LYS A N 1
ATOM 5301 C CA . LYS A 1 684 ? 24.300 -3.250 -23.369 1.00 95.12 684 LYS A CA 1
ATOM 5302 C C . LYS A 1 684 ? 22.785 -3.193 -23.550 1.00 95.12 684 LYS A C 1
ATOM 5304 O O . LYS A 1 684 ? 22.058 -2.970 -22.580 1.00 95.12 684 LYS A O 1
ATOM 5309 N N . ALA A 1 685 ? 22.320 -3.419 -24.772 1.00 97.69 685 ALA A N 1
ATOM 5310 C CA . ALA A 1 685 ? 20.915 -3.596 -25.106 1.00 97.69 685 ALA A CA 1
ATOM 5311 C C . ALA A 1 685 ? 20.728 -4.926 -25.846 1.00 97.69 685 ALA A C 1
ATOM 5313 O O . ALA A 1 685 ? 21.137 -5.049 -26.996 1.00 97.69 685 ALA A O 1
ATOM 5314 N N . ASP A 1 686 ? 20.105 -5.905 -25.194 1.00 98.00 686 ASP A N 1
ATOM 5315 C CA . ASP A 1 686 ? 19.793 -7.208 -25.782 1.00 98.00 686 ASP A CA 1
ATOM 5316 C C . ASP A 1 686 ? 18.307 -7.261 -26.156 1.00 98.00 686 ASP A C 1
ATOM 5318 O O . ASP A 1 686 ? 17.429 -7.080 -25.309 1.00 98.00 686 ASP A O 1
ATOM 5322 N N . ILE A 1 687 ? 18.017 -7.486 -27.434 1.00 98.25 687 ILE A N 1
ATOM 5323 C CA . ILE A 1 687 ? 16.679 -7.396 -28.015 1.00 98.25 687 ILE A CA 1
ATOM 5324 C C . ILE A 1 687 ? 16.358 -8.715 -28.722 1.00 98.25 687 ILE A C 1
ATOM 5326 O O . ILE A 1 687 ? 16.864 -8.980 -29.807 1.00 98.25 687 ILE A O 1
ATOM 5330 N N . ASP A 1 688 ? 15.495 -9.544 -28.140 1.00 97.94 688 ASP A N 1
ATOM 5331 C CA . ASP A 1 688 ? 15.089 -10.825 -28.728 1.00 97.94 688 ASP A CA 1
ATOM 5332 C C . ASP A 1 688 ? 13.651 -10.757 -29.247 1.00 97.94 688 ASP A C 1
ATOM 5334 O O . ASP A 1 688 ? 12.748 -10.258 -28.566 1.00 97.94 688 ASP A O 1
ATOM 5338 N N . LYS A 1 689 ? 13.426 -11.270 -30.463 1.00 95.44 689 LYS A N 1
ATOM 5339 C CA . LYS A 1 689 ? 12.092 -11.495 -31.063 1.00 95.44 689 LYS A CA 1
ATOM 5340 C C . LYS A 1 689 ? 11.144 -10.291 -30.984 1.00 95.44 689 LYS A C 1
ATOM 5342 O O . LYS A 1 689 ? 9.928 -10.454 -30.898 1.00 95.44 689 LYS A O 1
ATOM 5347 N N . SER A 1 690 ? 11.693 -9.083 -31.005 1.00 95.75 690 SER A N 1
ATOM 5348 C CA . SER A 1 690 ? 10.918 -7.846 -30.935 1.00 95.75 690 SER A CA 1
ATOM 5349 C C . SER A 1 690 ? 10.599 -7.332 -32.340 1.00 95.75 690 SER A C 1
ATOM 5351 O O . SER A 1 690 ? 11.363 -7.545 -33.281 1.00 95.75 690 SER A O 1
ATOM 5353 N N . SER A 1 691 ? 9.460 -6.665 -32.487 1.00 93.75 691 SER A N 1
ATOM 5354 C CA . SER A 1 691 ? 9.092 -5.924 -33.693 1.00 93.75 691 SER A CA 1
ATOM 5355 C C . SER A 1 691 ? 9.277 -4.448 -33.387 1.00 93.75 691 SER A C 1
ATOM 5357 O O . SER A 1 691 ? 8.574 -3.960 -32.514 1.00 93.75 691 SER A O 1
ATOM 5359 N N . ILE A 1 692 ? 10.183 -3.749 -34.068 1.00 92.44 692 ILE A N 1
ATOM 5360 C CA . ILE A 1 692 ? 10.514 -2.328 -33.841 1.00 92.44 692 ILE A CA 1
ATOM 5361 C C . ILE A 1 692 ? 10.523 -1.550 -35.162 1.00 92.44 692 ILE A C 1
ATOM 5363 O O . ILE A 1 692 ? 10.578 -2.150 -36.232 1.00 92.44 692 ILE A O 1
ATOM 5367 N N . ASP A 1 693 ? 10.517 -0.219 -35.098 1.00 89.50 693 ASP A N 1
ATOM 5368 C CA . ASP A 1 693 ? 10.618 0.621 -36.301 1.00 89.50 693 ASP A CA 1
ATOM 5369 C C . ASP A 1 693 ? 12.085 0.907 -36.678 1.00 89.50 693 ASP A C 1
ATOM 5371 O O . ASP A 1 693 ? 12.404 1.135 -37.839 1.00 89.50 693 ASP A O 1
ATOM 5375 N N . GLY A 1 694 ? 13.000 0.889 -35.705 1.00 90.50 694 GLY A N 1
ATOM 5376 C CA . GLY A 1 694 ? 14.424 1.179 -35.895 1.00 90.50 694 GLY A CA 1
ATOM 5377 C C . GLY A 1 694 ? 15.082 1.714 -34.624 1.00 90.50 694 GLY A C 1
ATOM 5378 O O . GLY A 1 694 ? 14.444 1.791 -33.570 1.00 90.50 694 GLY A O 1
ATOM 5379 N N . PHE A 1 695 ? 16.341 2.136 -34.741 1.00 92.31 695 PHE A N 1
ATOM 5380 C CA . PHE A 1 695 ? 17.134 2.674 -33.637 1.00 92.31 695 PHE A CA 1
ATOM 5381 C C . PHE A 1 695 ? 17.435 4.169 -33.790 1.00 92.31 695 PHE A C 1
ATOM 5383 O O . PHE A 1 695 ? 17.756 4.653 -34.876 1.00 92.31 695 PHE A O 1
ATOM 5390 N N . ASN A 1 696 ? 17.376 4.900 -32.677 1.00 90.62 696 ASN A N 1
ATOM 5391 C CA . ASN A 1 696 ? 17.747 6.304 -32.585 1.00 90.62 696 ASN A CA 1
ATOM 5392 C C . ASN A 1 696 ? 18.808 6.541 -31.501 1.00 90.62 696 ASN A C 1
ATOM 5394 O O . ASN A 1 696 ? 18.526 6.533 -30.307 1.00 90.62 696 ASN A O 1
ATOM 5398 N N . PHE A 1 697 ? 20.025 6.835 -31.932 1.00 91.69 697 PHE A N 1
ATOM 5399 C CA . PHE A 1 697 ? 21.176 7.181 -31.101 1.00 91.69 697 PHE A CA 1
ATOM 5400 C C . PHE A 1 697 ? 21.460 8.694 -31.105 1.00 91.69 697 PHE A C 1
ATOM 5402 O O . PHE A 1 697 ? 22.566 9.123 -30.774 1.00 91.69 697 PHE A O 1
ATOM 5409 N N . TYR A 1 698 ? 20.477 9.512 -31.506 1.00 87.31 698 TYR A N 1
ATOM 5410 C CA . TYR A 1 698 ? 20.577 10.968 -31.580 1.00 87.31 698 TYR A CA 1
ATOM 5411 C C . TYR A 1 698 ? 19.468 11.674 -30.783 1.00 87.31 698 TYR A C 1
ATOM 5413 O O . TYR A 1 698 ? 18.276 11.379 -30.918 1.00 87.31 698 TYR A O 1
ATOM 5421 N N . PHE A 1 699 ? 19.872 12.661 -29.980 1.00 84.75 699 PHE A N 1
ATOM 5422 C CA . PHE A 1 699 ? 18.983 13.560 -29.240 1.00 84.75 699 PHE A CA 1
ATOM 5423 C C . PHE A 1 699 ? 19.675 14.915 -29.040 1.00 84.75 699 PHE A C 1
ATOM 5425 O O . PHE A 1 699 ? 20.325 15.168 -28.027 1.00 84.75 699 PHE A O 1
ATOM 5432 N N . GLY A 1 700 ? 19.650 15.755 -30.077 1.00 83.94 700 GLY A N 1
ATOM 5433 C CA . GLY A 1 700 ? 20.419 17.008 -30.136 1.00 83.94 700 GLY A CA 1
ATOM 5434 C C . GLY A 1 700 ? 21.922 16.810 -30.395 1.00 83.94 700 GLY A C 1
ATOM 5435 O O . GLY A 1 700 ? 22.549 17.683 -30.984 1.00 83.94 700 GLY A O 1
ATOM 5436 N N . ASN A 1 701 ? 22.478 15.649 -30.036 1.00 81.75 701 ASN A N 1
ATOM 5437 C CA . ASN A 1 701 ? 23.828 15.172 -30.349 1.00 81.75 701 ASN A CA 1
ATOM 5438 C C . ASN A 1 701 ? 23.834 13.639 -30.483 1.00 81.75 701 ASN A C 1
ATOM 5440 O O . ASN A 1 701 ? 22.913 12.972 -30.004 1.00 81.75 701 ASN A O 1
ATOM 5444 N N . SER A 1 702 ? 24.862 13.085 -31.134 1.00 84.88 702 SER A N 1
ATOM 5445 C CA . SER A 1 702 ? 25.051 11.632 -31.260 1.00 84.88 702 SER A CA 1
ATOM 5446 C C . SER A 1 702 ? 25.564 11.006 -29.962 1.00 84.88 702 SER A C 1
ATOM 5448 O O . SER A 1 702 ? 26.325 11.635 -29.225 1.00 84.88 702 SER A O 1
ATOM 5450 N N . ASN A 1 703 ? 25.213 9.741 -29.717 1.00 85.25 703 ASN A N 1
ATOM 5451 C CA . ASN A 1 703 ? 25.718 8.983 -28.576 1.00 85.25 703 ASN A CA 1
ATOM 5452 C C . ASN A 1 703 ? 27.250 8.848 -28.626 1.00 85.25 703 ASN A C 1
ATOM 5454 O O . ASN A 1 703 ? 27.796 8.195 -29.506 1.00 85.25 703 ASN A O 1
ATOM 5458 N N . ASN A 1 704 ? 27.955 9.445 -27.674 1.00 87.38 704 ASN A N 1
ATOM 5459 C CA . ASN A 1 704 ? 29.416 9.392 -27.554 1.00 87.38 704 ASN A CA 1
ATOM 5460 C C . ASN A 1 704 ? 29.877 8.454 -26.424 1.00 87.38 704 ASN A C 1
ATOM 5462 O O . ASN A 1 704 ? 30.968 8.618 -25.880 1.00 87.38 704 ASN A O 1
ATOM 5466 N N . LYS A 1 705 ? 29.028 7.485 -26.061 1.00 87.62 705 LYS A N 1
ATOM 5467 C CA . LYS A 1 705 ? 29.249 6.496 -25.001 1.00 87.62 705 LYS A CA 1
ATOM 5468 C C . LYS A 1 705 ? 29.185 5.094 -25.591 1.00 87.62 705 LYS A C 1
ATOM 5470 O O . LYS A 1 705 ? 28.350 4.836 -26.452 1.00 87.62 705 LYS A O 1
ATOM 5475 N N . HIS A 1 706 ? 30.031 4.190 -25.097 1.00 89.00 706 HIS A N 1
ATOM 5476 C CA . HIS A 1 706 ? 30.050 2.802 -25.564 1.00 89.00 706 HIS A CA 1
ATOM 5477 C C . HIS A 1 706 ? 28.715 2.101 -25.306 1.00 89.00 706 HIS A C 1
ATOM 5479 O O . HIS A 1 706 ? 28.320 1.930 -24.148 1.00 89.00 706 HIS A O 1
ATOM 5485 N N . LEU A 1 707 ? 28.052 1.706 -26.388 1.00 92.44 707 LEU A N 1
ATOM 5486 C CA . LEU A 1 707 ? 26.786 0.991 -26.382 1.00 92.44 707 LEU A CA 1
ATOM 5487 C C . LEU A 1 707 ? 26.859 -0.189 -27.346 1.00 92.44 707 LEU A C 1
ATOM 5489 O O . LEU A 1 707 ? 27.048 0.012 -28.545 1.00 92.44 707 LEU A O 1
ATOM 5493 N N . ASP A 1 708 ? 26.621 -1.385 -26.823 1.00 94.50 708 ASP A N 1
ATOM 5494 C CA . ASP A 1 708 ? 26.472 -2.591 -27.632 1.00 94.50 708 ASP A CA 1
ATOM 5495 C C . ASP A 1 708 ? 24.990 -2.952 -27.722 1.00 94.50 708 ASP A C 1
ATOM 5497 O O . ASP A 1 708 ? 24.343 -3.229 -26.710 1.00 94.50 708 ASP A O 1
ATOM 5501 N N . VAL A 1 709 ? 24.444 -2.948 -28.933 1.00 97.19 709 VAL A N 1
ATOM 5502 C CA . VAL A 1 709 ? 23.069 -3.355 -29.227 1.00 97.19 709 VAL A CA 1
ATOM 5503 C C . VAL A 1 709 ? 23.103 -4.695 -29.946 1.00 97.19 709 VAL A C 1
ATOM 5505 O O . VAL A 1 709 ? 23.634 -4.792 -31.049 1.00 97.19 709 VAL A O 1
ATOM 5508 N N . ASN A 1 710 ? 22.506 -5.719 -29.349 1.00 97.69 710 ASN A N 1
ATOM 5509 C CA . ASN A 1 710 ? 22.379 -7.049 -29.931 1.00 97.69 710 ASN A CA 1
ATOM 5510 C C . ASN A 1 710 ? 20.904 -7.340 -30.182 1.00 97.69 710 ASN A C 1
ATOM 5512 O O . ASN A 1 710 ? 20.122 -7.395 -29.237 1.00 97.69 710 ASN A O 1
ATOM 5516 N N . MET A 1 711 ? 20.521 -7.549 -31.439 1.00 97.88 711 MET A N 1
ATOM 5517 C CA . MET A 1 711 ? 19.169 -7.964 -31.803 1.00 97.88 711 MET A CA 1
ATOM 5518 C C . MET A 1 711 ? 19.180 -9.355 -32.437 1.00 97.88 711 MET A C 1
ATOM 5520 O O . MET A 1 711 ? 19.857 -9.576 -33.443 1.00 97.88 711 MET A O 1
ATOM 5524 N N . SER A 1 712 ? 18.411 -10.282 -31.866 1.00 97.56 712 SER A N 1
ATOM 5525 C CA . SER A 1 712 ? 18.231 -11.645 -32.373 1.00 97.56 712 SER A CA 1
ATOM 5526 C C . SER A 1 712 ? 16.783 -11.905 -32.792 1.00 97.56 712 SER A C 1
ATOM 5528 O O . SER A 1 712 ? 15.844 -11.747 -32.012 1.00 97.56 712 SER A O 1
ATOM 5530 N N . GLY A 1 713 ? 16.586 -12.331 -34.041 1.00 95.94 713 GLY A N 1
ATOM 5531 C CA . GLY A 1 713 ? 15.258 -12.553 -34.611 1.00 95.94 713 GLY A CA 1
ATOM 5532 C C . GLY A 1 713 ? 14.398 -11.284 -34.655 1.00 95.94 713 GLY A C 1
ATOM 5533 O O . GLY A 1 713 ? 14.884 -10.162 -34.543 1.00 95.94 713 GLY A O 1
ATOM 5534 N N . GLY A 1 714 ? 13.085 -11.458 -34.810 1.00 95.62 714 GLY A N 1
ATOM 5535 C CA . GLY A 1 714 ? 12.146 -10.336 -34.834 1.00 95.62 714 GLY A CA 1
ATOM 5536 C C . GLY A 1 714 ? 12.157 -9.545 -36.146 1.00 95.62 714 GLY A C 1
ATOM 5537 O O . GLY A 1 714 ? 12.595 -10.039 -37.190 1.00 95.62 714 GLY A O 1
ATOM 5538 N N . ILE A 1 715 ? 11.603 -8.332 -36.093 1.00 93.88 715 ILE A N 1
ATOM 5539 C CA . ILE A 1 715 ? 11.316 -7.505 -37.269 1.00 93.88 715 ILE A CA 1
ATOM 5540 C C . ILE A 1 715 ? 11.752 -6.059 -37.010 1.00 93.88 715 ILE A C 1
ATOM 5542 O O . ILE A 1 715 ? 11.432 -5.486 -35.972 1.00 93.88 715 ILE A O 1
ATOM 5546 N N . ILE A 1 716 ? 12.431 -5.452 -37.980 1.00 93.00 716 ILE A N 1
ATOM 5547 C CA . ILE A 1 716 ? 12.582 -4.000 -38.093 1.00 93.00 716 ILE A CA 1
ATOM 5548 C C . ILE A 1 716 ? 11.709 -3.558 -39.267 1.00 93.00 716 ILE A C 1
ATOM 5550 O O . ILE A 1 716 ? 11.948 -3.995 -40.390 1.00 93.00 716 ILE A O 1
ATOM 5554 N N . ASN A 1 717 ? 10.692 -2.734 -39.023 1.00 88.94 717 ASN A N 1
ATOM 5555 C CA . ASN A 1 717 ? 9.764 -2.266 -40.051 1.00 88.94 717 ASN A CA 1
ATOM 5556 C C . ASN A 1 717 ? 9.738 -0.734 -40.118 1.00 88.94 717 ASN A C 1
ATOM 5558 O O . ASN A 1 717 ? 9.020 -0.086 -39.363 1.00 88.94 717 ASN A O 1
ATOM 5562 N N . PHE A 1 718 ? 10.507 -0.154 -41.034 1.00 85.25 718 PHE A N 1
ATOM 5563 C CA . PHE A 1 718 ? 10.693 1.291 -41.117 1.00 85.25 718 PHE A CA 1
ATOM 5564 C C . PHE A 1 718 ? 9.944 1.914 -42.304 1.00 85.25 718 PHE A C 1
ATOM 5566 O O . PHE A 1 718 ? 10.261 1.623 -43.457 1.00 85.25 718 PHE A O 1
ATOM 5573 N N . THR A 1 719 ? 9.002 2.830 -42.045 1.00 72.00 719 THR A N 1
ATOM 5574 C CA . THR A 1 719 ? 8.204 3.509 -43.090 1.00 72.00 719 THR A CA 1
ATOM 5575 C C . THR A 1 719 ? 8.516 5.012 -43.234 1.00 72.00 719 THR A C 1
ATOM 5577 O O . THR A 1 719 ? 7.670 5.797 -43.645 1.00 72.00 719 THR A O 1
ATOM 5580 N N . GLY A 1 720 ? 9.710 5.461 -42.826 1.00 61.62 720 GLY A N 1
ATOM 5581 C CA . GLY A 1 720 ? 10.373 6.656 -43.384 1.00 61.62 720 GLY A CA 1
ATOM 5582 C C . GLY A 1 720 ? 9.716 8.043 -43.275 1.00 61.62 720 GLY A C 1
ATOM 5583 O O . GLY A 1 720 ? 10.145 8.949 -43.983 1.00 61.62 720 GLY A O 1
ATOM 5584 N N . THR A 1 721 ? 8.710 8.280 -42.428 1.00 57.19 721 THR A N 1
ATOM 5585 C CA . THR A 1 721 ? 7.854 9.477 -42.589 1.00 57.19 721 THR A CA 1
ATOM 5586 C C . THR A 1 721 ? 8.338 10.757 -41.880 1.00 57.19 721 THR A C 1
ATOM 5588 O O . THR A 1 721 ? 7.869 11.838 -42.235 1.00 57.19 721 THR A O 1
ATOM 5591 N N . ILE A 1 722 ? 9.221 10.682 -40.866 1.00 53.22 722 ILE A N 1
ATOM 5592 C CA . ILE A 1 722 ? 9.644 11.859 -40.059 1.00 53.22 722 ILE A CA 1
ATOM 5593 C C . ILE A 1 722 ? 11.160 11.888 -39.731 1.00 53.22 722 ILE A C 1
ATOM 5595 O O . ILE A 1 722 ? 11.726 12.975 -39.609 1.00 53.22 722 ILE A O 1
ATOM 5599 N N . ALA A 1 723 ? 11.846 10.743 -39.626 1.00 54.38 723 ALA A N 1
ATOM 5600 C CA . ALA A 1 723 ? 13.303 10.663 -39.444 1.00 54.38 723 ALA A CA 1
ATOM 5601 C C . ALA A 1 723 ? 13.982 10.058 -40.683 1.00 54.38 723 ALA A C 1
ATOM 5603 O O . ALA A 1 723 ? 13.472 9.110 -41.267 1.00 54.38 723 ALA A O 1
ATOM 5604 N N . ASN A 1 724 ? 15.155 10.567 -41.069 1.00 62.22 724 ASN A N 1
ATOM 5605 C CA . ASN A 1 724 ? 15.781 10.220 -42.354 1.00 62.22 724 ASN A CA 1
ATOM 5606 C C . ASN A 1 724 ? 16.536 8.872 -42.375 1.00 62.22 724 ASN A C 1
ATOM 5608 O O . ASN A 1 724 ? 17.169 8.570 -43.383 1.00 62.22 724 ASN A O 1
ATOM 5612 N N . THR A 1 725 ? 16.553 8.077 -41.292 1.00 75.00 725 THR A N 1
ATOM 5613 C CA . THR A 1 725 ? 17.372 6.845 -41.233 1.00 75.00 725 THR A CA 1
ATOM 5614 C C . THR A 1 725 ? 16.825 5.781 -40.262 1.00 75.00 725 THR A C 1
ATOM 5616 O O . THR A 1 725 ? 16.191 6.118 -39.262 1.00 75.00 725 THR A O 1
ATOM 5619 N N . ILE A 1 726 ? 17.123 4.501 -40.535 1.00 84.31 726 ILE A N 1
ATOM 5620 C CA . ILE A 1 726 ? 16.777 3.333 -39.690 1.00 84.31 726 ILE A CA 1
ATOM 5621 C C . ILE A 1 726 ? 17.700 3.219 -38.455 1.00 84.31 726 ILE A C 1
ATOM 5623 O O . ILE A 1 726 ? 17.280 2.737 -37.404 1.00 84.31 726 ILE A O 1
ATOM 5627 N N . LEU A 1 727 ? 18.955 3.672 -38.583 1.00 87.94 727 LEU A N 1
ATOM 5628 C CA . LEU A 1 727 ? 19.999 3.677 -37.547 1.00 87.94 727 LEU A CA 1
ATOM 5629 C C . LEU A 1 727 ? 20.468 5.115 -37.290 1.00 87.94 727 LEU A C 1
ATOM 5631 O O . LEU A 1 727 ? 21.583 5.508 -37.640 1.00 87.94 727 LEU A O 1
ATOM 5635 N N . ASN A 1 728 ? 19.592 5.933 -36.716 1.00 87.19 728 ASN A N 1
ATOM 5636 C CA . ASN A 1 728 ? 19.846 7.363 -36.596 1.00 87.19 728 ASN A CA 1
ATOM 5637 C C . ASN A 1 728 ? 20.966 7.662 -35.599 1.00 87.19 728 ASN A C 1
ATOM 5639 O O . ASN A 1 728 ? 20.942 7.170 -34.480 1.00 87.19 728 ASN A O 1
ATOM 5643 N N . GLY A 1 729 ? 21.941 8.489 -35.982 1.00 86.00 729 GLY A N 1
ATOM 5644 C CA . GLY A 1 729 ? 23.036 8.905 -35.097 1.00 86.00 729 GLY A CA 1
ATOM 5645 C C . GLY A 1 729 ? 24.102 7.845 -34.800 1.00 86.00 729 GLY A C 1
ATOM 5646 O O . GLY A 1 729 ? 24.934 8.088 -33.924 1.00 86.00 729 GLY A O 1
ATOM 5647 N N . ILE A 1 730 ? 24.102 6.701 -35.499 1.00 87.38 730 ILE A N 1
ATOM 5648 C CA . ILE A 1 730 ? 25.126 5.658 -35.328 1.00 87.38 730 ILE A CA 1
ATOM 5649 C C . ILE A 1 730 ? 26.537 6.203 -35.604 1.00 87.38 730 ILE A C 1
ATOM 5651 O O . ILE A 1 730 ? 26.754 7.005 -36.515 1.00 87.38 730 ILE A O 1
ATOM 5655 N N . ASN A 1 731 ? 27.507 5.786 -34.792 1.00 86.06 731 ASN A N 1
ATOM 5656 C CA . ASN A 1 731 ? 28.905 6.207 -34.877 1.00 86.06 731 ASN A CA 1
ATOM 5657 C C . ASN A 1 731 ? 29.831 5.138 -34.264 1.00 86.06 731 ASN A C 1
ATOM 5659 O O . ASN A 1 731 ? 29.387 4.052 -33.909 1.00 86.06 731 ASN A O 1
ATOM 5663 N N . THR A 1 732 ? 31.117 5.448 -34.094 1.00 85.69 732 THR A N 1
ATOM 5664 C CA . THR A 1 732 ? 32.133 4.509 -33.582 1.00 85.69 732 THR A CA 1
ATOM 5665 C C . THR A 1 732 ? 31.946 4.065 -32.127 1.00 85.69 732 THR A C 1
ATOM 5667 O O . THR A 1 732 ? 32.631 3.142 -31.698 1.00 85.69 732 THR A O 1
ATOM 5670 N N . TYR A 1 733 ? 31.071 4.712 -31.353 1.00 87.69 733 TYR A N 1
ATOM 5671 C CA . TYR A 1 733 ? 30.782 4.338 -29.964 1.00 87.69 733 TYR A CA 1
ATOM 5672 C C . TYR A 1 733 ? 29.606 3.371 -29.839 1.00 87.69 733 TYR A C 1
ATOM 5674 O O . TYR A 1 733 ? 29.434 2.761 -28.789 1.00 87.69 733 TYR A O 1
ATOM 5682 N N . THR A 1 734 ? 28.795 3.238 -30.887 1.00 89.88 734 THR A N 1
ATOM 5683 C CA . THR A 1 734 ? 27.604 2.393 -30.864 1.00 89.88 734 THR A CA 1
ATOM 5684 C C . THR A 1 734 ? 27.785 1.236 -31.830 1.00 89.88 734 THR A C 1
ATOM 5686 O O . THR A 1 734 ? 27.807 1.435 -33.044 1.00 89.88 734 THR A O 1
ATOM 5689 N N . GLN A 1 735 ? 27.897 0.024 -31.296 1.00 91.75 735 GLN A N 1
ATOM 5690 C CA . GLN A 1 735 ? 27.914 -1.194 -32.091 1.00 91.75 735 GLN A CA 1
ATOM 5691 C C . GLN A 1 735 ? 26.499 -1.770 -32.165 1.00 91.75 735 GLN A C 1
ATOM 5693 O O . GLN A 1 735 ? 25.840 -1.945 -31.145 1.00 91.75 735 GLN A O 1
ATOM 5698 N N . VAL A 1 736 ? 26.035 -2.083 -33.375 1.00 95.06 736 VAL A N 1
ATOM 5699 C CA . VAL A 1 736 ? 24.740 -2.736 -33.603 1.00 95.06 736 VAL A CA 1
ATOM 5700 C C . VAL A 1 736 ? 24.988 -4.072 -34.287 1.00 95.06 736 VAL A C 1
ATOM 5702 O O . VAL A 1 736 ? 25.532 -4.104 -35.388 1.00 95.06 736 VAL A O 1
ATOM 5705 N N . ASN A 1 737 ? 24.588 -5.163 -33.640 1.00 95.75 737 ASN A N 1
ATOM 5706 C CA . ASN A 1 737 ? 24.703 -6.531 -34.132 1.00 95.75 737 ASN A CA 1
ATOM 5707 C C . ASN A 1 737 ? 23.301 -7.111 -34.344 1.00 95.75 737 ASN A C 1
ATOM 5709 O O . ASN A 1 737 ? 22.508 -7.181 -33.406 1.00 95.75 737 ASN A O 1
ATOM 5713 N N . LEU A 1 738 ? 22.994 -7.541 -35.565 1.00 95.88 738 LEU A N 1
ATOM 5714 C CA . LEU A 1 738 ? 21.697 -8.086 -35.962 1.00 95.88 738 LEU A CA 1
ATOM 5715 C C . LEU A 1 738 ? 21.873 -9.529 -36.442 1.00 95.88 738 LEU A C 1
ATOM 5717 O O . LEU A 1 738 ? 22.633 -9.795 -37.375 1.00 95.88 738 LEU A O 1
ATOM 5721 N N . SER A 1 739 ? 21.154 -10.465 -35.827 1.00 96.06 739 SER A N 1
ATOM 5722 C CA . SER A 1 739 ? 21.211 -11.889 -36.161 1.00 96.06 739 SER A CA 1
ATOM 5723 C C . SER A 1 739 ? 19.818 -12.439 -36.449 1.00 96.06 739 SER A C 1
ATOM 5725 O O . SER A 1 739 ? 18.944 -12.410 -35.586 1.00 96.06 739 SER A O 1
ATOM 5727 N N . GLY A 1 740 ? 19.578 -12.928 -37.668 1.00 95.69 740 GLY A N 1
ATOM 5728 C CA . GLY A 1 740 ? 18.288 -13.512 -38.056 1.00 95.69 740 GLY A CA 1
ATOM 5729 C C . GLY A 1 740 ? 17.113 -12.524 -38.104 1.00 95.69 740 GLY A C 1
ATOM 5730 O O . GLY A 1 740 ? 15.963 -12.948 -38.003 1.00 95.69 740 GLY A O 1
ATOM 5731 N N . VAL A 1 741 ? 17.377 -11.218 -38.212 1.00 95.62 741 VAL A N 1
ATOM 5732 C CA . VAL A 1 741 ? 16.351 -10.162 -38.182 1.00 95.62 741 VAL A CA 1
ATOM 5733 C C . VAL A 1 741 ? 15.714 -9.983 -39.565 1.00 95.62 741 VAL A C 1
ATOM 5735 O O . VAL A 1 741 ? 16.408 -9.959 -40.585 1.00 95.62 741 VAL A O 1
ATOM 5738 N N . SER A 1 742 ? 14.390 -9.821 -39.613 1.00 94.62 742 SER A N 1
ATOM 5739 C CA . SER A 1 742 ? 13.683 -9.421 -40.838 1.00 94.62 742 SER A CA 1
ATOM 5740 C C . SER A 1 742 ? 13.608 -7.899 -40.931 1.00 94.62 742 SER A C 1
ATOM 5742 O O . SER A 1 742 ? 13.011 -7.266 -40.069 1.00 94.62 742 SER A O 1
ATOM 5744 N N . ILE A 1 743 ? 14.207 -7.302 -41.958 1.00 92.62 743 ILE A N 1
ATOM 5745 C CA . ILE A 1 743 ? 14.317 -5.849 -42.109 1.00 92.62 743 ILE A CA 1
ATOM 5746 C C . ILE A 1 743 ? 13.499 -5.411 -43.322 1.00 92.62 743 ILE A C 1
ATOM 5748 O O . ILE A 1 743 ? 13.810 -5.767 -44.460 1.00 92.62 743 ILE A O 1
ATOM 5752 N N . ASN A 1 744 ? 12.468 -4.614 -43.069 1.00 90.25 744 ASN A N 1
ATOM 5753 C CA . ASN A 1 744 ? 11.624 -4.002 -44.080 1.00 90.25 744 ASN A CA 1
ATOM 5754 C C . ASN A 1 744 ? 11.808 -2.482 -44.070 1.00 90.25 744 ASN A C 1
ATOM 5756 O O . ASN A 1 744 ? 11.754 -1.860 -43.007 1.00 90.25 744 ASN A O 1
ATOM 5760 N N . ALA A 1 745 ? 11.989 -1.884 -45.246 1.00 87.44 745 ALA A N 1
ATOM 5761 C CA . ALA A 1 745 ? 11.963 -0.432 -45.403 1.00 87.44 745 ALA A CA 1
ATOM 5762 C C . ALA A 1 745 ? 11.300 -0.018 -46.719 1.00 87.44 745 ALA A C 1
ATOM 5764 O O . ALA A 1 745 ? 11.238 -0.805 -47.654 1.00 87.44 745 ALA A O 1
ATOM 5765 N N . GLU A 1 746 ? 10.835 1.225 -46.837 1.00 84.00 746 GLU A N 1
ATOM 5766 C CA . GLU A 1 746 ? 10.079 1.654 -48.030 1.00 84.00 746 GLU A CA 1
ATOM 5767 C C . GLU A 1 746 ? 10.866 1.550 -49.342 1.00 84.00 746 GLU A C 1
ATOM 5769 O O . GLU A 1 746 ? 10.280 1.315 -50.397 1.00 84.00 746 GLU A O 1
ATOM 5774 N N . SER A 1 747 ? 12.190 1.712 -49.283 1.00 83.81 747 SER A N 1
ATOM 5775 C CA . SER A 1 747 ? 13.064 1.698 -50.452 1.00 83.81 747 SER A CA 1
ATOM 5776 C C . SER A 1 747 ? 14.391 1.002 -50.169 1.00 83.81 747 SER A C 1
ATOM 5778 O O . SER A 1 747 ? 14.851 0.909 -49.027 1.00 83.81 747 SER A O 1
ATOM 5780 N N . VAL A 1 748 ? 15.048 0.560 -51.245 1.00 81.31 748 VAL A N 1
ATOM 5781 C CA . VAL A 1 748 ? 16.412 0.020 -51.181 1.00 81.31 748 VAL A CA 1
ATOM 5782 C C . VAL A 1 748 ? 17.372 1.051 -50.587 1.00 81.31 748 VAL A C 1
ATOM 5784 O O . VAL A 1 748 ? 18.242 0.672 -49.816 1.00 81.31 748 VAL A O 1
ATOM 5787 N N . GLU A 1 749 ? 17.189 2.341 -50.877 1.00 81.31 749 GLU A N 1
ATOM 5788 C CA . GLU A 1 749 ? 18.052 3.412 -50.365 1.00 81.31 749 GLU A CA 1
ATOM 5789 C C . GLU A 1 749 ? 18.035 3.494 -48.834 1.00 81.31 749 GLU A C 1
ATOM 5791 O O . GLU A 1 749 ? 19.087 3.593 -48.207 1.00 81.31 749 GLU A O 1
ATOM 5796 N N . LEU A 1 750 ? 16.862 3.355 -48.211 1.00 81.56 750 LEU A N 1
ATOM 5797 C CA . LEU A 1 750 ? 16.756 3.318 -46.750 1.00 81.56 750 LEU A CA 1
ATOM 5798 C C . LEU A 1 750 ? 17.405 2.062 -46.162 1.00 81.56 750 LEU A C 1
ATOM 5800 O O . LEU A 1 750 ? 18.080 2.146 -45.135 1.00 81.56 750 LEU A O 1
ATOM 5804 N N . LEU A 1 751 ? 17.253 0.909 -46.825 1.00 85.25 751 LEU A N 1
ATOM 5805 C CA . LEU A 1 751 ? 17.901 -0.332 -46.397 1.00 85.25 751 LEU A CA 1
ATOM 5806 C C . LEU A 1 751 ? 19.429 -0.226 -46.422 1.00 85.25 751 LEU A C 1
ATOM 5808 O O . LEU A 1 751 ? 20.081 -0.810 -45.558 1.00 85.25 751 LEU A O 1
ATOM 5812 N N . ARG A 1 752 ? 20.020 0.519 -47.371 1.00 81.81 752 ARG A N 1
ATOM 5813 C CA . ARG A 1 752 ? 21.484 0.694 -47.467 1.00 81.81 752 ARG A CA 1
ATOM 5814 C C . ARG A 1 752 ? 22.091 1.227 -46.183 1.00 81.81 752 ARG A C 1
ATOM 5816 O O . ARG A 1 752 ? 23.187 0.817 -45.829 1.00 81.81 752 ARG A O 1
ATOM 5823 N N . LEU A 1 753 ? 21.362 2.067 -45.450 1.00 81.75 753 LEU A N 1
ATOM 5824 C CA . LEU A 1 753 ? 21.817 2.650 -44.185 1.00 81.75 753 LEU A CA 1
ATOM 5825 C C . LEU A 1 753 ? 22.091 1.590 -43.101 1.00 81.75 753 LEU A C 1
ATOM 5827 O O . LEU A 1 753 ? 22.869 1.840 -42.177 1.00 81.75 753 LEU A O 1
ATOM 5831 N N . MET A 1 754 ? 21.531 0.384 -43.247 1.00 86.25 754 MET A N 1
ATOM 5832 C CA . MET A 1 754 ? 21.824 -0.769 -42.389 1.00 86.25 754 MET A CA 1
ATOM 5833 C C . MET A 1 754 ? 23.241 -1.316 -42.573 1.00 86.25 754 MET A C 1
ATOM 5835 O O . MET A 1 754 ? 23.687 -2.108 -41.747 1.00 86.25 754 MET A O 1
ATOM 5839 N N . SER A 1 755 ? 23.990 -0.885 -43.599 1.00 85.50 755 SER A N 1
ATOM 5840 C CA . SER A 1 755 ? 25.371 -1.333 -43.817 1.00 85.50 755 SER A CA 1
ATOM 5841 C C . SER A 1 755 ? 26.329 -0.975 -42.684 1.00 85.50 755 SER A C 1
ATOM 5843 O O . SER A 1 755 ? 27.428 -1.526 -42.620 1.00 85.50 755 SER A O 1
ATOM 5845 N N . SER A 1 756 ? 25.926 -0.044 -41.820 1.00 86.75 756 SER A N 1
ATOM 5846 C CA . SER A 1 756 ? 26.647 0.384 -40.622 1.00 86.75 756 SER A CA 1
ATOM 5847 C C . SER A 1 756 ? 26.496 -0.574 -39.428 1.00 86.75 756 SER A C 1
ATOM 5849 O O . SER A 1 756 ? 27.266 -0.465 -38.476 1.00 86.75 756 SER A O 1
ATOM 5851 N N . ALA A 1 757 ? 25.561 -1.531 -39.479 1.00 91.38 757 ALA A N 1
ATOM 5852 C CA . ALA A 1 757 ? 25.392 -2.583 -38.476 1.00 91.38 757 ALA A CA 1
ATOM 5853 C C . ALA A 1 757 ? 26.070 -3.889 -38.911 1.00 91.38 757 ALA A C 1
ATOM 5855 O O . ALA A 1 757 ? 26.165 -4.189 -40.101 1.00 91.38 757 ALA A O 1
ATOM 5856 N N . MET A 1 758 ? 26.504 -4.700 -37.947 1.00 91.62 758 MET A N 1
ATOM 5857 C CA . MET A 1 758 ? 26.925 -6.076 -38.197 1.00 91.62 758 MET A CA 1
ATOM 5858 C C . MET A 1 758 ? 25.686 -6.932 -38.441 1.00 91.62 758 MET A C 1
ATOM 5860 O O . MET A 1 758 ? 24.766 -6.919 -37.626 1.00 91.62 758 MET A O 1
ATOM 5864 N N . MET A 1 759 ? 25.647 -7.673 -39.548 1.00 89.88 759 MET A N 1
ATOM 5865 C CA . MET A 1 759 ? 24.473 -8.467 -39.921 1.00 89.88 759 MET A CA 1
ATOM 5866 C C . MET A 1 759 ? 24.843 -9.920 -40.207 1.00 89.88 759 MET A C 1
ATOM 5868 O O . MET A 1 759 ? 25.778 -10.205 -40.951 1.00 89.88 759 MET A O 1
ATOM 5872 N N . GLN A 1 760 ? 24.072 -10.846 -39.639 1.00 90.31 760 GLN A N 1
ATOM 5873 C CA . GLN A 1 760 ? 24.200 -12.280 -39.880 1.00 90.31 760 GLN A CA 1
ATOM 5874 C C . GLN A 1 760 ? 22.819 -12.898 -40.116 1.00 90.31 760 GLN A C 1
ATOM 5876 O O . GLN A 1 760 ? 21.929 -12.786 -39.279 1.00 90.31 760 GLN A O 1
ATOM 5881 N N . GLY A 1 761 ? 22.620 -13.555 -41.262 1.00 90.44 761 GLY A N 1
ATOM 5882 C CA . GLY A 1 761 ? 21.378 -14.287 -41.553 1.00 90.44 761 GLY A CA 1
ATOM 5883 C C . GLY A 1 761 ? 20.105 -13.428 -41.583 1.00 90.44 761 GLY A C 1
ATOM 5884 O O . GLY A 1 761 ? 19.017 -13.958 -41.377 1.00 90.44 761 GLY A O 1
ATOM 5885 N N . CYS A 1 762 ? 20.228 -12.115 -41.794 1.00 92.38 762 CYS A N 1
ATOM 5886 C CA . CYS A 1 762 ? 19.090 -11.203 -41.895 1.00 92.38 762 CYS A CA 1
ATOM 5887 C C . CYS A 1 762 ? 18.415 -11.307 -43.271 1.00 92.38 762 CYS A C 1
ATOM 5889 O O . CYS A 1 762 ? 19.052 -11.658 -44.265 1.00 92.38 762 CYS A O 1
ATOM 5891 N N . THR A 1 763 ? 17.127 -10.973 -43.344 1.00 93.56 763 THR A N 1
ATOM 5892 C CA . THR A 1 763 ? 16.383 -10.912 -44.614 1.00 93.56 763 THR A CA 1
ATOM 5893 C C . THR A 1 763 ? 15.894 -9.503 -44.885 1.00 93.56 763 THR A C 1
ATOM 5895 O O . THR A 1 763 ? 15.503 -8.811 -43.950 1.00 93.56 763 THR A O 1
ATOM 5898 N N . PHE A 1 764 ? 15.842 -9.111 -46.157 1.00 91.75 764 PHE A N 1
ATOM 5899 C CA . PHE A 1 764 ? 15.523 -7.745 -46.562 1.00 91.75 764 PHE A CA 1
ATOM 5900 C C . PHE A 1 764 ? 14.280 -7.706 -47.453 1.00 91.75 764 PHE A C 1
ATOM 5902 O O . PHE A 1 764 ? 14.121 -8.548 -48.341 1.00 91.75 764 PHE A O 1
ATOM 5909 N N . SER A 1 765 ? 13.417 -6.717 -47.251 1.00 91.50 765 SER A N 1
ATOM 5910 C CA . SER A 1 765 ? 12.273 -6.447 -48.125 1.00 91.50 765 SER A CA 1
ATOM 5911 C C . SER A 1 765 ? 12.010 -4.955 -48.271 1.00 91.50 765 SER A C 1
ATOM 5913 O O . SER A 1 765 ? 12.384 -4.154 -47.413 1.00 91.50 765 SER A O 1
ATOM 5915 N N . THR A 1 766 ? 11.353 -4.601 -49.371 1.00 88.75 766 THR A N 1
ATOM 5916 C CA . THR A 1 766 ? 10.763 -3.282 -49.587 1.00 88.75 766 THR A CA 1
ATOM 5917 C C . THR A 1 766 ? 9.276 -3.399 -49.891 1.00 88.75 766 THR A C 1
ATOM 5919 O O . THR A 1 766 ? 8.741 -4.504 -50.011 1.00 88.75 766 THR A O 1
ATOM 5922 N N . ASN A 1 767 ? 8.608 -2.260 -50.092 1.00 82.12 767 ASN A N 1
ATOM 5923 C CA . ASN A 1 767 ? 7.230 -2.223 -50.590 1.00 82.12 767 ASN A CA 1
ATOM 5924 C C . ASN A 1 767 ? 7.061 -2.940 -51.949 1.00 82.12 767 ASN A C 1
ATOM 5926 O O . ASN A 1 767 ? 5.951 -3.329 -52.300 1.00 82.12 767 ASN A O 1
ATOM 5930 N N . GLU A 1 768 ? 8.149 -3.140 -52.700 1.00 83.94 768 GLU A N 1
ATOM 5931 C CA . GLU A 1 768 ? 8.164 -3.842 -53.991 1.00 83.94 768 GLU A CA 1
ATOM 5932 C C . GLU A 1 768 ? 8.368 -5.362 -53.852 1.00 83.94 768 GLU A C 1
ATOM 5934 O O . GLU A 1 768 ? 8.188 -6.102 -54.819 1.00 83.94 768 GLU A O 1
ATOM 5939 N N . GLY A 1 769 ? 8.721 -5.850 -52.657 1.00 86.81 769 GLY A N 1
ATOM 5940 C CA . GLY A 1 769 ? 8.869 -7.272 -52.362 1.00 86.81 769 GLY A CA 1
ATOM 5941 C C . GLY A 1 769 ? 10.172 -7.639 -51.651 1.00 86.81 769 GLY A C 1
ATOM 5942 O O . GLY A 1 769 ? 10.944 -6.799 -51.190 1.00 86.81 769 GLY A O 1
ATOM 5943 N N . LYS A 1 770 ? 10.408 -8.949 -51.526 1.00 88.69 770 LYS A N 1
ATOM 5944 C CA . LYS A 1 770 ? 11.594 -9.506 -50.864 1.00 88.69 770 LYS A CA 1
ATOM 5945 C C . LYS A 1 770 ? 12.832 -9.359 -51.748 1.00 88.69 770 LYS A C 1
ATOM 5947 O O . LYS A 1 770 ? 12.801 -9.703 -52.927 1.00 88.69 770 LYS A O 1
ATOM 5952 N N . LEU A 1 771 ? 13.939 -8.931 -51.152 1.00 85.94 771 LEU A N 1
ATOM 5953 C CA . LEU A 1 771 ? 15.240 -8.852 -51.805 1.00 85.94 771 LEU A CA 1
ATOM 5954 C C . LEU A 1 771 ? 16.060 -10.111 -51.510 1.00 85.94 771 LEU A C 1
ATOM 5956 O O . LEU A 1 771 ? 16.026 -10.653 -50.404 1.00 85.94 771 LEU A O 1
ATOM 5960 N N . ALA A 1 772 ? 16.833 -10.562 -52.498 1.00 80.25 772 ALA A N 1
ATOM 5961 C CA . ALA A 1 772 ? 17.773 -11.669 -52.318 1.00 80.25 772 ALA A CA 1
ATOM 5962 C C . ALA A 1 772 ? 19.005 -11.268 -51.482 1.00 80.25 772 ALA A C 1
ATOM 5964 O O . ALA A 1 772 ? 19.621 -12.121 -50.852 1.00 80.25 772 ALA A O 1
ATOM 5965 N N . TRP A 1 773 ? 19.349 -9.977 -51.476 1.00 82.50 773 TRP A N 1
ATOM 5966 C CA . TRP A 1 773 ? 20.516 -9.401 -50.805 1.00 82.50 773 TRP A CA 1
ATOM 5967 C C . TRP A 1 773 ? 20.325 -7.899 -50.572 1.00 82.50 773 TRP A C 1
ATOM 5969 O O . TRP A 1 773 ? 19.545 -7.240 -51.269 1.00 82.50 773 TRP A O 1
ATOM 5979 N N . LEU A 1 774 ? 21.081 -7.337 -49.625 1.00 86.19 774 LEU A N 1
ATOM 5980 C CA . LEU A 1 774 ? 21.109 -5.895 -49.402 1.00 86.19 774 LEU A CA 1
ATOM 5981 C C . LEU A 1 774 ? 21.970 -5.213 -50.472 1.00 86.19 774 LEU A C 1
ATOM 5983 O O . LEU A 1 774 ? 23.188 -5.372 -50.494 1.00 86.19 774 LEU A O 1
ATOM 5987 N N . THR A 1 775 ? 21.335 -4.435 -51.347 1.00 85.12 775 THR A N 1
ATOM 5988 C CA . THR A 1 775 ? 22.009 -3.736 -52.453 1.00 85.12 775 THR A CA 1
ATOM 5989 C C . THR A 1 775 ? 22.518 -2.364 -52.006 1.00 85.12 775 THR A C 1
ATOM 5991 O O . THR A 1 775 ? 21.718 -1.448 -51.840 1.00 85.12 775 THR A O 1
ATOM 5994 N N . LEU A 1 776 ? 23.838 -2.205 -51.864 1.00 81.94 776 LEU A N 1
ATOM 5995 C CA . LEU A 1 776 ? 24.524 -0.991 -51.386 1.00 81.94 776 LEU A CA 1
ATOM 5996 C C . LEU A 1 776 ? 24.707 0.092 -52.446 1.00 81.94 776 LEU A C 1
ATOM 5998 O O . LEU A 1 776 ? 24.749 1.273 -52.126 1.00 81.94 776 LEU A O 1
ATOM 6002 N N . ASN A 1 777 ? 24.806 -0.306 -53.707 1.00 77.19 777 ASN A N 1
ATOM 6003 C CA . ASN A 1 777 ? 24.742 0.606 -54.836 1.00 77.19 777 ASN A CA 1
ATOM 6004 C C . ASN A 1 777 ? 24.137 -0.116 -56.045 1.00 77.19 777 ASN A C 1
ATOM 6006 O O . ASN A 1 777 ? 24.263 -1.336 -56.160 1.00 77.19 777 ASN A O 1
ATOM 6010 N N . ASN A 1 778 ? 23.484 0.640 -56.921 1.00 70.88 778 ASN A N 1
ATOM 6011 C CA . ASN A 1 778 ? 23.015 0.210 -58.230 1.00 70.88 778 ASN A CA 1
ATOM 6012 C C . ASN A 1 778 ? 23.314 1.341 -59.212 1.00 70.88 778 ASN A C 1
ATOM 6014 O O . ASN A 1 778 ? 22.447 2.165 -59.497 1.00 70.88 778 ASN A O 1
ATOM 6018 N N . ASP A 1 779 ? 24.565 1.411 -59.649 1.00 65.50 779 ASP A N 1
ATOM 6019 C CA . ASP A 1 779 ? 25.031 2.445 -60.558 1.00 65.50 779 ASP A CA 1
ATOM 6020 C C . ASP A 1 779 ? 25.870 1.779 -61.642 1.00 65.50 779 ASP A C 1
ATOM 6022 O O . ASP A 1 779 ? 26.881 1.150 -61.343 1.00 65.50 779 ASP A O 1
ATOM 6026 N N . GLY A 1 780 ? 25.415 1.874 -62.893 1.00 70.12 780 GLY A N 1
ATOM 6027 C CA . GLY A 1 780 ? 26.033 1.253 -64.070 1.00 70.12 780 GLY A CA 1
ATOM 6028 C C . GLY A 1 780 ? 27.326 1.939 -64.514 1.00 70.12 780 GLY A C 1
ATOM 6029 O O . GLY A 1 780 ? 27.619 1.969 -65.709 1.00 70.12 780 GLY A O 1
ATOM 6030 N N . THR A 1 781 ? 28.049 2.543 -63.578 1.00 74.62 781 THR A N 1
ATOM 6031 C CA . THR A 1 781 ? 29.247 3.345 -63.795 1.00 74.62 781 THR A CA 1
ATOM 6032 C C . THR A 1 781 ? 30.509 2.521 -63.561 1.00 74.62 781 THR A C 1
ATOM 6034 O O . THR A 1 781 ? 30.504 1.417 -63.006 1.00 74.62 781 THR A O 1
ATOM 6037 N N . THR A 1 782 ? 31.633 3.060 -64.024 1.00 75.56 782 THR A N 1
ATOM 6038 C CA . THR A 1 782 ? 32.966 2.497 -63.791 1.00 75.56 782 THR A CA 1
ATOM 6039 C C . THR A 1 782 ? 33.565 2.947 -62.458 1.00 75.56 782 THR A C 1
ATOM 6041 O O . THR A 1 782 ? 34.620 2.444 -62.081 1.00 75.56 782 THR A O 1
ATOM 6044 N N . SER A 1 783 ? 32.919 3.861 -61.722 1.00 81.19 783 SER A N 1
ATOM 6045 C CA . SER A 1 783 ? 33.373 4.304 -60.401 1.00 81.19 783 SER A CA 1
ATOM 6046 C C . SER A 1 783 ? 32.242 4.835 -59.523 1.00 81.19 783 SER A C 1
ATOM 6048 O O . SER A 1 783 ? 31.451 5.647 -59.997 1.00 81.19 783 SER A O 1
ATOM 6050 N N . PHE A 1 784 ? 32.233 4.490 -58.235 1.00 82.94 784 PHE A N 1
ATOM 6051 C CA . PHE A 1 784 ? 31.329 5.091 -57.244 1.00 82.94 784 PHE A CA 1
ATOM 6052 C C . PHE A 1 784 ? 31.861 4.951 -55.814 1.00 82.94 784 PHE A C 1
ATOM 6054 O O . PHE A 1 784 ? 32.858 4.274 -55.552 1.00 82.94 784 PHE A O 1
ATOM 6061 N N . THR A 1 785 ? 31.132 5.560 -54.879 1.00 84.88 785 THR A N 1
ATOM 6062 C CA . THR A 1 785 ? 31.453 5.587 -53.454 1.00 84.88 785 THR A CA 1
ATOM 6063 C C . THR A 1 785 ? 30.243 5.151 -52.626 1.00 84.88 785 THR A C 1
ATOM 6065 O O . THR A 1 785 ? 29.134 5.612 -52.876 1.00 84.88 785 THR A O 1
ATOM 6068 N N . VAL A 1 786 ? 30.453 4.290 -51.628 1.00 82.06 786 VAL A N 1
ATOM 6069 C CA . VAL A 1 786 ? 29.438 3.886 -50.640 1.00 82.06 786 VAL A CA 1
ATOM 6070 C C . VAL A 1 786 ? 29.884 4.379 -49.259 1.00 82.06 786 VAL A C 1
ATOM 6072 O O . VAL A 1 786 ? 30.874 3.861 -48.737 1.00 82.06 786 VAL A O 1
ATOM 6075 N N . PRO A 1 787 ? 29.216 5.381 -48.664 1.00 79.94 787 PRO A N 1
ATOM 6076 C CA . PRO A 1 787 ? 29.534 5.859 -47.321 1.00 79.94 787 PRO A CA 1
ATOM 6077 C C . PRO A 1 787 ? 28.925 4.965 -46.223 1.00 79.94 787 PRO A C 1
ATOM 6079 O O . PRO A 1 787 ? 28.055 4.138 -46.484 1.00 79.94 787 PRO A O 1
ATOM 6082 N N . SER A 1 788 ? 29.342 5.187 -44.973 1.00 77.25 788 SER A N 1
ATOM 6083 C CA . SER A 1 788 ? 28.703 4.664 -43.751 1.00 77.25 788 SER A CA 1
ATOM 6084 C C . SER A 1 788 ? 28.538 3.135 -43.673 1.00 77.25 788 SER A C 1
ATOM 6086 O O . SER A 1 788 ? 27.502 2.623 -43.248 1.00 77.25 788 SER A O 1
ATOM 6088 N N . LEU A 1 789 ? 29.572 2.384 -44.046 1.00 83.56 789 LEU A N 1
ATOM 6089 C CA . LEU A 1 789 ? 29.591 0.919 -43.956 1.00 83.56 789 LEU A CA 1
ATOM 6090 C C . LEU A 1 789 ? 30.437 0.402 -42.787 1.00 83.56 789 LEU A C 1
ATOM 6092 O O . LEU A 1 789 ? 31.394 1.047 -42.356 1.00 83.56 789 LEU A O 1
ATOM 6096 N N . LEU A 1 790 ? 30.143 -0.820 -42.343 1.00 86.94 790 LEU A N 1
ATOM 6097 C CA . LEU A 1 790 ? 30.938 -1.554 -41.365 1.00 86.94 790 LEU A CA 1
ATOM 6098 C C . LEU A 1 790 ? 31.846 -2.575 -42.058 1.00 86.94 790 LEU A C 1
ATOM 6100 O O . LEU A 1 790 ? 31.387 -3.573 -42.614 1.00 86.94 790 LEU A O 1
ATOM 6104 N N . ALA A 1 791 ? 33.159 -2.359 -42.012 1.00 85.12 791 ALA A N 1
ATOM 6105 C CA . ALA A 1 791 ? 34.123 -3.166 -42.769 1.00 85.12 791 ALA A CA 1
ATOM 6106 C C . ALA A 1 791 ? 34.172 -4.659 -42.384 1.00 85.12 791 ALA A C 1
ATOM 6108 O O . ALA A 1 791 ? 34.707 -5.463 -43.139 1.00 85.12 791 ALA A O 1
ATOM 6109 N N . GLN A 1 792 ? 33.631 -5.019 -41.220 1.00 86.81 792 GLN A N 1
ATOM 6110 C CA . GLN A 1 792 ? 33.589 -6.392 -40.707 1.00 86.81 792 GLN A CA 1
ATOM 6111 C C . GLN A 1 792 ? 32.529 -7.262 -41.404 1.00 86.81 792 GLN A C 1
ATOM 6113 O O . GLN A 1 792 ? 32.602 -8.486 -41.320 1.00 86.81 792 GLN A O 1
ATOM 6118 N N . ASN A 1 793 ? 31.557 -6.653 -42.093 1.00 87.06 793 ASN A N 1
ATOM 6119 C CA . ASN A 1 793 ? 30.566 -7.393 -42.873 1.00 87.06 793 ASN A CA 1
ATOM 6120 C C . ASN A 1 793 ? 31.188 -8.051 -44.115 1.00 87.06 793 ASN A C 1
ATOM 6122 O O . ASN A 1 793 ? 32.274 -7.686 -44.573 1.00 87.06 793 ASN A O 1
ATOM 6126 N N . ARG A 1 794 ? 30.470 -9.022 -44.690 1.00 85.69 794 ARG A N 1
ATOM 6127 C CA . ARG A 1 794 ? 30.856 -9.673 -45.947 1.00 85.69 794 ARG A CA 1
ATOM 6128 C C . ARG A 1 794 ? 30.250 -8.916 -47.123 1.00 85.69 794 ARG A C 1
ATOM 6130 O O . ARG A 1 794 ? 29.042 -8.715 -47.180 1.00 85.69 794 ARG A O 1
ATOM 6137 N N . TYR A 1 795 ? 31.091 -8.535 -48.077 1.00 87.81 795 TYR A N 1
ATOM 6138 C CA . TYR A 1 795 ? 30.680 -7.791 -49.265 1.00 87.81 795 TYR A CA 1
ATOM 6139 C C . TYR A 1 795 ? 30.959 -8.602 -50.527 1.00 87.81 795 TYR A C 1
ATOM 6141 O O . TYR A 1 795 ? 31.878 -9.425 -50.563 1.00 87.81 795 TYR A O 1
ATOM 6149 N N . ALA A 1 796 ? 30.178 -8.362 -51.577 1.00 86.88 796 ALA A N 1
ATOM 6150 C CA . ALA A 1 796 ? 30.449 -8.902 -52.899 1.00 86.88 796 ALA A CA 1
ATOM 6151 C C . ALA A 1 796 ? 30.176 -7.887 -54.005 1.00 86.88 796 ALA A C 1
ATOM 6153 O O . ALA A 1 796 ? 29.248 -7.079 -53.940 1.00 86.88 796 ALA A O 1
ATOM 6154 N N . LEU A 1 797 ? 31.002 -7.968 -55.044 1.00 84.12 797 LEU A N 1
ATOM 6155 C CA . LEU A 1 797 ? 30.863 -7.186 -56.259 1.00 84.12 797 LEU A CA 1
ATOM 6156 C C . LEU A 1 797 ? 30.093 -7.997 -57.304 1.00 84.12 797 LEU A C 1
ATOM 6158 O O . LEU A 1 797 ? 30.469 -9.133 -57.606 1.00 84.12 797 LEU A O 1
ATOM 6162 N N . CYS A 1 798 ? 29.052 -7.399 -57.880 1.00 80.62 798 CYS A N 1
ATOM 6163 C CA . CYS A 1 798 ? 28.300 -7.964 -58.995 1.00 80.62 798 CYS A CA 1
ATOM 6164 C C . CYS A 1 798 ? 28.674 -7.246 -60.297 1.00 80.62 798 CYS A C 1
ATOM 6166 O O . CYS A 1 798 ? 28.479 -6.036 -60.433 1.00 80.62 798 CYS A O 1
ATOM 6168 N N . THR A 1 799 ? 29.180 -8.006 -61.267 1.00 75.69 799 THR A N 1
ATOM 6169 C CA . THR A 1 799 ? 29.679 -7.501 -62.563 1.00 75.69 799 THR A CA 1
ATOM 6170 C C . THR A 1 799 ? 29.045 -8.266 -63.731 1.00 75.69 799 THR A C 1
ATOM 6172 O O . THR A 1 799 ? 28.683 -9.437 -63.567 1.00 75.69 799 THR A O 1
ATOM 6175 N N . GLY A 1 800 ? 28.870 -7.609 -64.890 1.00 68.19 800 GLY A N 1
ATOM 6176 C CA . GLY A 1 800 ? 28.348 -8.222 -66.127 1.00 68.19 800 GLY A CA 1
ATOM 6177 C C . GLY A 1 800 ? 27.316 -7.389 -66.920 1.00 68.19 800 GLY A C 1
ATOM 6178 O O . GLY A 1 800 ? 26.857 -6.325 -66.487 1.00 68.19 800 GLY A O 1
ATOM 6179 N N . SER A 1 801 ? 26.933 -7.889 -68.106 1.00 57.16 801 SER A N 1
ATOM 6180 C CA . SER A 1 801 ? 25.982 -7.261 -69.048 1.00 57.16 801 SER A CA 1
ATOM 6181 C C . SER A 1 801 ? 24.558 -7.826 -68.931 1.00 57.16 801 SER A C 1
ATOM 6183 O O . SER A 1 801 ? 24.360 -9.031 -68.790 1.00 57.16 801 SER A O 1
ATOM 6185 N N . GLN A 1 802 ? 23.552 -6.952 -69.058 1.00 50.59 802 GLN A N 1
ATOM 6186 C CA . GLN A 1 802 ? 22.123 -7.285 -68.960 1.00 50.59 802 GLN A CA 1
ATOM 6187 C C . GLN A 1 802 ? 21.625 -8.185 -70.111 1.00 50.59 802 GLN A C 1
ATOM 6189 O O . GLN A 1 802 ? 20.569 -8.795 -69.985 1.00 50.59 802 GLN A O 1
ATOM 6194 N N . GLN A 1 803 ? 22.376 -8.301 -71.216 1.00 48.03 803 GLN A N 1
ATOM 6195 C CA . GLN A 1 803 ? 21.901 -8.955 -72.444 1.00 48.03 803 GLN A CA 1
ATOM 6196 C C . GLN A 1 803 ? 21.673 -10.476 -72.330 1.00 48.03 803 GLN A C 1
ATOM 6198 O O . GLN A 1 803 ? 20.864 -10.991 -73.091 1.00 48.03 803 GLN A O 1
ATOM 6203 N N . ASN A 1 804 ? 22.297 -11.177 -71.368 1.00 48.59 804 ASN A N 1
ATOM 6204 C CA . ASN A 1 804 ? 22.194 -12.646 -71.223 1.00 48.59 804 ASN A CA 1
ATOM 6205 C C . ASN A 1 804 ? 21.825 -13.132 -69.801 1.00 48.59 804 ASN A C 1
ATOM 6207 O O . ASN A 1 804 ? 21.921 -14.325 -69.513 1.00 48.59 804 ASN A O 1
ATOM 6211 N N . GLY A 1 805 ? 21.458 -12.234 -68.877 1.00 54.97 805 GLY A N 1
ATOM 6212 C CA . GLY A 1 805 ? 21.032 -12.603 -67.513 1.00 54.97 805 GLY A CA 1
ATOM 6213 C C . GLY A 1 805 ? 22.094 -13.286 -66.631 1.00 54.97 805 GLY A C 1
ATOM 6214 O O . GLY A 1 805 ? 21.758 -13.835 -65.585 1.00 54.97 805 GLY A O 1
ATOM 6215 N N . THR A 1 806 ? 23.370 -13.274 -67.030 1.00 61.25 806 THR A N 1
ATOM 6216 C CA . THR A 1 806 ? 24.472 -13.938 -66.315 1.00 61.25 806 THR A CA 1
ATOM 6217 C C . THR A 1 806 ? 25.296 -12.902 -65.546 1.00 61.25 806 THR A C 1
ATOM 6219 O O . THR A 1 806 ? 26.076 -12.157 -66.135 1.00 61.25 806 THR A O 1
ATOM 6222 N N . PHE A 1 807 ? 25.121 -12.841 -64.224 1.00 69.94 807 PHE A N 1
ATOM 6223 C CA . PHE A 1 807 ? 25.919 -11.991 -63.332 1.00 69.94 807 PHE A CA 1
ATOM 6224 C C . PHE A 1 807 ? 27.005 -12.819 -62.643 1.00 69.94 807 PHE A C 1
ATOM 6226 O O . PHE A 1 807 ? 26.746 -13.944 -62.212 1.00 69.94 807 PHE A O 1
ATOM 6233 N N . LYS A 1 808 ? 28.206 -12.253 -62.479 1.00 76.94 808 LYS A N 1
ATOM 6234 C CA . LYS A 1 808 ? 29.249 -12.840 -61.628 1.00 76.94 808 LYS A CA 1
ATOM 6235 C C . LYS A 1 808 ? 29.284 -12.117 -60.284 1.00 76.94 808 LYS A C 1
ATOM 6237 O O . LYS A 1 808 ? 29.524 -10.910 -60.244 1.00 76.94 808 LYS A O 1
ATOM 6242 N N . ILE A 1 809 ? 29.082 -12.871 -59.202 1.00 82.56 809 ILE A N 1
ATOM 6243 C CA . ILE A 1 809 ? 29.191 -12.400 -57.816 1.00 82.56 809 ILE A CA 1
ATOM 6244 C C . ILE A 1 809 ? 30.576 -12.781 -57.292 1.00 82.56 809 ILE A C 1
ATOM 6246 O O . ILE A 1 809 ? 30.912 -13.962 -57.229 1.00 82.56 809 ILE A O 1
ATOM 6250 N N . THR A 1 810 ? 31.384 -11.788 -56.924 1.00 85.25 810 THR A N 1
ATOM 6251 C CA . THR A 1 810 ? 32.744 -12.000 -56.405 1.00 85.25 810 THR A CA 1
ATOM 6252 C C . THR A 1 810 ? 32.837 -11.452 -54.978 1.00 85.25 810 THR A C 1
ATOM 6254 O O . THR A 1 810 ? 32.870 -10.230 -54.811 1.00 85.25 810 THR A O 1
ATOM 6257 N N . PRO A 1 811 ? 32.839 -12.316 -53.942 1.00 87.56 811 PRO A N 1
ATOM 6258 C CA . PRO A 1 811 ? 33.024 -11.893 -52.557 1.00 87.56 811 PRO A CA 1
ATOM 6259 C C . PRO A 1 811 ? 34.406 -11.284 -52.326 1.00 87.56 811 PRO A C 1
ATOM 6261 O O . PRO A 1 811 ? 35.390 -11.728 -52.918 1.00 87.56 811 PRO A O 1
ATOM 6264 N N . PHE A 1 812 ? 34.493 -10.318 -51.419 1.00 86.75 812 PHE A N 1
ATOM 6265 C CA . PHE A 1 812 ? 35.758 -9.728 -50.998 1.00 86.75 812 PHE A CA 1
ATOM 6266 C C . PHE A 1 812 ? 35.721 -9.319 -49.523 1.00 86.75 812 PHE A C 1
ATOM 6268 O O . PHE A 1 812 ? 34.662 -9.061 -48.949 1.00 86.75 812 PHE A O 1
ATOM 6275 N N . ALA A 1 813 ? 36.902 -9.271 -48.907 1.00 84.12 813 ALA A N 1
ATOM 6276 C CA . ALA A 1 813 ? 37.090 -8.653 -47.601 1.00 84.12 813 ALA A CA 1
ATOM 6277 C C . ALA A 1 813 ? 37.389 -7.166 -47.791 1.00 84.12 813 ALA A C 1
ATOM 6279 O O . ALA A 1 813 ? 38.114 -6.796 -48.719 1.00 84.12 813 ALA A O 1
ATOM 6280 N N . MET A 1 814 ? 36.857 -6.318 -46.912 1.00 87.38 814 MET A N 1
ATOM 6281 C CA . MET A 1 814 ? 37.181 -4.898 -46.976 1.00 87.38 814 MET A CA 1
ATOM 6282 C C . MET A 1 814 ? 38.669 -4.662 -46.710 1.00 87.38 814 MET A C 1
ATOM 6284 O O . MET A 1 814 ? 39.200 -5.225 -45.748 1.00 87.38 814 MET A O 1
ATOM 6288 N N . PRO A 1 815 ? 39.349 -3.837 -47.529 1.00 89.31 815 PRO A N 1
ATOM 6289 C CA . PRO A 1 815 ? 40.740 -3.501 -47.277 1.00 89.31 815 PRO A CA 1
ATOM 6290 C C . PRO A 1 815 ? 40.881 -2.753 -45.946 1.00 89.31 815 PRO A C 1
ATOM 6292 O O . PRO A 1 815 ? 39.922 -2.184 -45.412 1.00 89.31 815 PRO A O 1
ATOM 6295 N N . LEU A 1 816 ? 42.101 -2.756 -45.407 1.00 88.56 816 LEU A N 1
ATOM 6296 C CA . LEU A 1 816 ? 42.449 -1.912 -44.266 1.00 88.56 816 LEU A CA 1
ATOM 6297 C C . LEU A 1 816 ? 42.207 -0.436 -44.603 1.00 88.56 816 LEU A C 1
ATOM 6299 O O . LEU A 1 816 ? 42.158 -0.049 -45.772 1.00 88.56 816 LEU A O 1
ATOM 6303 N N . ASP A 1 817 ? 42.057 0.389 -43.571 1.00 89.81 817 ASP A N 1
ATOM 6304 C CA . ASP A 1 817 ? 41.842 1.815 -43.782 1.00 89.81 817 ASP A CA 1
ATOM 6305 C C . ASP A 1 817 ? 42.992 2.453 -44.573 1.00 89.81 817 ASP A C 1
ATOM 6307 O O . ASP A 1 817 ? 44.160 2.141 -44.338 1.00 89.81 817 ASP A O 1
ATOM 6311 N N . GLY A 1 818 ? 42.661 3.307 -45.540 1.00 91.00 818 GLY A N 1
ATOM 6312 C CA . GLY A 1 818 ? 43.617 3.917 -46.466 1.00 91.00 818 GLY A CA 1
ATOM 6313 C C . GLY A 1 818 ? 44.207 2.964 -47.515 1.00 91.00 818 GLY A C 1
ATOM 6314 O O . GLY A 1 818 ? 45.028 3.394 -48.323 1.00 91.00 818 GLY A O 1
ATOM 6315 N N . CYS A 1 819 ? 43.811 1.687 -47.536 1.00 91.94 819 CYS A N 1
ATOM 6316 C CA . CYS A 1 819 ? 44.341 0.692 -48.469 1.00 91.94 819 CYS A CA 1
ATOM 6317 C C . CYS A 1 819 ? 43.383 0.424 -49.639 1.00 91.94 819 CYS A C 1
ATOM 6319 O O . CYS A 1 819 ? 42.175 0.654 -49.556 1.00 91.94 819 CYS A O 1
ATOM 6321 N N . SER A 1 820 ? 43.933 -0.117 -50.731 1.00 90.44 820 SER A N 1
ATOM 6322 C CA . SER A 1 820 ? 43.169 -0.620 -51.880 1.00 90.44 820 SER A CA 1
ATOM 6323 C C . SER A 1 820 ? 43.425 -2.110 -52.089 1.00 90.44 820 SER A C 1
ATOM 6325 O O . SER A 1 820 ? 44.567 -2.559 -52.020 1.00 90.44 820 SER A O 1
ATOM 6327 N N . ALA A 1 821 ? 42.372 -2.870 -52.367 1.00 87.94 821 ALA A N 1
ATOM 6328 C CA . ALA A 1 821 ? 42.418 -4.278 -52.729 1.00 87.94 821 ALA A CA 1
ATOM 6329 C C . ALA A 1 821 ? 42.043 -4.462 -54.205 1.00 87.94 821 ALA A C 1
ATOM 6331 O O . ALA A 1 821 ? 41.098 -3.853 -54.709 1.00 87.94 821 ALA A O 1
ATOM 6332 N N . TYR A 1 822 ? 42.784 -5.331 -54.889 1.00 86.25 822 TYR A N 1
ATOM 6333 C CA . TYR A 1 822 ? 42.471 -5.773 -56.243 1.00 86.25 822 TYR A CA 1
ATOM 6334 C C . TYR A 1 822 ? 41.478 -6.941 -56.201 1.00 86.25 822 TYR A C 1
ATOM 6336 O O . TYR A 1 822 ? 41.712 -7.925 -55.498 1.00 86.25 822 TYR A O 1
ATOM 6344 N N . ILE A 1 823 ? 40.395 -6.846 -56.977 1.00 82.06 823 ILE A N 1
ATOM 6345 C CA . ILE A 1 823 ? 39.396 -7.906 -57.137 1.00 82.06 823 ILE A CA 1
ATOM 6346 C C . ILE A 1 823 ? 39.436 -8.408 -58.590 1.00 82.06 823 ILE A C 1
ATOM 6348 O O . ILE A 1 823 ? 39.065 -7.662 -59.503 1.00 82.06 823 ILE A O 1
ATOM 6352 N N . PRO A 1 824 ? 39.864 -9.661 -58.837 1.00 71.94 824 PRO A N 1
ATOM 6353 C CA . PRO A 1 824 ? 39.898 -10.227 -60.181 1.00 71.94 824 PRO A CA 1
ATOM 6354 C C . PRO A 1 824 ? 38.481 -10.561 -60.666 1.00 71.94 824 PRO A C 1
ATOM 6356 O O . PRO A 1 824 ? 37.854 -11.518 -60.206 1.00 71.94 824 PRO A O 1
ATOM 6359 N N . VAL A 1 825 ? 37.977 -9.777 -61.621 1.00 70.56 825 VAL A N 1
ATOM 6360 C CA . VAL A 1 825 ? 36.624 -9.942 -62.172 1.00 70.56 825 VAL A CA 1
ATOM 6361 C C . VAL A 1 825 ? 36.638 -10.854 -63.404 1.00 70.56 825 VAL A C 1
ATOM 6363 O O . VAL A 1 825 ? 36.027 -11.926 -63.385 1.00 70.56 825 VAL A O 1
ATOM 6366 N N . THR A 1 826 ? 37.382 -10.480 -64.447 1.00 68.81 826 THR A N 1
ATOM 6367 C CA . THR A 1 826 ? 37.641 -11.275 -65.666 1.00 68.81 826 THR A CA 1
ATOM 6368 C C . THR A 1 826 ? 39.104 -11.107 -66.091 1.00 68.81 826 THR A C 1
ATOM 6370 O O . THR A 1 826 ? 39.839 -10.333 -65.482 1.00 68.81 826 THR A O 1
ATOM 6373 N N . SER A 1 827 ? 39.549 -11.810 -67.138 1.00 65.88 827 SER A N 1
ATOM 6374 C CA . SER A 1 827 ? 40.907 -11.654 -67.687 1.00 65.88 827 SER A CA 1
ATOM 6375 C C . SER A 1 827 ? 41.179 -10.270 -68.298 1.00 65.88 827 SER A C 1
ATOM 6377 O O . SER A 1 827 ? 42.341 -9.922 -68.481 1.00 65.88 827 SER A O 1
ATOM 6379 N N . SER A 1 828 ? 40.138 -9.481 -68.595 1.00 65.81 828 SER A N 1
ATOM 6380 C CA . SER A 1 828 ? 40.231 -8.150 -69.216 1.00 65.81 828 SER A CA 1
ATOM 6381 C C . SER A 1 828 ? 39.702 -6.999 -68.348 1.00 65.81 828 SER A C 1
ATOM 6383 O O . SER A 1 828 ? 39.926 -5.843 -68.693 1.00 65.81 828 SER A O 1
ATOM 6385 N N . THR A 1 829 ? 39.018 -7.277 -67.229 1.00 68.81 829 THR A N 1
ATOM 6386 C CA . THR A 1 829 ? 38.464 -6.252 -66.324 1.00 68.81 829 THR A CA 1
ATOM 6387 C C . THR A 1 829 ? 39.149 -6.285 -64.962 1.00 68.81 829 THR A C 1
ATOM 6389 O O . THR A 1 829 ? 39.077 -7.276 -64.231 1.00 68.81 829 THR A O 1
ATOM 6392 N N . THR A 1 830 ? 39.772 -5.166 -64.592 1.00 74.56 830 THR A N 1
ATOM 6393 C CA . THR A 1 830 ? 40.369 -4.947 -63.269 1.00 74.56 830 THR A CA 1
ATOM 6394 C C . THR A 1 830 ? 39.432 -4.114 -62.404 1.00 74.56 830 THR A C 1
ATOM 6396 O O . THR A 1 830 ? 39.032 -3.032 -62.835 1.00 74.56 830 THR A O 1
ATOM 6399 N N . CYS A 1 831 ? 39.122 -4.580 -61.192 1.00 83.75 831 CYS A N 1
ATOM 6400 C CA . CYS A 1 831 ? 38.376 -3.814 -60.198 1.00 83.75 831 CYS A CA 1
ATOM 6401 C C . CYS A 1 831 ? 39.253 -3.539 -58.974 1.00 83.75 831 CYS A C 1
ATOM 6403 O O . CYS A 1 831 ? 39.895 -4.449 -58.448 1.00 83.75 831 CYS A O 1
ATOM 6405 N N . TYR A 1 832 ? 39.243 -2.296 -58.504 1.00 88.12 832 TYR A N 1
ATOM 6406 C CA . TYR A 1 832 ? 39.884 -1.877 -57.265 1.00 88.12 832 TYR A CA 1
ATOM 6407 C C . TYR A 1 832 ? 38.815 -1.442 -56.276 1.00 88.12 832 TYR A C 1
ATOM 6409 O O . TYR A 1 832 ? 37.958 -0.631 -56.614 1.00 88.12 832 TYR A O 1
ATOM 6417 N N . VAL A 1 833 ? 38.883 -1.974 -55.061 1.00 89.56 833 VAL A N 1
ATOM 6418 C CA . VAL A 1 833 ? 38.102 -1.493 -53.922 1.00 89.56 833 VAL A CA 1
ATOM 6419 C C . VAL A 1 833 ? 39.063 -0.814 -52.968 1.00 89.56 833 VAL A C 1
ATOM 6421 O O . VAL A 1 833 ? 40.024 -1.439 -52.533 1.00 89.56 833 VAL A O 1
ATOM 6424 N N . SER A 1 834 ? 38.820 0.444 -52.630 1.00 90.75 834 SER A N 1
ATOM 6425 C CA . SER A 1 834 ? 39.575 1.185 -51.624 1.00 90.75 834 SER A CA 1
ATOM 6426 C C . SER A 1 834 ? 38.690 1.554 -50.440 1.00 90.75 834 SER A C 1
ATOM 6428 O O . SER A 1 834 ? 37.466 1.655 -50.566 1.00 90.75 834 SER A O 1
ATOM 6430 N N . ARG A 1 835 ? 39.308 1.721 -49.266 1.00 90.75 835 ARG A N 1
ATOM 6431 C CA . ARG A 1 835 ? 38.615 2.151 -48.048 1.00 90.75 835 ARG A CA 1
ATOM 6432 C C . ARG A 1 835 ? 39.238 3.421 -47.486 1.00 90.75 835 ARG A C 1
ATOM 6434 O O . ARG A 1 835 ? 40.453 3.499 -47.333 1.00 90.75 835 ARG A O 1
ATOM 6441 N N . SER A 1 836 ? 38.391 4.379 -47.126 1.00 89.94 836 SER A N 1
ATOM 6442 C CA . SER A 1 836 ? 38.756 5.540 -46.313 1.00 89.94 836 SER A CA 1
ATOM 6443 C C . SER A 1 836 ? 37.704 5.746 -45.220 1.00 89.94 836 SER A C 1
ATOM 6445 O O . SER A 1 836 ? 36.541 6.037 -45.502 1.00 89.94 836 SER A O 1
ATOM 6447 N N . GLY A 1 837 ? 38.080 5.525 -43.963 1.00 85.06 837 GLY A N 1
ATOM 6448 C CA . GLY A 1 837 ? 37.162 5.444 -42.831 1.00 85.06 837 GLY A CA 1
ATOM 6449 C C . GLY A 1 837 ? 36.069 4.396 -43.062 1.00 85.06 837 GLY A C 1
ATOM 6450 O O . GLY A 1 837 ? 36.352 3.238 -43.378 1.00 85.06 837 GLY A O 1
ATOM 6451 N N . ASN A 1 838 ? 34.811 4.830 -42.950 1.00 82.75 838 ASN A N 1
ATOM 6452 C CA . ASN A 1 838 ? 33.616 4.022 -43.227 1.00 82.75 838 ASN A CA 1
ATOM 6453 C C . ASN A 1 838 ? 33.124 4.172 -44.677 1.00 82.75 838 ASN A C 1
ATOM 6455 O O . ASN A 1 838 ? 31.946 3.966 -44.953 1.00 82.75 838 ASN A O 1
ATOM 6459 N N . THR A 1 839 ? 34.000 4.571 -45.598 1.00 86.19 839 THR A N 1
ATOM 6460 C CA . THR A 1 839 ? 33.656 4.799 -47.002 1.00 86.19 839 THR A CA 1
ATOM 6461 C C . THR A 1 839 ? 34.381 3.798 -47.894 1.00 86.19 839 THR A C 1
ATOM 6463 O O . THR A 1 839 ? 35.604 3.668 -47.815 1.00 86.19 839 THR A O 1
ATOM 6466 N N . MET A 1 840 ? 33.630 3.099 -48.747 1.00 88.44 840 MET A N 1
ATOM 6467 C CA . MET A 1 840 ? 34.155 2.297 -49.855 1.00 88.44 840 MET A CA 1
ATOM 6468 C C . MET A 1 840 ? 34.211 3.167 -51.102 1.00 88.44 840 MET A C 1
ATOM 6470 O O . MET A 1 840 ? 33.208 3.799 -51.424 1.00 88.44 840 MET A O 1
ATOM 6474 N N . SER A 1 841 ? 35.301 3.122 -51.855 1.00 89.44 841 SER A N 1
ATOM 6475 C CA . SER A 1 841 ? 35.303 3.562 -53.251 1.00 89.44 841 SER A CA 1
ATOM 6476 C C . SER A 1 841 ? 35.650 2.379 -54.136 1.00 89.44 841 SER A C 1
ATOM 6478 O O . SER A 1 841 ? 36.536 1.590 -53.809 1.00 89.44 841 SER A O 1
ATOM 6480 N N . VAL A 1 842 ? 34.938 2.230 -55.247 1.00 86.50 842 VAL A N 1
ATOM 6481 C CA . VAL A 1 842 ? 35.184 1.146 -56.199 1.00 86.50 842 VAL A CA 1
ATOM 6482 C C . VAL A 1 842 ? 35.387 1.730 -57.581 1.00 86.50 842 VAL A C 1
ATOM 6484 O O . VAL A 1 842 ? 34.596 2.570 -57.998 1.00 86.50 842 VAL A O 1
ATOM 6487 N N . THR A 1 843 ? 36.422 1.264 -58.283 1.00 86.00 843 THR A N 1
ATOM 6488 C CA . THR A 1 843 ? 36.746 1.675 -59.656 1.00 86.00 843 THR A CA 1
ATOM 6489 C C . THR A 1 843 ? 37.044 0.451 -60.521 1.00 86.00 843 THR A C 1
ATOM 6491 O O . THR A 1 843 ? 37.789 -0.436 -60.098 1.00 86.00 843 THR A O 1
ATOM 6494 N N . THR A 1 844 ? 36.516 0.406 -61.747 1.00 79.31 844 THR A N 1
ATOM 6495 C CA . THR A 1 844 ? 36.867 -0.591 -62.774 1.00 79.31 844 THR A CA 1
ATOM 6496 C C . THR A 1 844 ? 37.356 0.079 -64.051 1.00 79.31 844 THR A C 1
ATOM 6498 O O . THR A 1 844 ? 36.947 1.189 -64.380 1.00 79.31 844 THR A O 1
ATOM 6501 N N . ASN A 1 845 ? 38.217 -0.625 -64.789 1.00 75.44 845 ASN A N 1
ATOM 6502 C CA . ASN A 1 845 ? 38.718 -0.192 -66.099 1.00 75.44 845 ASN A CA 1
ATOM 6503 C C . ASN A 1 845 ? 38.051 -0.941 -67.274 1.00 75.44 845 ASN A C 1
ATOM 6505 O O . ASN A 1 845 ? 38.584 -0.929 -68.381 1.00 75.44 845 ASN A O 1
ATOM 6509 N N . GLY A 1 846 ? 36.940 -1.648 -67.034 1.00 71.25 846 GLY A N 1
ATOM 6510 C CA . GLY A 1 846 ? 36.309 -2.544 -68.011 1.00 71.25 846 GLY A CA 1
ATOM 6511 C C . GLY A 1 846 ? 34.785 -2.516 -67.923 1.00 71.25 846 GLY A C 1
ATOM 6512 O O . GLY A 1 846 ? 34.180 -1.462 -68.106 1.00 71.25 846 GLY A O 1
ATOM 6513 N N . ASP A 1 847 ? 34.163 -3.668 -67.658 1.00 67.19 847 ASP A N 1
ATOM 6514 C CA . ASP A 1 847 ? 32.702 -3.769 -67.551 1.00 67.19 847 ASP A CA 1
ATOM 6515 C C . ASP A 1 847 ? 32.132 -2.852 -66.444 1.00 67.19 847 ASP A C 1
ATOM 6517 O O . ASP A 1 847 ? 32.734 -2.743 -65.363 1.00 67.19 847 ASP A O 1
ATOM 6521 N N . PRO A 1 848 ? 30.957 -2.223 -66.669 1.00 67.75 848 PRO A N 1
ATOM 6522 C CA . PRO A 1 848 ? 30.295 -1.418 -65.651 1.00 67.75 848 PRO A CA 1
ATOM 6523 C C . PRO A 1 848 ? 29.926 -2.282 -64.443 1.00 67.75 848 PRO A C 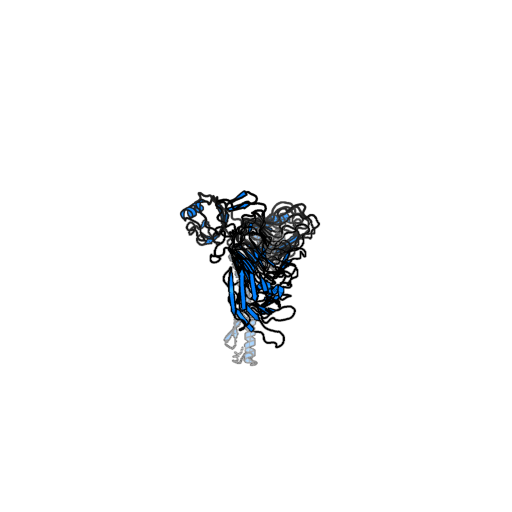1
ATOM 6525 O O . PRO A 1 848 ? 29.450 -3.417 -64.581 1.00 67.75 848 PRO A O 1
ATOM 6528 N N . ILE A 1 849 ? 30.125 -1.736 -63.244 1.00 71.12 849 ILE A N 1
ATOM 6529 C CA . ILE A 1 849 ? 29.659 -2.383 -62.017 1.00 71.12 849 ILE A CA 1
ATOM 6530 C C . ILE A 1 849 ? 28.136 -2.336 -62.036 1.00 71.12 849 ILE A C 1
ATOM 6532 O O . ILE A 1 849 ? 27.547 -1.353 -62.469 1.00 71.12 849 ILE A O 1
ATOM 6536 N N . ARG A 1 850 ? 27.477 -3.415 -61.612 1.00 73.62 850 ARG A N 1
ATOM 6537 C CA . ARG A 1 850 ? 26.011 -3.434 -61.522 1.00 73.62 850 ARG A CA 1
ATOM 6538 C C . ARG A 1 850 ? 25.556 -3.209 -60.096 1.00 73.62 850 ARG A C 1
ATOM 6540 O O . ARG A 1 850 ? 24.785 -2.294 -59.840 1.00 73.62 850 ARG A O 1
ATOM 6547 N N . TYR A 1 851 ? 26.076 -4.014 -59.172 1.00 78.31 851 TYR A N 1
ATOM 6548 C CA . TYR A 1 851 ? 25.702 -3.931 -57.766 1.00 78.31 851 TYR A CA 1
ATOM 6549 C C . TYR A 1 851 ? 26.908 -4.140 -56.860 1.00 78.31 851 TYR A C 1
ATOM 6551 O O . TYR A 1 851 ? 27.793 -4.945 -57.159 1.00 78.31 851 TYR A O 1
ATOM 6559 N N . ILE A 1 852 ? 26.881 -3.486 -55.703 1.00 82.06 852 ILE A N 1
ATOM 6560 C CA . ILE A 1 852 ? 27.542 -4.021 -54.511 1.00 82.06 852 ILE A CA 1
ATOM 6561 C C . ILE A 1 852 ? 26.467 -4.552 -53.606 1.00 82.06 852 ILE A C 1
ATOM 6563 O O . ILE A 1 852 ? 25.465 -3.878 -53.363 1.00 82.06 852 ILE A O 1
ATOM 6567 N N . ILE A 1 853 ? 26.706 -5.749 -53.100 1.00 84.94 853 ILE A N 1
ATOM 6568 C CA . ILE A 1 853 ? 25.800 -6.398 -52.176 1.00 84.94 853 ILE A CA 1
ATOM 6569 C C . ILE A 1 853 ? 26.523 -6.699 -50.871 1.00 84.94 853 ILE A C 1
ATOM 6571 O O . ILE A 1 853 ? 27.724 -6.989 -50.861 1.00 84.94 853 ILE A O 1
ATOM 6575 N N . MET A 1 854 ? 25.782 -6.623 -49.774 1.00 84.69 854 MET A N 1
ATOM 6576 C CA . MET A 1 854 ? 26.176 -7.240 -48.515 1.00 84.69 854 MET A CA 1
ATOM 6577 C C . MET A 1 854 ? 25.595 -8.656 -48.476 1.00 84.69 854 MET A C 1
ATOM 6579 O O . MET A 1 854 ? 24.419 -8.840 -48.807 1.00 84.69 854 MET A O 1
ATOM 6583 N N . LEU A 1 855 ? 26.448 -9.633 -48.155 1.00 71.06 855 LEU A N 1
ATOM 6584 C CA . LEU A 1 855 ? 26.138 -11.067 -48.159 1.00 71.06 855 LEU A CA 1
ATOM 6585 C C . LEU A 1 855 ? 25.618 -11.566 -46.814 1.00 71.06 855 LEU A C 1
ATOM 6587 O O . LEU A 1 855 ? 26.193 -11.155 -45.781 1.00 71.06 855 LEU A O 1
#

Foldseek 3Di:
DPDLQADPDDPPDPPPSQVVQVVVVLVCLAPPCDQWDAHSVRDIDGHPNVVVVVVVVVVVVVVVVVQVVLVVVVAHAQEELQQWGWAADQRYWHADDPPRDDRWIKGAQADDRATRDHPHDQCRRAHEDHNGIDTPDDPDLVVCLPDPCNVVVVPDQFQELQHCVQVHGFPLAQPDASASSQQSSQVVCQVVLGEYEYDPPGEGEHADAAEHEHARAYDNNQGEDECQHYQYADEHEHPFDKDKDFCPGLQLVLQLVQWKAWFWAGRSQQPPPVQAQWWKKWFFPFFAFDFQRDTDGDIDTFHQHHRRTTPGTDLDIDNSSRTGMMIIQHADPDAHEHENYEYENEQHQSYLAHYEYESHRHEYYQYEYHYDQYAHPAAHEHHEHEHYENYEYENYYYEDHEDDPDDDAYELYEYEQYEAYEYYQHEDDYDHNWPYEYANYAHAEYECYEIQEYAYSHEHAAEYYAYQYEYHAQAYEHAYHHEYEAEHHEYEHDDDPDDPAHANAEYDASRQRHYEYEYEHERYEYEYHPQPDAHENAEGHHPDADDRDPSHPGQQANYQEYEAYLYAYPYHEYAQAYHYDFQYPRAYYQEYEYENQAHDEYEHDDAVQQRHHFSDFDPFDLADDLPDDFRHEYYYAQHEHAAANADHHDQPGSTDRGEYEAEAHAYENYDQADFRYEDQDAHEHEHEQYETQAYAQDDPHGRNYAYEYEYEEHEHAHECHHDNARHHRDDPRYAAEYENYEYEYQDLQRLLLCQLYHYYNYWYAHPVGTDPFRWQDFDQAQKDKRARHDQPFKKWWWFDDPPPPDIDTFIDHADDAQDKDWTCDDPPKIKIWHHHPRMIMIGIPDGGTGTMTTD